Protein 6VAW (pdb70)

B-factor: mean 35.98, std 17.08, range [13.94, 152.54]

Secondary structure (DSSP, 8-state):
-EEEEEEESS--TT-TTEEEEET-EE-TTS-EE-S-TTSTT-EEEEEESS-EE-B-TTT--B-EEEEEEEEEEE--SSSB---EEEEEEEETT--PPTT---GGGTTTS-TTSEEEEEEEEEE-S--GGGT--SS-EEEEEEEESS-SEEEE----TTEEEEEEEEEETTTTEEEEEEE-TTS-EEEEEEE--HHHHS-SEEEEEEEEE--SSB--EEEEEEEEEEEEE---/-EEEEEEESS--TT-TTEEEEET-EE-TTS-EE-S-TTSTT-EEEEEESS-EE-B-TTT--B-EEEEEEEEEEE--SSSB---EEEEEEEETT--PPTT---GGGTTTS-TTSEEEEEEEEEE-S--GGGT--SS-EEEEEEEESS-SEEEE----TT-EEEEEEEEETTTTEEEEEEE-TTS-EEEEEEE--HHHHS-SEEEEEEEEE--SSB--EEEEEEEEEEEEE---/-EEEEEEESS--TT-TTEEEEET-EE-TTS-EE-S-TTSTT-EEEEEESS-EE-B-TTT--B-EEEEEEEEEEE--TTSB---EEEEEEEETT--PPTT---GGGTTTS-TTSEEEEEEEEEE-S--GGGT--SS-EEEEEEEESS-SEEEE----TT-EEEEEEEEETTTTEEEEEEE-TTS-EEEEEEE--HHHHS-SEEEEEEEEE--SSB--EEEEEEEEEEEEE---/-EEEEEEESS--TT-TTEEEEET-EE-TTS-EE-S-TTSTT-EEEEEESS-EE-B-TTT--B-EEEEEEEEEEE--TTSB---EEEEEEEETT--PPTT---GGGTTTS-TTSEEEEEEEEEE-S--GGGT--SS-EEEEEEEESS-SEEEE----TT-EEEEEEEEETTTTEEEEEEE-TTS-EEEEEEE--HHHHS-SEEEEEEEEE--SSB--EEEEEEEEEEEEE---

InterPro domains:
  IPR000985 Legume lectin, alpha chain, conserved site [PS00308] (221-230)
  IPR001220 Legume lectin domain [PF00139] (27-257)
  IPR001220 Legume lectin domain [cd06899] (27-252)
  IPR013320 Concanavalin A-like lectin/glucanase domain superfamily [SSF49899] (26-252)
  IPR016363 Legume lectin [PIRSF002690] (4-257)
  IPR019825 Legume lectin, beta chain, Mn/Ca-binding site [PS00307] (141-147)
  IPR050258 Leguminous Lectin [PTHR32401] (6-253)

Radius of gyration: 29.05 Å; Cα contacts (8 Å, |Δi|>4): 2870; chains: 4; bounding box: 84×71×71 Å

Solvent-accessible surface area: 33245 Å² total; per-residue (Å²): 50,16,32,12,54,26,69,15,87,44,11,24,119,44,11,10,7,9,53,74,19,58,24,19,71,26,62,132,104,8,12,0,26,0,6,64,42,138,104,74,52,3,8,0,3,1,2,10,18,9,25,1,34,1,39,3,83,94,52,28,41,24,2,10,1,29,0,38,6,11,0,20,5,94,70,35,171,133,81,78,52,2,4,0,0,0,2,1,3,1,23,62,115,20,126,41,33,111,76,30,74,0,8,9,0,1,0,10,1,59,86,182,1,49,27,99,2,0,2,1,0,0,5,17,101,46,13,98,115,9,113,20,36,126,80,36,1,0,0,0,0,25,45,28,3,62,24,84,55,51,32,103,18,99,28,66,54,36,8,48,6,126,2,19,0,0,0,2,26,90,38,73,8,2,0,0,1,0,31,24,107,110,26,26,8,21,13,5,0,43,92,6,45,2,76,74,88,8,49,61,95,0,30,2,0,0,0,0,0,2,33,122,38,5,19,4,34,0,14,0,83,35,2,40,3,17,4,9,2,110,56,133,55,16,37,17,53,24,69,17,82,37,13,18,111,48,9,13,5,10,52,73,18,59,23,18,67,24,61,133,103,9,13,0,26,0,5,62,43,137,104,72,52,2,8,0,4,1,1,9,20,10,24,2,40,2,40,4,82,96,54,28,52,26,3,11,1,28,0,37,5,13,0,20,5,97,74,36,168,123,79,69,47,2,5,0,0,0,2,0,3,1,19,63,120,21,126,42,34,112,77,30,74,0,8,10,0,0,0,9,1,69,85,188,1,51,28,96,2,0,2,1,0,0,6,17,97,48,14,96,115,8,114,21,34,125,82,35,1,0,0,0,0,26,46,28,2,60,24,83,56,51,34,102,18,99,27,68,54,35,9,61,9,134,2,20,0,0,1,1,26,81,41,73,6,3,0,0,0,1,35,32,102,112,29,28,8,18,13,5,0,43,90,6,46,2,77,74,90,7,49,61,91,0,31,2,0,0,0,0,0,2,35,124,37,5,18,4,37,0,14,0,83,34,2,39,3,16,3,9,3,114,44,164,82,64,47,24,71,26,93,28,111,52,12,60,97,80,64,118,33,12,53,58,20,58,27,10,64,29,19,58,0,8,1,0,7,0,4,42,25,129,96,89,55,3,10,0,3,2,2,24,25,97,35,2,88,1,41,6,86,100,65,30,45,23,2,12,0,28,0,38,6,13,0,0,5,9,66,18,124,150,81,76,57,1,5,0,0,0,2,0,2,0,21,66,116,20,125,43,34,113,76,31,73,0,7,8,0,0,0,10,1,68,84,186,1,50,26,97,3,0,1,1,1,0,4,16,100,49,12,98,112,9,114,21,35,126,82,34,0,0,0,0,0,25,46,28,2,62,23,81,52,50,34,104,18,96,28,62,54,23,9,45,7,132,2,19,0,1,1,2,26,84,40,69,7,2,0,0,0,1,27,20,100,67,26,22,6,18,10,5,0,42,92,5,46,1,75,75,88,7,47,60,111,0,29,2,0,0,0,0,0,2,35,125,39,5,21,4,2,0,0,0,17,35,3,37,3,17,3,14,2,104,67,148,79,66,45,29,70,26,93,23,109,31,8,48,126,77,41,124,36,12,48,69,19,59,30,17,67,22,24,62,0,5,1,0,9,0,6,64,24,138,95,71,49,2,8,0,3,2,3,25,25,117,48,2,55,1,48,3,82,95,68,36,42,23,3,10,1,28,1,38,5,13,1,0,5,10,74,32,177,136,77,80,55,3,5,0,0,0,3,1,2,0,20,79,116,20,124,43,33,111,78,30,74,0,6,8,0,0,0,9,1,65,87,181,1,48,28,99,2,0,1,1,0,0,4,15,99,50,10,96,117,10,114,21,35,124,81,35,0,0,0,0,0,26,47,28,3,61,23,81,58,49,34,103,17,98,27,64,54,23,9,41,8,133,2,20,0,0,0,1,25,90,39,77,8,2,1,0,1,0,27,26,103,74,28,20,7,20,12,6,0,41,90,6,43,1,60,74,88,7,47,49,115,0,30,1,0,0,0,0,0,3,35,125,38,5,20,3,4,0,0,0,16,33,6,38,3,17,4,9,2,98,73,140

Structure (mmCIF, N/CA/C/O backbone):
data_6VAW
#
_entry.id   6VAW
#
_cell.length_a   76.222
_cell.length_b   125.052
_cell.length_c   126.844
_cell.angle_alpha   90.000
_cell.angle_beta   90.000
_cell.angle_gamma   90.000
#
_symmetry.space_group_name_H-M   'P 2 21 21'
#
loop_
_entity.id
_entity.type
_entity.pdbx_description
1 polymer 'Galactose-binding lectin'
2 non-polymer "N-[(2R,3R,4S,5R,6S)-3,4,5-trihydroxy-6-(hydroxymethyl)tetrahydro-2H-pyran-2-yl]-N'-[(1-{[(2R,3S,4S,5R,6S)-3,4,5-trihydroxy-6-methoxytetrahydro-2H-pyran-2-yl]methyl}-1H-1,2,3-triazol-4-yl)methyl]butanediamide"
3 non-polymer 'MANGANESE (II) ION'
4 non-polymer 'CALCIUM ION'
5 water water
#
loop_
_atom_site.group_PDB
_atom_site.id
_atom_site.type_symbol
_atom_site.label_atom_id
_atom_site.label_alt_id
_atom_site.label_comp_id
_atom_site.label_asym_id
_atom_site.label_entity_id
_atom_site.label_seq_id
_atom_site.pdbx_PDB_ins_code
_atom_site.Cartn_x
_atom_site.Cartn_y
_atom_site.Cartn_z
_atom_site.occupancy
_atom_site.B_iso_or_equiv
_atom_site.auth_seq_id
_atom_site.auth_comp_id
_atom_site.auth_asym_id
_atom_site.auth_atom_id
_atom_site.pdbx_PDB_model_num
ATOM 1 N N . ALA A 1 1 ? 39.740 10.115 47.556 1.00 37.10 1 ALA A N 1
ATOM 2 C CA . ALA A 1 1 ? 40.653 10.489 46.470 1.00 36.11 1 ALA A CA 1
ATOM 3 C C . ALA A 1 1 ? 39.967 11.399 45.453 1.00 36.16 1 ALA A C 1
ATOM 4 O O . ALA A 1 1 ? 38.769 11.271 45.198 1.00 35.74 1 ALA A O 1
ATOM 6 N N . GLU A 1 2 ? 40.737 12.329 44.895 1.00 31.09 2 GLU A N 1
ATOM 7 C CA . GLU A 1 2 ? 40.276 13.313 43.914 1.00 30.18 2 GLU A CA 1
ATOM 8 C C . GLU A 1 2 ? 40.684 12.824 42.517 1.00 28.56 2 GLU A C 1
ATOM 9 O O . GLU A 1 2 ? 41.878 12.728 42.232 1.00 27.08 2 GLU A O 1
ATOM 15 N N . THR A 1 3 ? 39.697 12.573 41.665 1.00 24.51 3 THR A N 1
ATOM 16 C CA . THR A 1 3 ? 39.888 12.060 40.310 1.00 25.35 3 THR A CA 1
ATOM 17 C C . THR A 1 3 ? 39.273 12.980 39.249 1.00 29.83 3 THR A C 1
ATOM 18 O O . THR A 1 3 ? 38.164 13.480 39.421 1.00 29.62 3 THR A O 1
ATOM 22 N N . VAL A 1 4 ? 40.042 13.212 38.161 1.00 24.84 4 VAL A N 1
ATOM 23 C CA . VAL A 1 4 ? 39.630 13.947 36.970 1.00 23.63 4 VAL A CA 1
ATOM 24 C C . VAL A 1 4 ? 39.659 12.925 35.834 1.00 26.42 4 VAL A C 1
ATOM 25 O O . VAL A 1 4 ? 40.700 12.308 35.602 1.00 23.51 4 VAL A O 1
ATOM 29 N N . SER A 1 5 ? 38.527 12.730 35.166 1.00 23.64 5 SER A N 1
ATOM 30 C CA . SER A 1 5 ? 38.433 11.769 34.075 1.00 24.15 5 SER A CA 1
ATOM 31 C C . SER A 1 5 ? 37.623 12.322 32.920 1.00 27.31 5 SER A C 1
ATOM 32 O O . SER A 1 5 ? 36.539 12.883 33.133 1.00 24.94 5 SER A O 1
ATOM 35 N N . PHE A 1 6 ? 38.150 12.166 31.684 1.00 22.96 6 PHE A N 1
ATOM 36 C CA . PHE A 1 6 ? 37.450 12.622 30.475 1.00 23.26 6 PHE A CA 1
ATOM 37 C C . PHE A 1 6 ? 37.812 11.753 29.293 1.00 30.45 6 PHE A C 1
ATOM 38 O O . PHE A 1 6 ? 38.805 11.037 29.332 1.00 29.40 6 PHE A O 1
ATOM 46 N N . ASN A 1 7 ? 37.000 11.810 28.244 1.00 29.99 7 ASN A N 1
ATOM 47 C CA . ASN A 1 7 ? 37.242 11.040 27.037 1.00 31.26 7 ASN A CA 1
ATOM 48 C C . ASN A 1 7 ? 36.659 11.790 25.843 1.00 35.13 7 ASN A C 1
ATOM 49 O O . ASN A 1 7 ? 35.478 12.164 25.858 1.00 36.04 7 ASN A O 1
ATOM 54 N N . PHE A 1 8 ? 37.502 12.035 24.835 1.00 29.38 8 PHE A N 1
ATOM 55 C CA . PHE A 1 8 ? 37.152 12.672 23.564 1.00 29.93 8 PHE A CA 1
ATOM 56 C C . PHE A 1 8 ? 37.360 11.690 22.432 1.00 33.31 8 PHE A C 1
ATOM 57 O O . PHE A 1 8 ? 38.489 11.319 22.145 1.00 31.18 8 PHE A O 1
ATOM 65 N N . ASN A 1 9 ? 36.279 11.261 21.792 1.00 33.70 9 ASN A N 1
ATOM 66 C CA . ASN A 1 9 ? 36.329 10.384 20.613 1.00 34.82 9 ASN A CA 1
ATOM 67 C C . ASN A 1 9 ? 36.397 11.262 19.354 1.00 39.06 9 ASN A C 1
ATOM 68 O O . ASN A 1 9 ? 36.780 10.808 18.273 1.00 39.51 9 ASN A O 1
ATOM 73 N N . SER A 1 10 ? 35.973 12.520 19.524 1.00 33.83 10 SER A N 1
ATOM 74 C CA . SER A 1 10 ? 35.913 13.580 18.541 1.00 33.43 10 SER A CA 1
ATOM 75 C C . SER A 1 10 ? 35.932 14.921 19.260 1.00 35.17 10 SER A C 1
ATOM 76 O O . SER A 1 10 ? 35.748 14.988 20.482 1.00 34.13 10 SER A O 1
ATOM 79 N N . PHE A 1 11 ? 36.106 15.981 18.491 1.00 30.11 11 PHE A N 1
ATOM 80 C CA . PHE A 1 11 ? 36.146 17.339 18.998 1.00 29.67 11 PHE A CA 1
ATOM 81 C C . PHE A 1 11 ? 35.193 18.228 18.199 1.00 38.32 11 PHE A C 1
ATOM 82 O O . PHE A 1 11 ? 34.818 17.892 17.076 1.00 38.33 11 PHE A O 1
ATOM 90 N N . SER A 1 12 ? 34.806 19.356 18.791 1.00 37.54 12 SER A N 1
ATOM 91 C CA . SER A 1 12 ? 33.925 20.343 18.178 1.00 38.47 12 SER A CA 1
ATOM 92 C C . SER A 1 12 ? 34.240 21.746 18.670 1.00 43.37 12 SER A C 1
ATOM 93 O O . SER A 1 12 ? 34.634 21.926 19.825 1.00 42.84 12 SER A O 1
ATOM 96 N N . GLU A 1 13 ? 34.052 22.750 17.791 1.00 41.12 13 GLU A N 1
ATOM 97 C CA . GLU A 1 13 ? 34.163 24.163 18.148 1.00 40.22 13 GLU A CA 1
ATOM 98 C C . GLU A 1 13 ? 33.032 24.468 19.145 1.00 41.28 13 GLU A C 1
ATOM 99 O O . GLU A 1 13 ? 31.919 23.936 19.017 1.00 40.40 13 GLU A O 1
ATOM 105 N N . GLY A 1 14 ? 33.306 25.297 20.135 1.00 36.32 14 GLY A N 1
ATOM 106 C CA . GLY A 1 14 ? 32.257 25.636 21.095 1.00 34.54 14 GLY A CA 1
ATOM 107 C C . GLY A 1 14 ? 32.095 24.632 22.216 1.00 33.81 14 GLY A C 1
ATOM 108 O O . GLY A 1 14 ? 31.197 24.778 23.052 1.00 32.14 14 GLY A O 1
ATOM 109 N N . ASN A 1 15 ? 32.914 23.558 22.204 1.00 29.68 15 ASN A N 1
ATOM 110 C CA . ASN A 1 15 ? 32.912 22.584 23.292 1.00 29.25 15 ASN A CA 1
ATOM 111 C C . ASN A 1 15 ? 33.595 23.303 24.445 1.00 30.45 15 ASN A C 1
ATOM 112 O O . ASN A 1 15 ? 34.781 23.633 24.305 1.00 30.30 15 ASN A O 1
ATOM 117 N N . PRO A 1 16 ? 32.866 23.654 25.529 1.00 26.46 16 PRO A N 1
ATOM 118 C CA . PRO A 1 16 ? 33.505 24.422 26.616 1.00 26.99 16 PRO A CA 1
ATOM 119 C C . PRO A 1 16 ? 34.662 23.685 27.314 1.00 29.77 16 PRO A C 1
ATOM 120 O O . PRO A 1 16 ? 35.437 24.358 27.983 1.00 31.26 16 PRO A O 1
ATOM 124 N N . ALA A 1 17 ? 34.819 22.356 27.112 1.00 23.01 17 ALA A N 1
ATOM 125 C CA . ALA A 1 17 ? 35.897 21.551 27.755 1.00 23.05 17 ALA A CA 1
ATOM 126 C C . ALA A 1 17 ? 37.279 21.736 27.129 1.00 27.55 17 ALA A C 1
ATOM 127 O O . ALA A 1 17 ? 38.260 21.264 27.732 1.00 26.92 17 ALA A O 1
ATOM 129 N N . ILE A 1 18 ? 37.353 22.365 25.925 1.00 22.96 18 ILE A N 1
ATOM 130 C CA . ILE A 1 18 ? 38.583 22.590 25.179 1.00 24.40 18 ILE A CA 1
ATOM 131 C C . ILE A 1 18 ? 38.871 24.096 24.924 1.00 27.58 18 ILE A C 1
ATOM 132 O O . ILE A 1 18 ? 38.069 24.795 24.289 1.00 28.26 18 ILE A O 1
ATOM 137 N N . ASN A 1 19 ? 40.051 24.572 25.385 1.00 24.03 19 ASN A N 1
ATOM 138 C CA . ASN A 1 19 ? 40.564 25.918 25.134 1.00 24.68 19 ASN A CA 1
ATOM 139 C C . ASN A 1 19 ? 41.420 25.861 23.890 1.00 29.27 19 ASN A C 1
ATOM 140 O O . ASN A 1 19 ? 42.351 25.058 23.843 1.00 26.67 19 ASN A O 1
ATOM 145 N N . PHE A 1 20 ? 41.096 26.661 22.880 1.00 28.05 20 PHE A N 1
ATOM 146 C CA . PHE A 1 20 ? 41.838 26.724 21.624 1.00 29.73 20 PHE A CA 1
ATOM 147 C C . PHE A 1 20 ? 42.765 27.946 21.634 1.00 30.20 20 PHE A C 1
ATOM 148 O O . PHE A 1 20 ? 42.337 29.047 21.983 1.00 29.45 20 PHE A O 1
ATOM 156 N N . GLN A 1 21 ? 44.023 27.748 21.270 1.00 24.96 21 GLN A N 1
ATOM 157 C CA . GLN A 1 21 ? 45.025 28.801 21.249 1.00 25.10 21 GLN A CA 1
ATOM 158 C C . GLN A 1 21 ? 45.714 28.862 19.897 1.00 30.23 21 GLN A C 1
ATOM 159 O O . GLN A 1 21 ? 46.143 27.839 19.375 1.00 30.18 21 GLN A O 1
ATOM 165 N N . GLY A 1 22 ? 45.819 30.058 19.341 1.00 28.65 22 GLY A N 1
ATOM 166 C CA . GLY A 1 22 ? 46.483 30.237 18.063 1.00 26.70 22 GLY A CA 1
ATOM 167 C C . GLY A 1 22 ? 45.717 29.725 16.864 1.00 28.54 22 GLY A C 1
ATOM 168 O O . GLY A 1 22 ? 44.502 29.892 16.778 1.00 27.16 22 GLY A O 1
ATOM 169 N N . ASP A 1 23 ? 46.436 29.054 15.953 1.00 26.25 23 ASP A N 1
ATOM 170 C CA . ASP A 1 23 ? 45.959 28.665 14.621 1.00 26.81 23 ASP A CA 1
ATOM 171 C C . ASP A 1 23 ? 45.127 27.361 14.542 1.00 33.78 23 ASP A C 1
ATOM 172 O O . ASP A 1 23 ? 44.842 26.905 13.434 1.00 34.92 23 ASP A O 1
ATOM 177 N N . VAL A 1 24 ? 44.620 26.855 15.671 1.00 30.25 24 VAL A N 1
ATOM 178 C CA . VAL A 1 24 ? 43.819 25.615 15.716 1.00 29.25 24 VAL A CA 1
ATOM 179 C C . VAL A 1 24 ? 42.450 25.764 15.051 1.00 32.52 24 VAL A C 1
ATOM 180 O O . VAL A 1 24 ? 41.773 26.778 15.216 1.00 32.02 24 VAL A O 1
ATOM 184 N N . THR A 1 25 ? 42.043 24.711 14.331 1.00 29.40 25 THR A N 1
ATOM 185 C CA . THR A 1 25 ? 40.735 24.555 13.701 1.00 29.52 25 THR A CA 1
ATOM 186 C C . THR A 1 25 ? 40.205 23.133 13.981 1.00 34.13 25 THR A C 1
ATOM 187 O O . THR A 1 25 ? 40.987 22.208 14.257 1.00 33.92 25 THR A O 1
ATOM 191 N N . VAL A 1 26 ? 38.886 22.969 13.937 1.00 30.41 26 VAL A N 1
ATOM 192 C CA . VAL A 1 26 ? 38.24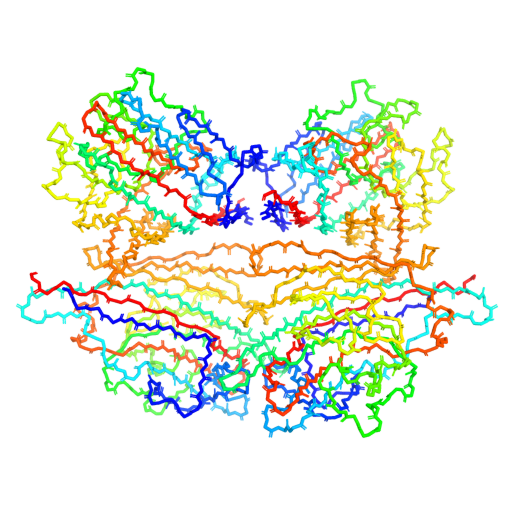6 21.677 14.078 1.00 31.50 26 VAL A CA 1
ATOM 193 C C . VAL A 1 26 ? 37.686 21.324 12.695 1.00 35.86 26 VAL A C 1
ATOM 194 O O . VAL A 1 26 ? 36.916 22.095 12.127 1.00 33.29 26 VAL A O 1
ATOM 198 N N . LEU A 1 27 ? 38.118 20.187 12.140 1.00 34.10 27 LEU A N 1
ATOM 199 C CA . LEU A 1 27 ? 37.645 19.692 10.848 1.00 34.73 27 LEU A CA 1
ATOM 200 C C . LEU A 1 27 ? 36.257 19.050 11.003 1.00 39.15 27 LEU A C 1
ATOM 201 O O . LEU A 1 27 ? 35.864 18.691 12.120 1.00 37.65 27 LEU A O 1
ATOM 206 N N . SER A 1 28 ? 35.514 18.917 9.885 1.00 38.45 28 SER A N 1
ATOM 207 C CA . SER A 1 28 ? 34.150 18.358 9.853 1.00 39.00 28 SER A CA 1
ATOM 208 C C . SER A 1 28 ? 34.094 16.907 10.352 1.00 41.76 28 SER A C 1
ATOM 209 O O . SER A 1 28 ? 33.056 16.486 10.857 1.00 39.55 28 SER A O 1
ATOM 212 N N . ASN A 1 29 ? 35.214 16.164 10.257 1.00 40.44 29 ASN A N 1
ATOM 213 C CA . ASN A 1 29 ? 35.299 14.779 10.728 1.00 39.73 29 ASN A CA 1
ATOM 214 C C . ASN A 1 29 ? 35.533 14.692 12.256 1.00 41.29 29 ASN A C 1
ATOM 215 O O . ASN A 1 29 ? 35.570 13.586 12.800 1.00 41.70 29 ASN A O 1
ATOM 220 N N . GLY A 1 30 ? 35.708 15.837 12.921 1.00 35.13 30 GLY A N 1
ATOM 221 C CA . GLY A 1 30 ? 35.896 15.895 14.370 1.00 33.87 30 GLY A CA 1
ATOM 222 C C . GLY A 1 30 ? 37.339 15.959 14.849 1.00 34.26 30 GLY A C 1
ATOM 223 O O . GLY A 1 30 ? 37.586 16.065 16.053 1.00 33.00 30 GLY A O 1
ATOM 224 N N . ASN A 1 31 ? 38.294 15.879 13.918 1.00 28.62 31 ASN A N 1
ATOM 225 C CA . ASN A 1 31 ? 39.718 15.985 14.229 1.00 28.26 31 ASN A CA 1
ATOM 226 C C . ASN A 1 31 ? 40.107 17.426 14.497 1.00 30.32 31 ASN A C 1
ATOM 227 O O . ASN A 1 31 ? 39.532 18.348 13.905 1.00 30.67 31 ASN A O 1
ATOM 232 N N . ILE A 1 32 ? 41.105 17.611 15.350 1.00 24.65 32 ILE A N 1
ATOM 233 C CA . ILE A 1 32 ? 41.686 18.912 15.633 1.00 24.72 32 ILE A CA 1
ATOM 234 C C . ILE A 1 32 ? 42.900 19.052 14.731 1.00 29.21 32 ILE A C 1
ATOM 235 O O . ILE A 1 32 ? 43.763 18.168 14.740 1.00 30.48 32 ILE A O 1
ATOM 240 N N . GLN A 1 33 ? 42.966 20.149 13.965 1.00 23.96 33 GLN A N 1
ATOM 241 C CA . GLN A 1 33 ? 44.128 20.491 13.131 1.00 22.96 33 GLN A CA 1
ATOM 242 C C . GLN A 1 33 ? 44.846 21.631 13.847 1.00 26.75 33 GLN A C 1
ATOM 243 O O . GLN A 1 33 ? 44.249 22.687 14.049 1.00 26.69 33 GLN A O 1
ATOM 249 N N . LEU A 1 34 ? 46.099 21.412 14.279 1.00 23.82 34 LEU A N 1
ATOM 250 C CA . LEU A 1 34 ? 46.767 22.408 15.104 1.00 21.41 34 LEU A CA 1
ATOM 251 C C . LEU A 1 34 ? 47.400 23.554 14.358 1.00 27.51 34 LEU A C 1
ATOM 252 O O . LEU A 1 34 ? 47.363 24.660 14.881 1.00 28.82 34 LEU A O 1
ATOM 257 N N . THR A 1 35 ? 48.014 23.315 13.201 1.00 22.87 35 THR A N 1
ATOM 258 C CA . THR A 1 35 ? 48.655 24.426 12.482 1.00 23.58 35 THR A CA 1
ATOM 259 C C . THR A 1 35 ? 47.911 24.827 11.196 1.00 26.72 35 THR A C 1
ATOM 260 O O . THR A 1 35 ? 47.135 24.051 10.632 1.00 26.44 35 THR A O 1
ATOM 264 N N . ASN A 1 36 ? 48.155 26.079 10.753 1.00 25.08 36 ASN A N 1
ATOM 265 C CA . ASN A 1 36 ? 47.570 26.635 9.528 1.00 25.34 36 ASN A CA 1
ATOM 266 C C . ASN A 1 36 ? 48.642 26.521 8.447 1.00 28.76 36 ASN A C 1
ATOM 267 O O . ASN A 1 36 ? 49.718 27.110 8.576 1.00 27.92 36 ASN A O 1
ATOM 272 N N . LEU A 1 37 ? 48.362 25.730 7.403 1.00 27.51 37 LEU A N 1
ATOM 273 C CA . LEU A 1 37 ? 49.295 25.424 6.306 1.00 26.68 37 LEU A CA 1
ATOM 274 C C . LEU A 1 37 ? 49.703 26.646 5.450 1.00 30.55 37 LEU A C 1
ATOM 275 O O . LEU A 1 37 ? 50.703 26.548 4.734 1.00 27.29 37 LEU A O 1
ATOM 280 N N . ASN A 1 38 ? 48.951 27.766 5.515 1.00 28.11 38 ASN A N 1
ATOM 281 C CA . ASN A 1 38 ? 49.255 28.961 4.699 1.00 29.02 38 ASN A CA 1
ATOM 282 C C . ASN A 1 38 ? 49.931 30.112 5.482 1.00 32.86 38 ASN A C 1
ATOM 283 O O . ASN A 1 38 ? 50.266 31.152 4.881 1.00 32.61 38 ASN A O 1
ATOM 288 N N . LYS A 1 39 ? 50.201 29.903 6.795 1.00 28.05 39 LYS A N 1
ATOM 289 C CA . LYS A 1 39 ? 50.803 30.908 7.677 1.00 28.32 39 LYS A CA 1
ATOM 290 C C . LYS A 1 39 ? 52.260 30.595 7.998 1.00 32.38 39 LYS A C 1
ATOM 291 O O . LYS A 1 39 ? 52.587 29.429 8.270 1.00 31.85 39 LYS A O 1
ATOM 297 N N . VAL A 1 40 ? 53.125 31.646 8.021 1.00 26.93 40 VAL A N 1
ATOM 298 C CA . VAL A 1 40 ? 54.534 31.503 8.394 1.00 27.73 40 VAL A CA 1
ATOM 299 C C . VAL A 1 40 ? 54.623 31.378 9.942 1.00 30.29 40 VAL A C 1
ATOM 300 O O . VAL A 1 40 ? 53.888 32.077 10.646 1.00 30.85 40 VAL A O 1
ATOM 304 N N . ASN A 1 41 ? 55.488 30.468 10.460 1.00 28.35 41 ASN A N 1
ATOM 305 C CA . ASN A 1 41 ? 55.708 30.244 11.908 1.00 26.14 41 ASN A CA 1
ATOM 306 C C . ASN A 1 41 ? 54.387 29.981 12.647 1.00 28.45 41 ASN A C 1
ATOM 307 O O . ASN A 1 41 ? 54.172 30.501 13.743 1.00 31.16 41 ASN A O 1
ATOM 312 N N . SER A 1 42 ? 53.492 29.198 12.026 1.00 22.37 42 SER A N 1
ATOM 313 C CA . SER A 1 42 ? 52.194 28.856 12.586 1.00 23.26 42 SER A CA 1
ATOM 314 C C . SER A 1 42 ? 52.343 28.050 13.896 1.00 27.38 42 SER A C 1
ATOM 315 O O . SER A 1 42 ? 53.245 27.224 14.009 1.00 25.83 42 SER A O 1
ATOM 318 N N . VAL A 1 43 ? 51.523 28.382 14.892 1.00 25.22 43 VAL A N 1
ATOM 319 C CA . VAL A 1 43 ? 51.475 27.714 16.197 1.00 24.90 43 VAL A CA 1
ATOM 320 C C . VAL A 1 43 ? 50.005 27.565 16.577 1.00 28.23 43 VAL A C 1
ATOM 321 O O . VAL A 1 43 ? 49.240 28.533 16.525 1.00 25.71 43 VAL A O 1
ATOM 325 N N . GLY A 1 44 ? 49.641 26.358 16.977 1.00 22.71 44 GLY A N 1
ATOM 326 C CA . GLY A 1 44 ? 48.304 26.025 17.455 1.00 22.08 44 GLY A CA 1
ATOM 327 C C . GLY A 1 44 ? 48.392 25.097 18.650 1.00 24.28 44 GLY A C 1
ATOM 328 O O . GLY A 1 44 ? 49.236 24.202 18.670 1.00 21.61 44 GLY A O 1
ATOM 329 N N . ARG A 1 45 ? 47.583 25.354 19.682 1.00 20.58 45 ARG A N 1
ATOM 330 C CA . ARG A 1 45 ? 47.559 24.546 20.892 1.00 20.96 45 ARG A CA 1
ATOM 331 C C . ARG A 1 45 ? 46.121 24.339 21.358 1.00 26.01 45 ARG A C 1
ATOM 332 O O . ARG A 1 45 ? 45.278 25.221 21.174 1.00 25.85 45 ARG A O 1
ATOM 340 N N . VAL A 1 46 ? 45.835 23.161 21.937 1.00 21.03 46 VAL A N 1
ATOM 341 C CA . VAL A 1 46 ? 44.553 22.829 22.544 1.00 21.48 46 VAL A CA 1
ATOM 342 C C . VAL A 1 46 ? 44.829 22.433 23.982 1.00 25.13 46 VAL A C 1
ATOM 343 O O . VAL A 1 46 ? 45.783 21.697 24.233 1.00 23.79 46 VAL A O 1
ATOM 347 N N . LEU A 1 47 ? 44.017 22.921 24.923 1.00 23.60 47 LEU A N 1
ATOM 348 C CA . LEU A 1 47 ? 44.149 22.591 26.341 1.00 24.89 47 LEU A CA 1
ATOM 349 C C . LEU A 1 47 ? 42.832 22.097 26.898 1.00 27.73 47 LEU A C 1
ATOM 350 O O . LEU A 1 47 ? 41.770 22.584 26.476 1.00 25.51 47 LEU A O 1
ATOM 355 N N . TYR A 1 48 ? 42.898 21.157 27.867 1.00 24.86 48 TYR A N 1
ATOM 356 C CA . TYR A 1 48 ? 41.699 20.769 28.585 1.00 24.54 48 TYR A CA 1
ATOM 357 C C . TYR A 1 48 ? 41.384 22.008 29.427 1.00 28.61 48 TYR A C 1
ATOM 358 O O . TYR A 1 48 ? 42.292 22.547 30.054 1.00 27.68 48 TYR A O 1
ATOM 367 N N . ALA A 1 49 ? 40.171 22.499 29.279 1.00 27.17 49 ALA A N 1
ATOM 368 C CA . ALA A 1 49 ? 39.791 23.818 29.822 1.00 28.61 49 ALA A CA 1
ATOM 369 C C . ALA A 1 49 ? 39.890 23.897 31.337 1.00 32.60 49 ALA A C 1
ATOM 370 O O . ALA A 1 49 ? 40.015 24.995 31.836 1.00 33.97 49 ALA A O 1
ATOM 372 N N . MET A 1 50 ? 39.769 22.780 32.015 1.00 28.03 50 MET A N 1
ATOM 373 C CA . MET A 1 50 ? 39.761 22.838 33.480 1.00 29.39 50 MET A CA 1
ATOM 374 C C . MET A 1 50 ? 41.165 22.646 34.038 1.00 29.40 50 MET A C 1
ATOM 375 O O . MET A 1 50 ? 41.873 21.746 33.615 1.00 28.84 50 MET A O 1
ATOM 380 N N . PRO A 1 51 ? 41.568 23.461 35.023 1.00 24.15 51 PRO A N 1
ATOM 381 C CA . PRO A 1 51 ? 42.827 23.256 35.684 1.00 23.79 51 PRO A CA 1
ATOM 382 C C . PRO A 1 51 ? 42.773 21.905 36.415 1.00 23.86 51 PRO A C 1
ATOM 383 O O . PRO A 1 51 ? 41.772 21.554 36.962 1.00 24.30 51 PRO A O 1
ATOM 387 N N . VAL A 1 52 ? 43.903 21.218 36.449 1.00 19.46 52 VAL A N 1
ATOM 388 C CA . VAL A 1 52 ? 43.962 19.931 37.120 1.00 20.32 52 VAL A CA 1
ATOM 389 C C . VAL A 1 52 ? 44.920 20.072 38.306 1.00 26.47 52 VAL A C 1
ATOM 390 O O . VAL A 1 52 ? 46.044 20.527 38.107 1.00 27.17 52 VAL A O 1
ATOM 394 N N . ARG A 1 53 ? 44.494 19.651 39.504 1.00 22.87 53 ARG A N 1
ATOM 395 C CA . ARG A 1 53 ? 45.358 19.714 40.698 1.00 25.06 53 ARG A CA 1
ATOM 396 C C . ARG A 1 53 ? 46.279 18.491 40.681 1.00 27.81 53 ARG A C 1
ATOM 397 O O . ARG A 1 53 ? 45.819 17.379 40.969 1.00 29.56 53 ARG A O 1
ATOM 405 N N . ILE A 1 54 ? 47.558 18.671 40.273 1.00 22.98 54 ILE A N 1
ATOM 406 C CA . ILE A 1 54 ? 48.502 17.554 40.175 1.00 23.29 54 ILE A CA 1
ATOM 407 C C . ILE A 1 54 ? 49.230 17.286 41.477 1.00 25.86 54 ILE A C 1
ATOM 408 O O . ILE A 1 54 ? 49.783 16.206 41.655 1.00 23.23 54 ILE A O 1
ATOM 413 N N . TRP A 1 55 ? 49.226 18.242 42.385 1.00 23.08 55 TRP A N 1
ATOM 414 C CA . TRP A 1 55 ? 49.885 18.051 43.678 1.00 22.31 55 TRP A CA 1
ATOM 415 C C . TRP A 1 55 ? 49.304 19.040 44.714 1.00 26.70 55 TRP A C 1
ATOM 416 O O . TRP A 1 55 ? 48.671 20.036 44.354 1.00 23.69 55 TRP A O 1
ATOM 427 N N . SER A 1 56 ? 49.411 18.675 45.992 1.00 26.23 56 SER A N 1
ATOM 428 C CA . SER A 1 56 ? 48.840 19.450 47.090 1.00 27.60 56 SER A CA 1
ATOM 429 C C . SER A 1 56 ? 49.903 19.860 48.086 1.00 33.91 56 SER A C 1
ATOM 430 O O . SER A 1 56 ? 50.618 19.008 48.616 1.00 31.72 56 SER A O 1
ATOM 433 N N . SER A 1 57 ? 49.987 21.172 48.355 1.00 35.62 57 SER A N 1
ATOM 434 C CA . SER A 1 57 ? 50.919 21.770 49.332 1.00 37.48 57 SER A CA 1
ATOM 435 C C . SER A 1 57 ? 50.529 21.413 50.775 1.00 42.01 57 SER A C 1
ATOM 436 O O . SER A 1 57 ? 51.364 21.529 51.668 1.00 43.59 57 SER A O 1
ATOM 439 N N . ALA A 1 58 ? 49.277 20.976 50.992 1.00 39.23 58 ALA A N 1
ATOM 440 C CA . ALA A 1 58 ? 48.747 20.583 52.298 1.00 40.33 58 ALA A CA 1
ATOM 441 C C . ALA A 1 58 ? 49.220 19.181 52.712 1.00 45.53 58 ALA A C 1
ATOM 442 O O . ALA A 1 58 ? 49.655 19.016 53.848 1.00 45.71 58 ALA A O 1
ATOM 444 N N . THR A 1 59 ? 49.137 18.176 51.803 1.00 39.41 59 THR A N 1
ATOM 445 C CA . THR A 1 59 ? 49.544 16.792 52.117 1.00 38.83 59 THR A CA 1
ATOM 446 C C . THR A 1 59 ? 50.935 16.414 51.576 1.00 38.64 59 THR A C 1
ATOM 447 O O . THR A 1 59 ? 51.543 15.458 52.059 1.00 38.69 59 THR A O 1
ATOM 451 N N . GLY A 1 60 ? 51.405 17.127 50.554 1.00 31.43 60 GLY A N 1
ATOM 452 C CA . GLY A 1 60 ? 52.652 16.806 49.872 1.00 30.11 60 GLY A CA 1
ATOM 453 C C . GLY A 1 60 ? 52.438 15.713 48.826 1.00 32.32 60 GLY A C 1
ATOM 454 O O . GLY A 1 60 ? 53.384 15.316 48.145 1.00 32.08 60 GLY A O 1
ATOM 455 N N . ASN A 1 61 ? 51.182 15.226 48.684 1.00 27.57 61 ASN A N 1
ATOM 456 C CA . ASN A 1 61 ? 50.832 14.168 47.726 1.00 26.96 61 ASN A CA 1
ATOM 457 C C . ASN A 1 61 ? 50.861 14.673 46.289 1.00 27.70 61 ASN A C 1
ATOM 458 O O . ASN A 1 61 ? 50.558 15.826 46.014 1.00 25.49 61 ASN A O 1
ATOM 463 N N . VAL A 1 62 ? 51.218 13.773 45.366 1.00 25.67 62 VAL A N 1
ATOM 464 C CA . VAL A 1 62 ? 51.298 14.042 43.923 1.00 23.97 62 VAL A CA 1
ATOM 465 C C . VAL A 1 62 ? 50.391 13.040 43.198 1.00 23.93 62 VAL A C 1
ATOM 466 O O . VAL A 1 62 ? 50.355 11.869 43.570 1.00 21.15 62 VAL A O 1
ATOM 470 N N . ALA A 1 63 ? 49.628 13.511 42.207 1.00 20.69 63 ALA A N 1
ATOM 471 C CA . ALA A 1 63 ? 48.696 12.667 41.478 1.00 21.11 63 ALA A CA 1
ATOM 472 C C . ALA A 1 63 ? 49.422 11.711 40.530 1.00 21.80 63 ALA A C 1
ATOM 473 O O . ALA A 1 63 ? 50.547 11.989 40.093 1.00 22.33 63 ALA A O 1
ATOM 475 N N . SER A 1 64 ? 48.786 10.569 40.254 1.00 19.86 64 SER A N 1
ATOM 476 C CA . SER A 1 64 ? 49.221 9.661 39.204 1.00 20.38 64 SER A CA 1
ATOM 477 C C . SER A 1 64 ? 48.255 9.896 38.078 1.00 20.79 64 SER A C 1
ATOM 478 O O . SER A 1 64 ? 47.139 10.377 38.334 1.00 21.33 64 SER A O 1
ATOM 481 N N . PHE A 1 65 ? 48.632 9.577 36.854 1.00 18.25 65 PHE A N 1
ATOM 482 C CA . PHE A 1 65 ? 47.685 9.687 35.754 1.00 17.66 65 PHE A CA 1
ATOM 483 C C . PHE A 1 65 ? 47.984 8.656 34.662 1.00 20.72 65 PHE A C 1
ATOM 484 O O . PHE A 1 65 ? 49.102 8.123 34.547 1.00 18.36 65 PHE A O 1
ATOM 492 N N . LEU A 1 66 ? 46.927 8.360 33.896 1.00 18.48 66 LEU A N 1
ATOM 493 C CA . LEU A 1 66 ? 46.927 7.471 32.751 1.00 18.39 66 LEU A CA 1
ATOM 494 C C . LEU A 1 66 ? 46.260 8.248 31.626 1.00 23.55 66 LEU A C 1
ATOM 495 O O . LEU A 1 66 ? 45.130 8.691 31.799 1.00 20.25 66 LEU A O 1
ATOM 500 N N . THR A 1 67 ? 46.939 8.392 30.498 1.00 20.53 67 THR A N 1
ATOM 501 C CA . THR A 1 67 ? 46.322 9.113 29.382 1.00 21.03 67 THR A CA 1
ATOM 502 C C . THR A 1 67 ? 46.667 8.415 28.093 1.00 25.18 67 THR A C 1
ATOM 503 O O . THR A 1 67 ? 47.743 7.852 27.960 1.00 25.10 67 THR A O 1
ATOM 507 N N . SER A 1 68 ? 45.709 8.389 27.167 1.00 21.13 68 SER A N 1
ATOM 508 C CA . SER A 1 68 ? 45.909 7.832 25.847 1.00 20.69 68 SER A CA 1
ATOM 509 C C . SER A 1 68 ? 45.386 8.820 24.801 1.00 22.41 68 SER A C 1
ATOM 510 O O . SER A 1 68 ? 44.406 9.532 25.040 1.00 22.15 68 SER A O 1
ATOM 513 N N . PHE A 1 69 ? 46.077 8.909 23.683 1.00 19.62 69 PHE A N 1
ATOM 514 C CA . PHE A 1 69 ? 45.648 9.792 22.598 1.00 18.25 69 PHE A CA 1
ATOM 515 C C . PHE A 1 69 ? 46.126 9.228 21.284 1.00 23.70 69 PHE A C 1
ATOM 516 O O . PHE A 1 69 ? 46.984 8.338 21.258 1.00 22.95 69 PHE A O 1
ATOM 524 N N . SER A 1 70 ? 45.513 9.707 20.190 1.00 22.09 70 SER A N 1
ATOM 525 C CA . SER A 1 70 ? 45.897 9.339 18.849 1.00 22.13 70 SER A CA 1
ATOM 526 C C . SER A 1 70 ? 46.053 10.583 17.998 1.00 23.99 70 SER A C 1
ATOM 527 O O . SER A 1 70 ? 45.293 11.551 18.130 1.00 22.51 70 SER A O 1
ATOM 530 N N . PHE A 1 71 ? 47.072 10.570 17.161 1.00 23.10 71 PHE A N 1
ATOM 531 C CA . PHE A 1 71 ? 47.346 11.688 16.281 1.00 23.61 71 PHE A CA 1
ATOM 532 C C . PHE A 1 71 ? 47.746 11.194 14.909 1.00 27.21 71 PHE A C 1
ATOM 533 O O . PHE A 1 71 ? 47.986 9.991 14.714 1.00 24.43 71 PHE A O 1
ATOM 541 N N . GLU A 1 72 ? 47.875 12.151 13.978 1.00 24.65 72 GLU A N 1
ATOM 542 C CA . GLU A 1 72 ? 48.316 11.892 12.626 1.00 23.53 72 GLU A CA 1
ATOM 543 C C . GLU A 1 72 ? 49.082 13.094 12.107 1.00 25.96 72 GLU A C 1
ATOM 544 O O . GLU A 1 72 ? 48.652 14.235 12.284 1.00 24.14 72 GLU A O 1
ATOM 550 N N . MET A 1 73 ? 50.243 12.830 11.500 1.00 22.17 73 MET A N 1
ATOM 551 C CA . MET A 1 73 ? 50.988 13.868 10.801 1.00 23.47 73 MET A CA 1
ATOM 552 C C . MET A 1 73 ? 51.034 13.471 9.333 1.00 27.71 73 MET A C 1
ATOM 553 O O . MET A 1 73 ? 51.287 12.302 9.018 1.00 25.91 73 MET A O 1
ATOM 558 N N . LYS A 1 74 ? 50.711 14.413 8.450 1.00 27.15 74 LYS A N 1
ATOM 559 C CA . LYS A 1 74 ? 50.676 14.154 7.015 1.00 27.16 74 LYS A CA 1
ATOM 560 C C . LYS A 1 74 ? 51.428 15.235 6.240 1.00 31.37 74 LYS A C 1
ATOM 561 O O . LYS A 1 74 ? 51.246 16.432 6.494 1.00 30.97 74 LYS A O 1
ATOM 567 N N . ASP A 1 75 ? 52.286 14.795 5.307 1.00 29.02 75 ASP A N 1
ATOM 568 C CA . ASP A 1 75 ? 53.069 15.673 4.442 1.00 29.61 75 ASP A CA 1
ATOM 569 C C . ASP A 1 75 ? 52.171 16.467 3.522 1.00 34.64 75 ASP A C 1
ATOM 570 O O . ASP A 1 75 ? 51.093 16.003 3.138 1.00 34.44 75 ASP A O 1
ATOM 575 N N . ILE A 1 76 ? 52.635 17.648 3.155 1.00 31.36 76 ILE A N 1
ATOM 576 C CA . ILE A 1 76 ? 51.964 18.486 2.172 1.00 31.25 76 ILE A CA 1
ATOM 577 C C . ILE A 1 76 ? 52.992 18.758 1.087 1.00 35.19 76 ILE A C 1
ATOM 578 O O . ILE A 1 76 ? 54.193 18.700 1.347 1.00 35.59 76 ILE A O 1
ATOM 583 N N . LYS A 1 77 ? 52.528 19.005 -0.129 1.00 33.29 77 LYS A N 1
ATOM 584 C CA . LYS A 1 77 ? 53.389 19.277 -1.285 1.00 33.80 77 LYS A CA 1
ATOM 585 C C . LYS A 1 77 ? 54.337 20.469 -1.037 1.00 38.05 77 LYS A C 1
ATOM 586 O O . LYS A 1 77 ? 53.914 21.461 -0.450 1.00 38.79 77 LYS A O 1
ATOM 592 N N . ASP A 1 78 ? 55.611 20.339 -1.473 1.00 35.12 78 ASP A N 1
ATOM 593 C CA . ASP A 1 78 ? 56.703 21.332 -1.478 1.00 35.35 78 ASP A CA 1
ATOM 594 C C . ASP A 1 78 ? 57.321 21.684 -0.110 1.00 38.63 78 ASP A C 1
ATOM 595 O O . ASP A 1 78 ? 58.527 21.882 -0.075 1.00 39.75 78 ASP A O 1
ATOM 600 N N . TYR A 1 79 ? 56.557 21.720 0.992 1.00 32.64 79 TYR A N 1
ATOM 601 C CA . TYR A 1 79 ? 57.159 22.081 2.278 1.00 30.11 79 TYR A CA 1
ATOM 602 C C . TYR A 1 79 ? 57.783 20.881 2.976 1.00 32.97 79 TYR A C 1
ATOM 603 O O . TYR A 1 79 ? 57.361 19.743 2.766 1.00 32.81 79 TYR A O 1
ATOM 612 N N . ASP A 1 80 ? 58.768 21.156 3.815 1.00 29.82 80 ASP A N 1
ATOM 613 C CA . ASP A 1 80 ? 59.442 20.142 4.626 1.00 30.78 80 ASP A CA 1
ATOM 614 C C . ASP A 1 80 ? 58.503 19.655 5.695 1.00 33.28 80 ASP A C 1
ATOM 615 O O . ASP A 1 80 ? 57.931 20.505 6.373 1.00 34.04 80 ASP A O 1
ATOM 620 N N . PRO A 1 81 ? 58.287 18.328 5.872 1.00 29.51 81 PRO A N 1
ATOM 621 C CA . PRO A 1 81 ? 57.355 17.869 6.921 1.00 28.08 81 PRO A CA 1
ATOM 622 C C . PRO A 1 81 ? 57.908 18.191 8.306 1.00 30.83 81 PRO A C 1
ATOM 623 O O . PRO A 1 81 ? 58.772 17.485 8.821 1.00 32.61 81 PRO A O 1
ATOM 627 N N . ALA A 1 82 ? 57.427 19.293 8.881 1.00 25.35 82 ALA A N 1
ATOM 628 C CA . ALA A 1 82 ? 57.880 19.826 10.164 1.00 24.41 82 ALA A CA 1
ATOM 629 C C . ALA A 1 82 ? 56.754 20.666 10.836 1.00 26.66 82 ALA A C 1
ATOM 630 O O . ALA A 1 82 ? 55.817 21.076 10.141 1.00 26.36 82 ALA A O 1
ATOM 632 N N . ASP A 1 83 ? 56.803 20.891 12.169 1.00 21.79 83 ASP A N 1
ATOM 633 C CA . ASP A 1 83 ? 57.908 20.461 13.030 1.00 21.19 83 ASP A CA 1
ATOM 634 C C . ASP A 1 83 ? 57.611 19.311 14.006 1.00 24.38 83 ASP A C 1
ATOM 635 O O . ASP A 1 83 ? 58.561 18.780 14.587 1.00 23.60 83 ASP A O 1
ATOM 640 N N . GLY A 1 84 ? 56.334 18.987 14.190 1.00 21.48 84 GLY A N 1
ATOM 641 C CA . GLY A 1 84 ? 55.879 17.941 15.098 1.00 20.85 84 GLY A CA 1
ATOM 642 C C . GLY A 1 84 ? 54.861 18.411 16.105 1.00 21.99 84 GLY A C 1
ATOM 643 O O . GLY A 1 84 ? 54.382 19.557 16.039 1.00 21.04 84 GLY A O 1
ATOM 644 N N . ILE A 1 85 ? 54.511 17.496 17.035 1.00 18.02 85 ILE A N 1
ATOM 645 C CA . ILE A 1 85 ? 53.507 17.704 18.068 1.00 18.58 85 ILE A CA 1
ATOM 646 C C . ILE A 1 85 ? 54.130 17.459 19.444 1.00 23.19 85 ILE A C 1
ATOM 647 O O . ILE A 1 85 ? 54.941 16.539 19.577 1.00 22.97 85 ILE A O 1
ATOM 652 N N . ILE A 1 86 ? 53.697 18.218 20.469 1.00 19.90 86 ILE A N 1
ATOM 653 C CA . ILE A 1 86 ? 54.114 17.959 21.850 1.00 19.65 86 ILE A CA 1
ATOM 654 C C . ILE A 1 86 ? 52.848 17.833 22.739 1.00 24.59 86 ILE A C 1
ATOM 655 O O . ILE A 1 86 ? 51.925 18.652 22.644 1.00 23.10 86 ILE A O 1
ATOM 660 N N . PHE A 1 87 ? 52.801 16.767 23.537 1.00 20.66 87 PHE A N 1
ATOM 661 C CA . PHE A 1 87 ? 51.788 16.574 24.569 1.00 19.84 87 PHE A CA 1
ATOM 662 C C . PHE A 1 87 ? 52.389 17.240 25.793 1.00 23.37 87 PHE A C 1
ATOM 663 O O . PHE A 1 87 ? 53.475 16.837 26.214 1.00 20.86 87 PHE A O 1
ATOM 671 N N . PHE A 1 88 ? 51.757 18.297 26.324 1.00 20.78 88 PHE A N 1
ATOM 672 C CA . PHE A 1 88 ? 52.433 19.012 27.397 1.00 19.82 88 PHE A CA 1
ATOM 673 C C . PHE A 1 88 ? 51.524 19.327 28.584 1.00 24.33 88 PHE A C 1
ATOM 674 O O . PHE A 1 88 ? 50.301 19.236 28.516 1.00 23.83 88 PHE A O 1
ATOM 682 N N . ILE A 1 89 ? 52.188 19.667 29.685 1.00 21.66 89 ILE A N 1
ATOM 683 C CA . ILE A 1 89 ? 51.645 20.010 31.007 1.00 20.77 89 ILE A CA 1
ATOM 684 C C . ILE A 1 89 ? 52.250 21.327 31.365 1.00 22.83 89 ILE A C 1
ATOM 685 O O . ILE A 1 89 ? 53.462 21.460 31.264 1.00 23.59 89 ILE A O 1
ATOM 690 N N . ALA A 1 90 ? 51.438 22.317 31.719 1.00 20.77 90 ALA A N 1
ATOM 691 C CA . ALA A 1 90 ? 52.016 23.641 31.978 1.00 20.49 90 ALA A CA 1
ATOM 692 C C . ALA A 1 90 ? 51.193 24.421 33.012 1.00 21.42 90 ALA A C 1
ATOM 693 O O . ALA A 1 90 ? 50.080 23.998 33.311 1.00 20.89 90 ALA A O 1
ATOM 695 N N . PRO A 1 91 ? 51.701 25.562 33.553 1.00 21.24 91 PRO A N 1
ATOM 696 C CA . PRO A 1 91 ? 50.886 26.359 34.514 1.00 20.90 91 PRO A CA 1
ATOM 697 C C . PRO A 1 91 ? 49.516 26.706 33.902 1.00 26.24 91 PRO A C 1
ATOM 698 O O . PRO A 1 91 ? 49.406 26.808 32.663 1.00 23.71 91 PRO A O 1
ATOM 702 N N . GLU A 1 92 ? 48.468 26.828 34.742 1.00 26.19 92 GLU A N 1
ATOM 703 C CA . GLU A 1 92 ? 47.097 27.067 34.269 1.00 28.00 92 GLU A CA 1
ATOM 704 C C . GLU A 1 92 ? 46.955 28.329 33.390 1.00 36.08 92 GLU A C 1
ATOM 705 O O . GLU A 1 92 ? 46.049 28.350 32.555 1.00 38.04 92 GLU A O 1
ATOM 711 N N . ASP A 1 93 ? 47.850 29.324 33.531 1.00 32.58 93 ASP A N 1
ATOM 712 C CA . ASP A 1 93 ? 47.794 30.561 32.741 1.00 34.53 93 ASP A CA 1
ATOM 713 C C . ASP A 1 93 ? 48.639 30.484 31.449 1.00 38.58 93 ASP A C 1
ATOM 714 O O . ASP A 1 93 ? 48.910 31.521 30.828 1.00 40.14 93 ASP A O 1
ATOM 719 N N . THR A 1 94 ? 49.049 29.270 31.043 1.00 33.51 94 THR A N 1
ATOM 720 C CA . THR A 1 94 ? 49.907 29.057 29.876 1.00 32.25 94 THR A CA 1
ATOM 721 C C . THR A 1 94 ? 49.307 29.625 28.578 1.00 34.42 94 THR A C 1
ATOM 722 O O . THR A 1 94 ? 48.124 29.455 28.269 1.00 33.81 94 THR A O 1
ATOM 726 N N . GLN A 1 95 ? 50.164 30.320 27.836 1.00 31.16 95 GLN A N 1
ATOM 727 C CA . GLN A 1 95 ? 49.845 30.927 26.547 1.00 30.54 95 GLN A CA 1
ATOM 728 C C . GLN A 1 95 ? 50.967 30.647 25.563 1.00 32.49 95 GLN A C 1
ATOM 729 O O . GLN A 1 95 ? 52.099 30.401 25.978 1.00 30.84 95 GLN A O 1
ATOM 735 N N . ILE A 1 96 ? 50.677 30.718 24.251 1.00 29.82 96 ILE A N 1
ATOM 736 C CA . ILE A 1 96 ? 51.739 30.626 23.232 1.00 29.25 96 ILE A CA 1
ATOM 737 C C . ILE A 1 96 ? 52.794 31.702 23.573 1.00 35.48 96 ILE A C 1
ATOM 738 O O . ILE A 1 96 ? 52.404 32.835 23.846 1.00 35.56 96 ILE A O 1
ATOM 743 N N . PRO A 1 97 ? 54.104 31.366 23.653 1.00 34.82 97 PRO A N 1
ATOM 744 C CA . PRO A 1 97 ? 55.109 32.391 23.989 1.00 35.14 97 PRO A CA 1
ATOM 745 C C . PRO A 1 97 ? 55.018 33.613 23.068 1.00 39.31 97 PRO A C 1
ATOM 746 O O . PRO A 1 97 ? 54.815 33.462 21.859 1.00 36.26 97 PRO A O 1
ATOM 750 N N . ALA A 1 98 ? 55.059 34.820 23.651 1.00 39.30 98 ALA A N 1
ATOM 751 C CA . ALA A 1 98 ? 54.942 36.059 22.862 1.00 40.14 98 ALA A CA 1
ATOM 752 C C . ALA A 1 98 ? 56.099 36.171 21.869 1.00 44.27 98 ALA A C 1
ATOM 753 O O . ALA A 1 98 ? 57.249 35.910 22.226 1.00 43.37 98 ALA A O 1
ATOM 755 N N . GLY A 1 99 ? 55.751 36.470 20.619 1.00 41.03 99 GLY A N 1
ATOM 756 C CA . GLY A 1 99 ? 56.695 36.570 19.507 1.00 40.60 99 GLY A CA 1
ATOM 757 C C . GLY A 1 99 ? 57.263 35.225 19.101 1.00 42.70 99 GLY A C 1
ATOM 758 O O . GLY A 1 99 ? 58.388 35.157 18.612 1.00 42.98 99 GLY A O 1
ATOM 759 N N . SER A 1 100 ? 56.477 34.141 19.292 1.00 37.37 100 SER A N 1
ATOM 760 C CA . SER A 1 100 ? 56.861 32.769 18.971 1.00 35.88 100 SER A CA 1
ATOM 761 C C . SER A 1 100 ? 57.309 32.604 17.520 1.00 37.01 100 SER A C 1
ATOM 762 O O . SER A 1 100 ? 56.610 33.008 16.591 1.00 37.19 100 SER A O 1
ATOM 765 N N . ILE A 1 101 ? 58.463 31.963 17.345 1.00 31.20 101 ILE A N 1
ATOM 766 C CA . ILE A 1 101 ? 59.029 31.695 16.029 1.00 30.84 101 ILE A CA 1
ATOM 767 C C . ILE A 1 101 ? 58.523 30.339 15.500 1.00 30.98 101 ILE A C 1
ATOM 768 O O . ILE A 1 101 ? 58.895 29.937 14.392 1.00 28.93 101 ILE A O 1
ATOM 773 N N . GLY A 1 102 ? 57.668 29.664 16.282 1.00 25.23 102 GLY A N 1
ATOM 774 C CA . GLY A 1 102 ? 57.151 28.355 15.920 1.00 24.36 102 GLY A CA 1
ATOM 775 C C . GLY A 1 102 ? 58.319 27.419 15.716 1.00 26.15 102 GLY A C 1
ATOM 776 O O . GLY A 1 102 ? 59.249 27.387 16.538 1.00 26.57 102 GLY A O 1
ATOM 777 N N . GLY A 1 103 ? 58.342 26.763 14.567 1.00 22.06 103 GLY A N 1
ATOM 778 C CA . GLY A 1 103 ? 59.432 25.868 14.191 1.00 23.72 103 GLY A CA 1
ATOM 779 C C . GLY A 1 103 ? 59.760 24.807 15.233 1.00 29.36 103 GLY A C 1
ATOM 780 O O . GLY A 1 103 ? 58.859 24.125 15.730 1.00 27.85 103 GLY A O 1
ATOM 781 N N . GLY A 1 104 ? 61.041 24.702 15.572 1.00 27.02 104 GLY A N 1
ATOM 782 C CA . GLY A 1 104 ? 61.590 23.741 16.525 1.00 27.79 104 GLY A CA 1
ATOM 783 C C . GLY A 1 104 ? 61.185 23.977 17.968 1.00 28.89 104 GLY A C 1
ATOM 784 O O . GLY A 1 104 ? 61.432 23.125 18.824 1.00 28.01 104 GLY A O 1
ATOM 785 N N . THR A 1 105 ? 60.610 25.169 18.260 1.00 24.18 105 THR A N 1
ATOM 786 C CA . THR A 1 105 ? 60.151 25.528 19.604 1.00 23.97 105 THR A CA 1
ATOM 787 C C . THR A 1 105 ? 58.883 24.742 19.983 1.00 24.53 105 THR A C 1
ATOM 788 O O . THR A 1 105 ? 58.485 24.794 21.140 1.00 22.96 105 THR A O 1
ATOM 792 N N . LEU A 1 106 ? 58.176 24.150 18.969 1.00 23.00 106 LEU A N 1
ATOM 793 C CA . LEU A 1 106 ? 56.931 23.348 19.062 1.00 22.21 106 LEU A CA 1
ATOM 794 C C . LEU A 1 106 ? 55.760 24.130 19.734 1.00 25.76 106 LEU A C 1
ATOM 795 O O . LEU A 1 106 ? 54.780 23.513 20.181 1.00 25.74 106 LEU A O 1
ATOM 800 N N . GLY A 1 107 ? 55.867 25.465 19.760 1.00 23.22 107 GLY A N 1
ATOM 801 C CA . GLY A 1 107 ? 54.861 26.348 20.352 1.00 21.93 107 GLY A CA 1
ATOM 802 C C . GLY A 1 107 ? 54.845 26.403 21.869 1.00 24.04 107 GLY A C 1
ATOM 803 O O . GLY A 1 107 ? 53.908 26.942 22.450 1.00 25.10 107 GLY A O 1
ATOM 804 N N . VAL A 1 108 ? 55.876 25.881 22.531 1.00 22.42 108 VAL A N 1
ATOM 805 C CA . VAL A 1 108 ? 55.896 25.835 24.005 1.00 23.75 108 VAL A CA 1
ATOM 806 C C . VAL A 1 108 ? 57.105 26.556 24.586 1.00 29.07 108 VAL A C 1
ATOM 807 O O . VAL A 1 108 ? 57.148 26.771 25.800 1.00 32.39 108 VAL A O 1
ATOM 811 N N . SER A 1 109 ? 58.099 26.899 23.753 1.00 25.05 109 SER A N 1
ATOM 812 C CA . SER A 1 109 ? 59.281 27.543 24.286 1.00 23.94 109 SER A CA 1
ATOM 813 C C . SER A 1 109 ? 59.659 28.844 23.556 1.00 28.07 109 SER A C 1
ATOM 814 O O . SER A 1 109 ? 59.087 29.175 22.507 1.00 27.58 109 SER A O 1
ATOM 817 N N . ASP A 1 110 ? 60.650 29.562 24.109 1.00 26.20 110 ASP A N 1
ATOM 818 C CA . ASP A 1 110 ? 61.177 30.768 23.473 1.00 28.61 110 ASP A CA 1
ATOM 819 C C . ASP A 1 110 ? 62.212 30.360 22.404 1.00 32.06 110 ASP A C 1
ATOM 820 O O . ASP A 1 110 ? 62.433 29.159 22.194 1.00 30.30 110 ASP A O 1
ATOM 825 N N . THR A 1 111 ? 62.856 31.350 21.751 1.00 29.40 111 THR A N 1
ATOM 826 C CA . THR A 1 111 ? 63.867 31.138 20.710 1.00 28.87 111 THR A CA 1
ATOM 827 C C . THR A 1 111 ? 65.046 30.307 21.229 1.00 31.27 111 THR A C 1
ATOM 828 O O . THR A 1 111 ? 65.585 29.497 20.475 1.00 30.74 111 THR A O 1
ATOM 832 N N . LYS A 1 112 ? 65.439 30.493 22.501 1.00 29.11 112 LYS A N 1
ATOM 833 C CA . LYS A 1 112 ? 66.551 29.759 23.127 1.00 29.67 112 LYS A CA 1
ATOM 834 C C . LYS A 1 112 ? 66.149 28.318 23.568 1.00 31.71 112 LYS A C 1
ATOM 835 O O . LYS A 1 112 ? 67.007 27.569 24.058 1.00 29.95 112 LYS A O 1
ATOM 841 N N . GLY A 1 113 ? 64.878 27.965 23.363 1.00 28.11 113 GLY A N 1
ATOM 842 C CA . GLY A 1 113 ? 64.301 26.650 23.640 1.00 27.79 113 GLY A CA 1
ATOM 843 C C . GLY A 1 113 ? 63.837 26.409 25.059 1.00 30.61 113 GLY A C 1
ATOM 844 O O . GLY A 1 113 ? 63.516 25.270 25.409 1.00 27.19 113 GLY A O 1
ATOM 845 N N . ALA A 1 114 ? 63.749 27.483 25.867 1.00 28.82 114 ALA A N 1
ATOM 846 C CA . ALA A 1 114 ? 63.325 27.423 27.266 1.00 29.10 114 ALA A CA 1
ATOM 847 C C . ALA A 1 114 ? 61.868 27.818 27.430 1.00 31.01 114 ALA A C 1
ATOM 848 O O . ALA A 1 114 ? 61.363 28.696 26.728 1.00 31.54 114 ALA A O 1
ATOM 850 N N . GLY A 1 115 ? 61.200 27.163 28.371 1.00 27.72 115 GLY A N 1
ATOM 851 C CA . GLY A 1 115 ? 59.806 27.430 28.691 1.00 27.00 115 GLY A CA 1
ATOM 852 C C . GLY A 1 115 ? 59.458 26.837 30.038 1.00 31.83 115 GLY A C 1
ATOM 853 O O . GLY A 1 115 ? 60.333 26.298 30.717 1.00 30.99 115 GLY A O 1
ATOM 854 N N . HIS A 1 116 ? 58.195 26.949 30.441 1.00 28.66 116 HIS A N 1
ATOM 855 C CA . HIS A 1 116 ? 57.735 26.387 31.698 1.00 28.86 116 HIS A CA 1
ATOM 856 C C . HIS A 1 116 ? 56.700 25.306 31.360 1.00 31.10 116 HIS A C 1
ATOM 857 O O . HIS A 1 116 ? 55.528 25.616 31.138 1.00 27.51 116 HIS A O 1
ATOM 864 N N . PHE A 1 117 ? 57.161 24.044 31.245 1.00 25.39 117 PHE A N 1
ATOM 865 C CA . PHE A 1 117 ? 56.310 22.931 30.839 1.00 23.46 117 PHE A CA 1
ATOM 866 C C . PHE A 1 117 ? 57.032 21.607 31.037 1.00 25.14 117 PHE A C 1
ATOM 867 O O . PHE A 1 117 ? 58.252 21.572 31.154 1.00 23.78 117 PHE A O 1
ATOM 875 N N . VAL A 1 118 ? 56.268 20.527 30.978 1.00 22.01 118 VAL A N 1
ATOM 876 C CA . VAL A 1 118 ? 56.748 19.144 30.981 1.00 22.08 118 VAL A CA 1
ATOM 877 C C . VAL A 1 118 ? 56.029 18.530 29.812 1.00 27.93 118 VAL A C 1
ATOM 878 O O . VAL A 1 118 ? 54.826 18.739 29.676 1.00 26.52 118 VAL A O 1
ATOM 882 N N . GLY A 1 119 ? 56.749 17.844 28.938 1.00 25.30 119 GLY A N 1
ATOM 883 C CA . GLY A 1 119 ? 56.058 17.269 27.792 1.00 25.06 119 GLY A CA 1
ATOM 884 C C . GLY A 1 119 ? 56.687 16.070 27.136 1.00 26.14 119 GLY A C 1
ATOM 885 O O . GLY A 1 119 ? 57.803 15.685 27.462 1.00 25.31 119 GLY A O 1
ATOM 886 N N . VAL A 1 120 ? 55.949 15.490 26.196 1.00 19.29 120 VAL A N 1
ATOM 887 C CA . VAL A 1 120 ? 56.376 14.357 25.383 1.00 18.73 120 VAL A CA 1
ATOM 888 C C . VAL A 1 120 ? 56.255 14.829 23.938 1.00 21.33 120 VAL A C 1
ATOM 889 O O . VAL A 1 120 ? 55.144 15.060 23.488 1.00 17.50 120 VAL A O 1
ATOM 893 N N . GLU A 1 121 ? 57.386 15.001 23.242 1.00 21.07 121 GLU A N 1
ATOM 894 C CA . GLU A 1 121 ? 57.419 15.501 21.861 1.00 19.74 121 GLU A CA 1
ATOM 895 C C . GLU A 1 121 ? 57.561 14.380 20.847 1.00 23.98 121 GLU A C 1
ATOM 896 O O . GLU A 1 121 ? 58.250 13.384 21.084 1.00 23.34 121 GLU A O 1
ATOM 902 N N . PHE A 1 122 ? 56.902 14.580 19.701 1.00 21.77 122 PHE A N 1
ATOM 903 C CA . PHE A 1 122 ? 56.941 13.709 18.524 1.00 21.76 122 PHE A CA 1
ATOM 904 C C . PHE A 1 122 ? 57.523 14.608 17.451 1.00 25.09 122 PHE A C 1
ATOM 905 O O . PHE A 1 122 ? 56.800 15.305 16.756 1.00 21.29 122 PHE A O 1
ATOM 913 N N . ASP A 1 123 ? 58.844 14.692 17.450 1.00 22.64 123 ASP A N 1
ATOM 914 C CA . ASP A 1 123 ? 59.655 15.630 16.702 1.00 20.90 123 ASP A CA 1
ATOM 915 C C . ASP A 1 123 ? 60.079 15.101 15.336 1.00 26.76 123 ASP A C 1
ATOM 916 O O . ASP A 1 123 ? 60.725 14.059 15.241 1.00 26.60 123 ASP A O 1
ATOM 921 N N . THR A 1 124 ? 59.695 15.842 14.268 1.00 24.59 124 THR A N 1
ATOM 922 C CA . THR A 1 124 ? 59.933 15.412 12.887 1.00 25.08 124 THR A CA 1
ATOM 923 C C . THR A 1 124 ? 61.004 16.240 12.142 1.00 29.97 124 THR A C 1
ATOM 924 O O . THR A 1 124 ? 61.178 16.049 10.931 1.00 29.60 124 THR A O 1
ATOM 928 N N . TYR A 1 125 ? 61.763 17.099 12.862 1.00 26.37 125 TYR A N 1
ATOM 929 C CA . TYR A 1 125 ? 62.817 17.929 12.253 1.00 24.62 125 TYR A CA 1
ATOM 930 C C . TYR A 1 125 ? 63.964 18.132 13.253 1.00 27.48 125 TYR A C 1
ATOM 931 O O . TYR A 1 125 ? 63.730 18.518 14.397 1.00 26.55 125 TYR A O 1
ATOM 940 N N . SER A 1 126 ? 65.198 17.902 12.797 1.00 24.82 126 SER A N 1
ATOM 941 C CA . SER A 1 126 ? 66.394 18.007 13.636 1.00 26.03 126 SER A CA 1
ATOM 942 C C . SER A 1 126 ? 66.918 19.440 13.698 1.00 31.14 126 SER A C 1
ATOM 943 O O . SER A 1 126 ? 67.513 19.917 12.737 1.00 30.87 126 SER A O 1
ATOM 946 N N . ASN A 1 127 ? 66.680 20.117 14.836 1.00 26.94 127 ASN A N 1
ATOM 947 C CA . ASN A 1 127 ? 67.131 21.476 15.104 1.00 25.66 127 ASN A CA 1
ATOM 948 C C . ASN A 1 127 ? 68.436 21.405 15.865 1.00 29.09 127 ASN A C 1
ATOM 949 O O . ASN A 1 127 ? 68.447 21.037 17.044 1.00 26.48 127 ASN A O 1
ATOM 954 N N . SER A 1 128 ? 69.551 21.735 15.181 1.00 26.73 128 SER A N 1
ATOM 955 C CA . SER A 1 128 ? 70.888 21.699 15.789 1.00 26.77 128 SER A CA 1
ATOM 956 C C . SER A 1 128 ? 70.981 22.655 16.981 1.00 29.99 128 SER A C 1
ATOM 957 O O . SER A 1 128 ? 71.693 22.344 17.939 1.00 29.35 128 SER A O 1
ATOM 960 N N . GLU A 1 129 ? 70.236 23.788 16.929 1.00 28.44 129 GLU A N 1
ATOM 961 C CA . GLU A 1 129 ? 70.191 24.827 17.973 1.00 28.28 129 GLU A CA 1
ATOM 962 C C . GLU A 1 129 ? 69.586 24.255 19.292 1.00 31.35 129 GLU A C 1
ATOM 963 O O . GLU A 1 129 ? 69.833 24.800 20.369 1.00 31.02 129 GLU A O 1
ATOM 969 N N . TYR A 1 130 ? 68.852 23.135 19.198 1.00 27.35 130 TYR A N 1
ATOM 970 C CA . TYR A 1 130 ? 68.200 22.490 20.355 1.00 26.78 130 TYR A CA 1
ATOM 971 C C . TYR A 1 130 ? 68.755 21.107 20.630 1.00 30.14 130 TYR A C 1
ATOM 972 O O . TYR A 1 130 ? 68.139 20.330 21.356 1.00 28.38 130 TYR A O 1
ATOM 981 N N . ASN A 1 131 ? 69.928 20.818 20.053 1.00 28.25 131 ASN A N 1
ATOM 982 C CA . ASN A 1 131 ? 70.689 19.577 20.149 1.00 28.13 131 ASN A CA 1
ATOM 983 C C . ASN A 1 131 ? 69.825 18.343 19.830 1.00 32.61 131 ASN A C 1
ATOM 984 O O . ASN A 1 131 ? 69.935 17.310 20.497 1.00 31.70 131 ASN A O 1
ATOM 989 N N . ASP A 1 132 ? 68.970 18.455 18.794 1.00 28.14 132 ASP A N 1
ATOM 990 C CA . ASP A 1 132 ? 68.104 17.352 18.369 1.00 27.06 132 ASP A CA 1
ATOM 991 C C . ASP A 1 132 ? 68.916 16.175 17.849 1.00 31.35 132 ASP A C 1
ATOM 992 O O . ASP A 1 132 ? 69.914 16.415 17.168 1.00 33.05 132 ASP A O 1
ATOM 997 N N . PRO A 1 133 ? 68.473 14.916 18.048 1.00 27.60 133 PRO A N 1
ATOM 998 C CA . PRO A 1 133 ? 69.192 13.790 17.422 1.00 28.93 133 PRO A CA 1
ATOM 999 C C . PRO A 1 133 ? 69.031 13.854 15.881 1.00 34.45 133 PRO A C 1
ATOM 1000 O O . PRO A 1 133 ? 68.175 14.599 15.405 1.00 30.67 133 PRO A O 1
ATOM 1004 N N . PRO A 1 134 ? 69.827 13.108 15.069 1.00 36.28 134 PRO A N 1
ATOM 1005 C CA . PRO A 1 134 ? 69.738 13.281 13.603 1.00 36.46 134 PRO A CA 1
ATOM 1006 C C . PRO A 1 134 ? 68.451 12.790 12.916 1.00 38.90 134 PRO A C 1
ATOM 1007 O O . PRO A 1 134 ? 68.185 13.233 11.799 1.00 37.68 134 PRO A O 1
ATOM 1011 N N . THR A 1 135 ? 67.649 11.906 13.550 1.00 33.47 135 THR A N 1
ATOM 1012 C CA . THR A 1 135 ? 66.412 11.378 12.926 1.00 31.71 135 THR A CA 1
ATOM 1013 C C . THR A 1 135 ? 65.160 11.795 13.713 1.00 28.57 135 THR A C 1
ATOM 1014 O O . THR A 1 135 ? 65.314 12.381 14.788 1.00 26.78 135 THR A O 1
ATOM 1018 N N . ASP A 1 136 ? 63.926 11.451 13.206 1.00 23.14 136 ASP A N 1
ATOM 1019 C CA . ASP A 1 136 ? 62.655 11.654 13.920 1.00 21.73 136 ASP A CA 1
ATOM 1020 C C . ASP A 1 136 ? 62.780 10.984 15.295 1.00 25.40 136 ASP A C 1
ATOM 1021 O O . ASP A 1 136 ? 63.485 9.968 15.425 1.00 23.59 136 ASP A O 1
ATOM 1026 N N . HIS A 1 137 ? 62.169 11.575 16.324 1.00 22.04 137 HIS A N 1
ATOM 1027 C CA . HIS A 1 137 ? 62.327 11.036 17.664 1.00 21.18 137 HIS A CA 1
ATOM 1028 C C . HIS A 1 137 ? 61.175 11.410 18.571 1.00 25.13 137 HIS A C 1
ATOM 1029 O O . HIS A 1 137 ? 60.459 12.386 18.325 1.00 22.85 137 HIS A O 1
ATOM 1036 N N . VAL A 1 138 ? 61.054 10.645 19.648 1.00 21.77 138 VAL A N 1
ATOM 1037 C CA . VAL A 1 138 ? 60.140 10.921 20.748 1.00 21.67 138 VAL A CA 1
ATOM 1038 C C . VAL A 1 138 ? 61.045 11.405 21.863 1.00 25.56 138 VAL A C 1
ATOM 1039 O O . VAL A 1 138 ? 62.086 10.801 22.108 1.00 24.15 138 VAL A O 1
ATOM 1043 N N . GLY A 1 139 ? 60.678 12.499 22.495 1.00 22.74 139 GLY A N 1
ATOM 1044 C CA . GLY A 1 139 ? 61.500 13.056 23.556 1.00 22.92 139 GLY A CA 1
ATOM 1045 C C . GLY A 1 139 ? 60.715 13.405 24.793 1.00 25.88 139 GLY A C 1
ATOM 1046 O O . GLY A 1 139 ? 59.515 13.630 24.725 1.00 25.66 139 GLY A O 1
ATOM 1047 N N . ILE A 1 140 ? 61.395 13.410 25.931 1.00 24.15 140 ILE A N 1
ATOM 1048 C CA . ILE A 1 140 ? 60.800 13.818 27.196 1.00 23.65 140 ILE A CA 1
ATOM 1049 C C . ILE A 1 140 ? 61.472 15.143 27.507 1.00 23.90 140 ILE A C 1
ATOM 1050 O O . ILE A 1 140 ? 62.697 15.219 27.554 1.00 22.44 140 ILE A O 1
ATOM 1055 N N . ASP A 1 141 ? 60.657 16.180 27.679 1.00 20.71 141 ASP A N 1
ATOM 1056 C CA . ASP A 1 141 ? 61.086 17.578 27.847 1.00 20.58 141 ASP A CA 1
ATOM 1057 C C . ASP A 1 141 ? 60.734 18.135 29.185 1.00 24.10 141 ASP A C 1
ATOM 1058 O O . ASP A 1 141 ? 59.597 18.049 29.604 1.00 25.57 141 ASP A O 1
ATOM 1063 N N . VAL A 1 142 ? 61.678 18.816 29.776 1.00 20.26 142 VAL A N 1
ATOM 1064 C CA . VAL A 1 142 ? 61.504 19.438 31.077 1.00 22.27 142 VAL A CA 1
ATOM 1065 C C . VAL A 1 142 ? 62.013 20.878 30.974 1.00 25.76 142 VAL A C 1
ATOM 1066 O O . VAL A 1 142 ? 63.221 21.128 31.050 1.00 24.90 142 VAL A O 1
ATOM 1070 N N . ASN A 1 143 ? 61.061 21.816 30.757 1.00 23.81 143 ASN A N 1
ATOM 1071 C CA . ASN A 1 143 ? 61.301 23.258 30.644 1.00 24.57 143 ASN A CA 1
ATOM 1072 C C . ASN A 1 143 ? 62.208 23.620 29.453 1.00 29.24 143 ASN A C 1
ATOM 1073 O O . ASN A 1 143 ? 62.735 24.734 29.394 1.00 29.37 143 ASN A O 1
ATOM 1078 N N . SER A 1 144 ? 62.370 22.694 28.499 1.00 26.34 144 SER A N 1
ATOM 1079 C CA . SER A 1 144 ? 63.219 22.912 27.339 1.00 25.83 144 SER A CA 1
ATOM 1080 C C . SER A 1 144 ? 62.905 21.928 26.222 1.00 26.74 144 SER A C 1
ATOM 1081 O O . SER A 1 144 ? 62.591 20.764 26.489 1.00 25.86 144 SER A O 1
ATOM 1084 N N . VAL A 1 145 ? 63.043 22.392 24.970 1.00 21.71 145 VAL A N 1
ATOM 1085 C CA . VAL A 1 145 ? 62.913 21.541 23.788 1.00 21.73 145 VAL A CA 1
ATOM 1086 C C . VAL A 1 145 ? 64.285 20.886 23.489 1.00 28.01 145 VAL A C 1
ATOM 1087 O O . VAL A 1 145 ? 64.435 20.183 22.489 1.00 26.66 145 VAL A O 1
ATOM 1091 N N . ASP A 1 146 ? 65.285 21.105 24.382 1.00 27.55 146 ASP A N 1
ATOM 1092 C CA . ASP A 1 146 ? 66.541 20.350 24.404 1.00 27.48 146 ASP A CA 1
ATOM 1093 C C . ASP A 1 146 ? 66.218 19.200 25.377 1.00 27.30 146 ASP A C 1
ATOM 1094 O O . ASP A 1 146 ? 66.338 19.352 26.594 1.00 25.15 146 ASP A O 1
ATOM 1099 N N . SER A 1 147 ? 65.679 18.113 24.837 1.00 22.19 147 SER A N 1
ATOM 1100 C CA . SER A 1 147 ? 65.145 17.014 25.644 1.00 22.16 147 SER A CA 1
ATOM 1101 C C . SER A 1 147 ? 66.108 16.410 26.669 1.00 24.56 147 SER A C 1
ATOM 1102 O O . SER A 1 147 ? 67.312 16.261 26.444 1.00 23.19 147 SER A O 1
ATOM 1105 N N . VAL A 1 148 ? 65.523 16.031 27.806 1.00 24.28 148 VAL A N 1
ATOM 1106 C CA . VAL A 1 148 ? 66.249 15.320 28.872 1.00 23.67 148 VAL A CA 1
ATOM 1107 C C . VAL A 1 148 ? 66.648 13.950 28.290 1.00 28.17 148 VAL A C 1
ATOM 1108 O O . VAL A 1 148 ? 67.745 13.470 28.551 1.00 27.78 148 VAL A O 1
ATOM 1112 N N . LYS A 1 149 ? 65.765 13.355 27.459 1.00 23.52 149 LYS A N 1
ATOM 1113 C CA . LYS A 1 149 ? 65.986 12.056 26.844 1.00 22.45 149 LYS A CA 1
ATOM 1114 C C . LYS A 1 149 ? 65.200 11.935 25.550 1.00 24.24 149 LYS A C 1
ATOM 1115 O O . LYS A 1 149 ? 64.115 12.481 25.438 1.00 22.56 149 LYS A O 1
ATOM 1121 N N . THR A 1 150 ? 65.742 11.194 24.588 1.00 22.92 150 THR A N 1
ATOM 1122 C CA . THR A 1 150 ? 65.070 10.917 23.316 1.00 22.48 150 THR A CA 1
ATOM 1123 C C . THR A 1 150 ? 65.241 9.446 22.950 1.00 24.17 150 THR A C 1
ATOM 1124 O O . THR A 1 150 ? 66.160 8.771 23.429 1.00 23.87 150 THR A O 1
ATOM 1128 N N . VAL A 1 151 ? 64.398 8.991 22.034 1.00 21.28 151 VAL A N 1
ATOM 1129 C CA . VAL A 1 151 ? 64.445 7.639 21.474 1.00 21.72 151 VAL A CA 1
ATOM 1130 C C . VAL A 1 151 ? 64.184 7.777 19.961 1.00 26.33 151 VAL A C 1
ATOM 1131 O O . VAL A 1 151 ? 63.258 8.522 19.575 1.00 22.64 151 VAL A O 1
ATOM 1135 N N . PRO A 1 152 ? 64.934 7.060 19.088 1.00 25.81 152 PRO A N 1
ATOM 1136 C CA . PRO A 1 152 ? 64.643 7.161 17.641 1.00 26.26 152 PRO A CA 1
ATOM 1137 C C . PRO A 1 152 ? 63.239 6.615 17.336 1.00 30.53 152 PRO A C 1
ATOM 1138 O O . PRO A 1 152 ? 62.748 5.687 17.981 1.00 28.48 152 PRO A O 1
ATOM 1142 N N . TRP A 1 153 ? 62.573 7.267 16.399 1.00 28.15 153 TRP A N 1
ATOM 1143 C CA . TRP A 1 153 ? 61.219 6.949 15.991 1.00 29.06 153 TRP A CA 1
ATOM 1144 C C . TRP A 1 153 ? 61.093 7.298 14.502 1.00 34.60 153 TRP A C 1
ATOM 1145 O O . TRP A 1 153 ? 62.035 7.837 13.916 1.00 35.73 153 TRP A O 1
ATOM 1156 N N . ASN A 1 154 ? 60.002 6.903 13.869 1.00 32.14 154 ASN A N 1
ATOM 1157 C CA . ASN A 1 154 ? 59.791 7.226 12.458 1.00 32.51 154 ASN A CA 1
ATOM 1158 C C . ASN A 1 154 ? 58.387 7.785 12.279 1.00 33.20 154 ASN A C 1
ATOM 1159 O O . ASN A 1 154 ? 57.420 7.095 12.606 1.00 31.94 154 ASN A O 1
ATOM 1164 N N . SER A 1 155 ? 58.273 9.041 11.783 1.00 29.33 155 SER A N 1
ATOM 1165 C CA . SER A 1 155 ? 56.955 9.631 11.550 1.00 29.20 155 SER A CA 1
ATOM 1166 C C . SER A 1 155 ? 56.512 9.289 10.123 1.00 34.84 155 SER A C 1
ATOM 1167 O O . SER A 1 155 ? 57.105 9.760 9.152 1.00 32.87 155 SER A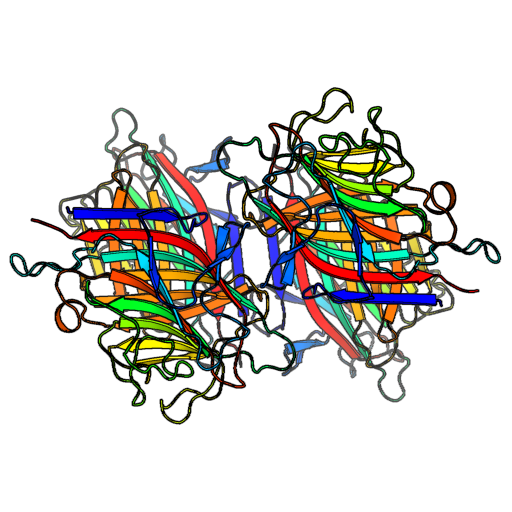 O 1
ATOM 1170 N N . VAL A 1 156 ? 55.504 8.418 10.014 1.00 33.27 156 VAL A N 1
ATOM 1171 C CA . VAL A 1 156 ? 54.954 7.947 8.739 1.00 32.73 156 VAL A CA 1
ATOM 1172 C C . VAL A 1 156 ? 53.784 8.866 8.330 1.00 33.90 156 VAL A C 1
ATOM 1173 O O . VAL A 1 156 ? 52.813 9.020 9.070 1.00 32.50 156 VAL A O 1
ATOM 1177 N N . SER A 1 157 ? 53.897 9.480 7.149 1.00 30.86 157 SER A N 1
ATOM 1178 C CA . SER A 1 157 ? 52.877 10.404 6.626 1.00 29.20 157 SER A CA 1
ATOM 1179 C C . SER A 1 157 ? 51.539 9.702 6.404 1.00 31.78 157 SER A C 1
ATOM 1180 O O . SER A 1 157 ? 51.486 8.662 5.747 1.00 32.68 157 SER A O 1
ATOM 1183 N N . GLY A 1 158 ? 50.479 10.262 6.995 1.00 27.75 158 GLY A N 1
ATOM 1184 C CA . GLY A 1 158 ? 49.128 9.717 6.924 1.00 27.82 158 GLY A CA 1
ATOM 1185 C C . GLY A 1 158 ? 48.815 8.586 7.895 1.00 33.04 158 GLY A C 1
ATOM 1186 O O . GLY A 1 158 ? 47.701 8.057 7.877 1.00 33.96 158 GLY A O 1
ATOM 1187 N N . ALA A 1 159 ? 49.791 8.176 8.727 1.00 29.09 159 ALA A N 1
ATOM 1188 C CA . ALA A 1 159 ? 49.597 7.078 9.656 1.00 28.70 159 ALA A CA 1
ATOM 1189 C C . ALA A 1 159 ? 48.998 7.544 10.982 1.00 31.61 159 ALA A C 1
ATOM 1190 O O . ALA A 1 159 ? 49.426 8.562 11.531 1.00 29.19 159 ALA A O 1
ATOM 1192 N N . VAL A 1 160 ? 48.005 6.798 11.496 1.00 28.90 160 VAL A N 1
ATOM 1193 C CA . VAL A 1 160 ? 47.406 7.086 12.787 1.00 28.48 160 VAL A CA 1
ATOM 1194 C C . VAL A 1 160 ? 48.330 6.472 13.847 1.00 29.67 160 VAL A C 1
ATOM 1195 O O . VAL A 1 160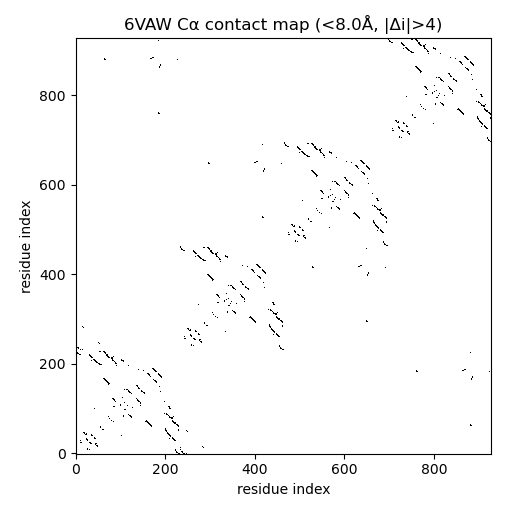 ? 48.643 5.281 13.778 1.00 29.86 160 VAL A O 1
ATOM 1199 N N . VAL A 1 161 ? 48.807 7.304 14.779 1.00 22.95 161 VAL A N 1
ATOM 1200 C CA . VAL A 1 161 ? 49.714 6.895 15.856 1.00 22.89 161 VAL A CA 1
ATOM 1201 C C . VAL A 1 161 ? 48.929 6.891 17.189 1.00 28.54 161 VAL A C 1
ATOM 1202 O O . VAL A 1 161 ? 48.190 7.837 17.468 1.00 27.76 161 VAL A O 1
ATOM 1206 N N . LYS A 1 162 ? 49.073 5.814 17.979 1.00 24.91 162 LYS A N 1
ATOM 1207 C CA . LYS A 1 162 ? 48.455 5.653 19.297 1.00 24.41 162 LYS A CA 1
ATOM 1208 C C . LYS A 1 162 ? 49.528 5.814 20.372 1.00 26.65 162 LYS A C 1
ATOM 1209 O O . LYS A 1 162 ? 50.639 5.290 20.234 1.00 24.87 162 LYS A O 1
ATOM 1215 N N . VAL A 1 163 ? 49.214 6.573 21.416 1.00 22.34 163 VAL A N 1
ATOM 1216 C CA . VAL A 1 163 ? 50.149 6.827 22.517 1.00 21.03 163 VAL A CA 1
ATOM 1217 C C . VAL A 1 163 ? 49.442 6.552 23.845 1.00 22.76 163 VAL A C 1
ATOM 1218 O O . VAL A 1 163 ? 48.286 6.926 24.029 1.00 20.55 163 VAL A O 1
ATOM 1222 N N . THR A 1 164 ? 50.158 5.937 24.771 1.00 18.30 164 THR A N 1
ATOM 1223 C CA . THR A 1 164 ? 49.704 5.692 26.119 1.00 17.75 164 THR A CA 1
ATOM 1224 C C . THR A 1 164 ? 50.798 6.230 27.021 1.00 21.98 164 THR A C 1
ATOM 1225 O O . THR A 1 164 ? 51.974 5.980 26.787 1.00 21.08 164 THR A O 1
ATOM 1229 N N . VAL A 1 165 ? 50.405 6.984 28.031 1.00 19.14 165 VAL A N 1
ATOM 1230 C CA . VAL A 1 165 ? 51.326 7.591 28.966 1.00 19.01 165 VAL A CA 1
ATOM 1231 C C . VAL A 1 165 ? 50.874 7.265 30.400 1.00 21.50 165 VAL A C 1
ATOM 1232 O O . VAL A 1 165 ? 49.716 7.434 30.769 1.00 21.68 165 VAL A O 1
ATOM 1236 N N . ILE A 1 166 ? 51.840 6.841 31.222 1.00 19.06 166 ILE A N 1
ATOM 1237 C CA . ILE A 1 166 ? 51.588 6.529 32.635 1.00 18.78 166 ILE A CA 1
ATOM 1238 C C . ILE A 1 166 ? 52.521 7.380 33.468 1.00 20.35 166 ILE A C 1
ATOM 1239 O O . ILE A 1 166 ? 53.743 7.291 33.284 1.00 20.11 166 ILE A O 1
ATOM 1244 N N . TYR A 1 167 ? 51.958 8.163 34.408 1.00 17.15 167 TYR A N 1
ATOM 1245 C CA . TYR A 1 167 ? 52.802 8.869 35.373 1.00 15.52 167 TYR A CA 1
ATOM 1246 C C . TYR A 1 167 ? 52.566 8.239 36.738 1.00 20.10 167 TYR A C 1
ATOM 1247 O O . TYR A 1 167 ? 51.436 8.240 37.237 1.00 17.84 167 TYR A O 1
ATOM 1256 N N . ASP A 1 168 ? 53.598 7.601 37.287 1.00 20.55 168 ASP A N 1
ATOM 1257 C CA . ASP A 1 168 ? 53.530 6.972 38.607 1.00 19.80 168 ASP A CA 1
ATOM 1258 C C . ASP A 1 168 ? 54.088 7.960 39.649 1.00 22.86 168 ASP A C 1
ATOM 1259 O O . ASP A 1 168 ? 55.298 8.168 39.698 1.00 22.97 168 ASP A O 1
ATOM 1264 N N . SER A 1 169 ? 53.232 8.555 40.472 1.00 22.63 169 SER A N 1
ATOM 1265 C CA . SER A 1 169 ? 53.676 9.591 41.423 1.00 22.79 169 SER A CA 1
ATOM 1266 C C . SER A 1 169 ? 54.743 9.121 42.435 1.00 28.25 169 SER A C 1
ATOM 1267 O O . SER A 1 169 ? 55.692 9.876 42.642 1.00 29.55 169 SER A O 1
ATOM 1270 N N . SER A 1 170 ? 54.639 7.884 42.999 1.00 25.70 170 SER A N 1
ATOM 1271 C CA . SER A 1 170 ? 55.599 7.355 43.996 1.00 26.04 170 SER A CA 1
ATOM 1272 C C . SER A 1 170 ? 57.063 7.313 43.471 1.00 27.71 170 SER A C 1
ATOM 1273 O O . SER A 1 170 ? 57.984 7.758 44.176 1.00 27.29 170 SER A O 1
ATOM 1276 N N . THR A 1 171 ? 57.272 6.825 42.251 1.00 21.72 171 THR A N 1
ATOM 1277 C CA . THR A 1 171 ? 58.616 6.738 41.635 1.00 20.65 171 THR A CA 1
ATOM 1278 C C . THR A 1 171 ? 58.937 7.970 40.779 1.00 22.94 171 THR A C 1
ATOM 1279 O O . THR A 1 171 ? 60.074 8.110 40.313 1.00 21.70 171 THR A O 1
ATOM 1283 N N . LYS A 1 172 ? 57.925 8.835 40.547 1.00 21.37 172 LYS A N 1
ATOM 1284 C CA . LYS A 1 172 ? 58.016 10.059 39.725 1.00 20.74 172 LYS A CA 1
ATOM 1285 C C . LYS A 1 172 ? 58.373 9.672 38.253 1.00 21.38 172 LYS A C 1
ATOM 1286 O O . LYS A 1 172 ? 58.974 10.459 37.526 1.00 21.40 172 LYS A O 1
ATOM 1292 N N . THR A 1 173 ? 57.992 8.465 37.830 1.00 17.95 173 THR A N 1
ATOM 1293 C CA . THR A 1 173 ? 58.319 7.986 36.483 1.00 18.21 173 THR A CA 1
ATOM 1294 C C . THR A 1 173 ? 57.222 8.309 35.497 1.00 20.57 173 THR A C 1
ATOM 1295 O O . THR A 1 173 ? 56.063 7.991 35.741 1.00 20.28 173 THR A O 1
ATOM 1299 N N . LEU A 1 174 ? 57.609 8.939 34.380 1.00 17.97 174 LEU A N 1
ATOM 1300 C CA . LEU A 1 174 ? 56.738 9.198 33.237 1.00 18.80 174 LEU A CA 1
ATOM 1301 C C . LEU A 1 174 ? 57.110 8.154 32.160 1.00 24.32 174 LEU A C 1
ATOM 1302 O O . LEU A 1 174 ? 58.238 8.167 31.659 1.00 24.40 174 LEU A O 1
ATOM 1307 N N . SER A 1 175 ? 56.222 7.206 31.903 1.00 21.23 175 SER A N 1
ATOM 1308 C CA . SER A 1 175 ? 56.444 6.140 30.922 1.00 20.70 175 SER A CA 1
ATOM 1309 C C . SER A 1 175 ? 55.544 6.372 29.717 1.00 23.41 175 SER A C 1
ATOM 1310 O O . SER A 1 175 ? 54.373 6.684 29.890 1.00 23.01 175 SER A O 1
ATOM 1313 N N . VAL A 1 176 ? 56.096 6.207 28.518 1.00 19.63 176 VAL A N 1
ATOM 1314 C CA . VAL A 1 176 ? 55.425 6.469 27.231 1.00 19.82 176 VAL A CA 1
ATOM 1315 C C . VAL A 1 176 ? 55.554 5.251 26.311 1.00 24.42 176 VAL A C 1
ATOM 1316 O O . VAL A 1 176 ? 56.666 4.749 26.113 1.00 23.39 176 VAL A O 1
ATOM 1320 N N . ALA A 1 177 ? 54.432 4.818 25.729 1.00 21.14 177 ALA A N 1
ATOM 1321 C CA . ALA A 1 177 ? 54.407 3.735 24.739 1.00 21.13 177 ALA A CA 1
ATOM 1322 C C . ALA A 1 177 ? 53.714 4.281 23.497 1.00 24.76 177 ALA A C 1
ATOM 1323 O O . ALA A 1 177 ? 52.578 4.748 23.589 1.00 24.24 177 ALA A O 1
ATOM 1325 N N . VAL A 1 178 ? 54.413 4.225 22.366 1.00 20.81 178 VAL A N 1
ATOM 1326 C CA . VAL A 1 178 ? 53.960 4.722 21.065 1.00 21.46 178 VAL A CA 1
ATOM 1327 C C . VAL A 1 178 ? 53.776 3.557 20.104 1.00 29.06 178 VAL A C 1
ATOM 1328 O O . VAL A 1 178 ? 54.741 2.841 19.825 1.00 29.62 178 VAL A O 1
ATOM 1332 N N . THR A 1 179 ? 52.544 3.354 19.617 1.00 28.55 179 THR A N 1
ATOM 1333 C CA . THR A 1 179 ? 52.195 2.260 18.709 1.00 29.82 179 THR A CA 1
ATOM 1334 C C . THR A 1 179 ? 52.089 2.792 17.294 1.00 34.63 179 THR A C 1
ATOM 1335 O O . THR A 1 179 ? 51.201 3.591 17.008 1.00 30.36 179 THR A O 1
ATOM 1339 N N . ASN A 1 180 ? 52.959 2.303 16.401 1.00 37.76 180 ASN A N 1
ATOM 1340 C CA . ASN A 1 180 ? 52.972 2.710 14.991 1.00 40.29 180 ASN A CA 1
ATOM 1341 C C . ASN A 1 180 ? 52.033 1.840 14.130 1.00 48.29 180 ASN A C 1
ATOM 1342 O O . ASN A 1 180 ? 51.458 0.852 14.607 1.00 46.44 180 ASN A O 1
ATOM 1347 N N . ASP A 1 181 ? 51.899 2.248 12.850 1.00 49.45 181 ASP A N 1
ATOM 1348 C CA . ASP A 1 181 ? 51.094 1.668 11.775 1.00 51.10 181 ASP A CA 1
ATOM 1349 C C . ASP A 1 181 ? 51.561 0.253 11.440 1.00 55.96 181 ASP A C 1
ATOM 1350 O O . ASP A 1 181 ? 50.721 -0.622 11.240 1.00 55.69 181 ASP A O 1
ATOM 1355 N N . ASN A 1 182 ? 52.898 0.030 11.388 1.00 53.12 182 ASN A N 1
ATOM 1356 C CA . ASN A 1 182 ? 53.511 -1.257 11.055 1.00 53.07 182 ASN A CA 1
ATOM 1357 C C . ASN A 1 182 ? 53.425 -2.258 12.238 1.00 56.17 182 ASN A C 1
ATOM 1358 O O . ASN A 1 182 ? 53.970 -3.367 12.144 1.00 56.55 182 ASN A O 1
ATOM 1363 N N . GLY A 1 183 ? 52.740 -1.853 13.316 1.00 50.32 183 GLY A N 1
ATOM 1364 C CA . GLY A 1 183 ? 52.517 -2.664 14.507 1.00 49.01 183 GLY A CA 1
ATOM 1365 C C . GLY A 1 183 ? 53.555 -2.586 15.613 1.00 48.92 183 GLY A C 1
ATOM 1366 O O . GLY A 1 183 ? 53.258 -2.971 16.747 1.00 47.85 183 GLY A O 1
ATOM 1367 N N . ASP A 1 184 ? 54.773 -2.105 15.305 1.00 43.14 184 ASP A N 1
ATOM 1368 C CA . ASP A 1 184 ? 55.876 -2.001 16.270 1.00 41.57 184 ASP A CA 1
ATOM 1369 C C . ASP A 1 184 ? 55.620 -0.958 17.350 1.00 38.78 184 ASP A C 1
ATOM 1370 O O . ASP A 1 184 ? 54.949 0.040 17.093 1.00 36.12 184 ASP A O 1
ATOM 1375 N N . ILE A 1 185 ? 56.142 -1.202 18.563 1.00 33.25 185 ILE A N 1
ATOM 1376 C CA . ILE A 1 185 ? 56.036 -0.268 19.675 1.00 31.51 185 ILE A CA 1
ATOM 1377 C C . ILE A 1 185 ? 57.388 0.387 19.915 1.00 30.29 185 ILE A C 1
ATOM 1378 O O . ILE A 1 185 ? 58.433 -0.236 19.727 1.00 28.79 185 ILE A O 1
ATOM 1383 N N . THR A 1 186 ? 57.349 1.659 20.318 1.00 26.41 186 THR A N 1
ATOM 1384 C CA . THR A 1 186 ? 58.478 2.497 20.741 1.00 25.63 186 THR A CA 1
ATOM 1385 C C . THR A 1 186 ? 58.180 2.936 22.188 1.00 28.07 186 THR A C 1
ATOM 1386 O O . THR A 1 186 ? 57.064 3.364 22.461 1.00 29.48 186 THR A O 1
ATOM 1390 N N . THR A 1 187 ? 59.152 2.846 23.096 1.00 21.81 187 THR A N 1
ATOM 1391 C CA . THR A 1 187 ? 58.922 3.300 24.467 1.00 21.16 187 THR A CA 1
ATOM 1392 C C . THR A 1 187 ? 60.020 4.231 24.935 1.00 22.86 187 THR A C 1
ATOM 1393 O O . THR A 1 187 ? 61.159 4.143 24.476 1.00 22.88 187 THR A O 1
ATOM 1397 N N . ILE A 1 188 ? 59.691 5.060 25.921 1.00 19.53 188 ILE A N 1
ATOM 1398 C CA . ILE A 1 188 ? 60.654 5.966 26.554 1.00 19.78 188 ILE A CA 1
ATOM 1399 C C . ILE A 1 188 ? 60.114 6.264 27.936 1.00 23.40 188 ILE A C 1
ATOM 1400 O O . ILE A 1 188 ? 58.910 6.390 28.096 1.00 22.41 188 ILE A O 1
ATOM 1405 N N . ALA A 1 189 ? 60.998 6.319 28.932 1.00 22.07 189 ALA A N 1
ATOM 1406 C CA . ALA A 1 189 ? 60.607 6.600 30.313 1.00 22.80 189 ALA A CA 1
ATOM 1407 C C . ALA A 1 189 ? 61.665 7.458 30.980 1.00 26.66 189 ALA A C 1
ATOM 1408 O O . ALA A 1 189 ? 62.852 7.349 30.675 1.00 27.78 189 ALA A O 1
ATOM 1410 N N . GLN A 1 190 ? 61.228 8.332 31.859 1.00 20.86 190 GLN A N 1
ATOM 1411 C CA . GLN A 1 190 ? 62.150 9.250 32.544 1.00 19.83 190 GLN A CA 1
ATOM 1412 C C . GLN A 1 190 ? 61.573 9.633 33.885 1.00 20.07 190 GLN A C 1
ATOM 1413 O O . GLN A 1 190 ? 60.386 9.940 33.965 1.00 19.50 190 GLN A O 1
ATOM 1419 N N . VAL A 1 191 ? 62.425 9.704 34.913 1.00 17.81 191 VAL A N 1
ATOM 1420 C CA . VAL A 1 191 ? 61.981 10.200 36.223 1.00 19.41 191 VAL A CA 1
ATOM 1421 C C . VAL A 1 191 ? 61.896 11.733 36.115 1.00 23.20 191 VAL A C 1
ATOM 1422 O O . VAL A 1 191 ? 62.899 12.367 35.782 1.00 22.19 191 VAL A O 1
ATOM 1426 N N . VAL A 1 192 ? 60.692 12.294 36.324 1.00 20.46 192 VAL A N 1
ATOM 1427 C CA . VAL A 1 192 ? 60.381 13.724 36.299 1.00 21.68 192 VAL A CA 1
ATOM 1428 C C . VAL A 1 192 ? 59.581 14.038 37.568 1.00 23.51 192 VAL A C 1
ATOM 1429 O O . VAL A 1 192 ? 58.499 13.474 37.755 1.00 21.84 192 VAL A O 1
ATOM 1433 N N . ASP A 1 193 ? 60.102 14.921 38.415 1.00 19.53 193 ASP A N 1
ATOM 1434 C CA . ASP A 1 193 ? 59.410 15.320 39.644 1.00 19.89 193 ASP A CA 1
ATOM 1435 C C . ASP A 1 193 ? 58.477 16.491 39.337 1.00 24.83 193 ASP A C 1
ATOM 1436 O O . ASP A 1 193 ? 58.888 17.662 39.426 1.00 25.53 193 ASP A O 1
ATOM 1441 N N . LEU A 1 194 ? 57.212 16.170 39.021 1.00 20.33 194 LEU A N 1
ATOM 1442 C CA . LEU A 1 194 ? 56.200 17.157 38.648 1.00 21.73 194 LEU A CA 1
ATOM 1443 C C . LEU A 1 194 ? 55.964 18.201 39.780 1.00 27.55 194 LEU A C 1
ATOM 1444 O O . LEU A 1 194 ? 55.805 19.377 39.482 1.00 25.65 194 LEU A O 1
ATOM 1449 N N . LYS A 1 195 ? 56.051 17.783 41.047 1.00 26.87 195 LYS A N 1
ATOM 1450 C CA . LYS A 1 195 ? 55.922 18.661 42.226 1.00 28.94 195 LYS A CA 1
ATOM 1451 C C . LYS A 1 195 ? 57.043 19.726 42.281 1.00 32.96 195 LYS A C 1
ATOM 1452 O O . LYS A 1 195 ? 56.817 20.828 42.771 1.00 31.15 195 LYS A O 1
ATOM 1458 N N . ALA A 1 196 ? 58.250 19.389 41.785 1.00 30.32 196 ALA A N 1
ATOM 1459 C CA . ALA A 1 196 ? 59.402 20.294 41.768 1.00 30.40 196 ALA A CA 1
ATOM 1460 C C . ALA A 1 196 ? 59.430 21.197 40.530 1.00 32.75 196 ALA A C 1
ATOM 1461 O O . ALA A 1 196 ? 59.986 22.288 40.591 1.00 32.53 196 ALA A O 1
ATOM 1463 N N . LYS A 1 197 ? 58.854 20.749 39.418 1.00 25.91 197 LYS A N 1
ATOM 1464 C CA . LYS A 1 197 ? 58.929 21.487 38.161 1.00 24.86 197 LYS A CA 1
ATOM 1465 C C . LYS A 1 197 ? 57.662 22.258 37.807 1.00 27.30 197 LYS A C 1
ATOM 1466 O O . LYS A 1 197 ? 57.706 23.144 36.959 1.00 27.80 197 LYS A O 1
ATOM 1472 N N . LEU A 1 198 ? 56.538 21.896 38.371 1.00 22.67 198 LEU A N 1
ATOM 1473 C CA . LEU A 1 198 ? 55.293 22.574 38.009 1.00 20.90 198 LEU A CA 1
ATOM 1474 C C . LEU A 1 198 ? 54.510 23.085 39.219 1.00 23.89 198 LEU A C 1
ATOM 1475 O O . LEU A 1 198 ? 54.653 22.508 40.290 1.00 24.38 198 LEU A O 1
ATOM 1480 N N . PRO A 1 199 ? 53.559 24.039 39.012 1.00 22.88 199 PRO A N 1
ATOM 1481 C CA . PRO A 1 199 ? 52.709 24.507 40.133 1.00 23.53 199 PRO A CA 1
ATOM 1482 C C . PRO A 1 199 ? 51.646 23.474 40.508 1.00 26.75 199 PRO A C 1
ATOM 1483 O O . PRO A 1 199 ? 51.400 22.511 39.730 1.00 25.16 199 PRO A O 1
ATOM 1487 N N . GLU A 1 200 ? 50.951 23.698 41.646 1.00 22.49 200 GLU A N 1
ATOM 1488 C CA . GLU A 1 200 ? 49.894 22.767 42.088 1.00 20.92 200 GLU A CA 1
ATOM 1489 C C . GLU A 1 200 ? 48.785 22.565 41.035 1.00 23.53 200 GLU A C 1
ATOM 1490 O O . GLU A 1 200 ? 48.261 21.461 40.921 1.00 23.57 200 GLU A O 1
ATOM 1496 N N . ARG A 1 201 ? 48.398 23.650 40.326 1.00 21.66 201 ARG A N 1
ATOM 1497 C CA . ARG A 1 201 ? 47.350 23.657 39.304 1.00 20.31 201 ARG A CA 1
ATOM 1498 C C . ARG A 1 201 ? 47.969 23.844 37.923 1.00 22.37 201 ARG A C 1
ATOM 1499 O O . ARG A 1 201 ? 48.784 24.758 37.677 1.00 20.21 201 ARG A O 1
ATOM 1507 N N . VAL A 1 202 ? 47.593 22.932 37.028 1.00 20.83 202 VAL A N 1
ATOM 1508 C CA . VAL A 1 202 ? 48.128 22.878 35.669 1.00 18.98 202 VAL A CA 1
ATOM 1509 C C . VAL A 1 202 ? 47.062 22.641 34.640 1.00 22.08 202 VAL A C 1
ATOM 1510 O O . VAL A 1 202 ? 45.914 22.325 34.975 1.00 24.56 202 VAL A O 1
ATOM 1514 N N . LYS A 1 203 ? 47.455 22.817 33.377 1.00 18.21 203 LYS A N 1
ATOM 1515 C CA . LYS A 1 203 ? 46.648 22.502 32.201 1.00 19.52 203 LYS A CA 1
ATOM 1516 C C . LYS A 1 203 ? 47.431 21.490 31.328 1.00 24.41 203 LYS A C 1
ATOM 1517 O O . LYS A 1 203 ? 48.653 21.531 31.237 1.00 25.24 203 LYS A O 1
ATOM 1523 N N . PHE A 1 204 ? 46.700 20.540 30.774 1.00 22.70 204 PHE A N 1
ATOM 1524 C CA . PHE A 1 204 ? 47.187 19.476 29.908 1.00 20.59 204 PHE A CA 1
ATOM 1525 C C . PHE A 1 204 ? 46.732 19.818 28.509 1.00 23.34 204 PHE A C 1
ATOM 1526 O O . PHE A 1 204 ? 45.633 20.334 28.343 1.00 21.92 204 PHE A O 1
ATOM 1534 N N . GLY A 1 205 ? 47.563 19.569 27.525 1.00 20.48 205 GLY A N 1
ATOM 1535 C CA . GLY A 1 205 ? 47.142 19.849 26.161 1.00 19.28 205 GLY A CA 1
ATOM 1536 C C . GLY A 1 205 ? 48.128 19.353 25.145 1.00 21.92 205 GLY A C 1
ATOM 1537 O O . GLY A 1 205 ? 48.973 18.516 25.468 1.00 20.36 205 GLY A O 1
ATOM 1538 N N . PHE A 1 206 ? 47.946 19.819 23.898 1.00 18.49 206 PHE A N 1
ATOM 1539 C CA . PHE A 1 206 ? 48.790 19.525 22.751 1.00 19.24 206 PHE A CA 1
ATOM 1540 C C . PHE A 1 206 ? 49.169 20.827 22.049 1.00 21.98 206 PHE A C 1
ATOM 1541 O O . PHE A 1 206 ? 48.383 21.775 22.035 1.00 22.13 206 PHE A O 1
ATOM 1549 N N . SER A 1 207 ? 50.349 20.849 21.447 1.00 18.50 207 SER A N 1
ATOM 1550 C CA . SER A 1 207 ? 50.853 21.987 20.689 1.00 18.22 207 SER A CA 1
ATOM 1551 C C . SER A 1 207 ? 51.617 21.478 19.491 1.00 21.92 207 SER A C 1
ATOM 1552 O O . SER A 1 207 ? 52.208 20.405 19.558 1.00 21.07 207 SER A O 1
ATOM 1555 N N . ALA A 1 208 ? 51.576 22.229 18.385 1.00 18.51 208 ALA A N 1
ATOM 1556 C CA . ALA A 1 208 ? 52.305 21.938 17.157 1.00 19.14 208 ALA A CA 1
ATOM 1557 C C . ALA A 1 208 ? 52.693 23.246 16.485 1.00 23.23 208 ALA A C 1
ATOM 1558 O O . ALA A 1 208 ? 52.059 24.274 16.717 1.00 21.73 208 ALA A O 1
ATOM 1560 N N . SER A 1 209 ? 53.733 23.216 15.663 1.00 21.23 209 SER A N 1
ATOM 1561 C CA . SER A 1 209 ? 54.194 24.420 15.001 1.00 22.77 209 SER A CA 1
ATOM 1562 C C . SER A 1 209 ? 54.851 24.107 13.676 1.00 25.33 209 SER A C 1
ATOM 1563 O O . SER A 1 209 ? 55.169 22.955 13.370 1.00 23.15 209 SER A O 1
ATOM 1566 N N . GLY A 1 210 ? 55.043 25.155 12.908 1.00 25.07 210 GLY A N 1
ATOM 1567 C CA . GLY A 1 210 ? 55.735 25.112 11.634 1.00 23.14 210 GLY A CA 1
ATOM 1568 C C . GLY A 1 210 ? 56.587 26.352 11.477 1.00 26.57 210 GLY A C 1
ATOM 1569 O O . GLY A 1 210 ? 56.636 27.204 12.368 1.00 25.08 210 GLY A O 1
ATOM 1570 N N . SER A 1 211 ? 57.244 26.474 10.327 1.00 23.98 211 SER A N 1
ATOM 1571 C CA . SER A 1 211 ? 58.084 27.604 9.969 1.00 22.66 211 SER A CA 1
ATOM 1572 C C . SER A 1 211 ? 57.723 28.079 8.532 1.00 26.44 211 SER A C 1
ATOM 1573 O O . SER A 1 211 ? 56.709 27.646 7.989 1.00 27.33 211 SER A O 1
ATOM 1576 N N . LEU A 1 212 ? 58.567 28.907 7.910 1.00 23.80 212 LEU A N 1
ATOM 1577 C CA . LEU A 1 212 ? 58.300 29.362 6.550 1.00 24.52 212 LEU A CA 1
ATOM 1578 C C . LEU A 1 212 ? 58.334 28.171 5.601 1.00 26.11 212 LEU A C 1
ATOM 1579 O O . LEU A 1 212 ? 57.371 27.979 4.862 1.00 25.90 212 LEU A O 1
ATOM 1584 N N . GLY A 1 213 ? 59.429 27.400 5.638 1.00 24.33 213 GLY A N 1
ATOM 1585 C CA . GLY A 1 213 ? 59.641 26.227 4.793 1.00 24.62 213 GLY A CA 1
ATOM 1586 C C . GLY A 1 213 ? 59.230 24.883 5.372 1.00 31.50 213 GLY A C 1
ATOM 1587 O O . GLY A 1 213 ? 59.125 23.897 4.631 1.00 32.68 213 GLY A O 1
ATOM 1588 N N . GLY A 1 214 ? 58.981 24.838 6.681 1.00 25.34 214 GLY A N 1
ATOM 1589 C CA . GLY A 1 214 ? 58.591 23.609 7.349 1.00 23.36 214 GLY A CA 1
ATOM 1590 C C . GLY A 1 214 ? 57.167 23.642 7.832 1.00 25.33 214 GLY A C 1
ATOM 1591 O O . GLY A 1 214 ? 56.837 24.386 8.757 1.00 22.82 214 GLY A O 1
ATOM 1592 N N . ARG A 1 215 ? 56.304 22.874 7.170 1.00 23.56 215 ARG A N 1
ATOM 1593 C CA . ARG A 1 215 ? 54.872 22.783 7.459 1.00 23.50 215 ARG A CA 1
ATOM 1594 C C . ARG A 1 215 ? 54.368 21.391 7.144 1.00 27.17 215 ARG A C 1
ATOM 1595 O O . ARG A 1 215 ? 54.858 20.735 6.220 1.00 28.85 215 ARG A O 1
ATOM 1603 N N . GLN A 1 216 ? 53.358 20.957 7.870 1.00 23.82 216 GLN A N 1
ATOM 1604 C CA . GLN A 1 216 ? 52.703 19.677 7.642 1.00 23.62 216 GLN A CA 1
ATOM 1605 C C . GLN A 1 216 ? 51.366 19.677 8.365 1.00 26.50 216 GLN A C 1
ATOM 1606 O O . GLN A 1 216 ? 51.128 20.524 9.233 1.00 24.24 216 GLN A O 1
ATOM 1612 N N . ILE A 1 217 ? 50.492 18.724 8.024 1.00 24.69 217 ILE A N 1
ATOM 1613 C CA . ILE A 1 217 ? 49.209 18.572 8.692 1.00 25.36 217 ILE A CA 1
ATOM 1614 C C . ILE A 1 217 ? 49.484 17.914 10.076 1.00 27.80 217 ILE A C 1
ATOM 1615 O O . ILE A 1 217 ? 50.156 16.882 10.107 1.00 27.00 217 ILE A O 1
ATOM 1620 N N . HIS A 1 218 ? 49.034 18.545 11.186 1.00 23.41 218 HIS A N 1
ATOM 1621 C CA . HIS A 1 218 ? 49.175 18.010 12.569 1.00 23.28 218 HIS A CA 1
ATOM 1622 C C . HIS A 1 218 ? 47.775 17.815 13.118 1.00 27.72 218 HIS A C 1
ATOM 1623 O O . HIS A 1 218 ? 47.076 18.812 13.361 1.00 27.33 218 HIS A O 1
ATOM 1630 N N . LEU A 1 219 ? 47.326 16.560 13.238 1.00 22.08 219 LEU A N 1
ATOM 1631 C CA . LEU A 1 219 ? 45.971 16.246 13.700 1.00 23.01 219 LEU A CA 1
ATOM 1632 C C . LEU A 1 219 ? 45.910 15.517 15.041 1.00 24.42 219 LEU A C 1
ATOM 1633 O O . LEU A 1 219 ? 46.664 14.581 15.237 1.00 23.07 219 LEU A O 1
ATOM 1638 N N . ILE A 1 220 ? 44.992 15.913 15.923 1.00 21.35 220 ILE A N 1
ATOM 1639 C CA . ILE A 1 220 ? 44.699 15.221 17.176 1.00 22.81 220 ILE A CA 1
ATOM 1640 C C . ILE A 1 220 ? 43.344 14.567 16.932 1.00 28.48 220 ILE A C 1
ATOM 1641 O O . ILE A 1 220 ? 42.381 15.273 16.613 1.00 29.06 220 ILE A O 1
ATOM 1646 N N . ARG A 1 221 ? 43.300 13.233 16.990 1.00 22.77 221 ARG A N 1
ATOM 1647 C CA . ARG A 1 221 ? 42.108 12.448 16.678 1.00 23.61 221 ARG A CA 1
ATOM 1648 C C . ARG A 1 221 ? 41.255 12.073 17.894 1.00 28.30 221 ARG A C 1
ATOM 1649 O O . ARG A 1 221 ? 40.025 12.036 17.788 1.00 29.27 221 ARG A O 1
ATOM 1657 N N . SER A 1 222 ? 41.890 11.729 19.015 1.00 24.41 222 SER A N 1
ATOM 1658 C CA . SER A 1 222 ? 41.186 11.325 20.232 1.00 23.19 222 SER A CA 1
ATOM 1659 C C . SER A 1 222 ? 42.072 11.525 21.446 1.00 24.25 222 SER A C 1
ATOM 1660 O O . SER A 1 222 ? 43.289 11.616 21.309 1.00 21.75 222 SER A O 1
ATOM 1663 N N . TRP A 1 223 ? 41.457 11.616 22.628 1.00 22.68 223 TRP A N 1
ATOM 1664 C CA . TRP A 1 223 ? 42.181 11.812 23.877 1.00 22.55 223 TRP A CA 1
ATOM 1665 C C . TRP A 1 223 ? 41.339 11.352 25.071 1.00 25.23 223 TRP A C 1
ATOM 1666 O O . TRP A 1 223 ? 40.224 11.830 25.248 1.00 26.79 223 TRP A O 1
ATOM 1677 N N . SER A 1 224 ? 41.885 10.441 25.892 1.00 19.73 224 SER A N 1
ATOM 1678 C CA . SER A 1 224 ? 41.266 9.988 27.129 1.00 19.32 224 SER A CA 1
ATOM 1679 C C . SER A 1 224 ? 42.255 10.260 28.251 1.00 23.22 224 SER A C 1
ATOM 1680 O O . SER A 1 224 ? 43.460 10.255 28.018 1.00 21.40 224 SER A O 1
ATOM 1683 N N . PHE A 1 225 ? 41.762 10.544 29.446 1.00 20.89 225 PHE A N 1
ATOM 1684 C CA . PHE A 1 225 ? 42.614 10.921 30.560 1.00 19.17 225 PHE A CA 1
ATOM 1685 C C . PHE A 1 225 ? 41.970 10.590 31.878 1.00 21.09 225 PHE A C 1
ATOM 1686 O O . PHE A 1 225 ? 40.775 10.789 32.041 1.00 22.96 225 PHE A O 1
ATOM 1694 N N . THR A 1 226 ? 42.773 10.122 32.843 1.00 18.59 226 THR A N 1
ATOM 1695 C CA . THR A 1 226 ? 42.347 9.878 34.213 1.00 18.59 226 THR A CA 1
ATOM 1696 C C . THR A 1 226 ? 43.505 10.223 35.125 1.00 22.37 226 THR A C 1
ATOM 1697 O O . THR A 1 226 ? 44.595 9.714 34.922 1.00 20.73 226 THR A O 1
ATOM 1701 N N . SER A 1 227 ? 43.262 11.071 36.115 1.00 19.15 227 SER A N 1
ATOM 1702 C CA . SER A 1 227 ? 44.249 11.412 37.132 1.00 18.20 227 SER A CA 1
ATOM 1703 C C . SER A 1 227 ? 43.615 11.186 38.486 1.00 24.84 227 SER A C 1
ATOM 1704 O O . SER A 1 227 ? 42.421 11.448 38.636 1.00 25.92 227 SER A O 1
ATOM 1707 N N . THR A 1 228 ? 44.380 10.693 39.453 1.00 22.79 228 THR A N 1
ATOM 1708 C CA . THR A 1 228 ? 43.903 10.449 40.809 1.00 22.44 228 THR A CA 1
ATOM 1709 C C . THR A 1 228 ? 44.937 10.982 41.795 1.00 25.83 228 THR A C 1
ATOM 1710 O O . THR A 1 228 ? 46.103 10.608 41.744 1.00 24.48 228 THR A O 1
ATOM 1714 N N . LEU A 1 229 ? 44.470 11.840 42.703 1.00 24.30 229 LEU A N 1
ATOM 1715 C CA . LEU A 1 229 ? 45.277 12.468 43.769 1.00 25.35 229 LEU A CA 1
ATOM 1716 C C . LEU A 1 229 ? 44.737 11.986 45.110 1.00 32.00 229 LEU A C 1
ATOM 1717 O O . LEU A 1 229 ? 43.548 12.145 45.376 1.00 30.44 229 LEU A O 1
ATOM 1722 N N . ILE A 1 230 ? 45.578 11.301 45.894 1.00 33.91 230 ILE A N 1
ATOM 1723 C CA . ILE A 1 230 ? 45.176 10.822 47.212 1.00 37.20 230 ILE A CA 1
ATOM 1724 C C . ILE A 1 230 ? 45.036 12.059 48.113 1.00 44.30 230 ILE A C 1
ATOM 1725 O O . ILE A 1 230 ? 45.932 12.901 48.140 1.00 42.25 230 ILE A O 1
ATOM 1730 N N . THR A 1 231 ? 43.872 12.188 48.765 1.00 46.35 231 THR A N 1
ATOM 1731 C CA . THR A 1 231 ? 43.536 13.295 49.669 1.00 48.26 231 THR A CA 1
ATOM 1732 C C . THR A 1 231 ? 43.570 12.744 51.100 1.00 56.80 231 THR A C 1
ATOM 1733 O O . THR A 1 231 ? 42.829 11.809 51.401 1.00 57.23 231 THR A O 1
ATOM 1737 N N . THR A 1 232 ? 44.531 13.205 51.915 1.00 55.75 232 THR A N 1
ATOM 1738 C CA . THR A 1 232 ? 44.702 12.729 53.294 1.00 102.86 232 THR A CA 1
ATOM 1739 C C . THR A 1 232 ? 44.955 13.919 54.227 1.00 122.45 232 THR A C 1
ATOM 1740 O O . THR A 1 232 ? 44.021 14.641 54.564 1.00 77.74 232 THR A O 1
ATOM 1744 N N . ALA B 1 1 ? 29.199 12.947 19.178 1.00 43.04 1 ALA B N 1
ATOM 1745 C CA . ALA B 1 1 ? 28.466 13.522 20.302 1.00 42.40 1 ALA B CA 1
ATOM 1746 C C . ALA B 1 1 ? 29.393 14.121 21.362 1.00 42.40 1 ALA B C 1
ATOM 1747 O O . ALA B 1 1 ? 30.479 13.600 21.609 1.00 44.88 1 ALA B O 1
ATOM 1749 N N . GLU B 1 2 ? 28.929 15.197 22.005 1.00 32.38 2 GLU B N 1
ATOM 1750 C CA . GLU B 1 2 ? 29.634 15.935 23.055 1.00 30.07 2 GLU B CA 1
ATOM 1751 C C . GLU B 1 2 ? 29.107 15.505 24.420 1.00 32.40 2 GLU B C 1
ATOM 1752 O O . GLU B 1 2 ? 27.928 15.728 24.726 1.00 32.09 2 GLU B O 1
ATOM 1758 N N . THR B 1 3 ? 29.980 14.916 25.229 1.00 28.96 3 THR B N 1
ATOM 1759 C CA . THR B 1 3 ? 29.634 14.364 26.550 1.00 29.28 3 THR B CA 1
ATOM 1760 C C . THR B 1 3 ? 30.486 14.968 27.665 1.00 33.40 3 THR B C 1
ATOM 1761 O O . THR B 1 3 ? 31.708 15.095 27.521 1.00 34.83 3 THR B O 1
ATOM 1765 N N . VAL B 1 4 ? 29.818 15.324 28.780 1.00 26.58 4 VAL B N 1
ATOM 1766 C CA . VAL B 1 4 ? 30.420 15.769 30.034 1.00 25.45 4 VAL B CA 1
ATOM 1767 C C . VAL B 1 4 ? 30.075 14.691 31.073 1.00 27.11 4 VAL B C 1
ATOM 1768 O O . VAL B 1 4 ? 28.884 14.374 31.264 1.00 25.47 4 VAL B O 1
ATOM 1772 N N . SER B 1 5 ? 31.100 14.114 31.721 1.00 23.65 5 SER B N 1
ATOM 1773 C CA . SER B 1 5 ? 30.904 13.080 32.706 1.00 23.49 5 SER B CA 1
ATOM 1774 C C . SER B 1 5 ? 31.845 13.259 33.891 1.00 27.06 5 SER B C 1
ATOM 1775 O O . SER B 1 5 ? 33.012 13.641 33.725 1.00 25.23 5 SER B O 1
ATOM 1778 N N . PHE B 1 6 ? 31.331 13.014 35.113 1.00 20.55 6 PHE B N 1
ATOM 1779 C CA . PHE B 1 6 ? 32.150 13.087 36.324 1.00 20.17 6 PHE B CA 1
ATOM 1780 C C . PHE B 1 6 ? 31.516 12.255 37.429 1.00 26.45 6 PHE B C 1
ATOM 1781 O O . PHE B 1 6 ? 30.324 11.923 37.364 1.00 24.75 6 PHE B O 1
ATOM 1789 N N . ASN B 1 7 ? 32.311 11.955 38.463 1.00 25.73 7 ASN B N 1
ATOM 1790 C CA . ASN B 1 7 ? 31.854 11.210 39.624 1.00 25.84 7 ASN B CA 1
ATOM 1791 C C . ASN B 1 7 ? 32.657 11.631 40.839 1.00 31.53 7 ASN B C 1
ATOM 1792 O O . ASN B 1 7 ? 33.893 11.606 40.797 1.00 33.89 7 ASN B O 1
ATOM 1797 N N . PHE B 1 8 ? 31.949 12.091 41.893 1.00 26.16 8 PHE B N 1
ATOM 1798 C CA . PHE B 1 8 ? 32.495 12.486 43.191 1.00 25.65 8 PHE B CA 1
ATOM 1799 C C . PHE B 1 8 ? 31.973 11.543 44.265 1.00 29.94 8 PHE B C 1
ATOM 1800 O O . PHE B 1 8 ? 30.769 11.514 44.541 1.00 27.83 8 PHE B O 1
ATOM 1808 N N . ASN B 1 9 ? 32.861 10.769 44.862 1.00 28.88 9 ASN B N 1
ATOM 1809 C CA . ASN B 1 9 ? 32.540 9.873 45.980 1.00 29.22 9 ASN B CA 1
ATOM 1810 C C . ASN B 1 9 ? 32.759 10.634 47.283 1.00 32.57 9 ASN B C 1
ATOM 1811 O O . ASN B 1 9 ? 32.280 10.231 48.342 1.00 32.90 9 ASN B O 1
ATOM 1816 N N . SER B 1 10 ? 33.522 11.730 47.185 1.00 28.95 10 SER B N 1
ATOM 1817 C CA . SER B 1 10 ? 33.923 12.651 48.248 1.00 30.31 10 SER B CA 1
ATOM 1818 C C . SER B 1 10 ? 34.339 13.970 47.615 1.00 31.43 10 SER B C 1
ATOM 1819 O O . SER B 1 10 ? 34.537 14.049 46.394 1.00 30.16 10 SER B O 1
ATOM 1822 N N . PHE B 1 11 ? 34.504 14.990 48.446 1.00 25.69 11 PHE B N 1
ATOM 1823 C CA . PHE B 1 11 ? 34.899 16.304 47.969 1.00 25.05 11 PHE B CA 1
ATOM 1824 C C . PHE B 1 11 ? 36.108 16.815 48.746 1.00 32.48 11 PHE B C 1
ATOM 1825 O O . PHE B 1 11 ? 36.409 16.315 49.839 1.00 31.44 11 PHE B O 1
ATOM 1833 N N . SER B 1 12 ? 36.802 17.813 48.175 1.00 33.05 12 SER B N 1
ATOM 1834 C CA . SER B 1 12 ? 37.953 18.434 48.819 1.00 33.36 12 SER B CA 1
ATOM 1835 C C . SER B 1 12 ? 38.073 19.894 48.441 1.00 38.34 12 SER B C 1
ATOM 1836 O O . SER B 1 12 ? 37.726 20.304 47.322 1.00 37.87 12 SER B O 1
ATOM 1839 N N . GLU B 1 13 ? 38.583 20.677 49.388 1.00 36.74 13 GLU B N 1
ATOM 1840 C CA . GLU B 1 13 ? 38.864 22.087 49.188 1.00 36.46 13 GLU B CA 1
ATOM 1841 C C . GLU B 1 13 ? 39.991 22.207 48.189 1.00 38.95 13 GLU B C 1
ATOM 1842 O O . GLU B 1 13 ? 40.933 21.394 48.192 1.00 38.88 13 GLU B O 1
ATOM 1848 N N . GLY B 1 14 ? 39.899 23.200 47.328 1.00 34.28 14 GLY B N 1
ATOM 1849 C CA . GLY B 1 14 ? 40.963 23.401 46.356 1.00 33.75 14 GLY B CA 1
ATOM 1850 C C . GLY B 1 14 ? 40.882 22.490 45.153 1.00 34.30 14 GLY B C 1
ATOM 1851 O O . GLY B 1 14 ? 41.792 22.497 44.328 1.00 34.56 14 GLY B O 1
ATOM 1852 N N . ASN B 1 15 ? 39.821 21.666 45.067 1.00 28.88 15 ASN B N 1
ATOM 1853 C CA . ASN B 1 15 ? 39.566 20.832 43.884 1.00 27.66 15 ASN B CA 1
ATOM 1854 C C . ASN B 1 15 ? 39.093 21.810 42.810 1.00 25.93 15 ASN B C 1
ATOM 1855 O O . ASN B 1 15 ? 38.033 22.409 42.992 1.00 23.85 15 ASN B O 1
ATOM 1860 N N . PRO B 1 16 ? 39.909 22.108 41.775 1.00 24.13 16 PRO B N 1
ATOM 1861 C CA . PRO B 1 16 ? 39.500 23.132 40.787 1.00 24.30 16 PRO B CA 1
ATOM 18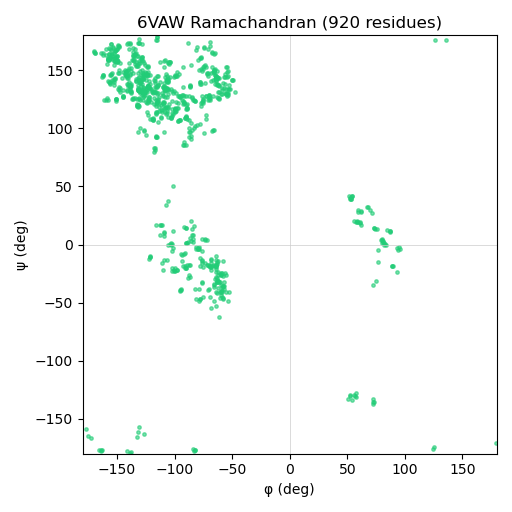62 C C . PRO B 1 16 ? 38.245 22.738 39.985 1.00 27.79 16 PRO B C 1
ATOM 1863 O O . PRO B 1 16 ? 37.656 23.613 39.353 1.00 28.24 16 PRO B O 1
ATOM 1867 N N . ALA B 1 17 ? 37.783 21.481 40.103 1.00 22.65 17 ALA B N 1
ATOM 1868 C CA . ALA B 1 17 ? 36.578 20.985 39.424 1.00 22.93 17 ALA B CA 1
ATOM 1869 C C . ALA B 1 17 ? 35.263 21.512 40.030 1.00 27.13 17 ALA B C 1
ATOM 1870 O O . ALA B 1 17 ? 34.214 21.343 39.403 1.00 26.42 17 ALA B O 1
ATOM 1872 N N . ILE B 1 18 ? 35.307 22.078 41.260 1.00 25.28 18 ILE B N 1
ATOM 1873 C CA . ILE B 1 18 ? 34.127 22.589 41.953 1.00 25.47 18 ILE B CA 1
ATOM 1874 C C . ILE B 1 18 ? 34.314 24.080 42.345 1.00 28.61 18 ILE B C 1
ATOM 1875 O O . ILE B 1 18 ? 35.372 24.481 42.856 1.00 28.92 18 ILE B O 1
ATOM 1880 N N . ASN B 1 19 ? 33.281 24.900 42.058 1.00 23.39 19 ASN B N 1
ATOM 1881 C CA . ASN B 1 19 ? 33.210 26.324 42.416 1.00 22.70 19 ASN B CA 1
ATOM 1882 C C . ASN B 1 19 ? 32.402 26.440 43.695 1.00 24.91 19 ASN B C 1
ATOM 1883 O O . ASN B 1 19 ? 31.274 25.964 43.729 1.00 20.55 19 ASN B O 1
ATOM 1888 N N . PHE B 1 20 ? 32.987 27.016 44.738 1.00 24.98 20 PHE B N 1
ATOM 1889 C CA . PHE B 1 20 ? 32.322 27.211 46.029 1.00 26.11 20 PHE B CA 1
ATOM 1890 C C . PHE B 1 20 ? 31.812 28.649 46.108 1.00 26.29 20 PHE B C 1
ATOM 1891 O O . PHE B 1 20 ? 32.547 29.586 45.804 1.00 24.52 20 PHE B O 1
ATOM 1899 N N . GLN B 1 21 ? 30.541 28.819 46.474 1.00 22.08 21 GLN B N 1
ATOM 1900 C CA . GLN B 1 21 ? 29.915 30.135 46.569 1.00 21.44 21 GLN B CA 1
ATOM 1901 C C . GLN B 1 21 ? 29.300 30.330 47.944 1.00 22.71 21 GLN B C 1
ATOM 1902 O O . GLN B 1 21 ? 28.596 29.450 48.434 1.00 19.97 21 GLN B O 1
ATOM 1908 N N . GLY B 1 22 ? 29.583 31.468 48.562 1.00 20.68 22 GLY B N 1
ATOM 1909 C CA . GLY B 1 22 ? 29.025 31.792 49.867 1.00 18.81 22 GLY B CA 1
ATOM 1910 C C . GLY B 1 22 ? 29.599 31.004 51.023 1.00 25.19 22 GLY B C 1
ATOM 1911 O O . GLY B 1 22 ? 30.812 30.786 51.093 1.00 26.03 22 GLY B O 1
ATOM 1912 N N . ASP B 1 23 ? 28.704 30.485 51.880 1.00 23.86 23 ASP B N 1
ATOM 1913 C CA . ASP B 1 23 ? 29.053 29.867 53.157 1.00 24.16 23 ASP B CA 1
ATOM 1914 C C . ASP B 1 23 ? 29.463 28.365 53.121 1.00 29.39 23 ASP B C 1
ATOM 1915 O O . ASP B 1 23 ? 29.639 27.783 54.191 1.00 30.34 23 ASP B O 1
ATOM 1920 N N . VAL B 1 24 ? 29.745 27.798 51.950 1.00 25.20 24 VAL B N 1
ATOM 1921 C CA . VAL B 1 24 ? 30.174 26.377 51.795 1.00 24.65 24 VAL B CA 1
ATOM 1922 C C . VAL B 1 24 ? 31.481 26.082 52.494 1.00 28.42 24 VAL B C 1
ATOM 1923 O O . VAL B 1 24 ? 32.420 26.878 52.396 1.00 28.26 24 VAL B O 1
ATOM 1927 N N . THR B 1 25 ? 31.584 24.872 53.080 1.00 25.48 25 THR B N 1
ATOM 1928 C CA . THR B 1 25 ? 32.810 24.322 53.660 1.00 25.64 25 THR B CA 1
ATOM 1929 C C . THR B 1 25 ? 32.889 22.829 53.301 1.00 28.87 25 THR B C 1
ATOM 1930 O O . THR B 1 25 ? 31.855 22.199 53.026 1.00 28.75 25 THR B O 1
ATOM 1934 N N . VAL B 1 26 ? 34.097 22.274 53.305 1.00 25.03 26 VAL B N 1
ATOM 1935 C CA . VAL B 1 26 ? 34.300 20.848 53.086 1.00 25.47 26 VAL B CA 1
ATOM 1936 C C . VAL B 1 26 ? 34.747 20.271 54.426 1.00 29.05 26 VAL B C 1
ATOM 1937 O O . VAL B 1 26 ? 35.732 20.739 55.001 1.00 26.62 26 VAL B O 1
ATOM 1941 N N . LEU B 1 27 ? 33.990 19.293 54.942 1.00 27.40 27 LEU B N 1
ATOM 1942 C CA . LEU B 1 27 ? 34.309 18.629 56.207 1.00 29.77 27 LEU B CA 1
ATOM 1943 C C . LEU B 1 27 ? 35.441 17.612 56.007 1.00 37.85 27 LEU B C 1
ATOM 1944 O O . LEU B 1 27 ? 35.711 17.197 54.871 1.00 37.02 27 LEU B O 1
ATOM 1949 N N . SER B 1 28 ? 36.097 17.215 57.114 1.00 37.27 28 SER B N 1
ATOM 1950 C CA . SER B 1 28 ? 37.210 16.255 57.122 1.00 38.02 28 SER B CA 1
ATOM 1951 C C . SER B 1 28 ? 36.815 14.882 56.556 1.00 41.67 28 SER B C 1
ATOM 1952 O O . SER B 1 28 ? 37.675 14.174 56.031 1.00 41.62 28 SER B O 1
ATOM 1955 N N . ASN B 1 29 ? 35.523 14.522 56.630 1.00 36.92 29 ASN B N 1
ATOM 1956 C CA . ASN B 1 29 ? 35.030 13.248 56.093 1.00 36.54 29 ASN B CA 1
ATOM 1957 C C . ASN B 1 29 ? 34.777 13.304 54.557 1.00 37.02 29 ASN B C 1
ATOM 1958 O O . ASN B 1 29 ? 34.399 12.294 53.978 1.00 38.32 29 ASN B O 1
ATOM 1963 N N . GLY B 1 30 ? 34.978 14.468 53.935 1.00 30.66 30 GLY B N 1
ATOM 1964 C CA . GLY B 1 30 ? 34.781 14.660 52.503 1.00 29.95 30 GLY B CA 1
ATOM 1965 C C . GLY B 1 30 ? 33.416 15.172 52.069 1.00 31.80 30 GLY B C 1
ATOM 1966 O O . GLY B 1 30 ? 33.179 15.390 50.876 1.00 31.41 30 GLY B O 1
ATOM 1967 N N . ASN B 1 31 ? 32.490 15.344 53.020 1.00 25.19 31 ASN B N 1
ATOM 1968 C CA . ASN B 1 31 ? 31.163 15.881 52.723 1.00 23.79 31 ASN B CA 1
ATOM 1969 C C . ASN B 1 31 ? 31.222 17.394 52.536 1.00 27.78 31 ASN B C 1
ATOM 1970 O O . ASN B 1 31 ? 32.059 18.060 53.153 1.00 26.97 31 ASN B O 1
ATOM 1975 N N . ILE B 1 32 ? 30.316 17.926 51.713 1.00 24.82 32 ILE B N 1
ATOM 1976 C CA . ILE B 1 32 ? 30.157 19.364 51.523 1.00 24.94 32 ILE B CA 1
ATOM 1977 C C . ILE B 1 32 ? 29.054 19.815 52.466 1.00 26.71 32 ILE B C 1
ATOM 1978 O O . ILE B 1 32 ? 27.967 19.243 52.433 1.00 27.53 32 ILE B O 1
ATOM 1983 N N . GLN B 1 33 ? 29.338 20.834 53.298 1.00 22.39 33 GLN B N 1
ATOM 1984 C CA . GLN B 1 33 ? 28.349 21.444 54.199 1.00 20.82 33 GLN B CA 1
ATOM 1985 C C . GLN B 1 33 ? 28.006 22.789 53.580 1.00 23.07 33 GLN B C 1
ATOM 1986 O O . GLN B 1 33 ? 28.892 23.645 53.461 1.00 22.02 33 GLN B O 1
ATOM 1992 N N . LEU B 1 34 ? 26.795 22.907 53.052 1.00 19.80 34 LEU B N 1
ATOM 1993 C CA . LEU B 1 34 ? 26.342 24.082 52.318 1.00 18.80 34 LEU B CA 1
ATOM 1994 C C . LEU B 1 34 ? 26.144 25.356 53.178 1.00 25.25 34 LEU B C 1
ATOM 1995 O O . LEU B 1 34 ? 26.596 26.408 52.750 1.00 26.69 34 LEU B O 1
ATOM 2000 N N . THR B 1 35 ? 25.514 25.275 54.346 1.00 21.02 35 THR B N 1
ATOM 2001 C CA . THR B 1 35 ? 25.274 26.492 55.152 1.00 21.48 35 THR B CA 1
ATOM 2002 C C . THR B 1 35 ? 26.144 26.576 56.436 1.00 25.87 35 THR B C 1
ATOM 2003 O O . THR B 1 35 ? 26.653 25.564 56.938 1.00 23.16 35 THR B O 1
ATOM 2007 N N . ASN B 1 36 ? 26.308 27.813 56.954 1.00 24.46 36 ASN B N 1
ATOM 2008 C CA . ASN B 1 36 ? 27.056 28.095 58.165 1.00 23.17 36 ASN B CA 1
ATOM 2009 C C . ASN B 1 36 ? 26.038 28.244 59.279 1.00 26.06 36 ASN B C 1
ATOM 2010 O O . ASN B 1 36 ? 25.197 29.145 59.224 1.00 24.31 36 ASN B O 1
ATOM 2015 N N . LEU B 1 37 ? 26.097 27.341 60.269 1.00 25.17 37 LEU B N 1
ATOM 2016 C CA . LEU B 1 37 ? 25.157 27.263 61.392 1.00 25.67 37 LEU B CA 1
ATOM 2017 C C . LEU B 1 37 ? 25.151 28.505 62.326 1.00 28.29 37 LEU B C 1
ATOM 2018 O O . LEU B 1 37 ? 24.201 28.660 63.092 1.00 25.38 37 LEU B O 1
ATOM 2023 N N . ASN B 1 38 ? 26.177 29.360 62.266 1.00 26.77 38 ASN B N 1
ATOM 2024 C CA . ASN B 1 38 ? 26.254 30.536 63.166 1.00 28.80 38 ASN B CA 1
ATOM 2025 C C . ASN B 1 38 ? 25.904 31.879 62.469 1.00 33.93 38 ASN B C 1
ATOM 2026 O O . ASN B 1 38 ? 25.893 32.919 63.132 1.00 34.85 38 ASN B O 1
ATOM 2031 N N . LYS B 1 39 ? 25.568 31.844 61.163 1.00 29.08 39 LYS B N 1
ATOM 2032 C CA . LYS B 1 39 ? 25.267 33.023 60.350 1.00 28.12 39 LYS B CA 1
ATOM 2033 C C . LYS B 1 39 ? 23.781 33.163 60.060 1.00 33.46 39 LYS B C 1
ATOM 2034 O O . LYS B 1 39 ? 23.117 32.164 59.764 1.00 36.48 39 LYS B O 1
ATOM 2040 N N . VAL B 1 40 ? 23.275 34.413 60.095 1.00 27.27 40 VAL B N 1
ATOM 2041 C CA . VAL B 1 40 ? 21.885 34.746 59.769 1.00 25.28 40 VAL B CA 1
ATOM 2042 C C . VAL B 1 40 ? 21.741 34.737 58.227 1.00 25.31 40 VAL B C 1
ATOM 2043 O O . VAL B 1 40 ? 22.641 35.202 57.538 1.00 25.49 40 VAL B O 1
ATOM 2047 N N . ASN B 1 41 ? 20.627 34.215 57.699 1.00 22.03 41 ASN B N 1
ATOM 2048 C CA . ASN B 1 41 ? 20.329 34.159 56.253 1.00 22.46 41 ASN B CA 1
ATOM 2049 C C . ASN B 1 41 ? 21.483 33.515 55.463 1.00 24.85 41 ASN B C 1
ATOM 2050 O O . ASN B 1 41 ? 21.819 33.988 54.370 1.00 26.42 41 ASN B O 1
ATOM 2055 N N . SER B 1 42 ? 22.102 32.458 56.033 1.00 19.70 42 SER B N 1
ATOM 2056 C CA . SER B 1 42 ? 23.229 31.763 55.411 1.00 20.04 42 SER B CA 1
ATOM 2057 C C . SER B 1 42 ? 22.833 31.150 54.067 1.00 21.66 42 SER B C 1
ATOM 2058 O O . SER B 1 42 ? 21.727 30.646 53.927 1.00 19.32 42 SER B O 1
ATOM 2061 N N . VAL B 1 43 ? 23.693 31.300 53.063 1.00 20.16 43 VAL B N 1
ATOM 2062 C CA . VAL B 1 43 ? 23.512 30.723 51.717 1.00 19.50 43 VAL B CA 1
ATOM 2063 C C . VAL B 1 43 ? 24.854 30.173 51.286 1.00 19.67 43 VAL B C 1
ATOM 2064 O O . VAL B 1 43 ? 25.862 30.878 51.379 1.00 17.25 43 VAL B O 1
ATOM 2068 N N . GLY B 1 44 ? 24.847 28.925 50.831 1.00 16.71 44 GLY B N 1
ATOM 2069 C CA . GLY B 1 44 ? 26.029 28.264 50.281 1.00 16.71 44 GLY B CA 1
ATOM 2070 C C . GLY B 1 44 ? 25.631 27.472 49.045 1.00 17.02 44 GLY B C 1
ATOM 2071 O O . GLY B 1 44 ? 24.564 26.870 49.003 1.00 17.52 44 GLY B O 1
ATOM 2072 N N . ARG B 1 45 ? 26.463 27.533 48.004 1.00 15.93 45 ARG B N 1
ATOM 2073 C CA . ARG B 1 45 ? 26.220 26.827 46.758 1.00 16.67 45 ARG B CA 1
ATOM 2074 C C . ARG B 1 45 ? 27.513 26.219 46.237 1.00 20.76 45 ARG B C 1
ATOM 2075 O O . ARG B 1 45 ? 28.604 26.771 46.468 1.00 18.30 45 ARG B O 1
ATOM 2083 N N . VAL B 1 46 ? 27.392 25.075 45.586 1.00 19.79 46 VAL B N 1
ATOM 2084 C CA . VAL B 1 46 ? 28.520 24.391 44.930 1.00 19.70 46 VAL B CA 1
ATOM 2085 C C . VAL B 1 46 ? 28.122 24.172 43.478 1.00 22.39 46 VAL B C 1
ATOM 2086 O O . VAL B 1 46 ? 26.999 23.782 43.208 1.00 19.33 46 VAL B O 1
ATOM 2090 N N . LEU B 1 47 ? 29.023 24.477 42.543 1.00 20.03 47 LEU B N 1
ATOM 2091 C CA . LEU B 1 47 ? 28.765 24.299 41.118 1.00 19.98 47 LEU B CA 1
ATOM 2092 C C . LEU B 1 47 ? 29.873 23.490 40.499 1.00 20.83 47 LEU B C 1
ATOM 2093 O O . LEU B 1 47 ? 31.039 23.644 40.906 1.00 21.32 47 LEU B O 1
ATOM 2098 N N . TYR B 1 48 ? 29.520 22.660 39.508 1.00 19.61 48 TYR B N 1
ATOM 2099 C CA . TYR B 1 48 ? 30.567 21.982 38.742 1.00 18.72 48 TYR B CA 1
ATOM 2100 C C . TYR B 1 48 ? 31.215 23.121 37.949 1.00 24.07 48 TYR B C 1
ATOM 2101 O O . TYR B 1 48 ? 30.490 23.915 37.352 1.00 24.65 48 TYR B O 1
ATOM 2110 N N . ALA B 1 49 ? 32.547 23.283 38.055 1.00 25.42 49 ALA B N 1
ATOM 2111 C CA . ALA B 1 49 ? 33.283 24.442 37.514 1.00 27.51 49 ALA B CA 1
ATOM 2112 C C . ALA B 1 49 ? 33.233 24.589 36.006 1.00 37.44 49 ALA B C 1
ATOM 2113 O O . ALA B 1 49 ? 33.308 25.720 35.519 1.00 39.00 49 ALA B O 1
ATOM 2115 N N . MET B 1 50 ? 33.097 23.486 35.272 1.00 35.42 50 MET B N 1
ATOM 2116 C CA . MET B 1 50 ? 33.059 23.559 33.822 1.00 37.72 50 MET B CA 1
ATOM 2117 C C . MET B 1 50 ? 31.650 23.799 33.313 1.00 35.17 50 MET B C 1
ATOM 2118 O O . MET B 1 50 ? 30.741 23.052 33.664 1.00 32.63 50 MET B O 1
ATOM 2123 N N . PRO B 1 51 ? 31.447 24.820 32.453 1.00 30.42 51 PRO B N 1
ATOM 2124 C CA . PRO B 1 51 ? 30.101 25.019 31.888 1.00 29.05 51 PRO B CA 1
ATOM 2125 C C . PRO B 1 51 ? 29.713 23.811 31.049 1.00 27.61 51 PRO B C 1
ATOM 2126 O O . PRO B 1 51 ? 30.572 23.156 30.460 1.00 26.94 51 PRO B O 1
ATOM 2130 N N . VAL B 1 52 ? 28.418 23.520 30.996 1.00 23.79 52 VAL B N 1
ATOM 2131 C CA . VAL B 1 52 ? 27.864 22.416 30.237 1.00 22.40 52 VAL B CA 1
ATOM 2132 C C . VAL B 1 52 ? 27.030 22.997 29.118 1.00 27.24 52 VAL B C 1
ATOM 2133 O O . VAL B 1 52 ? 26.127 23.785 29.370 1.00 26.49 52 VAL B O 1
ATOM 2137 N N . ARG B 1 53 ? 27.308 22.575 27.902 1.00 24.01 53 ARG B N 1
ATOM 2138 C CA . ARG B 1 53 ? 26.551 22.985 26.741 1.00 24.83 53 ARG B CA 1
ATOM 2139 C C . ARG B 1 53 ? 25.320 22.090 26.664 1.00 30.39 53 ARG B C 1
ATOM 2140 O O . ARG B 1 53 ? 25.436 20.930 26.270 1.00 33.43 53 ARG B O 1
ATOM 2148 N N . ILE B 1 54 ? 24.153 22.595 27.125 1.00 23.87 54 ILE B N 1
ATOM 2149 C CA . ILE B 1 54 ? 22.902 21.838 27.153 1.00 24.99 54 ILE B CA 1
ATOM 2150 C C . ILE B 1 54 ? 22.128 21.937 25.845 1.00 29.86 54 ILE B C 1
ATOM 2151 O O . ILE B 1 54 ? 21.254 21.107 25.613 1.00 29.19 54 ILE B O 1
ATOM 2156 N N . TRP B 1 55 ? 22.437 22.930 24.990 1.00 25.87 55 TRP B N 1
ATOM 2157 C CA . TRP B 1 55 ? 21.775 23.035 23.696 1.00 25.16 55 TRP B CA 1
ATOM 2158 C C . TRP B 1 55 ? 22.629 23.841 22.740 1.00 29.18 55 TRP B C 1
ATOM 2159 O O . TRP B 1 55 ? 23.527 24.562 23.173 1.00 27.14 55 TRP B O 1
ATOM 2170 N N . SER B 1 56 ? 22.390 23.651 21.438 1.00 28.04 56 SER B N 1
ATOM 2171 C CA . SER B 1 56 ? 23.167 24.332 20.398 1.00 29.46 56 SER B CA 1
ATOM 2172 C C . SER B 1 56 ? 22.253 25.117 19.480 1.00 33.98 56 SER B C 1
ATOM 2173 O O . SER B 1 56 ? 21.326 24.557 18.896 1.00 33.50 56 SER B O 1
ATOM 2176 N N . SER B 1 57 ? 22.500 26.429 19.380 1.00 33.64 57 SER B N 1
ATOM 2177 C CA . SER B 1 57 ? 21.723 27.357 18.538 1.00 35.09 57 SER B CA 1
ATOM 2178 C C . SER B 1 57 ? 21.923 27.068 17.046 1.00 41.47 57 SER B C 1
ATOM 2179 O O . SER B 1 57 ? 21.103 27.507 16.234 1.00 43.70 57 SER B O 1
ATOM 2182 N N . ALA B 1 58 ? 23.005 26.336 16.694 1.00 37.13 58 ALA B N 1
ATOM 2183 C CA . ALA B 1 58 ? 23.341 25.967 15.319 1.00 37.50 58 ALA B CA 1
ATOM 2184 C C . ALA B 1 58 ? 22.491 24.796 14.811 1.00 42.35 58 ALA B C 1
ATOM 2185 O O . ALA B 1 58 ? 21.969 24.880 13.705 1.00 43.35 58 ALA B O 1
ATOM 2187 N N . THR B 1 59 ? 22.338 23.715 15.611 1.00 37.97 59 THR B N 1
ATOM 2188 C CA . THR B 1 59 ? 21.577 22.521 15.206 1.00 36.61 59 THR B CA 1
ATOM 2189 C C . THR B 1 59 ? 20.157 22.468 15.778 1.00 37.71 59 THR B C 1
ATOM 2190 O O . THR B 1 59 ? 19.314 21.748 15.243 1.00 36.47 59 THR B O 1
ATOM 2194 N N . GLY B 1 60 ? 19.920 23.181 16.877 1.00 32.83 60 GLY B N 1
ATOM 2195 C CA . GLY B 1 60 ? 18.652 23.132 17.593 1.00 32.11 60 GLY B CA 1
ATOM 2196 C C . GLY B 1 60 ? 18.572 21.918 18.518 1.00 34.44 60 GLY B C 1
ATOM 2197 O O . GLY B 1 60 ? 17.542 21.690 19.158 1.00 34.36 60 GLY B O 1
ATOM 2198 N N . ASN B 1 61 ? 19.665 21.128 18.597 1.00 29.64 61 ASN B N 1
ATOM 2199 C CA . ASN B 1 61 ? 19.730 19.925 19.442 1.00 28.95 61 ASN B CA 1
ATOM 2200 C C . ASN B 1 61 ? 19.815 20.274 20.925 1.00 30.96 61 ASN B C 1
ATOM 2201 O O . ASN B 1 61 ? 20.407 21.292 21.286 1.00 28.16 61 ASN B O 1
ATOM 2206 N N . VAL B 1 62 ? 19.219 19.418 21.779 1.00 29.81 62 VAL B N 1
ATOM 2207 C CA . VAL B 1 62 ? 19.203 19.586 23.244 1.00 29.53 62 VAL B CA 1
ATOM 2208 C C . VAL B 1 62 ? 19.816 18.326 23.909 1.00 27.90 62 VAL B C 1
ATOM 2209 O O . VAL B 1 62 ? 19.554 17.224 23.470 1.00 25.48 62 VAL B O 1
ATOM 2213 N N . ALA B 1 63 ? 20.663 18.499 24.917 1.00 23.58 63 ALA B N 1
ATOM 2214 C CA . ALA B 1 63 ? 21.311 17.381 25.579 1.00 24.70 63 ALA B CA 1
ATOM 2215 C C . ALA B 1 63 ? 20.367 16.631 26.493 1.00 27.19 63 ALA B C 1
ATOM 2216 O O . ALA B 1 63 ? 19.371 17.195 26.975 1.00 27.00 63 ALA B O 1
ATOM 2218 N N . SER B 1 64 ? 20.664 15.352 26.700 1.00 24.99 64 SER B N 1
ATOM 2219 C CA . SER B 1 64 ? 19.990 14.531 27.699 1.00 23.14 64 SER B CA 1
ATOM 2220 C C . SER B 1 64 ? 20.992 14.383 28.805 1.00 25.94 64 SER B C 1
ATOM 2221 O O . SER B 1 64 ? 22.187 14.536 28.548 1.00 26.88 64 SER B O 1
ATOM 2224 N N . PHE B 1 65 ? 20.549 14.110 30.027 1.00 19.92 65 PHE B N 1
ATOM 2225 C CA . PHE B 1 65 ? 21.499 13.859 31.100 1.00 19.00 65 PHE B CA 1
ATOM 2226 C C . PHE B 1 65 ? 20.907 12.883 32.139 1.00 22.28 65 PHE B C 1
ATOM 2227 O O . PHE B 1 65 ? 19.675 12.677 32.238 1.00 21.48 65 PHE B O 1
ATOM 2235 N N . LEU B 1 66 ? 21.820 12.269 32.871 1.00 20.43 66 LEU B N 1
ATOM 2236 C CA . LEU B 1 66 ? 21.554 11.331 33.958 1.00 19.21 66 LEU B CA 1
ATOM 2237 C C . LEU B 1 66 ? 22.402 11.784 35.114 1.00 20.01 66 LEU B C 1
ATOM 2238 O O . LEU B 1 66 ? 23.605 11.882 34.956 1.00 20.00 66 LEU B O 1
ATOM 2243 N N . THR B 1 67 ? 21.798 12.003 36.269 1.00 16.03 67 THR B N 1
ATOM 2244 C CA . THR B 1 67 ? 22.625 12.413 37.427 1.00 17.21 67 THR B CA 1
ATOM 2245 C C . THR B 1 67 ? 22.093 11.747 38.679 1.00 21.11 67 THR B C 1
ATOM 2246 O O . THR B 1 67 ? 20.895 11.513 38.790 1.00 22.63 67 THR B O 1
ATOM 2250 N N . SER B 1 68 ? 23.005 11.385 39.589 1.00 19.05 68 SER B N 1
ATOM 2251 C CA . SER B 1 68 ? 22.666 10.799 40.876 1.00 19.04 68 SER B CA 1
ATOM 2252 C C . SER B 1 68 ? 23.474 11.502 41.971 1.00 20.55 68 SER B C 1
ATOM 2253 O O . SER B 1 68 ? 24.631 11.880 41.761 1.00 21.22 68 SER B O 1
ATOM 2256 N N . PHE B 1 69 ? 22.838 11.732 43.103 1.00 17.02 69 PHE B N 1
ATOM 2257 C CA . PHE B 1 69 ? 23.512 12.363 44.235 1.00 17.85 69 PHE B CA 1
ATOM 2258 C C . PHE B 1 69 ? 22.884 11.889 45.522 1.00 23.58 69 PHE B C 1
ATOM 2259 O O . PHE B 1 69 ? 21.802 11.284 45.511 1.00 23.43 69 PHE B O 1
ATOM 2267 N N . SER B 1 70 ? 23.624 12.073 46.623 1.00 21.41 70 SER B N 1
ATOM 2268 C CA . SER B 1 70 ? 23.153 11.740 47.946 1.00 19.74 70 SER B CA 1
ATOM 2269 C C . SER B 1 70 ? 23.404 12.920 48.880 1.00 20.89 70 SER B C 1
ATOM 2270 O O . SER B 1 70 ? 24.429 13.620 48.791 1.00 18.51 70 SER B O 1
ATOM 2273 N N . PHE B 1 71 ? 22.445 13.140 49.751 1.00 18.15 71 PHE B N 1
ATOM 2274 C CA . PHE B 1 71 ? 22.544 14.242 50.704 1.00 17.83 71 PHE B CA 1
ATOM 2275 C C . PHE B 1 71 ? 22.018 13.805 52.054 1.00 23.66 71 PHE B C 1
ATOM 2276 O O . PHE B 1 71 ? 21.394 12.731 52.194 1.00 23.09 71 PHE B O 1
ATOM 2284 N N . GLU B 1 72 ? 22.195 14.697 53.022 1.00 22.23 72 GLU B N 1
ATOM 2285 C CA . GLU B 1 72 ? 21.717 14.511 54.378 1.00 21.72 72 GLU B CA 1
ATOM 2286 C C . GLU B 1 72 ? 21.384 15.860 54.976 1.00 26.05 72 GLU B C 1
ATOM 2287 O O . GLU B 1 72 ? 22.161 16.818 54.844 1.00 23.50 72 GLU B O 1
ATOM 2293 N N . MET B 1 73 ? 20.227 15.934 55.622 1.00 22.76 73 MET B N 1
ATOM 2294 C CA . MET B 1 73 ? 19.843 17.112 56.386 1.00 22.58 73 MET B CA 1
ATOM 2295 C C . MET B 1 73 ? 19.709 16.673 57.832 1.00 27.69 73 MET B C 1
ATOM 2296 O O . MET B 1 73 ? 19.095 15.637 58.096 1.00 27.72 73 MET B O 1
ATOM 2301 N N . LYS B 1 74 ? 20.328 17.414 58.760 1.00 25.65 74 LYS B N 1
ATOM 2302 C CA . LYS B 1 74 ? 20.283 17.063 60.179 1.00 24.82 74 LYS B CA 1
ATOM 2303 C C . LYS B 1 74 ? 19.924 18.272 61.048 1.00 28.00 74 LYS B C 1
ATOM 2304 O O . LYS B 1 74 ? 20.472 19.361 60.856 1.00 25.98 74 LYS B O 1
ATOM 2310 N N . ASP B 1 75 ? 18.995 18.063 61.992 1.00 25.53 75 ASP B N 1
ATOM 2311 C CA . ASP B 1 75 ? 18.531 19.084 62.941 1.00 25.96 75 ASP B CA 1
ATOM 2312 C C . ASP B 1 75 ? 19.638 19.488 63.870 1.00 31.47 75 ASP B C 1
ATOM 2313 O O . ASP B 1 75 ? 20.501 18.673 64.201 1.00 30.75 75 ASP B O 1
ATOM 2318 N N . ILE B 1 76 ? 19.618 20.747 64.295 1.00 30.29 76 ILE B N 1
ATOM 2319 C CA . ILE B 1 76 ? 20.560 21.258 65.296 1.00 30.03 76 ILE B CA 1
ATOM 2320 C C . ILE B 1 76 ? 19.705 21.803 66.434 1.00 34.93 76 ILE B C 1
ATOM 2321 O O . ILE B 1 76 ? 18.556 22.178 66.218 1.00 32.96 76 ILE B O 1
ATOM 2326 N N . LYS B 1 77 ? 20.259 21.826 67.636 1.00 35.58 77 LYS B N 1
ATOM 2327 C CA . LYS B 1 77 ? 19.592 22.330 68.833 1.00 35.53 77 LYS B CA 1
ATOM 2328 C C . LYS B 1 77 ? 19.155 23.788 68.669 1.00 38.11 77 LYS B C 1
ATOM 2329 O O . LYS B 1 77 ? 19.900 24.585 68.096 1.00 37.57 77 LYS B O 1
ATOM 2335 N N . ASP B 1 78 ? 17.933 24.110 69.175 1.00 34.52 78 ASP B N 1
ATOM 2336 C CA . ASP B 1 78 ? 17.287 25.430 69.288 1.00 33.82 78 ASP B CA 1
ATOM 2337 C C . ASP B 1 78 ? 16.735 26.019 67.970 1.00 36.14 78 ASP B C 1
ATOM 2338 O O . ASP B 1 78 ? 15.721 26.702 68.026 1.00 36.81 78 ASP B O 1
ATOM 2343 N N . TYR B 1 79 ? 17.334 25.747 66.813 1.00 31.58 79 TYR B N 1
ATOM 2344 C CA . TYR B 1 79 ? 16.820 26.330 65.571 1.00 29.09 79 TYR B CA 1
ATOM 2345 C C . TYR B 1 79 ? 15.820 25.422 64.879 1.00 31.17 79 TYR B C 1
ATOM 2346 O O . TYR B 1 79 ? 15.889 24.204 65.021 1.00 30.86 79 TYR B O 1
ATOM 2355 N N . ASP B 1 80 ? 14.909 26.029 64.120 1.00 27.53 80 ASP B N 1
ATOM 2356 C CA . ASP B 1 80 ? 13.936 25.321 63.305 1.00 28.20 80 ASP B CA 1
ATOM 2357 C C . ASP B 1 80 ? 14.653 24.640 62.125 1.00 31.01 80 ASP B C 1
ATOM 2358 O O . ASP B 1 80 ? 15.433 25.314 61.456 1.00 32.07 80 ASP B O 1
ATOM 2363 N N . PRO B 1 81 ? 14.455 23.324 61.882 1.00 27.00 81 PRO B N 1
ATOM 2364 C CA . PRO B 1 81 ? 15.142 22.655 60.743 1.00 26.80 81 PRO B CA 1
ATOM 2365 C C . PRO B 1 81 ? 14.661 23.195 59.400 1.00 30.44 81 PRO B C 1
ATOM 2366 O O . PRO B 1 81 ? 13.619 22.799 58.879 1.00 32.25 81 PRO B O 1
ATOM 2370 N N . ALA B 1 82 ? 15.453 24.105 58.845 1.00 26.34 82 ALA B N 1
ATOM 2371 C CA . ALA B 1 82 ? 15.135 24.801 57.602 1.00 25.53 82 ALA B CA 1
ATOM 2372 C C . ALA B 1 82 ? 16.433 25.316 56.922 1.00 25.97 82 ALA B C 1
ATOM 2373 O O . ALA B 1 82 ? 17.467 25.379 57.591 1.00 24.48 82 ALA B O 1
ATOM 2375 N N . ASP B 1 83 ? 16.419 25.647 55.592 1.00 20.85 83 ASP B N 1
ATOM 2376 C CA . ASP B 1 83 ? 15.263 25.628 54.694 1.00 20.59 83 ASP B CA 1
ATOM 2377 C C . ASP B 1 83 ? 15.212 24.482 53.650 1.00 21.14 83 ASP B C 1
ATOM 2378 O O . ASP B 1 83 ? 14.171 24.331 53.038 1.00 22.13 83 ASP B O 1
ATOM 2383 N N . GLY B 1 84 ? 16.305 23.753 53.431 1.00 19.01 84 GLY B N 1
ATOM 2384 C CA . GLY B 1 84 ? 16.346 22.682 52.434 1.00 19.32 84 GLY B CA 1
ATOM 2385 C C . GLY B 1 84 ? 17.464 22.868 51.431 1.00 20.65 84 GLY B C 1
ATOM 2386 O O . GLY B 1 84 ? 18.246 23.837 51.504 1.00 18.30 84 GLY B O 1
ATOM 2387 N N . ILE B 1 85 ? 17.491 21.974 50.453 1.00 19.17 85 ILE B N 1
ATOM 2388 C CA . ILE B 1 85 ? 18.506 21.923 49.399 1.00 19.00 85 ILE B CA 1
ATOM 2389 C C . ILE B 1 85 ? 17.816 21.968 48.040 1.00 21.17 85 ILE B C 1
ATOM 2390 O O . ILE B 1 85 ? 16.728 21.411 47.896 1.00 19.24 85 ILE B O 1
ATOM 2395 N N . ILE B 1 86 ? 18.449 22.611 47.049 1.00 19.33 86 ILE B N 1
ATOM 2396 C CA . ILE B 1 86 ? 17.966 22.609 45.676 1.00 18.97 86 ILE B CA 1
ATOM 2397 C C . ILE B 1 86 ? 19.108 22.168 44.731 1.00 19.85 86 ILE B C 1
ATOM 2398 O O . ILE B 1 86 ? 20.237 22.651 44.838 1.00 18.16 86 ILE B O 1
ATOM 2403 N N . PHE B 1 87 ? 18.809 21.199 43.875 1.00 18.15 87 PHE B N 1
ATOM 2404 C CA . PHE B 1 87 ? 19.698 20.774 42.802 1.00 18.33 87 PHE B CA 1
ATOM 2405 C C . PHE B 1 87 ? 19.306 21.671 41.637 1.00 21.41 87 PHE B C 1
ATOM 2406 O O . PHE B 1 87 ? 18.139 21.638 41.234 1.00 20.79 87 PHE B O 1
ATOM 2414 N N . PHE B 1 88 ? 20.209 22.516 41.142 1.00 19.31 88 PHE B N 1
ATOM 2415 C CA . PHE B 1 88 ? 19.772 23.470 40.123 1.00 18.63 88 PHE B CA 1
ATOM 2416 C C . PHE B 1 88 ? 20.712 23.588 38.926 1.00 21.46 88 PHE B C 1
ATOM 2417 O O . PHE B 1 88 ? 21.858 23.134 38.938 1.00 19.92 88 PHE B O 1
ATOM 2425 N N . ILE B 1 89 ? 20.157 24.182 37.872 1.00 18.17 89 ILE B N 1
ATOM 2426 C CA . ILE B 1 89 ? 20.774 24.463 36.574 1.00 19.16 89 ILE B CA 1
ATOM 2427 C C . ILE B 1 89 ? 20.598 25.927 36.332 1.00 19.55 89 ILE B C 1
ATOM 2428 O O . ILE B 1 89 ? 19.478 26.413 36.463 1.00 19.49 89 ILE B O 1
ATOM 2433 N N . ALA B 1 90 ? 21.660 26.640 36.000 1.00 18.04 90 ALA B N 1
ATOM 2434 C CA . ALA B 1 90 ? 21.515 28.089 35.829 1.00 18.93 90 ALA B CA 1
ATOM 2435 C C . ALA B 1 90 ? 22.537 28.633 34.816 1.00 21.51 90 ALA B C 1
ATOM 2436 O O . ALA B 1 90 ? 23.470 27.900 34.456 1.00 18.67 90 ALA B O 1
ATOM 2438 N N . PRO B 1 91 ? 22.388 29.894 34.334 1.00 21.57 91 PRO B N 1
ATOM 2439 C CA . PRO B 1 91 ? 23.376 30.436 33.385 1.00 21.24 91 PRO B CA 1
ATOM 2440 C C . PRO B 1 91 ? 24.795 30.336 33.944 1.00 22.44 91 PRO B C 1
ATOM 2441 O O . PRO B 1 91 ? 24.969 30.346 35.178 1.00 21.77 91 PRO B O 1
ATOM 2445 N N . GLU B 1 92 ? 25.809 30.163 33.056 1.00 20.51 92 GLU B N 1
ATOM 2446 C CA . GLU B 1 92 ? 27.192 29.990 33.525 1.00 21.25 92 GLU B CA 1
ATOM 2447 C C . GLU B 1 92 ? 27.702 31.140 34.445 1.00 24.67 92 GLU B C 1
ATOM 2448 O O . GLU B 1 92 ? 28.544 30.861 35.292 1.00 22.64 92 GLU B O 1
ATOM 2454 N N . ASP B 1 93 ? 27.158 32.378 34.342 1.00 24.52 93 ASP B N 1
ATOM 2455 C CA . ASP B 1 93 ? 27.575 33.508 35.189 1.00 26.24 93 ASP B CA 1
ATOM 2456 C C . ASP B 1 93 ? 26.846 33.543 36.551 1.00 27.19 93 ASP B C 1
ATOM 2457 O O . ASP B 1 93 ? 27.001 34.524 37.276 1.00 28.65 93 ASP B O 1
ATOM 2462 N N . THR B 1 94 ? 26.070 32.493 36.895 1.00 23.10 94 THR B N 1
ATOM 2463 C CA . THR B 1 94 ? 25.231 32.446 38.104 1.00 21.15 94 THR B CA 1
ATOM 2464 C C . THR B 1 94 ? 26.030 32.711 39.398 1.00 22.96 94 THR B C 1
ATOM 2465 O O . THR B 1 94 ? 27.098 32.145 39.639 1.00 21.97 94 THR B O 1
ATOM 2469 N N . GLN B 1 95 ? 25.444 33.567 40.229 1.00 21.95 95 GLN B N 1
ATOM 2470 C CA . GLN B 1 95 ? 25.957 33.934 41.532 1.00 23.14 95 GLN B CA 1
ATOM 2471 C C . GLN B 1 95 ? 24.805 33.959 42.535 1.00 22.58 95 GLN B C 1
ATOM 2472 O O . GLN B 1 95 ? 23.650 34.093 42.144 1.00 22.75 95 GLN B O 1
ATOM 2478 N N . ILE B 1 96 ? 25.113 33.843 43.827 1.00 22.83 96 ILE B N 1
ATOM 2479 C CA . ILE B 1 96 ? 24.090 34.006 44.873 1.00 22.77 96 ILE B CA 1
ATOM 2480 C C . ILE B 1 96 ? 23.397 35.371 44.625 1.00 24.69 96 ILE B C 1
ATOM 2481 O O . ILE B 1 96 ? 24.111 36.337 44.389 1.00 24.15 96 ILE B O 1
ATOM 2486 N N . PRO B 1 97 ? 22.046 35.453 44.555 1.00 25.36 97 PRO B N 1
ATOM 2487 C CA . PRO B 1 97 ? 21.403 36.754 44.297 1.00 26.32 97 PRO B CA 1
ATOM 2488 C C . PRO B 1 97 ? 21.892 37.841 45.272 1.00 31.01 97 PRO B C 1
ATOM 2489 O O . PRO B 1 97 ? 22.072 37.577 46.463 1.00 30.52 97 PRO B O 1
ATOM 2493 N N . ALA B 1 98 ? 22.228 39.020 44.743 1.00 27.79 98 ALA B N 1
ATOM 2494 C CA . ALA B 1 98 ? 22.714 40.130 45.567 1.00 27.71 98 ALA B CA 1
ATOM 2495 C C . ALA B 1 98 ? 21.625 40.537 46.578 1.00 32.06 98 ALA B C 1
ATOM 2496 O O . ALA B 1 98 ? 20.448 40.630 46.215 1.00 30.77 98 ALA B O 1
ATOM 2498 N N . GLY B 1 99 ? 22.034 40.668 47.842 1.00 32.02 99 GLY B N 1
ATOM 2499 C CA . GLY B 1 99 ? 21.157 40.998 48.966 1.00 31.17 99 GLY B CA 1
ATOM 2500 C C . GLY B 1 99 ? 20.240 39.848 49.342 1.00 33.58 99 GLY B C 1
ATOM 2501 O O . GLY B 1 99 ? 19.150 40.082 49.871 1.00 33.17 99 GLY B O 1
ATOM 2502 N N . SER B 1 100 ? 20.672 38.588 49.070 1.00 26.34 100 SER B N 1
ATOM 2503 C CA . SER B 1 100 ? 19.900 37.367 49.347 1.00 23.88 100 SER B CA 1
ATOM 2504 C C . SER B 1 100 ? 19.443 37.272 50.805 1.00 25.27 100 SER B C 1
ATOM 2505 O O . SER B 1 100 ? 20.247 37.384 51.718 1.00 25.81 100 SER B O 1
ATOM 2508 N N . ILE B 1 101 ? 18.171 36.993 50.996 1.00 22.32 101 ILE B N 1
ATOM 2509 C CA . ILE B 1 101 ? 17.589 36.825 52.326 1.00 22.97 101 ILE B CA 1
ATOM 2510 C C . ILE B 1 101 ? 17.683 35.334 52.755 1.00 26.44 101 ILE B C 1
ATOM 2511 O O . ILE B 1 101 ? 17.209 34.975 53.832 1.00 26.07 101 ILE B O 1
ATOM 2516 N N . GLY B 1 102 ? 18.280 34.479 51.905 1.00 22.80 102 GLY B N 1
ATOM 2517 C CA . GLY B 1 102 ? 18.349 33.052 52.196 1.00 21.33 102 GLY B CA 1
ATOM 2518 C C . GLY B 1 102 ? 16.956 32.486 52.410 1.00 21.36 102 GLY B C 1
ATOM 2519 O O . GLY B 1 102 ? 16.040 32.807 51.658 1.00 20.72 102 GLY B O 1
ATOM 2520 N N . GLY B 1 103 ? 16.759 31.754 53.500 1.00 18.90 103 GLY B N 1
ATOM 2521 C CA . GLY B 1 103 ? 15.433 31.234 53.844 1.00 19.28 103 GLY B CA 1
ATOM 2522 C C . GLY B 1 103 ? 14.770 30.424 52.733 1.00 25.26 103 GLY B C 1
ATOM 2523 O O . GLY B 1 103 ? 15.429 29.604 52.094 1.00 23.24 103 GLY B O 1
ATOM 2524 N N . GLY B 1 104 ? 13.487 30.699 52.476 1.00 22.69 104 GLY B N 1
ATOM 2525 C CA . GLY B 1 104 ? 12.660 30.050 51.465 1.00 22.32 104 GLY B CA 1
ATOM 2526 C C . GLY B 1 104 ? 13.117 30.254 50.031 1.00 24.47 104 GLY B C 1
ATOM 2527 O O . GLY B 1 104 ? 12.643 29.562 49.139 1.00 24.36 104 GLY B O 1
ATOM 2528 N N . THR B 1 105 ? 14.014 31.231 49.795 1.00 20.16 105 THR B N 1
ATOM 2529 C CA . THR B 1 105 ? 14.584 31.523 48.482 1.00 19.96 105 THR B CA 1
ATOM 2530 C C . THR B 1 105 ? 15.528 30.364 48.032 1.00 21.67 105 THR B C 1
ATOM 2531 O O . THR B 1 105 ? 15.861 30.300 46.854 1.00 18.76 105 THR B O 1
ATOM 2535 N N . LEU B 1 106 ? 16.041 29.545 49.006 1.00 18.57 106 LEU B N 1
ATOM 2536 C CA . LEU B 1 106 ? 16.960 28.407 48.821 1.00 18.81 106 LEU B CA 1
ATOM 2537 C C . LEU B 1 106 ? 18.285 28.842 48.154 1.00 23.12 106 LEU B C 1
ATOM 2538 O O . LEU B 1 106 ? 19.018 27.985 47.628 1.00 22.84 106 LEU B O 1
ATOM 2543 N N . GLY B 1 107 ? 18.585 30.167 48.220 1.00 18.89 107 GLY B N 1
ATOM 2544 C CA . GLY B 1 107 ? 19.811 30.737 47.636 1.00 18.44 107 GLY B CA 1
ATOM 2545 C C . GLY B 1 107 ? 19.821 30.851 46.115 1.00 21.40 107 GLY B C 1
ATOM 2546 O O . GLY B 1 107 ? 20.868 31.119 45.535 1.00 22.87 107 GLY B O 1
ATOM 2547 N N . VAL B 1 108 ? 18.667 30.695 45.456 1.00 17.48 108 VAL B N 1
ATOM 2548 C CA . VAL B 1 108 ? 18.624 30.755 43.983 1.00 18.15 108 VAL B CA 1
ATOM 2549 C C . VAL B 1 108 ? 17.684 31.845 43.488 1.00 24.65 108 VAL B C 1
ATOM 2550 O O . VAL B 1 108 ? 17.667 32.131 42.290 1.00 26.05 108 VAL B O 1
ATOM 2554 N N . SER B 1 109 ? 16.878 32.435 44.382 1.00 22.66 109 SER B N 1
ATOM 2555 C CA . SER B 1 109 ? 15.924 33.433 43.939 1.00 21.73 109 SER B CA 1
ATOM 2556 C C . SER B 1 109 ? 15.964 34.737 44.779 1.00 26.19 109 SER B C 1
ATOM 2557 O O . SER B 1 109 ? 16.639 34.832 45.825 1.00 22.48 109 SER B O 1
ATOM 2560 N N . ASP B 1 110 ? 15.196 35.732 44.316 1.00 22.95 110 ASP B N 1
ATOM 2561 C CA . ASP B 1 110 ? 15.063 37.001 45.023 1.00 22.38 110 ASP B CA 1
ATOM 2562 C C . ASP B 1 110 ? 13.981 36.850 46.121 1.00 24.82 110 ASP B C 1
ATOM 2563 O O . ASP B 1 110 ? 13.429 35.749 46.292 1.00 23.70 110 ASP B O 1
ATOM 2568 N N . THR B 1 111 ? 13.667 37.958 46.829 1.00 23.32 111 THR B N 1
ATOM 2569 C CA . THR B 1 111 ? 12.674 37.977 47.914 1.00 24.14 111 THR B CA 1
ATOM 2570 C C . THR B 1 111 ? 11.293 37.521 47.412 1.00 26.69 111 THR B C 1
ATOM 2571 O O . THR B 1 111 ? 10.571 36.850 48.150 1.00 28.68 111 THR B O 1
ATOM 2575 N N . LYS B 1 112 ? 10.922 37.885 46.175 1.00 24.19 112 LYS B N 1
ATOM 2576 C CA . LYS B 1 112 ? 9.628 37.526 45.580 1.00 24.90 112 LYS B CA 1
ATOM 2577 C C . LYS B 1 112 ? 9.593 36.064 45.061 1.00 29.46 112 LYS B C 1
ATOM 2578 O O . LYS B 1 112 ? 8.545 35.610 44.604 1.00 28.85 112 LYS B O 1
ATOM 2584 N N . GLY B 1 113 ? 10.733 35.364 45.152 1.00 23.77 113 GLY B N 1
ATOM 2585 C CA . GLY B 1 113 ? 10.872 33.960 44.764 1.00 22.40 113 GLY B CA 1
ATOM 2586 C C . GLY B 1 113 ? 11.207 33.699 43.316 1.00 22.39 113 GLY B C 1
ATOM 2587 O O . GLY B 1 113 ? 11.174 32.538 42.883 1.00 18.50 113 GLY B O 1
ATOM 2588 N N . ALA B 1 114 ? 11.583 34.745 42.577 1.00 22.20 114 ALA B N 1
ATOM 2589 C CA . ALA B 1 114 ? 11.931 34.679 41.157 1.00 24.08 114 ALA B CA 1
ATOM 2590 C C . ALA B 1 114 ? 13.435 34.656 40.947 1.00 26.43 114 ALA B C 1
ATOM 2591 O O . ALA B 1 114 ? 14.198 35.307 41.674 1.00 27.22 114 ALA B O 1
ATOM 2593 N N . GLY B 1 115 ? 13.844 33.925 39.919 1.00 23.00 115 GLY B N 1
ATOM 2594 C CA . GLY B 1 115 ? 15.240 33.797 39.545 1.00 21.92 115 GLY B CA 1
ATOM 2595 C C . GLY B 1 115 ? 15.363 33.192 38.155 1.00 26.76 115 GLY B C 1
ATOM 2596 O O . GLY B 1 115 ? 14.355 32.965 37.472 1.00 25.13 115 GLY B O 1
ATOM 2597 N N . HIS B 1 116 ? 16.599 32.961 37.720 1.00 24.46 116 HIS B N 1
ATOM 2598 C CA . HIS B 1 116 ? 16.856 32.368 36.402 1.00 25.16 116 HIS B CA 1
ATOM 2599 C C . HIS B 1 116 ? 17.533 31.019 36.627 1.00 23.41 116 HIS B C 1
ATOM 2600 O O . HIS B 1 116 ? 18.749 30.967 36.861 1.00 21.66 116 HIS B O 1
ATOM 2607 N N . PHE B 1 117 ? 16.720 29.958 36.697 1.00 19.18 117 PHE B N 1
ATOM 2608 C CA . PHE B 1 117 ? 17.204 28.605 37.007 1.00 17.96 117 PHE B CA 1
ATOM 2609 C C . PHE B 1 117 ? 16.121 27.575 36.776 1.00 21.70 117 PHE B C 1
ATOM 2610 O O . PHE B 1 117 ? 14.938 27.903 36.674 1.00 21.58 117 PHE B O 1
ATOM 2618 N N . VAL B 1 118 ? 16.530 26.311 36.762 1.00 19.74 118 VAL B N 1
ATOM 2619 C CA . VAL B 1 118 ? 15.637 25.153 36.715 1.00 19.15 118 VAL B CA 1
ATOM 2620 C C . VAL B 1 118 ? 16.163 24.281 37.834 1.00 23.11 118 VAL B C 1
ATOM 2621 O O . VAL B 1 118 ? 17.376 24.118 37.941 1.00 22.81 118 VAL B O 1
ATOM 2625 N N . GLY B 1 119 ? 15.299 23.778 38.689 1.00 19.08 119 GLY B N 1
ATOM 2626 C CA . GLY B 1 119 ? 15.783 22.952 39.779 1.00 19.11 119 GLY B CA 1
ATOM 2627 C C . GLY B 1 119 ? 14.834 21.958 40.388 1.00 20.92 119 GLY B C 1
ATOM 2628 O O . GLY B 1 119 ? 13.657 21.936 40.071 1.00 22.16 119 GLY B O 1
ATOM 2629 N N . VAL B 1 120 ? 15.366 21.131 41.271 1.00 18.74 120 VAL B N 1
ATOM 2630 C CA . VAL B 1 120 ? 14.637 20.106 42.026 1.00 18.16 120 VAL B CA 1
ATOM 2631 C C . VAL B 1 120 ? 14.926 20.418 43.484 1.00 21.53 120 VAL B C 1
ATOM 2632 O O . VAL B 1 120 ? 16.077 20.305 43.909 1.00 19.99 120 VAL B O 1
ATOM 2636 N N . GLU B 1 121 ? 13.899 20.806 44.237 1.00 19.55 121 GLU B N 1
ATOM 2637 C CA . GLU B 1 121 ? 14.044 21.226 45.634 1.00 19.07 121 GLU B CA 1
ATOM 2638 C C . GLU B 1 121 ? 13.587 20.162 46.598 1.00 20.92 121 GLU B C 1
ATOM 2639 O O . GLU B 1 121 ? 12.632 19.439 46.339 1.00 19.66 121 GLU B O 1
ATOM 2645 N N . PHE B 1 122 ? 14.296 20.083 47.713 1.00 19.93 122 PHE B N 1
ATOM 2646 C CA . PHE B 1 122 ? 14.014 19.193 48.845 1.00 19.86 122 PHE B CA 1
ATOM 2647 C C . PHE B 1 122 ? 13.737 20.133 49.977 1.00 22.18 122 PHE B C 1
ATOM 2648 O O . PHE B 1 122 ? 14.654 20.549 50.711 1.00 18.87 122 PHE B O 1
ATOM 2656 N N . ASP B 1 123 ? 12.489 20.588 50.008 1.00 19.26 123 ASP B N 1
ATOM 2657 C CA . ASP B 1 123 ? 12.019 21.675 50.840 1.00 18.27 123 ASP B CA 1
ATOM 2658 C C . ASP B 1 123 ? 11.515 21.232 52.237 1.00 24.54 123 ASP B C 1
ATOM 2659 O O . ASP B 1 123 ? 10.556 20.475 52.326 1.00 24.73 123 ASP B O 1
ATOM 2664 N N . THR B 1 124 ? 12.132 21.762 53.310 1.00 21.88 124 THR B N 1
ATOM 2665 C CA . THR B 1 124 ? 11.795 21.366 54.686 1.00 21.87 124 THR B CA 1
ATOM 2666 C C . THR B 1 124 ? 11.044 22.442 55.501 1.00 26.84 124 THR B C 1
ATOM 2667 O O . THR B 1 124 ? 10.828 22.234 56.709 1.00 25.76 124 THR B O 1
ATOM 2671 N N . TYR B 1 125 ? 10.621 23.567 54.857 1.00 22.91 125 TYR B N 1
ATOM 2672 C CA . TYR B 1 125 ? 9.840 24.616 55.533 1.00 21.32 125 TYR B CA 1
ATOM 2673 C C . TYR B 1 125 ? 8.740 25.183 54.612 1.00 25.19 125 TYR B C 1
ATOM 2674 O O . TYR B 1 125 ? 9.006 25.570 53.466 1.00 21.73 125 TYR B O 1
ATOM 2683 N N . SER B 1 126 ? 7.490 25.285 55.153 1.00 24.27 126 SER B N 1
ATOM 2684 C CA . SER B 1 126 ? 6.346 25.759 54.374 1.00 24.04 126 SER B CA 1
ATOM 2685 C C . SER B 1 126 ? 6.231 27.289 54.409 1.00 29.61 126 SER B C 1
ATOM 2686 O O . SER B 1 126 ? 5.695 27.863 55.368 1.00 29.85 126 SER B O 1
ATOM 2689 N N . ASN B 1 127 ? 6.764 27.944 53.352 1.00 25.37 127 ASN B N 1
ATOM 2690 C CA . ASN B 1 127 ? 6.740 29.399 53.137 1.00 24.76 127 ASN B CA 1
ATOM 2691 C C . ASN B 1 127 ? 5.461 29.750 52.407 1.00 27.35 127 ASN B C 1
ATOM 2692 O O . ASN B 1 127 ? 5.341 29.438 51.224 1.00 26.38 127 ASN B O 1
ATOM 2697 N N . SER B 1 128 ? 4.482 30.384 53.101 1.00 23.51 128 SER B N 1
ATOM 2698 C CA . SER B 1 128 ? 3.196 30.736 52.486 1.00 22.99 128 SER B CA 1
ATOM 2699 C C . SER B 1 128 ? 3.373 31.740 51.344 1.00 25.54 128 SER B C 1
ATOM 2700 O O . SER B 1 128 ? 2.610 31.689 50.386 1.00 27.29 128 SER B O 1
ATOM 2703 N N . GLU B 1 129 ? 4.406 32.605 51.434 1.00 22.96 129 GLU B N 1
ATOM 2704 C CA . GLU B 1 129 ? 4.729 33.644 50.437 1.00 23.48 129 GLU B CA 1
ATOM 2705 C C . GLU B 1 129 ? 5.128 33.019 49.082 1.00 29.22 129 GLU B C 1
ATOM 2706 O O . GLU B 1 129 ? 4.996 33.685 48.050 1.00 30.49 129 GLU B O 1
ATOM 2712 N N . TYR B 1 130 ? 5.555 31.740 49.078 1.00 24.27 130 TYR B N 1
ATOM 2713 C CA . TYR B 1 130 ? 5.917 31.032 47.826 1.00 22.05 130 TYR B CA 1
ATOM 2714 C C . TYR B 1 130 ? 4.935 29.886 47.498 1.00 27.27 130 TYR B C 1
ATOM 2715 O O . TYR B 1 130 ? 5.230 29.032 46.647 1.00 27.17 130 TYR B O 1
ATOM 2724 N N . ASN B 1 131 ? 3.743 29.903 48.153 1.00 25.60 131 ASN B N 1
ATOM 2725 C CA . ASN B 1 131 ? 2.647 28.944 47.998 1.00 24.81 131 ASN B CA 1
ATOM 2726 C C . ASN B 1 131 ? 3.121 27.483 48.207 1.00 26.37 131 ASN B C 1
ATOM 2727 O O . ASN B 1 131 ? 2.685 26.581 47.511 1.00 24.92 131 ASN B O 1
ATOM 2732 N N . ASP B 1 132 ? 3.984 27.275 49.224 1.00 25.11 132 ASP B N 1
ATOM 2733 C CA . ASP B 1 132 ? 4.489 25.961 49.586 1.00 24.25 132 ASP B CA 1
ATOM 2734 C C . ASP B 1 132 ? 3.364 25.056 50.067 1.00 28.71 132 ASP B C 1
ATOM 2735 O O . ASP B 1 132 ? 2.474 25.544 50.770 1.00 27.18 132 ASP B O 1
ATOM 2740 N N . PRO B 1 133 ? 3.397 23.734 49.758 1.00 26.27 133 PRO B N 1
ATOM 2741 C CA . PRO B 1 133 ? 2.393 22.827 50.352 1.00 26.26 133 PRO B CA 1
ATOM 2742 C C . PRO B 1 133 ? 2.590 22.765 51.888 1.00 29.38 133 PRO B C 1
ATOM 2743 O O . PRO B 1 133 ? 3.637 23.203 52.373 1.00 26.65 133 PRO B O 1
ATOM 2747 N N . PRO B 1 134 ? 1.630 22.251 52.693 1.00 30.25 134 PRO B N 1
ATOM 2748 C CA . PRO B 1 134 ? 1.794 22.338 54.163 1.00 31.01 134 PRO B CA 1
ATOM 2749 C C . PRO B 1 134 ? 2.873 21.439 54.786 1.00 33.90 134 PRO B C 1
ATOM 2750 O O . PRO B 1 134 ? 3.283 21.742 55.907 1.00 33.11 134 PRO B O 1
ATOM 2754 N N . THR B 1 135 ? 3.352 20.375 54.079 1.00 27.61 135 THR B N 1
ATOM 2755 C CA . THR B 1 135 ? 4.374 19.459 54.617 1.00 27.28 135 THR B CA 1
ATOM 2756 C C . THR B 1 135 ? 5.694 19.530 53.804 1.00 27.39 135 THR B C 1
ATOM 2757 O O . THR B 1 135 ? 5.740 20.242 52.805 1.00 25.57 135 THR B O 1
ATOM 2761 N N . ASP B 1 136 ? 6.755 18.792 54.236 1.00 23.30 136 ASP B N 1
ATOM 2762 C CA . ASP B 1 136 ? 8.019 18.667 53.485 1.00 21.97 136 ASP B CA 1
ATOM 2763 C C . ASP B 1 136 ? 7.667 18.139 52.081 1.00 22.77 136 ASP B C 1
ATOM 2764 O O . ASP B 1 136 ? 6.682 17.414 51.917 1.00 19.69 136 ASP B O 1
ATOM 2769 N N . HIS B 1 137 ? 8.425 18.565 51.069 1.00 20.31 137 HIS B N 1
ATOM 2770 C CA . HIS B 1 137 ? 8.087 18.202 49.705 1.00 17.65 137 HIS B CA 1
ATOM 2771 C C . HIS B 1 137 ? 9.268 18.284 48.790 1.00 22.28 137 HIS B C 1
ATOM 2772 O O . HIS B 1 137 ? 10.246 18.982 49.076 1.00 23.00 137 HIS B O 1
ATOM 2779 N N . VAL B 1 138 ? 9.141 17.584 47.664 1.00 21.91 138 VAL B N 1
ATOM 2780 C CA . VAL B 1 138 ? 10.089 17.643 46.555 1.00 21.32 138 VAL B CA 1
ATOM 2781 C C . VAL B 1 138 ? 9.362 18.448 45.513 1.00 22.80 138 VAL B C 1
ATOM 2782 O O . VAL B 1 138 ? 8.201 18.197 45.267 1.00 22.65 138 VAL B O 1
ATOM 2786 N N . GLY B 1 139 ? 10.025 19.407 44.925 1.00 21.83 139 GLY B N 1
ATOM 2787 C CA . GLY B 1 139 ? 9.385 20.226 43.916 1.00 22.68 139 GLY B CA 1
ATOM 2788 C C . GLY B 1 139 ? 10.224 20.416 42.680 1.00 25.14 139 GLY B C 1
ATOM 2789 O O . GLY B 1 139 ? 11.443 20.319 42.728 1.00 26.73 139 GLY B O 1
ATOM 2790 N N . ILE B 1 140 ? 9.557 20.660 41.570 1.00 21.83 140 ILE B N 1
ATOM 2791 C CA . ILE B 1 140 ? 10.208 20.980 40.305 1.00 21.40 140 ILE B CA 1
ATOM 2792 C C . ILE B 1 140 ? 9.993 22.503 40.121 1.00 25.06 140 ILE B C 1
ATOM 2793 O O . ILE B 1 140 ? 8.867 22.977 40.152 1.00 27.12 140 ILE B O 1
ATOM 2798 N N . ASP B 1 141 ? 11.084 23.256 40.010 1.00 21.54 141 ASP B N 1
ATOM 2799 C CA . ASP B 1 141 ? 11.099 24.722 39.946 1.00 21.13 141 ASP B CA 1
ATOM 2800 C C . ASP B 1 141 ? 11.589 25.237 38.612 1.00 25.76 141 ASP B C 1
ATOM 2801 O O . ASP B 1 141 ? 12.626 24.797 38.147 1.00 22.99 141 ASP B O 1
ATOM 2806 N N . VAL B 1 142 ? 10.840 26.167 38.007 1.00 21.95 142 VAL B N 1
ATOM 2807 C CA . VAL B 1 142 ? 11.192 26.797 36.739 1.00 21.42 142 VAL B CA 1
ATOM 2808 C C . VAL B 1 142 ? 11.140 28.312 36.961 1.00 23.16 142 VAL B C 1
ATOM 2809 O O . VAL B 1 142 ? 10.044 28.898 36.971 1.00 21.46 142 VAL B O 1
ATOM 2813 N N . ASN B 1 143 ? 12.319 28.919 37.192 1.00 20.60 143 ASN B N 1
ATOM 2814 C CA . ASN B 1 143 ? 12.540 30.357 37.411 1.00 21.81 143 ASN B CA 1
ATOM 2815 C C . ASN B 1 143 ? 11.803 30.898 38.655 1.00 24.80 143 ASN B C 1
ATOM 2816 O O . ASN B 1 143 ? 11.643 32.115 38.802 1.00 26.22 143 ASN B O 1
ATOM 2821 N N . SER B 1 144 ? 11.399 30.005 39.564 1.00 22.12 144 SER B N 1
ATOM 2822 C CA . SER B 1 144 ? 10.677 30.370 40.777 1.00 22.41 144 SER B CA 1
ATOM 2823 C C . SER B 1 144 ? 10.712 29.269 41.822 1.00 24.52 144 SER B C 1
ATOM 2824 O O . SER B 1 144 ? 10.676 28.069 41.464 1.00 22.40 144 SER B O 1
ATOM 2827 N N . VAL B 1 145 ? 10.762 29.666 43.105 1.00 19.76 145 VAL B N 1
ATOM 2828 C CA . VAL B 1 145 ? 10.665 28.749 44.237 1.00 20.14 145 VAL B CA 1
ATOM 2829 C C . VAL B 1 145 ? 9.166 28.483 44.542 1.00 25.24 145 VAL B C 1
ATOM 2830 O O . VAL B 1 145 ? 8.842 27.757 45.480 1.00 25.98 145 VAL B O 1
ATOM 2834 N N . ASP B 1 146 ? 8.266 29.063 43.740 1.00 23.93 146 ASP B N 1
ATOM 2835 C CA . ASP B 1 146 ? 6.841 28.720 43.725 1.00 25.67 146 ASP B CA 1
ATOM 2836 C C . ASP B 1 146 ? 6.772 27.607 42.662 1.00 26.81 146 ASP B C 1
ATOM 2837 O O . ASP B 1 146 ? 6.627 27.877 41.466 1.00 26.20 146 ASP B O 1
ATOM 2842 N N . SER B 1 147 ? 7.023 26.369 43.096 1.00 23.51 147 SER B N 1
ATOM 2843 C CA . SER B 1 147 ? 7.179 25.186 42.223 1.00 21.74 147 SER B CA 1
ATOM 2844 C C . SER B 1 147 ? 6.064 25.002 41.213 1.00 24.72 147 SER B C 1
ATOM 2845 O O . SER B 1 147 ? 4.883 25.213 41.517 1.00 24.13 147 SER B O 1
ATOM 2848 N N . VAL B 1 148 ? 6.440 24.567 40.007 1.00 23.87 148 VAL B N 1
ATOM 2849 C CA . VAL B 1 148 ? 5.494 24.205 38.938 1.00 24.52 148 VAL B CA 1
ATOM 2850 C C . VAL B 1 148 ? 4.714 22.971 39.414 1.00 27.02 148 VAL B C 1
ATOM 2851 O O . VAL B 1 148 ? 3.530 22.830 39.105 1.00 27.54 148 VAL B O 1
ATOM 2855 N N . LYS B 1 149 ? 5.384 22.090 40.183 1.00 21.70 149 LYS B N 1
ATOM 2856 C CA . LYS B 1 149 ? 4.809 20.861 40.700 1.00 21.26 149 LYS B CA 1
ATOM 2857 C C . LYS B 1 149 ? 5.519 20.404 41.961 1.00 23.42 149 LYS B C 1
ATOM 2858 O O . LYS B 1 149 ? 6.711 20.622 42.108 1.00 22.09 149 LYS B O 1
ATOM 2864 N N . THR B 1 150 ? 4.775 19.796 42.891 1.00 20.62 150 THR B N 1
ATOM 2865 C CA . THR B 1 150 ? 5.368 19.254 44.120 1.00 21.07 150 THR B CA 1
ATOM 2866 C C . THR B 1 150 ? 4.778 17.879 44.386 1.00 21.41 150 THR B C 1
ATOM 2867 O O . THR B 1 150 ? 3.704 17.544 43.889 1.00 21.95 150 THR B O 1
ATOM 2871 N N . VAL B 1 151 ? 5.448 17.133 45.247 1.00 19.93 151 VAL B N 1
ATOM 2872 C CA . VAL B 1 151 ? 4.985 15.839 45.727 1.00 20.54 151 VAL B CA 1
ATOM 2873 C C . VAL B 1 151 ? 5.291 15.787 47.238 1.00 23.49 151 VAL B C 1
ATOM 2874 O O . VAL B 1 151 ? 6.386 16.177 47.624 1.00 22.22 151 VAL B O 1
ATOM 2878 N N . PRO B 1 152 ? 4.377 15.302 48.104 1.00 24.98 152 PRO B N 1
ATOM 2879 C CA . PRO B 1 152 ? 4.710 15.226 49.538 1.00 26.53 152 PRO B CA 1
ATOM 2880 C C . PRO B 1 152 ? 5.873 14.262 49.781 1.00 30.96 152 PRO B C 1
ATOM 2881 O O . PRO B 1 152 ? 6.055 13.259 49.061 1.00 30.89 152 PRO B O 1
ATOM 2885 N N . TRP B 1 153 ? 6.713 14.623 50.740 1.00 26.53 153 TRP B N 1
ATOM 2886 C CA . TRP B 1 153 ? 7.902 13.874 51.090 1.00 27.79 153 TRP B CA 1
ATOM 2887 C C . TRP B 1 153 ? 8.158 14.082 52.585 1.00 34.53 153 TRP B C 1
ATOM 2888 O O . TRP B 1 153 ? 7.437 14.848 53.224 1.00 37.87 153 TRP B O 1
ATOM 2899 N N . ASN B 1 154 ? 9.092 13.344 53.164 1.00 29.90 154 ASN B N 1
ATOM 2900 C CA . ASN B 1 154 ? 9.416 13.491 54.576 1.00 29.22 154 ASN B CA 1
ATOM 2901 C C . ASN B 1 154 ? 10.921 13.600 54.744 1.00 32.44 154 ASN B C 1
ATOM 2902 O O . ASN B 1 154 ? 11.638 12.674 54.374 1.00 30.41 154 ASN B O 1
ATOM 2907 N N . SER B 1 155 ? 11.413 14.741 55.292 1.00 29.11 155 SER B N 1
ATOM 2908 C CA . SER B 1 155 ? 12.846 14.891 55.516 1.00 29.47 155 SER B CA 1
ATOM 2909 C C . SER B 1 155 ? 13.166 14.380 56.919 1.00 35.09 155 SER B C 1
ATOM 2910 O O . SER B 1 155 ? 12.727 14.956 57.923 1.00 34.87 155 SER B O 1
ATOM 2913 N N . VAL B 1 156 ? 13.866 13.251 56.977 1.00 30.84 156 VAL B N 1
ATOM 2914 C CA . VAL B 1 156 ? 14.232 12.606 58.240 1.00 30.12 156 VAL B CA 1
ATOM 2915 C C . VAL B 1 156 ? 15.634 13.096 58.637 1.00 33.09 156 VAL B C 1
ATOM 2916 O O . VAL B 1 156 ? 16.584 12.979 57.859 1.00 31.99 156 VAL B O 1
ATOM 2920 N N . SER B 1 157 ? 15.750 13.656 59.849 1.00 31.15 157 SER B N 1
ATOM 2921 C CA . SER B 1 157 ? 17.005 14.186 60.371 1.00 30.08 157 SER B CA 1
ATOM 2922 C C . SER B 1 157 ? 18.049 13.090 60.518 1.00 33.28 157 SER B C 1
ATOM 2923 O O . SER B 1 157 ? 17.780 12.059 61.128 1.00 34.15 157 SER B O 1
ATOM 2926 N N . GLY B 1 158 ? 19.219 13.317 59.931 1.00 30.24 158 GLY B N 1
ATOM 2927 C CA . GLY B 1 158 ? 20.334 12.377 59.937 1.00 30.31 158 GLY B CA 1
ATOM 2928 C C . GLY B 1 158 ? 20.246 11.242 58.920 1.00 33.08 158 GLY B C 1
ATOM 2929 O O . GLY B 1 158 ? 21.129 10.383 58.880 1.00 31.16 158 GLY B O 1
ATOM 2930 N N . ALA B 1 159 ? 19.185 11.212 58.093 1.00 29.83 159 ALA B N 1
ATOM 2931 C CA . ALA B 1 159 ? 19.001 10.152 57.095 1.00 28.76 159 ALA B CA 1
ATOM 2932 C C . ALA B 1 159 ? 19.715 10.486 55.789 1.00 32.44 159 ALA B C 1
ATOM 2933 O O . ALA B 1 159 ? 19.653 11.623 55.314 1.00 32.35 159 ALA B O 1
ATOM 2935 N N . VAL B 1 160 ? 20.392 9.498 55.213 1.00 25.57 160 VAL B N 1
ATOM 2936 C CA . VAL B 1 160 ? 21.061 9.667 53.915 1.00 25.32 160 VAL B CA 1
ATOM 2937 C C . VAL B 1 160 ? 19.987 9.436 52.838 1.00 29.16 160 VAL B C 1
ATOM 2938 O O . VAL B 1 160 ? 19.314 8.401 52.842 1.00 30.91 160 VAL B O 1
ATOM 2942 N N . VAL B 1 161 ? 19.809 10.417 51.953 1.00 23.07 161 VAL B N 1
ATOM 2943 C CA . VAL B 1 161 ? 18.820 10.365 50.873 1.00 23.12 161 VAL B CA 1
ATOM 2944 C C . VAL B 1 161 ? 19.548 10.210 49.525 1.00 26.65 161 VAL B C 1
ATOM 2945 O O . VAL B 1 161 ? 20.532 10.908 49.269 1.00 24.27 161 VAL B O 1
ATOM 2949 N N . LYS B 1 162 ? 19.059 9.300 48.674 1.00 21.62 162 LYS B N 1
ATOM 2950 C CA . LYS B 1 162 ? 19.587 9.048 47.347 1.00 21.24 162 LYS B CA 1
ATOM 2951 C C . LYS B 1 162 ? 18.601 9.572 46.295 1.00 24.46 162 LYS B C 1
ATOM 2952 O O . LYS B 1 162 ? 17.391 9.349 46.403 1.00 22.79 162 LYS B O 1
ATOM 2958 N N . VAL B 1 163 ? 19.120 10.308 45.315 1.00 20.35 163 VAL B N 1
ATOM 2959 C CA . VAL B 1 163 ? 18.310 10.879 44.246 1.00 18.05 163 VAL B CA 1
ATOM 2960 C C . VAL B 1 163 ? 18.901 10.498 42.880 1.00 19.57 163 VAL B C 1
ATOM 2961 O O . VAL B 1 163 ? 20.115 10.527 42.697 1.00 20.75 163 VAL B O 1
ATOM 2965 N N . THR B 1 164 ? 18.032 10.237 41.930 1.00 16.58 164 THR B N 1
ATOM 2966 C CA . THR B 1 164 ? 18.384 9.954 40.555 1.00 18.74 164 THR B CA 1
ATOM 2967 C C . THR B 1 164 ? 17.499 10.842 39.713 1.00 22.06 164 THR B C 1
ATOM 2968 O O . THR B 1 164 ? 16.309 10.924 39.967 1.00 23.69 164 THR B O 1
ATOM 2972 N N . VAL B 1 165 ? 18.091 11.527 38.743 1.00 19.58 165 VAL B N 1
ATOM 2973 C CA . VAL B 1 165 ? 17.384 12.449 37.863 1.00 18.62 165 VAL B CA 1
ATOM 2974 C C . VAL B 1 165 ? 17.729 12.132 36.393 1.00 21.65 165 VAL B C 1
ATOM 2975 O O . VAL B 1 165 ? 18.910 12.040 36.031 1.00 19.12 165 VAL B O 1
ATOM 2979 N N . ILE B 1 166 ? 16.693 12.056 35.555 1.00 19.68 166 ILE B N 1
ATOM 2980 C CA . ILE B 1 166 ? 16.839 11.817 34.114 1.00 20.59 166 ILE B CA 1
ATOM 2981 C C . ILE B 1 166 ? 16.192 12.956 33.363 1.00 23.23 166 ILE B C 1
ATOM 2982 O O . ILE B 1 166 ? 15.015 13.239 33.579 1.00 22.71 166 ILE B O 1
ATOM 2987 N N . TYR B 1 167 ? 16.942 13.582 32.447 1.00 18.25 167 TYR B N 1
ATOM 2988 C CA . TYR B 1 167 ? 16.327 14.559 31.568 1.00 17.18 167 TYR B CA 1
ATOM 2989 C C . TYR B 1 167 ? 16.372 13.987 30.165 1.00 22.20 167 TYR B C 1
ATOM 2990 O O . TYR B 1 167 ? 17.459 13.767 29.616 1.00 19.78 167 TYR B O 1
ATOM 2999 N N . ASP B 1 168 ? 15.192 13.710 29.597 1.00 22.14 168 ASP B N 1
ATOM 3000 C CA . ASP B 1 168 ? 15.066 13.180 28.243 1.00 23.01 168 ASP B CA 1
ATOM 3001 C C . ASP B 1 168 ? 14.820 14.348 27.275 1.00 26.67 168 ASP B C 1
ATOM 3002 O O . ASP B 1 168 ? 13.723 14.897 27.276 1.00 26.06 168 ASP B O 1
ATOM 3007 N N . SER B 1 169 ? 15.801 14.717 26.466 1.00 27.23 169 SER B N 1
ATOM 3008 C CA . SER B 1 169 ? 15.674 15.884 25.578 1.00 28.11 169 SER B CA 1
ATOM 3009 C C . SER B 1 169 ? 14.508 15.802 24.575 1.00 34.39 169 SER B C 1
ATOM 3010 O O . SER B 1 169 ? 13.829 16.814 24.415 1.00 34.67 169 SER B O 1
ATOM 3013 N N . SER B 1 170 ? 14.240 14.630 23.947 1.00 31.83 170 SER B N 1
ATOM 3014 C CA . SER B 1 170 ? 13.165 14.471 22.941 1.00 32.05 170 SER B CA 1
ATOM 3015 C C . SER B 1 170 ? 11.750 14.827 23.502 1.00 33.15 170 SER B C 1
ATOM 3016 O O . SER B 1 170 ? 10.992 15.546 22.848 1.00 33.38 170 SER B O 1
ATOM 3019 N N . THR B 1 171 ? 11.415 14.352 24.710 1.00 25.94 171 THR B N 1
ATOM 3020 C CA . THR B 1 171 ? 10.116 14.641 25.338 1.00 24.07 171 THR B CA 1
ATOM 3021 C C . THR B 1 171 ? 10.190 15.847 26.269 1.00 27.12 171 THR B C 1
ATOM 3022 O O . THR B 1 171 ? 9.157 16.265 26.800 1.00 28.07 171 THR B O 1
ATOM 3026 N N . LYS B 1 172 ? 11.419 16.355 26.528 1.00 24.26 172 LYS B N 1
ATOM 3027 C CA . LYS B 1 172 ? 11.702 17.488 27.428 1.00 24.19 172 LYS B CA 1
ATOM 3028 C C . LYS B 1 172 ? 11.254 17.140 28.878 1.00 26.56 172 LYS B C 1
ATOM 3029 O O . LYS B 1 172 ? 10.894 18.026 29.650 1.00 27.57 172 LYS B O 1
ATOM 3035 N N . THR B 1 173 ? 11.269 15.843 29.233 1.00 21.38 173 THR B N 1
ATOM 3036 C CA . THR B 1 173 ? 10.802 15.389 30.543 1.00 20.89 173 THR B CA 1
ATOM 3037 C C . THR B 1 173 ? 11.942 15.305 31.522 1.00 25.20 173 THR B C 1
ATOM 3038 O O . THR B 1 173 ? 12.958 14.685 31.229 1.00 26.71 173 THR B O 1
ATOM 3042 N N . LEU B 1 174 ? 11.757 15.933 32.685 1.00 22.42 174 LEU B N 1
ATOM 3043 C CA . LEU B 1 174 ? 12.661 15.869 33.824 1.00 20.93 174 LEU B CA 1
ATOM 3044 C C . LEU B 1 174 ? 12.024 14.919 34.838 1.00 26.53 174 LEU B C 1
ATOM 3045 O O . LEU B 1 174 ? 10.955 15.234 35.367 1.00 25.83 174 LEU B O 1
ATOM 3050 N N . SER B 1 175 ? 12.602 13.724 35.012 1.00 24.08 175 SER B N 1
ATOM 3051 C CA . SER B 1 175 ? 12.077 12.700 35.930 1.00 22.65 175 SER B CA 1
ATOM 3052 C C . SER B 1 175 ? 13.010 12.582 37.134 1.00 23.85 175 SER B C 1
ATOM 3053 O O . SER B 1 175 ? 14.223 12.572 36.964 1.00 24.80 175 SER B O 1
ATOM 3056 N N . VAL B 1 176 ? 12.434 12.452 38.330 1.00 19.43 176 VAL B N 1
ATOM 3057 C CA . VAL B 1 176 ? 13.161 12.413 39.609 1.00 19.90 176 VAL B CA 1
ATOM 3058 C C . VAL B 1 176 ? 12.684 11.244 40.463 1.00 22.80 176 VAL B C 1
ATOM 3059 O O . VAL B 1 176 ? 11.480 11.073 40.651 1.00 25.59 176 VAL B O 1
ATOM 3063 N N . ALA B 1 177 ? 13.617 10.485 41.014 1.00 18.26 177 ALA B N 1
ATOM 3064 C CA . ALA B 1 177 ? 13.318 9.371 41.926 1.00 18.47 177 ALA B CA 1
ATOM 3065 C C . ALA B 1 177 ? 14.145 9.593 43.185 1.00 21.70 177 ALA B C 1
ATOM 3066 O O . ALA B 1 177 ? 15.364 9.758 43.103 1.00 21.87 177 ALA B O 1
ATOM 3068 N N . VAL B 1 178 ? 13.465 9.640 44.325 1.00 18.07 178 VAL B N 1
ATOM 3069 C CA . VAL B 1 178 ? 14.052 9.896 45.650 1.00 19.24 178 VAL B CA 1
ATOM 3070 C C . VAL B 1 178 ? 13.855 8.651 46.526 1.00 28.29 178 VAL B C 1
ATOM 3071 O O . VAL B 1 178 ? 12.715 8.226 46.760 1.00 28.61 178 VAL B O 1
ATOM 3075 N N . THR B 1 179 ? 14.950 8.083 47.001 1.00 29.10 179 THR B N 1
ATOM 3076 C CA . THR B 1 179 ? 14.951 6.892 47.836 1.00 31.30 179 THR B CA 1
ATOM 3077 C C . THR B 1 179 ? 15.198 7.311 49.264 1.00 37.82 179 THR B C 1
ATOM 3078 O O . THR B 1 179 ? 16.316 7.734 49.617 1.00 37.01 179 THR B O 1
ATOM 3082 N N . ASN B 1 180 ? 14.120 7.186 50.057 1.00 37.45 180 ASN B N 1
ATOM 3083 C CA . ASN B 1 180 ? 13.972 7.466 51.479 1.00 40.57 180 ASN B CA 1
ATOM 3084 C C . ASN B 1 180 ? 14.642 6.403 52.357 1.00 52.52 180 ASN B C 1
ATOM 3085 O O . ASN B 1 180 ? 15.061 5.348 51.866 1.00 52.14 180 ASN B O 1
ATOM 3090 N N . ASP B 1 181 ? 14.749 6.703 53.666 1.00 54.91 181 ASP B N 1
ATOM 3091 C CA . ASP B 1 181 ? 15.371 5.849 54.680 1.00 56.56 181 ASP B CA 1
ATOM 3092 C C . ASP B 1 181 ? 14.498 4.615 54.979 1.00 58.89 181 ASP B C 1
ATOM 3093 O O . ASP B 1 181 ? 15.043 3.519 55.135 1.00 59.23 181 ASP B O 1
ATOM 3098 N N . ASN B 1 182 ? 13.157 4.793 55.022 1.00 52.65 182 ASN B N 1
ATOM 3099 C CA . ASN B 1 182 ? 12.185 3.729 55.282 1.00 50.82 182 ASN B CA 1
ATOM 3100 C C . ASN B 1 182 ? 12.045 2.739 54.070 1.00 51.17 182 ASN B C 1
ATOM 3101 O O . ASN B 1 182 ? 11.214 1.827 54.123 1.00 51.59 182 ASN B O 1
ATOM 3106 N N . GLY B 1 183 ? 12.863 2.940 53.033 1.00 42.73 183 GLY B N 1
ATOM 3107 C CA . GLY B 1 183 ? 12.915 2.110 51.832 1.00 41.56 183 GLY B CA 1
ATOM 3108 C C . GLY B 1 183 ? 11.993 2.473 50.675 1.00 40.57 183 GLY B C 1
ATOM 3109 O O . GLY B 1 183 ? 12.224 2.037 49.539 1.00 38.59 183 GLY B O 1
ATOM 3110 N N . ASP B 1 184 ? 10.942 3.266 50.943 1.00 34.72 184 ASP B N 1
ATOM 3111 C CA . ASP B 1 184 ? 9.986 3.703 49.928 1.00 32.88 184 ASP B CA 1
ATOM 3112 C C . ASP B 1 184 ? 10.632 4.666 48.916 1.00 32.78 184 ASP B C 1
ATOM 3113 O O . ASP B 1 184 ? 11.592 5.374 49.236 1.00 29.94 184 ASP B O 1
ATOM 3118 N N . ILE B 1 185 ? 10.089 4.686 47.691 1.00 26.21 185 ILE B N 1
ATOM 3119 C CA . ILE B 1 185 ? 10.533 5.620 46.656 1.00 25.53 185 ILE B CA 1
ATOM 3120 C C . ILE B 1 185 ? 9.437 6.671 46.461 1.00 28.57 185 ILE B C 1
ATOM 3121 O O . ILE B 1 185 ? 8.242 6.364 46.562 1.00 27.74 185 ILE B O 1
ATOM 3126 N N . THR B 1 186 ? 9.864 7.904 46.192 1.00 25.06 186 THR B N 1
ATOM 3127 C CA . THR B 1 186 ? 9.050 9.068 45.871 1.00 24.55 186 THR B CA 1
ATOM 3128 C C . THR B 1 186 ? 9.475 9.514 44.473 1.00 25.93 186 THR B C 1
ATOM 3129 O O . THR B 1 186 ? 10.672 9.635 44.228 1.00 25.64 186 THR B O 1
ATOM 3133 N N . THR B 1 187 ? 8.530 9.763 43.567 1.00 20.47 187 THR B N 1
ATOM 3134 C CA . THR B 1 187 ? 8.887 10.241 42.230 1.00 20.06 187 THR B CA 1
ATOM 3135 C C . THR B 1 187 ? 8.112 11.509 41.884 1.00 22.97 187 THR B C 1
ATOM 3136 O O . THR B 1 187 ? 7.018 11.737 42.386 1.00 23.26 187 THR B O 1
ATOM 3140 N N . ILE B 1 188 ? 8.655 12.271 40.937 1.00 19.11 188 ILE B N 1
ATOM 3141 C CA . ILE B 1 188 ? 8.041 13.470 40.409 1.00 19.52 188 ILE B CA 1
ATOM 3142 C C . ILE B 1 188 ? 8.629 13.684 39.031 1.00 23.28 188 ILE B C 1
ATOM 3143 O O . ILE B 1 188 ? 9.817 13.461 38.832 1.00 22.29 188 ILE B O 1
ATOM 3148 N N . ALA B 1 189 ? 7.794 14.076 38.076 1.00 22.90 189 ALA B N 1
ATOM 3149 C CA . ALA B 1 189 ? 8.239 14.333 36.717 1.00 23.35 189 ALA B CA 1
ATOM 3150 C C . ALA B 1 189 ? 7.482 15.515 36.149 1.00 25.60 189 ALA B C 1
ATOM 3151 O O . ALA B 1 189 ? 6.330 15.749 36.506 1.00 24.43 189 ALA B O 1
ATOM 3153 N N . GLN B 1 190 ? 8.118 16.247 35.252 1.00 21.44 190 GLN B N 1
ATOM 3154 C CA . GLN B 1 190 ? 7.514 17.432 34.658 1.00 22.41 190 GLN B CA 1
ATOM 3155 C C . GLN B 1 190 ? 8.178 17.720 33.337 1.00 26.28 190 GLN B C 1
ATOM 3156 O O . GLN B 1 190 ? 9.400 17.654 33.243 1.00 24.86 190 GLN B O 1
ATOM 3162 N N . VAL B 1 191 ? 7.387 18.108 32.337 1.00 22.33 191 VAL B N 1
ATOM 3163 C CA . VAL B 1 191 ? 7.971 18.532 31.077 1.00 22.78 191 VAL B CA 1
ATOM 3164 C C . VAL B 1 191 ? 8.522 19.952 31.293 1.00 24.75 191 VAL B C 1
ATOM 3165 O O . VAL B 1 191 ? 7.773 20.835 31.713 1.00 24.27 191 VAL B O 1
ATOM 3169 N N . VAL B 1 192 ? 9.826 20.152 31.052 1.00 21.86 192 VAL B N 1
ATOM 3170 C CA . VAL B 1 192 ? 10.526 21.446 31.157 1.00 21.99 192 VAL B CA 1
ATOM 3171 C C . VAL B 1 192 ? 11.354 21.606 29.892 1.00 27.13 192 VAL B C 1
ATOM 3172 O O . VAL B 1 192 ? 12.224 20.763 29.618 1.00 26.62 192 VAL B O 1
ATOM 3176 N N . ASP B 1 193 ? 11.097 22.675 29.124 1.00 23.62 193 ASP B N 1
ATOM 3177 C CA . ASP B 1 193 ? 11.872 22.931 27.914 1.00 23.15 193 ASP B CA 1
ATOM 3178 C C . ASP B 1 193 ? 13.147 23.718 28.285 1.00 26.44 193 ASP B C 1
ATOM 3179 O O . ASP B 1 193 ? 13.103 24.954 28.360 1.00 26.89 193 ASP B O 1
ATOM 3184 N N . LEU B 1 194 ? 14.280 23.007 28.534 1.00 22.61 194 LEU B N 1
ATOM 3185 C CA . LEU B 1 194 ? 15.520 23.674 28.938 1.00 22.28 194 LEU B CA 1
ATOM 3186 C C . LEU B 1 194 ? 16.024 24.650 27.857 1.00 27.78 194 LEU B C 1
ATOM 3187 O O . LEU B 1 194 ? 16.557 25.687 28.226 1.00 25.65 194 LEU B O 1
ATOM 3192 N N . LYS B 1 195 ? 15.786 24.361 26.550 1.00 27.24 195 LYS B N 1
ATOM 3193 C CA . LYS B 1 195 ? 16.158 25.228 25.403 1.00 28.07 195 LYS B CA 1
ATOM 3194 C C . LYS B 1 195 ? 15.409 26.579 25.454 1.00 32.60 195 LYS B C 1
ATOM 3195 O O . LYS B 1 195 ? 15.943 27.591 25.020 1.00 34.59 195 LYS B O 1
ATOM 3201 N N . ALA B 1 196 ? 14.175 26.583 25.985 1.00 28.13 196 ALA B N 1
ATOM 3202 C CA . ALA B 1 196 ? 13.354 27.786 26.086 1.00 28.68 196 ALA B CA 1
ATOM 3203 C C . ALA B 1 196 ? 13.603 28.560 27.370 1.00 32.83 196 ALA B C 1
ATOM 3204 O O . ALA B 1 196 ? 13.433 29.774 27.390 1.00 32.78 196 ALA B O 1
ATOM 3206 N N . LYS B 1 197 ? 14.008 27.865 28.442 1.00 28.02 197 LYS B N 1
ATOM 3207 C CA . LYS B 1 197 ? 14.172 28.487 29.746 1.00 27.01 197 LYS B CA 1
ATOM 3208 C C . LYS B 1 197 ? 15.608 28.835 30.083 1.00 29.16 197 LYS B C 1
ATOM 3209 O O . LYS B 1 197 ? 15.827 29.662 30.959 1.00 29.02 197 LYS B O 1
ATOM 3215 N N . LEU B 1 198 ? 16.582 28.222 29.420 1.00 23.78 198 LEU B N 1
ATOM 3216 C CA . LEU B 1 198 ? 17.957 28.459 29.803 1.00 22.35 198 LEU B CA 1
ATOM 3217 C C . LEU B 1 198 ? 18.890 28.798 28.610 1.00 24.25 198 LEU B C 1
ATOM 3218 O O . LEU B 1 198 ? 18.621 28.362 27.493 1.00 21.79 198 LEU B O 1
ATOM 3223 N N . PRO B 1 199 ? 20.040 29.475 28.868 1.00 21.34 199 PRO B N 1
ATOM 3224 C CA . PRO B 1 199 ? 21.016 29.710 27.794 1.00 22.15 199 PRO B CA 1
ATOM 3225 C C . PRO B 1 199 ? 21.699 28.411 27.344 1.00 25.49 199 PRO B C 1
ATOM 3226 O O . PRO B 1 199 ? 21.575 27.349 28.014 1.00 23.29 199 PRO B O 1
ATOM 3230 N N . GLU B 1 200 ? 22.463 28.498 26.231 1.00 20.88 200 GLU B N 1
ATOM 3231 C CA . GLU B 1 200 ? 23.163 27.327 25.686 1.00 19.98 200 GLU B CA 1
ATOM 3232 C C . GLU B 1 200 ? 24.155 26.705 26.672 1.00 24.35 200 GLU B C 1
ATOM 3233 O O . GLU B 1 200 ? 24.261 25.487 26.722 1.00 23.94 200 GLU B O 1
ATOM 3239 N N . ARG B 1 201 ? 24.933 27.533 27.375 1.00 23.25 201 ARG B N 1
ATOM 3240 C CA . ARG B 1 201 ? 25.935 27.073 28.337 1.00 22.09 201 ARG B CA 1
ATOM 3241 C C . ARG B 1 201 ? 25.397 27.326 29.724 1.00 21.99 201 ARG B C 1
ATOM 3242 O O . ARG B 1 201 ? 24.962 28.452 30.035 1.00 19.95 201 ARG B O 1
ATOM 3250 N N . VAL B 1 202 ? 25.438 26.301 30.559 1.00 19.61 202 VAL B N 1
ATOM 3251 C CA . VAL B 1 202 ? 24.905 26.378 31.941 1.00 18.02 202 VAL B CA 1
ATOM 3252 C C . VAL B 1 202 ? 25.852 25.739 32.973 1.00 24.30 202 VAL B C 1
ATOM 3253 O O . VAL B 1 202 ? 26.776 24.978 32.613 1.00 23.96 202 VAL B O 1
ATOM 3257 N N . LYS B 1 203 ? 25.593 26.023 34.249 1.00 21.60 203 LYS B N 1
ATOM 3258 C CA . LYS B 1 203 ? 26.276 25.373 35.334 1.00 21.36 203 LYS B CA 1
ATOM 3259 C C . LYS B 1 203 ? 25.247 24.590 36.148 1.00 23.97 203 LYS B C 1
ATOM 3260 O O . LYS B 1 203 ? 24.083 24.993 36.243 1.00 24.15 203 LYS B O 1
ATOM 3266 N N . PHE B 1 204 ? 25.671 23.421 36.640 1.00 19.22 204 PHE B N 1
ATOM 3267 C CA . PHE B 1 204 ? 24.899 22.513 37.491 1.00 18.24 204 PHE B CA 1
ATOM 3268 C C . PHE B 1 204 ? 25.463 22.587 38.882 1.00 18.73 204 PHE B C 1
ATOM 3269 O O . PHE B 1 204 ? 26.671 22.748 39.038 1.00 16.15 204 PHE B O 1
ATOM 3277 N N . GLY B 1 205 ? 24.616 22.447 39.877 1.00 16.94 205 GLY B N 1
ATOM 3278 C CA . GLY B 1 205 ? 25.096 22.532 41.250 1.00 17.22 205 GLY B CA 1
ATOM 3279 C C . GLY B 1 205 ? 23.999 22.375 42.268 1.00 19.91 205 GLY B C 1
ATOM 3280 O O . GLY B 1 205 ? 22.865 22.074 41.911 1.00 19.68 205 GLY B O 1
ATOM 3281 N N . PHE B 1 206 ? 24.355 22.636 43.532 1.00 17.71 206 PHE B N 1
ATOM 3282 C CA . PHE B 1 206 ? 23.467 22.552 44.692 1.00 16.70 206 PHE B CA 1
ATOM 3283 C C . PHE B 1 206 ? 23.531 23.848 45.475 1.00 17.73 206 PHE B C 1
ATOM 3284 O O . PHE B 1 206 ? 24.577 24.492 45.540 1.00 16.31 206 PHE B O 1
ATOM 3292 N N . SER B 1 207 ? 22.396 24.220 46.096 1.00 16.34 207 SER B N 1
ATOM 3293 C CA . SER B 1 207 ? 22.311 25.386 46.940 1.00 16.53 207 SER B CA 1
ATOM 3294 C C . SER B 1 207 ? 21.437 25.052 48.142 1.00 19.55 207 SER B C 1
ATOM 3295 O O . SER B 1 207 ? 20.570 24.189 48.054 1.00 17.95 207 SER B O 1
ATOM 3298 N N . ALA B 1 208 ? 21.715 25.702 49.270 1.00 18.52 208 ALA B N 1
ATOM 3299 C CA . ALA B 1 208 ? 20.928 25.562 50.503 1.00 17.86 208 ALA B CA 1
ATOM 3300 C C . ALA B 1 208 ? 20.987 26.885 51.247 1.00 21.67 208 ALA B C 1
ATOM 3301 O O . ALA B 1 208 ? 21.904 27.689 51.046 1.00 18.81 208 ALA B O 1
ATOM 3303 N N . SER B 1 209 ? 20.019 27.103 52.109 1.00 19.85 209 SER B N 1
ATOM 3304 C 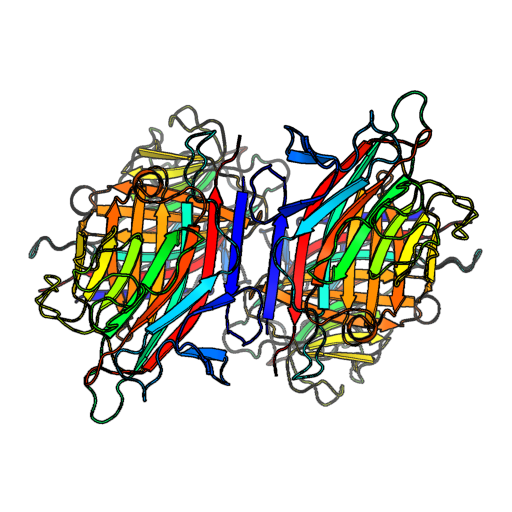CA . SER B 1 209 ? 19.953 28.341 52.854 1.00 20.12 209 SER B CA 1
ATOM 3305 C C . SER B 1 209 ? 19.253 28.150 54.186 1.00 23.03 209 SER B C 1
ATOM 3306 O O . SER B 1 209 ? 18.592 27.124 54.423 1.00 20.43 209 SER B O 1
ATOM 3309 N N . GLY B 1 210 ? 19.436 29.149 55.031 1.00 20.93 210 GLY B N 1
ATOM 3310 C CA . GLY B 1 210 ? 18.799 29.249 56.338 1.00 21.30 210 GLY B CA 1
ATOM 3311 C C . GLY B 1 210 ? 18.330 30.668 56.568 1.00 25.67 210 GLY B C 1
ATOM 3312 O O . GLY B 1 210 ? 18.493 31.541 55.708 1.00 24.72 210 GLY B O 1
ATOM 3313 N N . SER B 1 211 ? 17.759 30.916 57.739 1.00 22.66 211 SER B N 1
ATOM 3314 C CA . SER B 1 211 ? 17.307 32.248 58.101 1.00 20.91 211 SER B CA 1
ATOM 3315 C C . SER B 1 211 ? 17.852 32.590 59.507 1.00 23.72 211 SER B C 1
ATOM 3316 O O . SER B 1 211 ? 18.866 32.023 59.928 1.00 23.01 211 SER B O 1
ATOM 3319 N N . LEU B 1 212 ? 17.205 33.518 60.218 1.00 21.07 212 LEU B N 1
ATOM 3320 C CA . LEU B 1 212 ? 17.639 33.837 61.580 1.00 21.89 212 LEU B CA 1
ATOM 3321 C C . LEU B 1 212 ? 17.361 32.635 62.512 1.00 23.13 212 LEU B C 1
ATOM 3322 O O . LEU B 1 212 ? 18.268 32.175 63.182 1.00 21.40 212 LEU B O 1
ATOM 3327 N N . GLY B 1 213 ? 16.128 32.169 62.556 1.00 22.07 213 GLY B N 1
ATOM 3328 C CA . GLY B 1 213 ? 15.750 31.074 63.439 1.00 23.24 213 GLY B CA 1
ATOM 3329 C C . GLY B 1 213 ? 15.638 29.724 62.765 1.00 27.56 213 GLY B C 1
ATOM 3330 O O . GLY B 1 213 ? 15.384 28.732 63.447 1.00 27.94 213 GLY B O 1
ATOM 3331 N N . GLY B 1 214 ? 15.837 29.700 61.448 1.00 23.72 214 GLY B N 1
ATOM 3332 C CA . GLY B 1 214 ? 15.732 28.499 60.609 1.00 21.97 214 GLY B CA 1
ATOM 3333 C C . GLY B 1 214 ? 17.082 28.050 60.123 1.00 25.63 214 GLY B C 1
ATOM 3334 O O . GLY B 1 214 ? 17.649 28.649 59.211 1.00 24.02 214 GLY B O 1
ATOM 3335 N N . ARG B 1 215 ? 17.668 27.085 60.816 1.00 23.92 215 ARG B N 1
ATOM 3336 C CA . ARG B 1 215 ? 18.986 26.577 60.468 1.00 23.17 215 ARG B CA 1
ATOM 3337 C C . ARG B 1 215 ? 19.071 25.069 60.668 1.00 27.97 215 ARG B C 1
ATOM 3338 O O . ARG B 1 215 ? 18.447 24.524 61.585 1.00 27.54 215 ARG B O 1
ATOM 3346 N N . GLN B 1 216 ? 19.846 24.392 59.798 1.00 22.17 216 GLN B N 1
ATOM 3347 C CA . GLN B 1 216 ? 20.075 22.958 59.911 1.00 21.17 216 GLN B CA 1
ATOM 3348 C C . GLN B 1 216 ? 21.341 22.590 59.136 1.00 25.66 216 GLN B C 1
ATOM 3349 O O . GLN B 1 216 ? 21.841 23.387 58.329 1.00 25.29 216 GLN B O 1
ATOM 3355 N N . ILE B 1 217 ? 21.880 21.406 59.407 1.00 21.85 217 ILE B N 1
ATOM 3356 C CA . ILE B 1 217 ? 23.053 20.949 58.674 1.00 20.93 217 ILE B CA 1
ATOM 3357 C C . ILE B 1 217 ? 22.544 20.487 57.275 1.00 26.24 217 ILE B C 1
ATOM 3358 O O . ILE B 1 217 ? 21.614 19.677 57.230 1.00 26.39 217 ILE B O 1
ATOM 3363 N N . HIS B 1 218 ? 23.145 20.995 56.172 1.00 22.69 218 HIS B N 1
ATOM 3364 C CA . HIS B 1 218 ? 22.814 20.587 54.775 1.00 22.78 218 HIS B CA 1
ATOM 3365 C C . HIS B 1 218 ? 24.065 19.999 54.165 1.00 26.83 218 HIS B C 1
ATOM 3366 O O . HIS B 1 218 ? 25.028 20.742 53.936 1.00 26.91 218 HIS B O 1
ATOM 3373 N N . LEU B 1 219 ? 24.100 18.670 53.966 1.00 22.60 219 LEU B N 1
ATOM 3374 C CA . LEU B 1 219 ? 25.290 17.996 53.452 1.00 22.77 219 LEU B CA 1
ATOM 3375 C C . LEU B 1 219 ? 25.104 17.364 52.074 1.00 26.27 219 LEU B C 1
ATOM 3376 O O . LEU B 1 219 ? 24.094 16.717 51.850 1.00 22.99 219 LEU B O 1
ATOM 3381 N N . ILE B 1 220 ? 26.094 17.517 51.192 1.00 24.18 220 ILE B N 1
ATOM 3382 C CA . ILE B 1 220 ? 26.140 16.834 49.897 1.00 24.63 220 ILE B CA 1
ATOM 3383 C C . ILE B 1 220 ? 27.230 15.793 50.070 1.00 28.09 220 ILE B C 1
ATOM 3384 O O . ILE B 1 220 ? 28.382 16.141 50.379 1.00 27.17 220 ILE B O 1
ATOM 3389 N N . ARG B 1 221 ? 26.852 14.516 49.943 1.00 23.14 221 ARG B N 1
ATOM 3390 C CA . ARG B 1 221 ? 27.748 13.384 50.182 1.00 21.61 221 ARG B CA 1
ATOM 3391 C C . ARG B 1 221 ? 28.426 12.842 48.926 1.00 25.30 221 ARG B C 1
ATOM 3392 O O . ARG B 1 221 ? 29.596 12.440 49.004 1.00 25.24 221 ARG B O 1
ATOM 3400 N N . SER B 1 222 ? 27.714 12.793 47.801 1.00 21.20 222 SER B N 1
ATOM 3401 C CA . SER B 1 222 ? 28.247 12.262 46.544 1.00 21.49 222 SER B CA 1
ATOM 3402 C C . SER B 1 222 ? 27.463 12.815 45.376 1.00 21.70 222 SER B C 1
ATOM 3403 O O . SER B 1 222 ? 26.342 13.267 45.553 1.00 19.54 222 SER B O 1
ATOM 3406 N N . TRP B 1 223 ? 28.062 12.783 44.177 1.00 20.24 223 TRP B N 1
ATOM 3407 C CA . TRP B 1 223 ? 27.439 13.293 42.963 1.00 19.61 223 TRP B CA 1
ATOM 3408 C C . TRP B 1 223 ? 28.094 12.700 41.729 1.00 22.52 223 TRP B C 1
ATOM 3409 O O . TRP B 1 223 ? 29.310 12.827 41.576 1.00 22.76 223 TRP B O 1
ATOM 3420 N N . SER B 1 224 ? 27.290 12.070 40.861 1.00 19.52 224 SER B N 1
ATOM 3421 C CA . SER B 1 224 ? 27.731 11.548 39.564 1.00 20.52 224 SER B CA 1
ATOM 3422 C C . SER B 1 224 ? 26.857 12.191 38.505 1.00 24.02 224 SER B C 1
ATOM 3423 O O . SER B 1 224 ? 25.712 12.495 38.779 1.00 22.76 224 SER B O 1
ATOM 3426 N N . PHE B 1 225 ? 27.413 12.455 37.328 1.00 20.65 225 PHE B N 1
ATOM 3427 C CA . PHE B 1 225 ? 26.685 13.136 36.267 1.00 19.65 225 PHE B CA 1
ATOM 3428 C C . PHE B 1 225 ? 27.199 12.746 34.892 1.00 21.30 225 PHE B C 1
ATOM 3429 O O . PHE B 1 225 ? 28.404 12.584 34.705 1.00 22.13 225 PHE B O 1
ATOM 3437 N N . THR B 1 226 ? 26.294 12.615 33.927 1.00 19.72 226 THR B N 1
ATOM 3438 C CA . THR B 1 226 ? 26.626 12.389 32.521 1.00 19.29 226 THR B CA 1
ATOM 3439 C C . THR B 1 226 ? 25.621 13.116 31.674 1.00 22.38 226 THR B C 1
ATOM 3440 O O . THR B 1 226 ? 24.436 12.903 31.872 1.00 23.67 226 THR B O 1
ATOM 3444 N N . SER B 1 227 ? 26.099 13.932 30.732 1.00 20.77 227 SER B N 1
ATOM 3445 C CA . SER B 1 227 ? 25.260 14.638 29.767 1.00 20.99 227 SER B CA 1
ATOM 3446 C C . SER B 1 227 ? 25.814 14.381 28.385 1.00 26.88 227 SER B C 1
ATOM 3447 O O . SER B 1 227 ? 27.032 14.346 28.221 1.00 24.75 227 SER B O 1
ATOM 3450 N N . THR B 1 228 ? 24.940 14.199 27.387 1.00 25.61 228 THR B N 1
ATOM 3451 C CA . THR B 1 228 ? 25.353 13.977 26.004 1.00 25.86 228 THR B CA 1
ATOM 3452 C C . THR B 1 228 ? 24.491 14.822 25.090 1.00 27.92 228 THR B C 1
ATOM 3453 O O . THR B 1 228 ? 23.259 14.731 25.137 1.00 27.49 228 THR B O 1
ATOM 3457 N N . LEU B 1 229 ? 25.158 15.648 24.264 1.00 25.96 229 LEU B N 1
ATOM 3458 C CA . LEU B 1 229 ? 24.575 16.525 23.260 1.00 24.85 229 LEU B CA 1
ATOM 3459 C C . LEU B 1 229 ? 25.005 16.040 21.874 1.00 30.77 229 LEU B C 1
ATOM 3460 O O . LEU B 1 229 ? 26.209 15.934 21.605 1.00 30.35 229 LEU B O 1
ATOM 3465 N N . ILE B 1 230 ? 24.025 15.725 21.017 1.00 29.51 230 ILE B N 1
ATOM 3466 C CA . ILE B 1 230 ? 24.275 15.255 19.654 1.00 32.00 230 ILE B CA 1
ATOM 3467 C C . ILE B 1 230 ? 24.759 16.458 18.845 1.00 36.20 230 ILE B C 1
ATOM 3468 O O . ILE B 1 230 ? 24.137 17.523 18.892 1.00 33.62 230 ILE B O 1
ATOM 3473 N N . THR B 1 231 ? 25.906 16.293 18.175 1.00 36.16 231 THR B N 1
ATOM 3474 C CA . THR B 1 231 ? 26.558 17.327 17.375 1.00 37.92 231 THR B CA 1
ATOM 3475 C C . THR B 1 231 ? 26.477 17.031 15.883 1.00 45.52 231 THR B C 1
ATOM 3476 O O . THR B 1 231 ? 26.541 15.859 15.487 1.00 45.31 231 THR B O 1
ATOM 3480 N N . THR B 1 232 ? 26.502 18.112 15.066 1.00 43.05 232 THR B N 1
ATOM 3481 C CA . THR B 1 232 ? 26.509 18.108 13.598 1.00 82.78 232 THR B CA 1
ATOM 3482 C C . THR B 1 232 ? 27.690 17.281 13.054 1.00 115.46 232 THR B C 1
ATOM 3483 O O . THR B 1 232 ? 27.527 16.495 12.124 1.00 77.44 232 THR B O 1
ATOM 3487 N N . ALA C 1 1 ? 1.902 2.955 52.787 1.00 46.26 1 ALA C N 1
ATOM 3488 C CA . ALA C 1 1 ? 2.295 2.628 51.414 1.00 44.98 1 ALA C CA 1
ATOM 3489 C C . ALA C 1 1 ? 2.859 1.216 51.299 1.00 43.19 1 ALA C C 1
ATOM 3490 O O . ALA C 1 1 ? 3.523 0.728 52.218 1.00 42.10 1 ALA C O 1
ATOM 3492 N N . GLU C 1 2 ? 2.600 0.580 50.148 1.00 35.21 2 GLU C N 1
ATOM 3493 C CA . GLU C 1 2 ? 3.041 -0.771 49.812 1.00 32.89 2 GLU C CA 1
ATOM 3494 C C . GLU C 1 2 ? 4.273 -0.704 48.911 1.00 33.06 2 GLU C C 1
ATOM 3495 O O . GLU C 1 2 ? 4.191 -0.206 47.790 1.00 31.30 2 GLU C O 1
ATOM 3501 N N . THR C 1 3 ? 5.412 -1.192 49.423 1.00 28.44 3 THR C N 1
ATOM 3502 C CA . THR C 1 3 ? 6.699 -1.152 48.743 1.00 27.78 3 THR C CA 1
ATOM 3503 C C . THR C 1 3 ? 7.296 -2.551 48.542 1.00 30.51 3 THR C C 1
ATOM 3504 O O . THR C 1 3 ? 7.309 -3.364 49.467 1.00 30.99 3 THR C O 1
ATOM 3508 N N . VAL C 1 4 ? 7.803 -2.801 47.320 1.00 25.98 4 VAL C N 1
ATOM 3509 C CA . VAL C 1 4 ? 8.544 -3.994 46.927 1.00 25.58 4 VAL C CA 1
ATOM 3510 C C . VAL C 1 4 ? 9.957 -3.509 46.607 1.00 29.62 4 VAL C C 1
ATOM 3511 O O . VAL C 1 4 ? 10.122 -2.608 45.782 1.00 30.39 4 VAL C O 1
ATOM 3515 N N . SER C 1 5 ? 10.954 -4.095 47.251 1.00 25.92 5 SER C N 1
ATOM 3516 C CA . SER C 1 5 ? 12.343 -3.723 47.032 1.00 26.19 5 SER C CA 1
ATOM 3517 C C . SER C 1 5 ? 13.238 -4.959 47.012 1.00 30.42 5 SER C C 1
ATOM 3518 O O . SER C 1 5 ? 13.065 -5.860 47.829 1.00 33.29 5 SER C O 1
ATOM 3521 N N . PHE C 1 6 ? 14.177 -5.015 46.070 1.00 25.47 6 PHE C N 1
ATOM 3522 C CA . PHE C 1 6 ? 15.144 -6.099 46.014 1.00 27.20 6 PHE C CA 1
ATOM 3523 C C . PHE C 1 6 ? 16.424 -5.625 45.312 1.00 36.54 6 PHE C C 1
ATOM 3524 O O . PHE C 1 6 ? 16.422 -4.596 44.620 1.00 36.39 6 PHE C O 1
ATOM 3532 N N . ASN C 1 7 ? 17.502 -6.3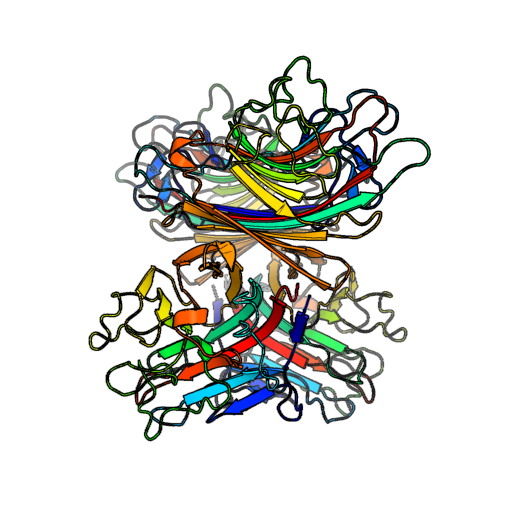97 45.476 1.00 36.32 7 ASN C N 1
ATOM 3533 C CA . ASN C 1 7 ? 18.784 -6.106 44.857 1.00 36.76 7 ASN C CA 1
ATOM 3534 C C . ASN C 1 7 ? 19.529 -7.410 44.627 1.00 42.99 7 ASN C C 1
ATOM 3535 O O . ASN C 1 7 ? 19.697 -8.200 45.560 1.00 44.82 7 ASN C O 1
ATOM 3540 N N . PHE C 1 8 ? 19.938 -7.636 43.374 1.00 38.14 8 PHE C N 1
ATOM 3541 C CA . PHE C 1 8 ? 20.722 -8.788 42.932 1.00 38.64 8 PHE C CA 1
ATOM 3542 C C . PHE C 1 8 ? 22.068 -8.324 42.419 1.00 41.41 8 PHE C C 1
ATOM 3543 O O . PHE C 1 8 ? 22.129 -7.636 41.405 1.00 39.23 8 PHE C O 1
ATOM 3551 N N . ASN C 1 9 ? 23.137 -8.682 43.126 1.00 40.55 9 ASN C N 1
ATOM 3552 C CA . ASN C 1 9 ? 24.513 -8.403 42.709 1.00 41.82 9 ASN C CA 1
ATOM 3553 C C . ASN C 1 9 ? 25.012 -9.568 41.875 1.00 49.02 9 ASN C C 1
ATOM 3554 O O . ASN C 1 9 ? 25.972 -9.443 41.110 1.00 48.59 9 ASN C O 1
ATOM 3559 N N . SER C 1 10 ? 24.336 -10.713 42.053 1.00 48.45 10 SER C N 1
ATOM 3560 C CA . SER C 1 10 ? 24.545 -12.007 41.398 1.00 50.00 10 SER C CA 1
ATOM 3561 C C . SER C 1 10 ? 23.255 -12.813 41.466 1.00 55.35 10 SER C C 1
ATOM 3562 O O . SER C 1 10 ? 22.372 -12.489 42.269 1.00 55.41 10 SER C O 1
ATOM 3565 N N . PHE C 1 11 ? 23.149 -13.866 40.659 1.00 53.25 11 PHE C N 1
ATOM 3566 C CA . PHE C 1 11 ? 21.967 -14.732 40.605 1.00 53.41 11 PHE C CA 1
ATOM 3567 C C . PHE C 1 11 ? 22.356 -16.187 40.751 1.00 60.19 11 PHE C C 1
ATOM 3568 O O . PHE C 1 11 ? 23.436 -16.566 40.297 1.00 60.02 11 PHE C O 1
ATOM 3576 N N . SER C 1 12 ? 21.476 -17.018 41.317 1.00 57.24 12 SER C N 1
ATOM 3577 C CA . SER C 1 12 ? 21.745 -18.452 41.396 1.00 57.11 12 SER C CA 1
ATOM 3578 C C . SER C 1 12 ? 20.528 -19.181 40.924 1.00 62.00 12 SER C C 1
ATOM 3579 O O . SER C 1 12 ? 19.406 -18.785 41.242 1.00 61.70 12 SER C O 1
ATOM 3582 N N . GLU C 1 13 ? 20.738 -20.216 40.125 1.00 59.52 13 GLU C N 1
ATOM 3583 C CA . GLU C 1 13 ? 19.690 -21.038 39.521 1.00 59.68 13 GLU C CA 1
ATOM 3584 C C . GLU C 1 13 ? 18.875 -21.835 40.555 1.00 62.65 13 GLU C C 1
ATOM 3585 O O . GLU C 1 13 ? 17.781 -22.297 40.238 1.00 62.39 13 GLU C O 1
ATOM 3591 N N . GLY C 1 14 ? 19.413 -21.984 41.760 1.00 59.13 14 GLY C N 1
ATOM 3592 C CA . GLY C 1 14 ? 18.760 -22.709 42.840 1.00 59.49 14 GLY C CA 1
ATOM 3593 C C . GLY C 1 14 ? 18.220 -21.821 43.938 1.00 65.35 14 GLY C C 1
ATOM 3594 O O . GLY C 1 14 ? 18.252 -22.202 45.117 1.00 65.91 14 GLY C O 1
ATOM 3595 N N . ASN C 1 15 ? 17.743 -20.619 43.554 1.00 61.59 15 ASN C N 1
ATOM 3596 C CA . ASN C 1 15 ? 17.140 -19.634 44.456 1.00 60.33 15 ASN C CA 1
ATOM 3597 C C . ASN C 1 15 ? 15.686 -19.420 44.055 1.00 61.35 15 ASN C C 1
ATOM 3598 O O . ASN C 1 15 ? 15.410 -19.286 42.859 1.00 61.84 15 ASN C O 1
ATOM 3603 N N . PRO C 1 16 ? 14.745 -19.379 45.026 1.00 55.21 16 PRO C N 1
ATOM 3604 C CA . PRO C 1 16 ? 13.322 -19.268 44.662 1.00 53.94 16 PRO C CA 1
ATOM 3605 C C . PRO C 1 16 ? 12.844 -17.865 44.253 1.00 54.71 16 PRO C C 1
ATOM 3606 O O . PRO C 1 16 ? 11.735 -17.760 43.748 1.00 53.60 16 PRO C O 1
ATOM 3610 N N . ALA C 1 17 ? 13.658 -16.801 44.474 1.00 49.21 17 ALA C N 1
ATOM 3611 C CA . ALA C 1 17 ? 13.275 -15.416 44.163 1.00 47.93 17 ALA C CA 1
ATOM 3612 C C . ALA C 1 17 ? 13.159 -15.150 42.665 1.00 47.60 17 ALA C C 1
ATOM 3613 O O . ALA C 1 17 ? 12.572 -14.136 42.288 1.00 47.66 17 ALA C O 1
ATOM 3615 N N . ILE C 1 18 ? 13.701 -16.036 41.822 1.00 40.34 18 ILE C N 1
ATOM 3616 C CA . ILE C 1 18 ? 13.650 -15.859 40.376 1.00 39.22 18 ILE C CA 1
ATOM 3617 C C . ILE C 1 18 ? 13.021 -17.093 39.674 1.00 43.57 18 ILE C C 1
ATOM 3618 O O . ILE C 1 18 ? 13.281 -18.230 40.065 1.00 44.35 18 ILE C O 1
ATOM 3623 N N . ASN C 1 19 ? 12.216 -16.846 38.626 1.00 38.75 19 ASN C N 1
ATOM 3624 C CA . ASN C 1 19 ? 11.602 -17.843 37.755 1.00 37.51 19 ASN C CA 1
ATOM 3625 C C . ASN C 1 19 ? 12.390 -17.886 36.464 1.00 40.89 19 ASN C C 1
ATOM 3626 O O . ASN C 1 19 ? 12.550 -16.852 35.820 1.00 40.63 19 ASN C O 1
ATOM 3631 N N . PHE C 1 20 ? 12.893 -19.072 36.091 1.00 36.52 20 PHE C N 1
ATOM 3632 C CA . PHE C 1 20 ? 13.656 -19.258 34.859 1.00 35.60 20 PHE C CA 1
ATOM 3633 C C . PHE C 1 20 ? 12.775 -19.898 33.802 1.00 40.62 20 PHE C C 1
ATOM 3634 O O . PHE C 1 20 ? 12.081 -20.873 34.094 1.00 40.47 20 PHE C O 1
ATOM 3642 N N . GLN C 1 21 ? 12.775 -19.336 32.584 1.00 37.17 21 GLN C N 1
ATOM 3643 C CA . GLN C 1 21 ? 11.957 -19.819 31.492 1.00 38.15 21 GLN C CA 1
ATOM 3644 C C . GLN C 1 21 ? 12.801 -20.065 30.259 1.00 46.13 21 GLN C C 1
ATOM 3645 O O . GLN C 1 21 ? 13.599 -19.212 29.861 1.00 46.46 21 GLN C O 1
ATOM 3651 N N . GLY C 1 22 ? 12.599 -21.216 29.634 1.00 44.53 22 GLY C N 1
ATOM 3652 C CA . GLY C 1 22 ? 13.303 -21.559 28.404 1.00 44.63 22 GLY C CA 1
ATOM 3653 C C . GLY C 1 22 ? 14.765 -21.918 28.574 1.00 50.25 22 GLY C C 1
ATOM 3654 O O . GLY C 1 22 ? 15.120 -22.653 29.498 1.00 50.22 22 GLY C O 1
ATOM 3655 N N . ASP C 1 23 ? 15.623 -21.369 27.685 1.00 47.64 23 ASP C N 1
ATOM 3656 C CA . ASP C 1 23 ? 17.045 -21.672 27.555 1.00 46.90 23 ASP C CA 1
ATOM 3657 C C . ASP C 1 23 ? 17.991 -20.863 28.481 1.00 50.86 23 ASP C C 1
ATOM 3658 O O . ASP C 1 23 ? 19.205 -20.855 28.231 1.00 50.78 23 ASP C O 1
ATOM 3663 N N . VAL C 1 24 ? 17.475 -20.273 29.584 1.00 46.75 24 VAL C N 1
ATOM 3664 C CA . VAL C 1 24 ? 18.309 -19.518 30.537 1.00 46.25 24 VAL C CA 1
ATOM 3665 C C . VAL C 1 24 ? 19.162 -20.450 31.371 1.00 50.13 24 VAL C C 1
ATOM 3666 O O . VAL C 1 24 ? 18.683 -21.472 31.868 1.00 50.37 24 VAL C O 1
ATOM 3670 N N . THR C 1 25 ? 20.413 -20.039 31.581 1.00 44.32 25 THR C N 1
ATOM 3671 C CA . THR C 1 25 ? 21.365 -20.698 32.440 1.00 43.46 25 THR C CA 1
ATOM 3672 C C . THR C 1 25 ? 21.989 -19.646 33.352 1.00 46.30 25 THR C C 1
ATOM 3673 O O . THR C 1 25 ? 21.969 -18.456 33.034 1.00 45.56 25 THR C O 1
ATOM 3677 N N . VAL C 1 26 ? 22.497 -20.080 34.505 1.00 43.14 26 VAL C N 1
ATOM 3678 C CA . VAL C 1 26 ? 23.232 -19.214 35.427 1.00 43.80 26 VAL C CA 1
ATOM 3679 C C . VAL C 1 26 ? 24.698 -19.671 35.335 1.00 49.97 26 VAL C C 1
ATOM 3680 O O . VAL C 1 26 ? 24.985 -20.853 35.541 1.00 49.73 26 VAL C O 1
ATOM 3684 N N . LEU C 1 27 ? 25.606 -18.753 34.991 1.00 46.29 27 LEU C N 1
ATOM 3685 C CA . LEU C 1 27 ? 27.036 -19.073 34.921 1.00 46.32 27 LEU C CA 1
ATOM 3686 C C . LEU C 1 27 ? 27.633 -19.070 36.340 1.00 50.87 27 LEU C C 1
ATOM 3687 O O . LEU C 1 27 ? 27.047 -18.489 37.257 1.00 50.50 27 LEU C O 1
ATOM 3692 N N . SER C 1 28 ? 28.777 -19.753 36.526 1.00 49.21 28 SER C N 1
ATOM 3693 C CA . SER C 1 28 ? 29.497 -19.855 37.805 1.00 49.45 28 SER C CA 1
ATOM 3694 C C . SER C 1 28 ? 29.882 -18.480 38.361 1.00 53.87 28 SER C C 1
ATOM 3695 O O . SER C 1 28 ? 29.945 -18.328 39.582 1.00 51.05 28 SER C O 1
ATOM 3698 N N . ASN C 1 29 ? 30.056 -17.466 37.475 1.00 53.09 29 ASN C N 1
ATOM 3699 C CA . ASN C 1 29 ? 30.381 -16.092 37.862 1.00 53.73 29 ASN C CA 1
ATOM 3700 C C . ASN C 1 29 ? 29.158 -15.340 38.410 1.00 55.95 29 ASN C C 1
ATOM 3701 O O . ASN C 1 29 ? 29.299 -14.210 38.876 1.00 58.22 29 ASN C O 1
ATOM 3706 N N . GLY C 1 30 ? 27.984 -15.983 38.354 1.00 47.93 30 GLY C N 1
ATOM 3707 C CA . GLY C 1 30 ? 26.723 -15.449 38.859 1.00 44.39 30 GLY C CA 1
ATOM 3708 C C . GLY C 1 30 ? 25.850 -14.723 37.855 1.00 40.15 30 GLY C C 1
ATOM 3709 O O . GLY C 1 30 ? 24.757 -14.301 38.215 1.00 38.71 30 GLY C O 1
ATOM 3710 N N . ASN C 1 31 ? 26.327 -14.539 36.615 1.00 34.04 31 ASN C N 1
ATOM 3711 C CA . ASN C 1 31 ? 25.591 -13.879 35.535 1.00 33.09 31 ASN C CA 1
ATOM 3712 C C . ASN C 1 31 ? 24.518 -14.786 34.978 1.00 37.43 31 ASN C C 1
ATOM 3713 O O . ASN C 1 31 ? 24.690 -16.006 34.959 1.00 37.57 31 ASN C O 1
ATOM 3718 N N . ILE C 1 32 ? 23.441 -14.192 34.465 1.00 31.53 32 ILE C N 1
ATOM 3719 C CA . ILE C 1 32 ? 22.375 -14.916 33.802 1.00 30.84 32 ILE C CA 1
ATOM 3720 C C . ILE C 1 32 ? 22.637 -14.829 32.316 1.00 38.08 32 ILE C C 1
ATOM 3721 O O . ILE C 1 32 ? 22.835 -13.719 31.796 1.00 35.60 32 ILE C O 1
ATOM 3726 N N . GLN C 1 33 ? 22.658 -15.991 31.629 1.00 36.55 33 GLN C N 1
ATOM 3727 C CA . GLN C 1 33 ? 22.814 -16.089 30.178 1.00 37.36 33 GLN C CA 1
ATOM 3728 C C . GLN C 1 33 ? 21.458 -16.489 29.656 1.00 44.66 33 GLN C C 1
ATOM 3729 O O . GLN C 1 33 ? 20.971 -17.569 30.000 1.00 45.44 33 GLN C O 1
ATOM 3735 N N . LEU C 1 34 ? 20.799 -15.602 28.923 1.00 42.42 34 LEU C N 1
ATOM 3736 C CA . LEU C 1 34 ? 19.431 -15.852 28.498 1.00 43.03 34 LEU C CA 1
ATOM 3737 C C . LEU C 1 34 ? 19.310 -16.867 27.343 1.00 50.71 34 LEU C C 1
ATOM 3738 O O . LEU C 1 34 ? 18.480 -17.773 27.457 1.00 50.49 34 LEU C O 1
ATOM 3743 N N . THR C 1 35 ? 20.135 -16.775 26.283 1.00 49.02 35 THR C N 1
ATOM 3744 C CA . THR C 1 35 ? 19.989 -17.706 25.150 1.00 49.95 35 THR C CA 1
ATOM 3745 C C . THR C 1 35 ? 21.079 -18.797 25.075 1.00 57.78 35 THR C C 1
ATOM 3746 O O . THR C 1 35 ? 22.166 -18.634 25.629 1.00 58.43 35 THR C O 1
ATOM 3750 N N . ASN C 1 36 ? 20.754 -19.916 24.390 1.00 56.01 36 ASN C N 1
ATOM 3751 C CA . ASN C 1 36 ? 21.647 -21.046 24.156 1.00 56.12 36 ASN C CA 1
ATOM 3752 C C . ASN C 1 36 ? 22.232 -20.879 22.759 1.00 60.81 36 ASN C C 1
ATOM 3753 O O . ASN C 1 36 ? 21.499 -20.880 21.770 1.00 59.68 36 ASN C O 1
ATOM 3758 N N . LEU C 1 37 ? 23.560 -20.717 22.689 1.00 58.59 37 LEU C N 1
ATOM 3759 C CA . LEU C 1 37 ? 24.317 -20.471 21.460 1.00 59.19 37 LEU C CA 1
ATOM 3760 C C . LEU C 1 37 ? 24.268 -21.625 20.421 1.00 64.56 37 LEU C C 1
ATOM 3761 O O . LEU C 1 37 ? 24.585 -21.387 19.251 1.00 63.45 37 LEU C O 1
ATOM 3766 N N . ASN C 1 38 ? 23.878 -22.843 20.827 1.00 63.11 38 ASN C N 1
ATOM 3767 C CA . ASN C 1 38 ? 23.854 -24.000 19.923 1.00 63.71 38 ASN C CA 1
ATOM 3768 C C . ASN C 1 38 ? 22.429 -24.379 19.432 1.00 69.74 38 ASN C C 1
ATOM 3769 O O . ASN C 1 38 ? 22.295 -25.323 18.650 1.00 70.09 38 ASN C O 1
ATOM 3774 N N . LYS C 1 39 ? 21.389 -23.641 19.873 1.00 66.50 39 LYS C N 1
ATOM 3775 C CA . LYS C 1 39 ? 19.982 -23.904 19.551 1.00 66.20 39 LYS C CA 1
ATOM 3776 C C . LYS C 1 39 ? 19.412 -22.919 18.537 1.00 68.71 39 LYS C C 1
ATOM 3777 O O . LYS C 1 39 ? 19.676 -21.721 18.647 1.00 68.68 39 LYS C O 1
ATOM 3783 N N . VAL C 1 40 ? 18.591 -23.410 17.579 1.00 63.73 40 VAL C N 1
ATOM 3784 C CA . VAL C 1 40 ? 17.897 -22.570 16.578 1.00 62.51 40 VAL C CA 1
ATOM 3785 C C . VAL C 1 40 ? 16.687 -21.925 17.282 1.00 64.96 40 VAL C C 1
ATOM 3786 O O . VAL C 1 40 ? 16.033 -22.596 18.090 1.00 65.12 40 VAL C O 1
ATOM 3790 N N . ASN C 1 41 ? 16.408 -20.628 16.998 1.00 59.26 41 ASN C N 1
ATOM 3791 C CA . ASN C 1 41 ? 15.284 -19.858 17.563 1.00 57.90 41 ASN C CA 1
ATOM 3792 C C . ASN C 1 41 ? 15.257 -19.926 19.108 1.00 58.93 41 ASN C C 1
ATOM 3793 O O . ASN C 1 41 ? 14.185 -20.059 19.708 1.00 58.60 41 ASN C O 1
ATOM 3798 N N . SER C 1 42 ? 16.445 -19.852 19.742 1.00 52.58 42 SER C N 1
ATOM 3799 C CA . SER C 1 42 ? 16.583 -19.924 21.198 1.00 50.94 42 SER C CA 1
ATOM 3800 C C . SER C 1 42 ? 15.875 -18.760 21.888 1.00 53.45 42 SER C C 1
ATOM 3801 O O . SER C 1 42 ? 15.925 -17.638 21.386 1.00 53.48 42 SER C O 1
ATOM 3804 N N . VAL C 1 43 ? 15.170 -19.045 22.998 1.00 48.03 43 VAL C N 1
ATOM 3805 C CA . VAL C 1 43 ? 14.469 -18.041 23.812 1.00 46.41 43 VAL C CA 1
ATOM 3806 C C . VAL C 1 43 ? 14.699 -18.385 25.267 1.00 46.49 43 VAL C C 1
ATOM 3807 O O . VAL C 1 43 ? 14.513 -19.535 25.681 1.00 46.34 43 VAL C O 1
ATOM 3811 N N . GLY C 1 44 ? 15.070 -17.374 26.032 1.00 39.91 44 GLY C N 1
ATOM 3812 C CA . GLY C 1 44 ? 15.271 -17.491 27.465 1.00 38.17 44 GLY C CA 1
ATOM 3813 C C . GLY C 1 44 ? 14.763 -16.255 28.169 1.00 39.19 44 GLY C C 1
ATOM 3814 O O . GLY C 1 44 ? 14.940 -15.140 27.672 1.00 37.95 44 GLY C O 1
ATOM 3815 N N . ARG C 1 45 ? 14.083 -16.447 29.304 1.00 34.57 45 ARG C N 1
ATOM 3816 C CA . ARG C 1 45 ? 13.539 -15.339 30.086 1.00 32.54 45 ARG C CA 1
ATOM 3817 C C . ARG C 1 45 ? 13.719 -15.556 31.557 1.00 31.96 45 ARG C C 1
ATOM 3818 O O . ARG C 1 45 ? 13.747 -16.696 32.035 1.00 32.72 45 ARG C O 1
ATOM 3826 N N . VAL C 1 46 ? 13.819 -14.443 32.294 1.00 22.97 46 VAL C N 1
ATOM 3827 C CA . VAL C 1 46 ? 13.994 -14.458 33.779 1.00 22.72 46 VAL C CA 1
ATOM 3828 C C . VAL C 1 46 ? 12.976 -13.490 34.396 1.00 30.14 46 VAL C C 1
ATOM 3829 O O . VAL C 1 46 ? 12.873 -12.350 33.901 1.00 29.92 46 VAL C O 1
ATOM 3833 N N . LEU C 1 47 ? 12.280 -13.922 35.454 1.00 27.23 47 LEU C N 1
ATOM 3834 C CA . LEU C 1 47 ? 11.259 -13.093 36.112 1.00 28.97 47 LEU C CA 1
ATOM 3835 C C . LEU C 1 47 ? 11.472 -13.069 37.592 1.00 33.33 47 LEU C C 1
ATOM 3836 O O . LEU C 1 47 ? 11.838 -14.099 38.166 1.00 32.47 47 LEU C O 1
ATOM 3841 N N . TYR C 1 48 ? 11.196 -11.920 38.240 1.00 29.06 48 TYR C N 1
ATOM 3842 C CA . TYR C 1 48 ? 11.198 -11.868 39.693 1.00 29.79 48 TYR C CA 1
ATOM 3843 C C . TYR C 1 48 ? 9.965 -12.708 40.079 1.00 36.69 48 TYR C C 1
ATOM 3844 O O . TYR C 1 48 ? 8.891 -12.499 39.497 1.00 34.28 48 TYR C O 1
ATOM 3853 N N . ALA C 1 49 ? 10.146 -13.743 40.921 1.00 36.43 49 ALA C N 1
ATOM 3854 C CA . ALA C 1 49 ? 9.097 -14.745 41.204 1.00 37.47 49 ALA C CA 1
ATOM 3855 C C . ALA C 1 49 ? 7.867 -14.200 41.902 1.00 43.97 49 ALA C C 1
ATOM 3856 O O . ALA C 1 49 ? 6.784 -14.761 41.707 1.00 44.65 49 ALA C O 1
ATOM 3858 N N . MET C 1 50 ? 8.002 -13.140 42.715 1.00 40.75 50 MET C N 1
ATOM 3859 C CA . MET C 1 50 ? 6.853 -12.592 43.415 1.00 41.07 50 MET C CA 1
ATOM 3860 C C . MET C 1 50 ? 6.100 -11.599 42.533 1.00 40.24 50 MET C C 1
ATOM 3861 O O . MET C 1 50 ? 6.702 -10.648 42.026 1.00 38.18 50 MET C O 1
ATOM 3866 N N . PRO C 1 51 ? 4.773 -11.771 42.351 1.00 34.49 51 PRO C N 1
ATOM 3867 C CA . PRO C 1 51 ? 4.026 -10.765 41.578 1.00 32.80 51 PRO C CA 1
ATOM 3868 C C . PRO C 1 51 ? 4.062 -9.426 42.326 1.00 30.85 51 PRO C C 1
ATOM 3869 O O . PRO C 1 51 ? 4.021 -9.416 43.543 1.00 28.62 51 PRO C O 1
ATOM 3873 N N . VAL C 1 52 ? 4.207 -8.321 41.598 1.00 26.22 52 VAL C N 1
ATOM 3874 C CA . VAL C 1 52 ? 4.229 -6.985 42.173 1.00 26.52 52 VAL C CA 1
ATOM 3875 C C . VAL C 1 52 ? 2.914 -6.272 41.794 1.00 29.29 52 VAL C C 1
ATOM 3876 O O . VAL C 1 52 ? 2.560 -6.228 40.602 1.00 26.10 52 VAL C O 1
ATOM 3880 N N . ARG C 1 53 ? 2.205 -5.735 42.810 1.00 25.35 53 ARG C N 1
ATOM 3881 C CA . ARG C 1 53 ? 0.951 -4.992 42.658 1.00 25.14 53 ARG C CA 1
ATOM 3882 C C . ARG C 1 53 ? 1.269 -3.562 42.166 1.00 27.91 53 ARG C C 1
ATOM 3883 O O . ARG C 1 53 ? 1.727 -2.718 42.947 1.00 29.13 53 ARG C O 1
ATOM 3891 N N . ILE C 1 54 ? 1.043 -3.303 40.869 1.00 22.16 54 ILE C N 1
ATOM 3892 C CA . ILE C 1 54 ? 1.365 -2.010 40.244 1.00 20.94 54 ILE C CA 1
ATOM 3893 C C . ILE C 1 54 ? 0.180 -1.074 40.266 1.00 24.35 54 ILE C C 1
ATOM 3894 O O . ILE C 1 54 ? 0.386 0.125 40.102 1.00 22.82 54 ILE C O 1
ATOM 3899 N N . TRP C 1 55 ? -1.058 -1.587 40.461 1.00 21.73 55 TRP C N 1
ATOM 3900 C CA . TRP C 1 55 ? -2.207 -0.706 40.600 1.00 21.08 55 TRP C CA 1
ATOM 3901 C C . TRP C 1 55 ? -3.312 -1.355 41.393 1.00 25.18 55 TRP C C 1
ATOM 3902 O O . TRP C 1 55 ? -3.310 -2.579 41.573 1.00 27.85 55 TRP C O 1
ATOM 3913 N N . SER C 1 56 ? -4.237 -0.521 41.892 1.00 20.30 56 SER C N 1
ATOM 3914 C CA . SER C 1 56 ? -5.331 -0.948 42.746 1.00 21.47 56 SER C CA 1
ATOM 3915 C C . SER C 1 56 ? -6.697 -0.680 42.100 1.00 24.05 56 SER C C 1
ATOM 3916 O O . SER C 1 56 ? -6.997 0.464 41.746 1.00 23.72 56 SER C O 1
ATOM 3919 N N . SER C 1 57 ? -7.545 -1.731 42.003 1.00 21.69 57 SER C N 1
ATOM 3920 C CA . SER C 1 57 ? -8.918 -1.561 41.496 1.00 22.02 57 SER C CA 1
ATOM 3921 C C . SER C 1 57 ? -9.814 -0.918 42.583 1.00 27.82 57 SER C C 1
ATOM 3922 O O . SER C 1 57 ? -10.920 -0.470 42.276 1.00 26.15 57 SER C O 1
ATOM 3925 N N . ALA C 1 58 ? -9.354 -0.922 43.851 1.00 25.74 58 ALA C N 1
ATOM 3926 C CA . ALA C 1 58 ? -10.094 -0.318 44.960 1.00 26.85 58 ALA C CA 1
ATOM 3927 C C . ALA C 1 58 ? -9.883 1.197 45.035 1.00 29.39 58 ALA C C 1
ATOM 3928 O O . ALA C 1 58 ? -10.859 1.940 45.185 1.00 28.39 58 ALA C O 1
ATOM 3930 N N . THR C 1 59 ? -8.623 1.664 44.941 1.00 26.43 59 THR C N 1
ATOM 3931 C CA . THR C 1 59 ? -8.299 3.099 45.066 1.00 26.09 59 THR C CA 1
ATOM 3932 C C . THR C 1 59 ? -8.066 3.790 43.721 1.00 28.29 59 THR C C 1
ATOM 3933 O O . THR C 1 59 ? -8.154 5.019 43.653 1.00 25.75 59 THR C O 1
ATOM 3937 N N . GLY C 1 60 ? -7.718 3.011 42.694 1.00 22.84 60 GLY C N 1
ATOM 3938 C CA . GLY C 1 60 ? -7.342 3.538 41.386 1.00 22.82 60 GLY C CA 1
ATOM 3939 C C . GLY C 1 60 ? -5.902 4.054 41.360 1.00 25.89 60 GLY C C 1
ATOM 3940 O O . GLY C 1 60 ? -5.453 4.594 40.343 1.00 25.41 60 GLY C O 1
ATOM 3941 N N . ASN C 1 61 ? -5.159 3.889 42.481 1.00 19.82 61 ASN C N 1
ATOM 3942 C CA . ASN C 1 61 ? -3.766 4.317 42.596 1.00 19.09 61 ASN C CA 1
ATOM 3943 C C . ASN C 1 61 ? -2.829 3.444 41.770 1.00 22.60 61 ASN C C 1
ATOM 3944 O O . ASN C 1 61 ? -3.089 2.243 41.598 1.00 19.92 61 ASN C O 1
ATOM 3949 N N . VAL C 1 62 ? -1.771 4.061 41.210 1.00 18.64 62 VAL C N 1
ATOM 3950 C CA . VAL C 1 62 ? -0.767 3.364 40.383 1.00 18.17 62 VAL C CA 1
ATOM 3951 C C . VAL C 1 62 ? 0.609 3.561 41.047 1.00 21.36 62 VAL C C 1
ATOM 3952 O O . VAL C 1 62 ? 0.924 4.664 41.510 1.00 21.17 62 VAL C O 1
ATOM 3956 N N . ALA C 1 63 ? 1.423 2.485 41.089 1.00 19.35 63 ALA C N 1
ATOM 3957 C CA . ALA C 1 63 ? 2.729 2.558 41.724 1.00 19.99 63 ALA C CA 1
ATOM 3958 C C . ALA C 1 63 ? 3.722 3.335 40.878 1.00 23.87 63 ALA C C 1
ATOM 3959 O O . ALA C 1 63 ? 3.561 3.450 39.664 1.00 23.43 63 ALA C O 1
ATOM 3961 N N . SER C 1 64 ? 4.727 3.901 41.535 1.00 21.08 64 SER C N 1
ATOM 3962 C CA . SER C 1 64 ? 5.894 4.464 40.865 1.00 19.71 64 SER C CA 1
ATOM 3963 C C . SER C 1 64 ? 6.996 3.464 41.101 1.00 23.39 64 SER C C 1
ATOM 3964 O O . SER C 1 64 ? 6.915 2.709 42.079 1.00 22.72 64 SER C O 1
ATOM 3967 N N . PHE C 1 65 ? 8.034 3.444 40.258 1.00 19.28 65 PHE C N 1
ATOM 3968 C CA . PHE C 1 65 ? 9.144 2.556 40.514 1.00 18.31 65 PHE C CA 1
ATOM 3969 C C . PHE C 1 65 ? 10.438 3.115 39.946 1.00 22.29 65 PHE C C 1
ATOM 3970 O O . PHE C 1 65 ? 10.439 3.982 39.064 1.00 20.15 65 PHE C O 1
ATOM 3978 N N . LEU C 1 66 ? 11.542 2.627 40.509 1.00 21.11 66 LEU C N 1
ATOM 3979 C CA . LEU C 1 66 ? 12.925 2.940 40.141 1.00 19.43 66 LEU C CA 1
ATOM 3980 C C . LEU C 1 66 ? 13.622 1.630 39.997 1.00 20.66 66 LEU C C 1
ATOM 3981 O O . LEU C 1 66 ? 13.630 0.856 40.950 1.00 21.45 66 LEU C O 1
ATOM 3986 N N . THR C 1 67 ? 14.235 1.383 38.849 1.00 16.96 67 THR C N 1
ATOM 3987 C CA . THR C 1 67 ? 14.950 0.115 38.671 1.00 16.40 67 THR C CA 1
ATOM 3988 C C . THR C 1 67 ? 16.224 0.371 37.900 1.00 23.52 67 THR C C 1
ATOM 3989 O O . THR C 1 67 ? 16.248 1.210 37.013 1.00 23.38 67 THR C O 1
ATOM 3993 N N . SER C 1 68 ? 17.288 -0.350 38.252 1.00 22.04 68 SER C N 1
ATOM 3994 C CA . SER C 1 68 ? 18.568 -0.284 37.582 1.00 20.32 68 SER C CA 1
ATOM 3995 C C . SER C 1 68 ? 19.065 -1.690 37.324 1.00 22.33 68 SER C C 1
ATOM 3996 O O . SER C 1 68 ? 18.848 -2.594 38.139 1.00 23.57 68 SER C O 1
ATOM 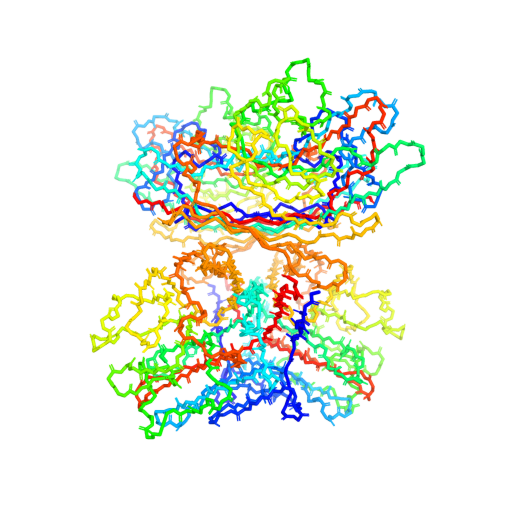3999 N N . PHE C 1 69 ? 19.694 -1.886 36.179 1.00 17.66 69 PHE C N 1
ATOM 4000 C CA . PHE C 1 69 ? 20.256 -3.184 35.834 1.00 18.91 69 PHE C CA 1
ATOM 4001 C C . PHE C 1 69 ? 21.438 -2.989 34.910 1.00 25.28 69 PHE C C 1
ATOM 4002 O O . PHE C 1 69 ? 21.628 -1.897 34.349 1.00 25.79 69 PHE C O 1
ATOM 4010 N N . SER C 1 70 ? 22.284 -4.014 34.835 1.00 23.20 70 SER C N 1
ATOM 4011 C CA . SER C 1 70 ? 23.433 -4.023 33.956 1.00 22.68 70 SER C CA 1
ATOM 4012 C C . SER C 1 70 ? 23.436 -5.315 33.148 1.00 26.44 70 SER C C 1
ATOM 4013 O O . SER C 1 70 ? 23.082 -6.376 33.655 1.00 24.25 70 SER C O 1
ATOM 4016 N N . PHE C 1 71 ? 23.788 -5.190 31.879 1.00 25.17 71 PHE C N 1
ATOM 4017 C CA . PHE C 1 71 ? 23.830 -6.312 30.967 1.00 25.87 71 PHE C CA 1
ATOM 4018 C C . PHE C 1 71 ? 25.055 -6.243 30.082 1.00 30.46 71 PHE C C 1
ATOM 4019 O O . PHE C 1 71 ? 25.753 -5.219 30.043 1.00 29.17 71 PHE C O 1
ATOM 4027 N N . GLU C 1 72 ? 25.261 -7.310 29.306 1.00 26.93 72 GLU C N 1
ATOM 4028 C CA . GLU C 1 72 ? 26.321 -7.395 28.322 1.00 28.36 72 GLU C CA 1
ATOM 4029 C C . GLU C 1 72 ? 25.865 -8.251 27.147 1.00 33.36 72 GLU C C 1
ATOM 4030 O O . GLU C 1 72 ? 25.280 -9.317 27.343 1.00 36.44 72 GLU C O 1
ATOM 4036 N N . MET C 1 73 ? 26.141 -7.796 25.945 1.00 31.49 73 MET C N 1
ATOM 4037 C CA . MET C 1 73 ? 25.918 -8.558 24.726 1.00 32.16 73 MET C CA 1
ATOM 4038 C C . MET C 1 73 ? 27.270 -8.734 24.058 1.00 42.61 73 MET C C 1
ATOM 4039 O O . MET C 1 73 ? 28.036 -7.779 23.962 1.00 43.93 73 MET C O 1
ATOM 4044 N N . LYS C 1 74 ? 27.604 -9.970 23.685 1.00 43.29 74 LYS C N 1
ATOM 4045 C CA . LYS C 1 74 ? 28.890 -10.277 23.070 1.00 44.02 74 LYS C CA 1
ATOM 4046 C C . LYS C 1 74 ? 28.715 -11.125 21.817 1.00 51.68 74 LYS C C 1
ATOM 4047 O O . LYS C 1 74 ? 27.967 -12.109 21.829 1.00 51.76 74 LYS C O 1
ATOM 4053 N N . ASP C 1 75 ? 29.403 -10.726 20.739 1.00 50.67 75 ASP C N 1
ATOM 4054 C CA . ASP C 1 75 ? 29.402 -11.427 19.457 1.00 52.27 75 ASP C CA 1
ATOM 4055 C C . ASP C 1 75 ? 30.049 -12.781 19.599 1.00 59.43 75 ASP C C 1
ATOM 4056 O O . ASP C 1 75 ? 30.952 -12.966 20.417 1.00 59.12 75 ASP C O 1
ATOM 4061 N N . ILE C 1 76 ? 29.603 -13.713 18.780 1.00 58.81 76 ILE C N 1
ATOM 4062 C CA . ILE C 1 76 ? 30.197 -15.036 18.684 1.00 60.15 76 ILE C CA 1
ATOM 4063 C C . ILE C 1 76 ? 30.525 -15.214 17.202 1.00 69.93 76 ILE C C 1
ATOM 4064 O O . ILE C 1 76 ? 29.864 -14.627 16.337 1.00 69.70 76 ILE C O 1
ATOM 4069 N N . LYS C 1 77 ? 31.579 -15.957 16.916 1.00 70.67 77 LYS C N 1
ATOM 4070 C CA . LYS C 1 77 ? 32.044 -16.224 15.559 1.00 72.09 77 LYS C CA 1
ATOM 4071 C C . LYS C 1 77 ? 31.006 -17.010 14.786 1.00 78.93 77 LYS C C 1
ATOM 4072 O O . LYS C 1 77 ? 30.351 -17.901 15.341 1.00 78.54 77 LYS C O 1
ATOM 4078 N N . ASP C 1 78 ? 30.873 -16.652 13.501 1.00 77.48 78 ASP C N 1
ATOM 4079 C CA . ASP C 1 78 ? 30.086 -17.294 12.443 1.00 78.30 78 ASP C CA 1
ATOM 4080 C C . ASP C 1 78 ? 28.559 -17.026 12.530 1.00 82.62 78 ASP C C 1
ATOM 4081 O O . ASP C 1 78 ? 27.847 -17.384 11.584 1.00 82.28 78 ASP C O 1
ATOM 4086 N N . TYR C 1 79 ? 28.066 -16.337 13.583 1.00 78.88 79 TYR C N 1
ATOM 4087 C CA . TYR C 1 79 ? 26.636 -15.993 13.683 1.00 78.42 79 TYR C CA 1
ATOM 4088 C C . TYR C 1 79 ? 26.435 -14.488 13.786 1.00 80.14 79 TYR C C 1
ATOM 4089 O O . TYR C 1 79 ? 27.261 -13.812 14.401 1.00 80.09 79 TYR C O 1
ATOM 4098 N N . ASP C 1 80 ? 25.337 -13.974 13.201 1.00 74.19 80 ASP C N 1
ATOM 4099 C CA . ASP C 1 80 ? 24.971 -12.556 13.267 1.00 72.80 80 ASP C CA 1
ATOM 4100 C C . ASP C 1 80 ? 24.731 -12.146 14.709 1.00 74.18 80 ASP C C 1
ATOM 4101 O O . ASP C 1 80 ? 24.092 -12.914 15.436 1.00 74.37 80 ASP C O 1
ATOM 4106 N N . PRO C 1 81 ? 25.208 -10.966 15.174 1.00 67.90 81 PRO C N 1
ATOM 4107 C CA . PRO C 1 81 ? 24.921 -10.588 16.565 1.00 66.34 81 PRO C CA 1
ATOM 4108 C C . PRO C 1 81 ? 23.451 -10.154 16.685 1.00 65.57 81 PRO C C 1
ATOM 4109 O O . PRO C 1 81 ? 23.089 -9.023 16.353 1.00 65.02 81 PRO C O 1
ATOM 4113 N N . ALA C 1 82 ? 22.599 -11.098 17.104 1.00 58.15 82 ALA C N 1
ATOM 4114 C CA . ALA C 1 82 ? 21.162 -10.892 17.199 1.00 56.11 82 ALA C CA 1
ATOM 4115 C C . ALA C 1 82 ? 20.557 -11.799 18.292 1.00 54.80 82 ALA C C 1
ATOM 4116 O O . ALA C 1 82 ? 21.206 -12.775 18.681 1.00 54.62 82 ALA C O 1
ATOM 4118 N N . ASP C 1 83 ? 19.355 -11.457 18.847 1.00 47.28 83 ASP C N 1
ATOM 4119 C CA . ASP C 1 83 ? 18.482 -10.352 18.422 1.00 45.18 83 ASP C CA 1
ATOM 4120 C C . ASP C 1 83 ? 18.374 -9.164 19.379 1.00 44.11 83 ASP C C 1
ATOM 4121 O O . ASP C 1 83 ? 17.965 -8.081 18.950 1.00 42.34 83 ASP C O 1
ATOM 4126 N N . GLY C 1 84 ? 18.682 -9.384 20.647 1.00 38.87 84 GLY C N 1
ATOM 4127 C CA . GLY C 1 84 ? 18.625 -8.346 21.665 1.00 37.56 84 GLY C CA 1
ATOM 4128 C C . GLY C 1 84 ? 17.983 -8.800 22.952 1.00 38.25 84 GLY C C 1
ATOM 4129 O O . GLY C 1 84 ? 17.513 -9.936 23.042 1.00 38.51 84 GLY C O 1
ATOM 4130 N N . ILE C 1 85 ? 17.973 -7.910 23.959 1.00 31.60 85 ILE C N 1
ATOM 4131 C CA . ILE C 1 85 ? 17.376 -8.123 25.276 1.00 29.62 85 ILE C CA 1
ATOM 4132 C C . ILE C 1 85 ? 16.190 -7.173 25.458 1.00 33.07 85 ILE C C 1
ATOM 4133 O O . ILE C 1 85 ? 16.272 -6.027 25.025 1.00 31.70 85 ILE C O 1
ATOM 4138 N N . ILE C 1 86 ? 15.129 -7.618 26.159 1.00 31.14 86 ILE C N 1
ATOM 4139 C CA . ILE C 1 86 ? 14.009 -6.754 26.508 1.00 31.23 86 ILE C CA 1
ATOM 4140 C C . ILE C 1 86 ? 13.747 -6.854 28.013 1.00 31.98 86 ILE C C 1
ATOM 4141 O O . ILE C 1 86 ? 13.700 -7.961 28.583 1.00 31.71 86 ILE C O 1
ATOM 4146 N N . PHE C 1 87 ? 13.668 -5.690 28.670 1.00 25.37 87 PHE C N 1
ATOM 4147 C CA . PHE C 1 87 ? 13.279 -5.590 30.070 1.00 24.68 87 PHE C CA 1
ATOM 4148 C C . PHE C 1 87 ? 11.774 -5.457 30.009 1.00 26.72 87 PHE C C 1
ATOM 4149 O O . PHE C 1 87 ? 11.306 -4.505 29.387 1.00 27.71 87 PHE C O 1
ATOM 4157 N N . PHE C 1 88 ? 11.007 -6.415 30.548 1.00 23.31 88 PHE C N 1
ATOM 4158 C CA . PHE C 1 88 ? 9.566 -6.342 30.365 1.00 24.78 88 PHE C CA 1
ATOM 4159 C C . PHE C 1 88 ? 8.765 -6.541 31.648 1.00 24.68 88 PHE C C 1
ATOM 4160 O O . PHE C 1 88 ? 9.261 -6.999 32.678 1.00 24.27 88 PHE C O 1
ATOM 4168 N N . ILE C 1 89 ? 7.501 -6.109 31.556 1.00 21.19 89 ILE C N 1
ATOM 4169 C CA . ILE C 1 89 ? 6.450 -6.164 32.566 1.00 19.65 89 ILE C CA 1
ATOM 4170 C C . ILE C 1 89 ? 5.275 -6.915 31.933 1.00 20.96 89 ILE C C 1
ATOM 4171 O O . ILE C 1 89 ? 4.908 -6.604 30.807 1.00 23.76 89 ILE C O 1
ATOM 4176 N N . ALA C 1 90 ? 4.739 -7.874 32.599 1.00 16.86 90 ALA C N 1
ATOM 4177 C CA . ALA C 1 90 ? 3.672 -8.689 31.952 1.00 21.11 90 ALA C CA 1
ATOM 4178 C C . ALA C 1 90 ? 2.765 -9.333 32.967 1.00 22.95 90 ALA C C 1
ATOM 4179 O O . ALA C 1 90 ? 3.098 -9.337 34.148 1.00 21.68 90 ALA C O 1
ATOM 4181 N N . PRO C 1 91 ? 1.597 -9.893 32.561 1.00 20.94 91 PRO C N 1
ATOM 4182 C CA . PRO C 1 91 ? 0.716 -10.554 33.551 1.00 21.85 91 PRO C CA 1
ATOM 4183 C C . PRO C 1 91 ? 1.456 -11.635 34.348 1.00 24.35 91 PRO C C 1
ATOM 4184 O O . PRO C 1 91 ? 2.418 -12.215 33.840 1.00 22.25 91 PRO C O 1
ATOM 4188 N N . GLU C 1 92 ? 1.019 -11.912 35.585 1.00 25.09 92 GLU C N 1
ATOM 4189 C CA . GLU C 1 92 ? 1.717 -12.865 36.453 1.00 27.13 92 GLU C CA 1
ATOM 4190 C C . GLU C 1 92 ? 1.813 -14.300 35.868 1.00 34.38 92 GLU C C 1
ATOM 4191 O O . GLU C 1 92 ? 2.763 -15.009 36.216 1.00 35.10 92 GLU C O 1
ATOM 4197 N N . ASP C 1 93 ? 0.901 -14.698 34.950 1.00 31.82 93 ASP C N 1
ATOM 4198 C CA . ASP C 1 93 ? 0.929 -16.025 34.308 1.00 33.44 93 ASP C CA 1
ATOM 4199 C C . ASP C 1 93 ? 1.760 -16.037 33.000 1.00 35.54 93 ASP C C 1
ATOM 4200 O O . ASP C 1 93 ? 1.652 -16.988 32.226 1.00 34.86 93 ASP C O 1
ATOM 4205 N N . THR C 1 94 ? 2.576 -14.997 32.751 1.00 31.76 94 THR C N 1
ATOM 4206 C CA . THR C 1 94 ? 3.329 -14.881 31.499 1.00 32.14 94 THR C CA 1
ATOM 4207 C C . THR C 1 94 ? 4.274 -16.081 31.243 1.00 40.33 94 THR C C 1
ATOM 4208 O O . THR C 1 94 ? 4.982 -16.538 32.137 1.00 38.88 94 THR C O 1
ATOM 4212 N N . GLN C 1 95 ? 4.242 -16.581 30.000 1.00 40.98 95 GLN C N 1
ATOM 4213 C CA . GLN C 1 95 ? 5.069 -17.685 29.524 1.00 43.19 95 GLN C CA 1
ATOM 4214 C C . GLN C 1 95 ? 5.621 -17.355 28.149 1.00 48.81 95 GLN C C 1
ATOM 4215 O O . GLN C 1 95 ? 5.047 -16.523 27.450 1.00 47.79 95 GLN C O 1
ATOM 4221 N N . ILE C 1 96 ? 6.723 -18.018 27.741 1.00 47.55 96 ILE C N 1
ATOM 4222 C CA . ILE C 1 96 ? 7.259 -17.847 26.383 1.00 48.61 96 ILE C CA 1
ATOM 4223 C C . ILE C 1 96 ? 6.114 -18.179 25.404 1.00 57.32 96 ILE C C 1
ATOM 4224 O O . ILE C 1 96 ? 5.469 -19.210 25.601 1.00 57.34 96 ILE C O 1
ATOM 4229 N N . PRO C 1 97 ? 5.793 -17.317 24.403 1.00 57.49 97 PRO C N 1
ATOM 4230 C CA . PRO C 1 97 ? 4.695 -17.649 23.475 1.00 58.72 97 PRO C CA 1
ATOM 4231 C C . PRO C 1 97 ? 4.866 -19.037 22.850 1.00 66.76 97 PRO C C 1
ATOM 4232 O O . PRO C 1 97 ? 5.976 -19.416 22.477 1.00 66.56 97 PRO C O 1
ATOM 4236 N N . ALA C 1 98 ? 3.779 -19.825 22.825 1.00 65.89 98 ALA C N 1
ATOM 4237 C CA . ALA C 1 98 ? 3.770 -21.184 22.275 1.00 66.28 98 ALA C CA 1
ATOM 4238 C C . ALA C 1 98 ? 4.187 -21.167 20.800 1.00 70.08 98 ALA C C 1
ATOM 4239 O O . ALA C 1 98 ? 3.676 -20.346 20.024 1.00 69.13 98 ALA C O 1
ATOM 4241 N N . GLY C 1 99 ? 5.151 -22.030 20.458 1.00 66.52 99 GLY C N 1
ATOM 4242 C CA . GLY C 1 99 ? 5.709 -22.135 19.111 1.00 66.30 99 GLY C CA 1
ATOM 4243 C C . GLY C 1 99 ? 6.511 -20.910 18.702 1.00 69.13 99 GLY C C 1
ATOM 4244 O O . GLY C 1 99 ? 6.526 -20.535 17.520 1.00 68.46 99 GLY C O 1
ATOM 4245 N N . SER C 1 100 ? 7.172 -20.267 19.696 1.00 64.82 100 SER C N 1
ATOM 4246 C CA . SER C 1 100 ? 7.973 -19.053 19.502 1.00 64.15 100 SER C CA 1
ATOM 4247 C C . SER C 1 100 ? 9.067 -19.240 18.457 1.00 65.89 100 SER C C 1
ATOM 4248 O O . SER C 1 100 ? 9.840 -20.198 18.512 1.00 64.59 100 SER C O 1
ATOM 4251 N N . ILE C 1 101 ? 9.135 -18.296 17.522 1.00 62.26 101 ILE C N 1
ATOM 4252 C CA . ILE C 1 101 ? 10.137 -18.305 16.461 1.00 61.93 101 ILE C CA 1
ATOM 4253 C C . ILE C 1 101 ? 11.411 -17.560 16.929 1.00 64.90 101 ILE C C 1
ATOM 4254 O O . ILE C 1 101 ? 12.361 -17.444 16.156 1.00 65.54 101 ILE C O 1
ATOM 4259 N N . GLY C 1 102 ? 11.414 -17.076 18.175 1.00 59.73 102 GLY C N 1
ATOM 4260 C CA . GLY C 1 102 ? 12.518 -16.303 18.728 1.00 59.01 102 GLY C CA 1
ATOM 4261 C C . GLY C 1 102 ? 12.760 -15.083 17.867 1.00 61.14 102 GLY C C 1
ATOM 4262 O O . GLY C 1 102 ? 11.808 -14.409 17.464 1.00 60.29 102 GLY C O 1
ATOM 4263 N N . GLY C 1 103 ? 14.016 -14.858 17.499 1.00 55.63 103 GLY C N 1
ATOM 4264 C CA . GLY C 1 103 ? 14.374 -13.758 16.615 1.00 54.24 103 GLY C CA 1
ATOM 4265 C C . GLY C 1 103 ? 13.830 -12.402 17.013 1.00 55.29 103 GLY C C 1
ATOM 4266 O O . GLY C 1 103 ? 13.898 -12.024 18.181 1.00 55.59 103 GLY C O 1
ATOM 4267 N N . GLY C 1 104 ? 13.263 -11.694 16.046 1.00 49.61 104 GLY C N 1
ATOM 4268 C CA . GLY C 1 104 ? 12.711 -10.351 16.220 1.00 49.19 104 GLY C CA 1
ATOM 4269 C C . GLY C 1 104 ? 11.624 -10.199 17.268 1.00 51.18 104 GLY C C 1
ATOM 4270 O O . GLY C 1 104 ? 11.312 -9.074 17.668 1.00 49.66 104 GLY C O 1
ATOM 4271 N N . THR C 1 105 ? 11.055 -11.331 17.740 1.00 47.07 105 THR C N 1
ATOM 4272 C CA . THR C 1 105 ? 9.986 -11.354 18.748 1.00 45.92 105 THR C CA 1
ATOM 4273 C C . THR C 1 105 ? 10.554 -11.069 20.135 1.00 49.60 105 THR C C 1
ATOM 4274 O O . THR C 1 105 ? 9.800 -10.715 21.045 1.00 49.57 105 THR C O 1
ATOM 4278 N N . LEU C 1 106 ? 11.885 -11.254 20.304 1.00 44.61 106 LEU C N 1
ATOM 4279 C CA . LEU C 1 106 ? 12.613 -11.056 21.563 1.00 43.75 106 LEU C CA 1
ATOM 4280 C C . LEU C 1 106 ? 12.043 -11.955 22.701 1.00 49.12 106 LEU C C 1
ATOM 4281 O O . LEU C 1 106 ? 12.294 -11.696 23.883 1.00 48.91 106 LEU C O 1
ATOM 4286 N N . GLY C 1 107 ? 11.330 -13.023 22.321 1.00 47.23 107 GLY C N 1
ATOM 4287 C CA . GLY C 1 107 ? 10.719 -13.977 23.245 1.00 46.86 107 GLY C CA 1
ATOM 4288 C C . GLY C 1 107 ? 9.494 -13.493 24.006 1.00 49.21 107 GLY C C 1
ATOM 4289 O O . GLY C 1 107 ? 9.083 -14.137 24.971 1.00 47.03 107 GLY C O 1
ATOM 4290 N N . VAL C 1 108 ? 8.891 -12.374 23.584 1.00 46.67 108 VAL C N 1
ATOM 4291 C CA . VAL C 1 108 ? 7.738 -11.811 24.296 1.00 47.12 108 VAL C CA 1
ATOM 4292 C C . VAL C 1 108 ? 6.500 -11.697 23.398 1.00 52.77 108 VAL C C 1
ATOM 4293 O O . VAL C 1 108 ? 5.411 -11.419 23.903 1.00 52.23 108 VAL C O 1
ATOM 4297 N N . SER C 1 109 ? 6.657 -11.886 22.083 1.00 51.17 109 SER C N 1
ATOM 4298 C CA . SER C 1 109 ? 5.532 -11.721 21.174 1.00 51.44 109 SER C CA 1
ATOM 4299 C C . SER C 1 109 ? 5.355 -12.891 20.201 1.00 57.28 109 SER C C 1
ATOM 4300 O O . SER C 1 109 ? 6.187 -13.801 20.138 1.00 56.91 109 SER C O 1
ATOM 4303 N N . ASP C 1 110 ? 4.252 -12.859 19.441 1.00 55.76 110 ASP C N 1
ATOM 4304 C CA . ASP C 1 110 ? 3.969 -13.861 18.420 1.00 56.64 110 ASP C CA 1
ATOM 4305 C C . ASP C 1 110 ? 4.720 -13.478 17.131 1.00 60.98 110 ASP C C 1
ATOM 4306 O O . ASP C 1 110 ? 5.428 -12.468 17.116 1.00 60.69 110 ASP C O 1
ATOM 4311 N N . THR C 1 111 ? 4.543 -14.263 16.053 1.00 58.44 111 THR C N 1
ATOM 4312 C CA . THR C 1 111 ? 5.168 -14.054 14.742 1.00 58.79 111 THR C CA 1
ATOM 4313 C C . THR C 1 111 ? 4.822 -12.664 14.169 1.00 63.19 111 THR C C 1
ATOM 4314 O O . THR C 1 111 ? 5.683 -12.041 13.548 1.00 63.52 111 THR C O 1
ATOM 4318 N N . LYS C 1 112 ? 3.591 -12.170 14.403 1.00 59.23 112 LYS C N 1
ATOM 4319 C CA . LYS C 1 112 ? 3.132 -10.860 13.915 1.00 58.87 112 LYS C CA 1
ATOM 4320 C C . LYS C 1 112 ? 3.642 -9.686 14.799 1.00 62.48 112 LYS C C 1
ATOM 4321 O O . LYS C 1 112 ? 3.413 -8.519 14.467 1.00 61.95 112 LYS C O 1
ATOM 4327 N N . GLY C 1 113 ? 4.343 -10.014 15.886 1.00 59.31 113 GLY C N 1
ATOM 4328 C CA . GLY C 1 113 ? 4.950 -9.048 16.799 1.00 58.77 113 GLY C CA 1
ATOM 4329 C C . GLY C 1 113 ? 4.079 -8.535 17.927 1.00 60.62 113 GLY C C 1
ATOM 4330 O O . GLY C 1 113 ? 4.469 -7.607 18.637 1.00 59.74 113 GLY C O 1
ATOM 4331 N N . ALA C 1 114 ? 2.923 -9.167 18.130 1.00 56.01 114 ALA C N 1
ATOM 4332 C CA . ALA C 1 114 ? 1.967 -8.793 19.164 1.00 54.49 114 ALA C CA 1
ATOM 4333 C C . ALA C 1 114 ? 2.068 -9.698 20.398 1.00 52.62 114 ALA C C 1
ATOM 4334 O O . ALA C 1 114 ? 2.337 -10.891 20.279 1.00 52.11 114 ALA C O 1
ATOM 4336 N N . GLY C 1 115 ? 1.858 -9.106 21.567 1.00 45.83 115 GLY C N 1
ATOM 4337 C CA . GLY C 1 115 ? 1.895 -9.800 22.849 1.00 44.09 115 GLY C CA 1
ATOM 4338 C C . GLY C 1 115 ? 1.255 -8.973 23.938 1.00 45.60 115 GLY C C 1
ATOM 4339 O O . GLY C 1 115 ? 0.722 -7.902 23.657 1.00 46.42 115 GLY C O 1
ATOM 4340 N N . HIS C 1 116 ? 1.272 -9.469 25.178 1.00 39.13 116 HIS C N 1
ATOM 4341 C CA . HIS C 1 116 ? 0.715 -8.754 26.325 1.00 37.45 116 HIS C CA 1
ATOM 4342 C C . HIS C 1 116 ? 1.863 -8.425 27.275 1.00 35.25 116 HIS C C 1
ATOM 4343 O O . HIS C 1 116 ? 2.257 -9.257 28.092 1.00 32.27 116 HIS C O 1
ATOM 4350 N N . PHE C 1 117 ? 2.452 -7.223 27.102 1.00 31.05 117 PHE C N 1
ATOM 4351 C CA . PHE C 1 117 ? 3.601 -6.777 27.881 1.00 29.97 117 PHE C CA 1
ATOM 4352 C C . PHE C 1 117 ? 3.884 -5.295 27.651 1.00 30.83 117 PHE C C 1
ATOM 4353 O O . PHE C 1 117 ? 3.430 -4.714 26.681 1.00 29.33 117 PHE C O 1
ATOM 4361 N N . VAL C 1 118 ? 4.685 -4.709 28.523 1.00 26.64 118 VAL C N 1
ATOM 4362 C CA . VAL C 1 118 ? 5.232 -3.366 28.394 1.00 25.85 118 VAL C CA 1
ATOM 4363 C C . VAL C 1 118 ? 6.724 -3.578 28.570 1.00 29.57 118 VAL C C 1
ATOM 4364 O O . VAL C 1 118 ? 7.107 -4.292 29.494 1.00 29.48 118 VAL C O 1
ATOM 4368 N N . GLY C 1 119 ? 7.542 -3.033 27.684 1.00 26.95 119 GLY C N 1
ATOM 4369 C CA . GLY C 1 119 ? 8.972 -3.271 27.808 1.00 26.03 119 GLY C CA 1
ATOM 4370 C C . GLY C 1 119 ? 9.882 -2.216 27.233 1.00 28.37 119 GLY C C 1
ATOM 4371 O O . GLY C 1 119 ? 9.453 -1.290 26.540 1.00 27.53 119 GLY C O 1
ATOM 4372 N N . VAL C 1 120 ? 11.161 -2.354 27.564 1.00 25.63 120 VAL C N 1
ATOM 4373 C CA . VAL C 1 120 ? 12.258 -1.512 27.071 1.00 23.88 120 VAL C CA 1
ATOM 4374 C C . VAL C 1 120 ? 13.204 -2.480 26.381 1.00 29.56 120 VAL C C 1
ATOM 4375 O O . VAL C 1 120 ? 13.801 -3.323 27.055 1.00 30.04 120 VAL C O 1
ATOM 4379 N N . GLU C 1 121 ? 13.259 -2.431 25.048 1.00 28.20 121 GLU C N 1
ATOM 4380 C CA . GLU C 1 121 ? 14.119 -3.351 24.305 1.00 27.49 121 GLU C CA 1
ATOM 4381 C C . GLU C 1 121 ? 15.463 -2.684 23.924 1.00 29.31 121 GLU C C 1
ATOM 4382 O O . GLU C 1 121 ? 15.521 -1.480 23.687 1.00 29.15 121 GLU C O 1
ATOM 4388 N N . PHE C 1 122 ? 16.514 -3.504 23.867 1.00 25.87 122 PHE C N 1
ATOM 4389 C CA . PHE C 1 122 ? 17.894 -3.187 23.462 1.00 25.39 122 PHE C CA 1
ATOM 4390 C C . PHE C 1 122 ? 18.108 -4.063 22.253 1.00 32.52 122 PHE C C 1
ATOM 4391 O O . PHE C 1 122 ? 18.542 -5.211 22.377 1.00 33.00 122 PHE C O 1
ATOM 4399 N N . ASP C 1 123 ? 17.570 -3.598 21.125 1.00 31.83 123 ASP C N 1
ATOM 4400 C CA . ASP C 1 123 ? 17.483 -4.344 19.881 1.00 33.32 123 ASP C CA 1
ATOM 4401 C C . ASP C 1 123 ? 18.709 -4.136 18.999 1.00 39.76 123 ASP C C 1
ATOM 4402 O O . ASP C 1 123 ? 19.067 -2.995 18.669 1.00 40.32 123 ASP C O 1
ATOM 4407 N N . THR C 1 124 ? 19.311 -5.273 18.580 1.00 39.14 124 THR C N 1
ATOM 4408 C CA . THR C 1 124 ? 20.562 -5.333 17.805 1.00 40.04 124 THR C CA 1
ATOM 4409 C C . THR C 1 124 ? 20.385 -5.851 16.347 1.00 48.44 124 THR C C 1
ATOM 4410 O O . THR C 1 124 ? 21.391 -6.050 15.652 1.00 48.17 124 THR C O 1
ATOM 4414 N N . TYR C 1 125 ? 19.135 -6.022 15.874 1.00 46.94 125 TYR C N 1
ATOM 4415 C CA . TYR C 1 125 ? 18.853 -6.462 14.503 1.00 47.84 125 TYR C CA 1
ATOM 4416 C C . TYR C 1 125 ? 17.646 -5.714 13.960 1.00 53.72 125 TYR C C 1
ATOM 4417 O O . TYR C 1 125 ? 16.622 -5.644 14.638 1.00 53.41 125 TYR C O 1
ATOM 4426 N N . SER C 1 126 ? 17.751 -5.188 12.725 1.00 51.10 126 SER C N 1
ATOM 4427 C CA . SER C 1 126 ? 16.665 -4.461 12.084 1.00 51.26 126 SER C CA 1
ATOM 4428 C C . SER C 1 126 ? 15.717 -5.402 11.330 1.00 56.94 126 SER C C 1
ATOM 4429 O O . SER C 1 126 ? 16.011 -5.833 10.210 1.00 56.68 126 SER C O 1
ATOM 4432 N N . ASN C 1 127 ? 14.567 -5.710 11.963 1.00 53.80 127 ASN C N 1
ATOM 4433 C CA . ASN C 1 127 ? 13.506 -6.534 11.393 1.00 53.59 127 ASN C CA 1
ATOM 4434 C C . ASN C 1 127 ? 12.518 -5.624 10.682 1.00 59.13 127 ASN C C 1
ATOM 4435 O O . ASN C 1 127 ? 11.786 -4.880 11.350 1.00 59.46 127 ASN C O 1
ATOM 4440 N N . SER C 1 128 ? 12.497 -5.667 9.332 1.00 55.36 128 SER C N 1
ATOM 4441 C CA . SER C 1 128 ? 11.592 -4.852 8.512 1.00 54.88 128 SER C CA 1
ATOM 4442 C C . SER C 1 128 ? 10.119 -5.199 8.794 1.00 59.72 128 SER C C 1
ATOM 4443 O O . SER C 1 128 ? 9.269 -4.305 8.726 1.00 59.12 128 SER C O 1
ATOM 4446 N N . GLU C 1 129 ? 9.841 -6.481 9.154 1.00 56.05 129 GLU C N 1
ATOM 4447 C CA . GLU C 1 129 ? 8.505 -6.996 9.476 1.00 56.20 129 GLU C CA 1
ATOM 4448 C C . GLU C 1 129 ? 7.917 -6.319 10.737 1.00 60.20 129 GLU C C 1
ATOM 4449 O O . GLU C 1 129 ? 6.692 -6.273 10.870 1.00 61.24 129 GLU C O 1
ATOM 4455 N N . TYR C 1 130 ? 8.773 -5.769 11.629 1.00 54.29 130 TYR C N 1
ATOM 4456 C CA . TYR C 1 130 ? 8.319 -5.076 12.841 1.00 52.74 130 TYR C CA 1
ATOM 4457 C C . TYR C 1 130 ? 8.617 -3.554 12.779 1.00 56.01 130 TYR C C 1
ATOM 4458 O O . TYR C 1 130 ? 8.557 -2.868 13.805 1.00 55.77 130 TYR C O 1
ATOM 4467 N N . ASN C 1 131 ? 8.897 -3.035 11.558 1.00 51.21 131 ASN C N 1
ATOM 4468 C CA . ASN C 1 131 ? 9.205 -1.633 11.233 1.00 50.68 131 ASN C CA 1
ATOM 4469 C C . ASN C 1 131 ? 10.359 -1.076 12.100 1.00 51.80 131 ASN C C 1
ATOM 4470 O O . ASN C 1 131 ? 10.321 0.083 12.516 1.00 50.57 131 ASN C O 1
ATOM 4475 N N . ASP C 1 132 ? 11.386 -1.908 12.345 1.00 47.54 132 ASP C N 1
ATOM 4476 C CA . ASP C 1 132 ? 12.574 -1.528 13.107 1.00 46.86 132 ASP C CA 1
ATOM 4477 C C . ASP C 1 132 ? 13.349 -0.418 12.412 1.00 50.32 132 ASP C C 1
ATOM 4478 O O . ASP C 1 132 ? 13.442 -0.438 11.181 1.00 50.72 132 ASP C O 1
ATOM 4483 N N . PRO C 1 133 ? 13.963 0.528 13.163 1.00 45.85 133 PRO C N 1
ATOM 4484 C CA . PRO C 1 133 ? 14.826 1.529 12.511 1.00 45.25 133 PRO C CA 1
ATOM 4485 C C . PRO C 1 133 ? 16.068 0.852 11.889 1.00 49.21 133 PRO C C 1
ATOM 4486 O O . PRO C 1 133 ? 16.333 -0.305 12.231 1.00 47.74 133 PRO C O 1
ATOM 4490 N N . PRO C 1 134 ? 16.837 1.507 10.973 1.00 46.69 134 PRO C N 1
ATOM 4491 C CA . PRO C 1 134 ? 17.942 0.786 10.301 1.00 46.91 134 PRO C CA 1
ATOM 4492 C C . PRO C 1 134 ? 19.146 0.382 11.171 1.00 51.51 134 PRO C C 1
ATOM 4493 O O . PRO C 1 134 ? 19.870 -0.529 10.763 1.00 52.15 134 PRO C O 1
ATOM 4497 N N . THR C 1 135 ? 19.358 1.009 12.349 1.00 46.95 135 THR C N 1
ATOM 4498 C CA . THR C 1 135 ? 20.511 0.696 13.221 1.00 46.01 135 THR C CA 1
ATOM 4499 C C . THR C 1 135 ? 20.075 0.092 14.567 1.00 47.77 135 THR C C 1
ATOM 4500 O O . THR C 1 135 ? 18.874 0.007 14.819 1.00 48.36 135 THR C O 1
ATOM 4504 N N . ASP C 1 136 ? 21.049 -0.265 15.450 1.00 42.20 136 ASP C N 1
ATOM 4505 C CA . ASP C 1 136 ? 20.788 -0.716 16.826 1.00 40.90 136 ASP C CA 1
ATOM 4506 C C . ASP C 1 136 ? 19.994 0.372 17.529 1.00 40.17 136 ASP C C 1
ATOM 4507 O O . ASP C 1 136 ? 20.183 1.553 17.225 1.00 39.42 136 ASP C O 1
ATOM 4512 N N . HIS C 1 137 ? 19.066 -0.003 18.408 1.00 34.98 137 HIS C N 1
ATOM 4513 C CA . HIS C 1 137 ? 18.226 0.995 19.045 1.00 33.66 137 HIS C CA 1
ATOM 4514 C C . HIS C 1 137 ? 17.634 0.520 20.365 1.00 33.27 137 HIS C C 1
ATOM 4515 O O . HIS C 1 137 ? 17.504 -0.677 20.619 1.00 30.61 137 HIS C O 1
ATOM 4522 N N . VAL C 1 138 ? 17.249 1.491 21.189 1.00 29.15 138 VAL C N 1
ATOM 4523 C CA . VAL C 1 138 ? 16.511 1.254 22.423 1.00 27.91 138 VAL C CA 1
ATOM 4524 C C . VAL C 1 138 ? 15.088 1.631 22.079 1.00 27.57 138 VAL C C 1
ATOM 4525 O O . VAL C 1 138 ? 14.872 2.670 21.451 1.00 27.50 138 VAL C O 1
ATOM 4529 N N . GLY C 1 139 ? 14.136 0.792 22.450 1.00 24.97 139 GLY C N 1
ATOM 4530 C CA . GLY C 1 139 ? 12.740 1.071 22.146 1.00 24.47 139 GLY C CA 1
ATOM 4531 C C . GLY C 1 139 ? 11.823 0.875 23.337 1.00 27.79 139 GLY C C 1
ATOM 4532 O O . GLY C 1 139 ? 12.139 0.102 24.240 1.00 27.82 139 GLY C O 1
ATOM 4533 N N . ILE C 1 140 ? 10.685 1.584 23.346 1.00 25.65 140 ILE C N 1
ATOM 4534 C CA . ILE C 1 140 ? 9.637 1.462 24.362 1.00 26.16 140 ILE C CA 1
ATOM 4535 C C . ILE C 1 140 ? 8.489 0.760 23.639 1.00 32.67 140 ILE C C 1
ATOM 4536 O O . ILE C 1 140 ? 8.015 1.235 22.604 1.00 33.42 140 ILE C O 1
ATOM 4541 N N . ASP C 1 141 ? 8.156 -0.427 24.124 1.00 30.91 141 ASP C N 1
ATOM 4542 C CA . ASP C 1 141 ? 7.181 -1.361 23.553 1.00 31.01 141 ASP C CA 1
ATOM 4543 C C . ASP C 1 141 ? 5.929 -1.500 24.397 1.00 34.94 141 ASP C C 1
ATOM 4544 O O . ASP C 1 141 ? 6.019 -1.698 25.602 1.00 31.18 141 ASP C O 1
ATOM 4549 N N . VAL C 1 142 ? 4.757 -1.382 23.755 1.00 35.59 142 VAL C N 1
ATOM 4550 C CA . VAL C 1 142 ? 3.460 -1.534 24.409 1.00 35.23 142 VAL C CA 1
ATOM 4551 C C . VAL C 1 142 ? 2.678 -2.577 23.607 1.00 37.23 142 VAL C C 1
ATOM 4552 O O . VAL C 1 142 ? 2.124 -2.245 22.554 1.00 35.95 142 VAL C O 1
ATOM 4556 N N . ASN C 1 143 ? 2.689 -3.832 24.086 1.00 32.89 143 ASN C N 1
ATOM 4557 C CA . ASN C 1 143 ? 2.000 -4.990 23.506 1.00 34.00 143 ASN C CA 1
ATOM 4558 C C . ASN C 1 143 ? 2.465 -5.323 22.076 1.00 40.92 143 ASN C C 1
ATOM 4559 O O . ASN C 1 143 ? 1.778 -6.045 21.349 1.00 41.27 143 ASN C O 1
ATOM 4564 N N . SER C 1 144 ? 3.649 -4.830 21.683 1.00 39.56 144 SER C N 1
ATOM 4565 C CA . SER C 1 144 ? 4.188 -5.053 20.347 1.00 38.94 144 SER C CA 1
ATOM 4566 C C . SER C 1 144 ? 5.678 -4.779 20.291 1.00 43.09 144 SER C C 1
ATOM 4567 O O . SER C 1 144 ? 6.154 -3.854 20.949 1.00 41.66 144 SER C O 1
ATOM 4570 N N . VAL C 1 145 ? 6.396 -5.558 19.461 1.00 40.48 145 VAL C N 1
ATOM 4571 C CA . VAL C 1 145 ? 7.822 -5.344 19.196 1.00 40.39 145 VAL C CA 1
ATOM 4572 C C . VAL C 1 145 ? 7.959 -4.298 18.053 1.00 45.82 145 VAL C C 1
ATOM 4573 O O . VAL C 1 145 ? 9.074 -3.972 17.641 1.00 45.27 145 VAL C O 1
ATOM 4577 N N . ASP C 1 146 ? 6.821 -3.747 17.573 1.00 41.97 146 ASP C N 1
ATOM 4578 C CA . ASP C 1 146 ? 6.790 -2.597 16.678 1.00 42.26 146 ASP C CA 1
ATOM 4579 C C . ASP C 1 146 ? 6.685 -1.439 17.653 1.00 45.75 146 ASP C C 1
ATOM 4580 O O . ASP C 1 146 ? 5.579 -1.068 18.058 1.00 45.01 146 ASP C O 1
ATOM 4585 N N . SER C 1 147 ? 7.850 -0.982 18.151 1.00 41.63 147 SER C N 1
ATOM 4586 C CA . SER C 1 147 ? 7.979 0.001 19.227 1.00 40.26 147 SER C CA 1
ATOM 4587 C C . SER C 1 147 ? 7.146 1.244 19.040 1.00 42.26 147 SER C C 1
ATOM 4588 O O . SER C 1 147 ? 7.045 1.769 17.931 1.00 41.85 147 SER C O 1
ATOM 4591 N N . VAL C 1 148 ? 6.589 1.742 20.159 1.00 38.45 148 VAL C N 1
ATOM 4592 C CA . VAL C 1 148 ? 5.839 3.002 20.206 1.00 38.39 148 VAL C CA 1
ATOM 4593 C C . VAL C 1 148 ? 6.842 4.127 19.897 1.00 39.75 148 VAL C C 1
ATOM 4594 O O . VAL C 1 148 ? 6.502 5.095 19.230 1.00 39.78 148 VAL C O 1
ATOM 4598 N N . LYS C 1 149 ? 8.101 3.956 20.351 1.00 34.21 149 LYS C N 1
ATOM 4599 C CA . LYS C 1 149 ? 9.170 4.928 20.149 1.00 31.70 149 LYS C CA 1
ATOM 4600 C C . LYS C 1 149 ? 10.534 4.251 20.214 1.00 33.69 149 LYS C C 1
ATOM 4601 O O . LYS C 1 149 ? 10.714 3.296 20.975 1.00 31.54 149 LYS C O 1
ATOM 4607 N N . THR C 1 150 ? 11.502 4.758 19.427 1.00 30.06 150 THR C N 1
ATOM 4608 C CA . THR C 1 150 ? 12.878 4.252 19.458 1.00 29.85 150 THR C CA 1
ATOM 4609 C C . THR C 1 150 ? 13.846 5.416 19.466 1.00 34.16 150 THR C C 1
ATOM 4610 O O . THR C 1 150 ? 13.502 6.540 19.074 1.00 33.57 150 THR C O 1
ATOM 4614 N N . VAL C 1 151 ? 15.086 5.123 19.861 1.00 32.97 151 VAL C N 1
ATOM 4615 C CA . VAL C 1 151 ? 16.189 6.075 19.848 1.00 32.20 151 VAL C CA 1
ATOM 4616 C C . VAL C 1 151 ? 17.420 5.320 19.334 1.00 36.26 151 VAL C C 1
ATOM 4617 O O . VAL C 1 151 ? 17.648 4.187 19.793 1.00 35.52 151 VAL C O 1
ATOM 4621 N N . PRO C 1 152 ? 18.238 5.908 18.410 1.00 32.54 152 PRO C N 1
ATOM 4622 C CA . PRO C 1 152 ? 19.441 5.191 17.955 1.00 32.26 152 PRO C CA 1
ATOM 4623 C C . PRO C 1 152 ? 20.401 4.935 19.116 1.00 34.65 152 PRO C C 1
ATOM 4624 O O . PRO C 1 152 ? 20.511 5.738 20.047 1.00 34.76 152 PRO C O 1
ATOM 4628 N N . TRP C 1 153 ? 21.034 3.777 19.079 1.00 29.75 153 TRP C N 1
ATOM 4629 C CA . TRP C 1 153 ? 21.957 3.321 20.101 1.00 31.02 153 TRP C CA 1
ATOM 4630 C C . TRP C 1 153 ? 23.018 2.453 19.406 1.00 40.66 153 TRP C C 1
ATOM 4631 O O . TRP C 1 153 ? 22.930 2.223 18.191 1.00 41.97 153 TRP C O 1
ATOM 4642 N N . ASN C 1 154 ? 24.071 2.084 20.121 1.00 37.81 154 ASN C N 1
ATOM 4643 C CA . ASN C 1 154 ? 25.116 1.247 19.556 1.00 37.66 154 ASN C CA 1
ATOM 4644 C C . ASN C 1 154 ? 25.432 0.129 20.528 1.00 38.60 154 ASN C C 1
ATOM 4645 O O . ASN C 1 154 ? 25.827 0.405 21.657 1.00 39.07 154 ASN C O 1
ATOM 4650 N N . SER C 1 155 ? 25.233 -1.131 20.109 1.00 34.59 155 SER C N 1
ATOM 4651 C CA . SER C 1 155 ? 25.542 -2.273 20.972 1.00 33.49 155 SER C CA 1
ATOM 4652 C C . SER C 1 155 ? 26.994 -2.681 20.729 1.00 36.66 155 SER C C 1
ATOM 4653 O O . SER C 1 155 ? 27.347 -3.146 19.641 1.00 34.57 155 SER C O 1
ATOM 4656 N N . VAL C 1 156 ? 27.843 -2.420 21.727 1.00 35.06 156 VAL C N 1
ATOM 4657 C CA . VAL C 1 156 ? 29.279 -2.717 21.682 1.00 35.12 156 VAL C CA 1
ATOM 4658 C C . VAL C 1 156 ? 29.527 -4.108 22.284 1.00 37.62 156 VAL C C 1
ATOM 4659 O O . VAL C 1 156 ? 29.207 -4.360 23.442 1.00 34.81 156 VAL C O 1
ATOM 4663 N N . SER C 1 157 ? 30.106 -5.006 21.478 1.00 35.17 157 SER C N 1
ATOM 4664 C CA . SER C 1 157 ? 30.392 -6.381 21.888 1.00 35.41 157 SER C CA 1
ATOM 4665 C C . SER C 1 157 ? 31.355 -6.438 23.074 1.00 39.51 157 SER C C 1
ATOM 4666 O O . SER C 1 157 ? 32.432 -5.838 23.027 1.00 39.72 157 SER C O 1
ATOM 4669 N N . GLY C 1 158 ? 30.934 -7.132 24.127 1.00 35.79 158 GLY C N 1
ATOM 4670 C CA . GLY C 1 158 ? 31.691 -7.316 25.362 1.00 35.43 158 GLY C CA 1
ATOM 4671 C C . GLY C 1 158 ? 31.638 -6.166 26.351 1.00 38.05 158 GLY C C 1
ATOM 4672 O O . GLY C 1 158 ? 32.283 -6.230 27.406 1.00 37.86 158 GLY C O 1
ATOM 4673 N N . ALA C 1 159 ? 30.882 -5.108 26.031 1.00 33.83 159 ALA C N 1
ATOM 4674 C CA . ALA C 1 159 ? 30.774 -3.929 26.890 1.00 33.20 159 ALA C CA 1
ATOM 4675 C C . ALA C 1 159 ? 29.688 -4.099 27.937 1.00 33.95 159 ALA C C 1
ATOM 4676 O O . ALA C 1 159 ? 28.594 -4.582 27.620 1.00 34.55 159 ALA C O 1
ATOM 4678 N N . VAL C 1 160 ? 29.975 -3.698 29.187 1.00 28.30 160 VAL C N 1
ATOM 4679 C CA . VAL C 1 160 ? 28.964 -3.740 30.247 1.00 27.75 160 VAL C CA 1
ATOM 4680 C C . VAL C 1 160 ? 28.124 -2.449 30.101 1.00 30.62 160 VAL C C 1
ATOM 4681 O O . VAL C 1 160 ? 28.679 -1.346 30.076 1.00 30.25 160 VAL C O 1
ATOM 4685 N N . VAL C 1 161 ? 26.793 -2.610 29.966 1.00 25.91 161 VAL C N 1
ATOM 4686 C CA . VAL C 1 161 ? 25.843 -1.502 29.795 1.00 23.41 161 VAL C CA 1
ATOM 4687 C C . VAL C 1 161 ? 25.034 -1.329 31.108 1.00 25.21 161 VAL C C 1
ATOM 4688 O O . VAL C 1 161 ? 24.571 -2.313 31.691 1.00 23.68 161 VAL C O 1
ATOM 4692 N N . LYS C 1 162 ? 24.875 -0.081 31.558 1.00 22.24 162 LYS C N 1
ATOM 4693 C CA . LYS C 1 162 ? 24.119 0.294 32.736 1.00 21.85 162 LYS C CA 1
ATOM 4694 C C . LYS C 1 162 ? 22.833 0.999 32.322 1.00 23.85 162 LYS C C 1
ATOM 4695 O O . LYS C 1 162 ? 22.852 1.873 31.452 1.00 25.40 162 LYS C O 1
ATOM 4701 N N . VAL C 1 163 ? 21.720 0.579 32.903 1.00 19.46 163 VAL C N 1
ATOM 4702 C CA . VAL C 1 163 ? 20.392 1.136 32.602 1.00 18.19 163 VAL C CA 1
ATOM 4703 C C . VAL C 1 163 ? 19.689 1.538 33.894 1.00 21.30 163 VAL C C 1
ATOM 4704 O O . VAL C 1 163 ? 19.726 0.816 34.882 1.00 20.11 163 VAL C O 1
ATOM 4708 N N . THR C 1 164 ? 19.036 2.690 33.867 1.00 18.30 164 THR C N 1
ATOM 4709 C CA . THR C 1 164 ? 18.229 3.185 34.967 1.00 17.94 164 THR C CA 1
ATOM 4710 C C . THR C 1 164 ? 16.876 3.492 34.349 1.00 20.97 164 THR C C 1
ATOM 4711 O O . THR C 1 164 ? 16.808 4.117 33.301 1.00 21.81 164 THR C O 1
ATOM 4715 N N . VAL C 1 165 ? 15.799 3.085 35.017 1.00 18.77 165 VAL C N 1
ATOM 4716 C CA . VAL C 1 165 ? 14.439 3.294 34.551 1.00 17.71 165 VAL C CA 1
ATOM 4717 C C . VAL C 1 165 ? 13.607 3.896 35.689 1.00 20.99 165 VAL C C 1
ATOM 4718 O O . VAL C 1 165 ? 13.615 3.402 36.823 1.00 22.06 165 VAL C O 1
ATOM 4722 N N . ILE C 1 166 ? 12.876 4.940 35.369 1.00 17.51 166 ILE C N 1
ATOM 4723 C CA . ILE C 1 166 ? 11.973 5.620 36.339 1.00 15.86 166 ILE C CA 1
ATOM 4724 C C . ILE C 1 166 ? 10.571 5.591 35.765 1.00 21.76 166 ILE C C 1
ATOM 4725 O O . ILE C 1 166 ? 10.358 6.109 34.672 1.00 24.31 166 ILE C O 1
ATOM 4730 N N . TYR C 1 167 ? 9.605 5.059 36.513 1.00 17.86 167 TYR C N 1
ATOM 4731 C CA . TYR C 1 167 ? 8.210 5.180 36.118 1.00 18.33 167 TYR C CA 1
ATOM 4732 C C . TYR C 1 167 ? 7.530 6.112 37.116 1.00 19.89 167 TYR C C 1
ATOM 4733 O O . TYR C 1 167 ? 7.454 5.802 38.303 1.00 18.29 167 TYR C O 1
ATOM 4742 N N . ASP C 1 168 ? 7.071 7.263 36.634 1.00 16.94 168 ASP C N 1
ATOM 4743 C CA . ASP C 1 168 ? 6.361 8.243 37.462 1.00 15.26 168 ASP C CA 1
ATOM 4744 C C . ASP C 1 168 ? 4.862 8.065 37.279 1.00 22.92 168 ASP C C 1
ATOM 4745 O O . ASP C 1 168 ? 4.341 8.419 36.221 1.00 21.42 168 ASP C O 1
ATOM 4750 N N . SER C 1 169 ? 4.166 7.502 38.284 1.00 23.74 169 SER C N 1
ATOM 4751 C CA . SER C 1 169 ? 2.734 7.186 38.138 1.00 25.60 169 SER C CA 1
ATOM 4752 C C . SER C 1 169 ? 1.835 8.414 37.833 1.00 26.95 169 SER C C 1
ATOM 4753 O O . SER C 1 169 ? 0.959 8.276 36.998 1.00 25.22 169 SER C O 1
ATOM 4756 N N . SER C 1 170 ? 2.069 9.605 38.454 1.00 24.56 170 SER C N 1
ATOM 4757 C CA . SER C 1 170 ? 1.241 10.817 38.224 1.00 23.61 170 SER C CA 1
ATOM 4758 C C . SER C 1 170 ? 1.214 11.252 36.729 1.00 26.47 170 SER C C 1
ATOM 4759 O O . SER C 1 170 ? 0.138 11.522 36.194 1.00 28.29 170 SER C O 1
ATOM 4762 N N . THR C 1 171 ? 2.387 11.303 36.064 1.00 21.30 171 THR C N 1
ATOM 4763 C CA . THR C 1 171 ? 2.474 11.693 34.649 1.00 21.53 171 THR C CA 1
ATOM 4764 C C . THR C 1 171 ? 2.393 10.464 33.705 1.00 24.01 171 THR C C 1
ATOM 4765 O O . THR C 1 171 ? 2.387 10.624 32.488 1.00 24.04 171 THR C O 1
ATOM 4769 N N . LYS C 1 172 ? 2.423 9.240 34.273 1.00 20.09 172 LYS C N 1
ATOM 4770 C CA . LYS C 1 172 ? 2.424 7.946 33.546 1.00 19.79 172 LYS C CA 1
ATOM 4771 C C . LYS C 1 172 ? 3.666 7.860 32.612 1.00 25.46 172 LYS C C 1
ATOM 4772 O O . LYS C 1 172 ? 3.609 7.189 31.582 1.00 28.70 172 LYS C O 1
ATOM 4778 N N . THR C 1 173 ? 4.777 8.553 32.972 1.00 19.52 173 THR C N 1
ATOM 4779 C CA . THR C 1 173 ? 5.961 8.602 32.142 1.00 19.96 173 THR C CA 1
ATOM 4780 C C . THR C 1 173 ? 6.960 7.512 32.548 1.00 23.18 173 THR C C 1
ATOM 4781 O O . THR C 1 173 ? 7.310 7.400 33.723 1.00 22.13 173 THR C O 1
ATOM 4785 N N . LEU C 1 174 ? 7.412 6.746 31.559 1.00 20.46 174 LEU C N 1
ATOM 4786 C CA . LEU C 1 174 ? 8.456 5.727 31.675 1.00 20.32 174 LEU C CA 1
ATOM 4787 C C . LEU C 1 174 ? 9.708 6.357 31.079 1.00 25.71 174 LEU C C 1
ATOM 4788 O O . LEU C 1 174 ? 9.721 6.652 29.883 1.00 25.16 174 LEU C O 1
ATOM 4793 N N . SER C 1 175 ? 10.705 6.689 31.923 1.00 21.75 175 SER C N 1
ATOM 4794 C CA . SER C 1 175 ? 11.938 7.339 31.466 1.00 19.72 175 SER C CA 1
ATOM 4795 C C . SER C 1 175 ? 13.077 6.322 31.595 1.00 22.60 175 SER C C 1
ATOM 4796 O O . SER C 1 175 ? 13.160 5.615 32.609 1.00 21.26 175 SER C O 1
ATOM 4799 N N . VAL C 1 176 ? 13.930 6.233 30.560 1.00 18.99 176 VAL C N 1
ATOM 4800 C CA . VAL C 1 176 ? 15.058 5.308 30.486 1.00 18.23 176 VAL C CA 1
ATOM 4801 C C . VAL C 1 176 ? 16.364 6.057 30.211 1.00 23.17 176 VAL C C 1
ATOM 4802 O O . VAL C 1 176 ? 16.415 6.837 29.260 1.00 20.47 176 VAL C O 1
ATOM 4806 N N . ALA C 1 177 ? 17.420 5.778 30.995 1.00 19.76 177 ALA C N 1
ATOM 4807 C CA . ALA C 1 177 ? 18.771 6.302 30.749 1.00 20.72 177 ALA C CA 1
ATOM 4808 C C . ALA C 1 177 ? 19.723 5.119 30.618 1.00 23.09 177 ALA C C 1
ATOM 4809 O O . ALA C 1 177 ? 19.744 4.238 31.489 1.00 20.80 177 ALA C O 1
ATOM 4811 N N . VAL C 1 178 ? 20.462 5.071 29.498 1.00 20.92 178 VAL C N 1
ATOM 4812 C CA . VAL C 1 178 ? 21.380 3.982 29.138 1.00 21.13 178 VAL C CA 1
ATOM 4813 C C . VAL C 1 178 ? 22.805 4.548 29.044 1.00 23.77 178 VAL C C 1
ATOM 4814 O O . VAL C 1 178 ? 23.058 5.465 28.250 1.00 22.28 178 VAL C O 1
ATOM 4818 N N . THR C 1 179 ? 23.716 4.018 29.854 1.00 26.68 179 THR C N 1
ATOM 4819 C CA . THR C 1 179 ? 25.112 4.450 29.883 1.00 29.80 179 THR C CA 1
ATOM 4820 C C . THR C 1 179 ? 25.965 3.444 29.133 1.00 37.06 179 THR C C 1
ATOM 4821 O O . THR C 1 179 ? 26.171 2.308 29.621 1.00 34.36 179 THR C O 1
ATOM 4825 N N . ASN C 1 180 ? 26.510 3.928 27.976 1.00 38.51 180 ASN C N 1
ATOM 4826 C CA . ASN C 1 180 ? 27.381 3.264 27.010 1.00 40.34 180 ASN C CA 1
ATOM 4827 C C . ASN C 1 180 ? 28.844 3.256 27.455 1.00 51.78 180 ASN C C 1
ATOM 4828 O O . ASN C 1 180 ? 29.219 3.946 28.409 1.00 53.04 180 ASN C O 1
ATOM 4833 N N . ASP C 1 181 ? 29.660 2.440 26.763 1.00 51.09 181 ASP C N 1
ATOM 4834 C CA . ASP C 1 181 ? 31.084 2.249 27.048 1.00 51.89 181 ASP C CA 1
ATOM 4835 C C . ASP C 1 181 ? 31.935 3.439 26.564 1.00 55.67 181 ASP C C 1
ATOM 4836 O O . ASP C 1 181 ? 32.927 3.794 27.214 1.00 55.85 181 ASP C O 1
ATOM 4841 N N . ASN C 1 182 ? 31.521 4.089 25.465 1.00 51.15 182 ASN C N 1
ATOM 4842 C CA . ASN C 1 182 ? 32.204 5.278 24.935 1.00 49.79 182 ASN C CA 1
ATOM 4843 C C . ASN C 1 182 ? 31.936 6.554 25.812 1.00 50.34 182 ASN C C 1
ATOM 4844 O O . ASN C 1 182 ? 32.365 7.666 25.459 1.00 49.63 182 ASN C O 1
ATOM 4849 N N . GLY C 1 183 ? 31.228 6.355 26.928 1.00 44.11 183 GLY C N 1
ATOM 4850 C CA . GLY C 1 183 ? 30.896 7.368 27.925 1.00 42.28 183 GLY C CA 1
ATOM 4851 C C . GLY C 1 183 ? 29.570 8.073 27.751 1.00 40.70 183 GLY C C 1
ATOM 4852 O O . GLY C 1 183 ? 29.041 8.614 28.719 1.00 39.87 183 GLY C O 1
ATOM 4853 N N . ASP C 1 184 ? 29.045 8.105 26.521 1.00 33.96 184 ASP C N 1
ATOM 4854 C CA . ASP C 1 184 ? 27.805 8.799 26.203 1.00 31.64 184 ASP C CA 1
ATOM 4855 C C . ASP C 1 184 ? 26.579 8.173 26.894 1.00 30.30 184 ASP C C 1
ATOM 4856 O O . ASP C 1 184 ? 26.554 6.968 27.171 1.00 29.35 184 ASP C O 1
ATOM 4861 N N . ILE C 1 185 ? 25.584 9.016 27.175 1.00 25.05 185 ILE C N 1
ATOM 4862 C CA . ILE C 1 185 ? 24.288 8.589 27.715 1.00 25.14 185 ILE C CA 1
ATOM 4863 C C . ILE C 1 185 ? 23.266 8.705 26.597 1.00 28.26 185 ILE C C 1
ATOM 4864 O O . ILE C 1 185 ? 23.302 9.654 25.790 1.00 26.70 185 ILE C O 1
ATOM 4869 N N . THR C 1 186 ? 22.348 7.731 26.562 1.00 26.89 186 THR C N 1
ATOM 4870 C CA . THR C 1 186 ? 21.215 7.656 25.634 1.00 26.40 186 THR C CA 1
ATOM 4871 C C . THR C 1 186 ? 19.950 7.651 26.503 1.00 26.30 186 THR C C 1
ATOM 4872 O O . THR C 1 186 ? 19.910 6.906 27.482 1.00 25.17 186 THR C O 1
ATOM 4876 N N . THR C 1 187 ? 18.956 8.491 26.180 1.00 22.21 187 THR C N 1
ATOM 4877 C CA . THR C 1 187 ? 17.697 8.503 26.941 1.00 21.83 187 THR C CA 1
ATOM 4878 C C . THR C 1 187 ? 16.518 8.327 26.011 1.00 25.92 187 THR C C 1
ATOM 4879 O O . THR C 1 187 ? 16.577 8.686 24.827 1.00 25.33 187 THR C O 1
ATOM 4883 N N . ILE C 1 188 ? 15.427 7.801 26.566 1.00 23.12 188 ILE C N 1
ATOM 4884 C CA . ILE C 1 188 ? 14.162 7.654 25.854 1.00 22.13 188 ILE C CA 1
ATOM 4885 C C . ILE C 1 188 ? 13.066 7.686 26.906 1.00 23.68 188 ILE C C 1
ATOM 4886 O O . ILE C 1 188 ? 13.248 7.112 27.985 1.00 22.92 188 ILE C O 1
ATOM 4891 N N . ALA C 1 189 ? 11.973 8.402 26.626 1.00 21.38 189 ALA C N 1
ATOM 4892 C CA . ALA C 1 189 ? 10.855 8.476 27.551 1.00 21.98 189 ALA C CA 1
ATOM 4893 C C . ALA C 1 189 ? 9.547 8.447 26.787 1.00 25.08 189 ALA C C 1
ATOM 4894 O O . ALA C 1 189 ? 9.468 8.930 25.667 1.00 25.10 189 ALA C O 1
ATOM 4896 N N . GLN C 1 190 ? 8.523 7.844 27.387 1.00 22.62 190 GLN C N 1
ATOM 4897 C CA . GLN C 1 190 ? 7.213 7.718 26.747 1.00 22.05 190 GLN C CA 1
ATOM 4898 C C . GLN C 1 190 ? 6.142 7.614 27.796 1.00 26.49 190 GLN C C 1
ATOM 4899 O O . GLN C 1 190 ? 6.315 6.880 28.781 1.00 27.62 190 GLN C O 1
ATOM 4905 N N . VAL C 1 191 ? 5.004 8.268 27.551 1.00 21.53 191 VAL C N 1
ATOM 4906 C CA . VAL C 1 191 ? 3.853 8.135 28.447 1.00 22.30 191 VAL C CA 1
ATOM 4907 C C . VAL C 1 191 ? 3.208 6.775 28.147 1.00 26.78 191 VAL C C 1
ATOM 4908 O O . VAL C 1 191 ? 2.858 6.494 26.996 1.00 25.94 191 VAL C O 1
ATOM 4912 N N . VAL C 1 192 ? 3.108 5.927 29.168 1.00 23.67 192 VAL C N 1
ATOM 4913 C CA . VAL C 1 192 ? 2.511 4.583 29.125 1.00 24.45 192 VAL C CA 1
ATOM 4914 C C . VAL C 1 192 ? 1.572 4.466 30.322 1.00 28.85 192 VAL C C 1
ATOM 4915 O O . VAL C 1 192 ? 2.013 4.584 31.469 1.00 27.81 192 VAL C O 1
ATOM 4919 N N . ASP C 1 193 ? 0.291 4.227 30.059 1.00 26.61 193 ASP C N 1
ATOM 4920 C CA . ASP C 1 193 ? -0.683 4.036 31.139 1.00 27.44 193 ASP C CA 1
ATOM 4921 C C . ASP C 1 193 ? -0.719 2.560 31.553 1.00 26.99 193 ASP C C 1
ATOM 4922 O O . ASP C 1 193 ? -1.415 1.754 30.932 1.00 24.21 193 ASP C O 1
ATOM 4927 N N . LEU C 1 194 ? 0.020 2.206 32.611 1.00 26.30 194 LEU C N 1
ATOM 4928 C CA . LEU C 1 194 ? 0.119 0.821 33.094 1.00 26.48 194 LEU C CA 1
ATOM 4929 C C . LEU C 1 194 ? -1.200 0.229 33.573 1.00 30.36 194 LEU C C 1
ATOM 4930 O O . LEU C 1 194 ? -1.396 -0.978 33.426 1.00 31.94 194 LEU C O 1
ATOM 4935 N N . LYS C 1 195 ? -2.100 1.061 34.129 1.00 25.32 195 LYS C N 1
ATOM 4936 C CA . LYS C 1 195 ? -3.410 0.650 34.573 1.00 24.02 195 LYS C CA 1
ATOM 4937 C C . LYS C 1 195 ? -4.234 0.186 33.361 1.00 27.39 195 LYS C C 1
ATOM 4938 O O . LYS C 1 195 ? -4.961 -0.809 33.442 1.00 28.20 195 LYS C O 1
ATOM 4944 N N . ALA C 1 196 ? -4.121 0.915 32.247 1.00 25.14 196 ALA C N 1
ATOM 4945 C CA . ALA C 1 196 ? -4.900 0.589 31.061 1.00 26.27 196 ALA C CA 1
ATOM 4946 C C . ALA C 1 196 ? -4.336 -0.631 30.303 1.00 30.83 196 ALA C C 1
ATOM 4947 O O . ALA C 1 196 ? -5.087 -1.390 29.692 1.00 29.46 196 ALA C O 1
ATOM 4949 N N . LYS C 1 197 ? -3.019 -0.803 30.320 1.00 26.80 197 LYS C N 1
ATOM 4950 C CA . LYS C 1 197 ? -2.371 -1.841 29.523 1.00 25.98 197 LYS C CA 1
ATOM 4951 C C . LYS C 1 197 ? -2.048 -3.116 30.281 1.00 27.31 197 LYS C C 1
ATOM 4952 O O . LYS C 1 197 ? -1.847 -4.170 29.659 1.00 26.64 197 LYS C O 1
ATOM 4958 N N . LEU C 1 198 ? -1.944 -3.027 31.601 1.00 22.44 198 LEU C N 1
ATOM 4959 C CA . LEU C 1 198 ? -1.568 -4.211 32.341 1.00 21.07 198 LEU C CA 1
ATOM 4960 C C . LEU C 1 198 ? -2.509 -4.517 33.511 1.00 22.29 198 LEU C C 1
ATOM 4961 O O . LEU C 1 198 ? -3.232 -3.616 33.965 1.00 21.95 198 LEU C O 1
ATOM 4966 N N . PRO C 1 199 ? -2.505 -5.796 34.003 1.00 19.29 199 PRO C N 1
ATOM 4967 C CA . PRO C 1 199 ? -3.319 -6.130 35.189 1.00 19.11 199 PRO C CA 1
ATOM 4968 C C . PRO C 1 199 ? -2.756 -5.522 36.479 1.00 25.39 199 PRO C C 1
ATOM 4969 O O . PRO C 1 199 ? -1.612 -5.018 36.509 1.00 23.96 199 PRO C O 1
ATOM 4973 N N . GLU C 1 200 ? -3.554 -5.571 37.562 1.00 22.14 200 GLU C N 1
ATOM 4974 C CA . GLU C 1 200 ? -3.173 -5.056 38.891 1.00 23.12 200 GLU C CA 1
ATOM 4975 C C . GLU C 1 200 ? -1.866 -5.691 39.382 1.00 29.81 200 GLU C C 1
ATOM 4976 O O . GLU C 1 200 ? -1.016 -5.000 39.949 1.00 30.18 200 GLU C O 1
ATOM 4982 N N . ARG C 1 201 ? -1.709 -6.991 39.149 1.00 25.74 201 ARG C N 1
ATOM 4983 C CA . ARG C 1 201 ? -0.504 -7.729 39.531 1.00 25.30 201 ARG C CA 1
ATOM 4984 C C . ARG C 1 201 ? 0.267 -8.091 38.291 1.00 26.19 201 ARG C C 1
ATOM 4985 O O . ARG C 1 201 ? -0.313 -8.581 37.318 1.00 24.86 201 ARG C O 1
ATOM 4993 N N . VAL C 1 202 ? 1.580 -7.839 38.318 1.00 20.58 202 VAL C N 1
ATOM 4994 C CA . VAL C 1 202 ? 2.451 -8.129 37.188 1.00 20.18 202 VAL C CA 1
ATOM 4995 C C . VAL C 1 202 ? 3.722 -8.813 37.635 1.00 25.13 202 VAL C C 1
ATOM 4996 O O . VAL C 1 202 ? 4.051 -8.790 38.832 1.00 25.71 202 VAL C O 1
ATOM 5000 N N . LYS C 1 203 ? 4.467 -9.339 36.653 1.00 22.94 203 LYS C N 1
ATOM 5001 C CA . LYS C 1 203 ? 5.826 -9.851 36.848 1.00 23.61 203 LYS C CA 1
ATOM 5002 C C . LYS C 1 203 ? 6.771 -9.002 36.005 1.00 25.75 203 LYS C C 1
ATOM 5003 O O . LYS C 1 203 ? 6.412 -8.555 34.913 1.00 22.67 203 LYS C O 1
ATOM 5009 N N . PHE C 1 204 ? 7.952 -8.718 36.573 1.00 22.05 204 PHE C N 1
ATOM 5010 C CA . PHE C 1 204 ? 9.038 -7.957 35.960 1.00 19.49 204 PHE C CA 1
ATOM 5011 C C . PHE C 1 204 ? 10.143 -8.926 35.605 1.00 21.09 204 PHE C C 1
ATOM 5012 O O . PHE C 1 204 ? 10.377 -9.857 36.366 1.00 17.77 204 PHE C O 1
ATOM 5020 N N . GLY C 1 205 ? 10.796 -8.714 34.464 1.00 18.77 205 GLY C N 1
ATOM 5021 C CA . GLY C 1 205 ? 11.911 -9.559 34.040 1.00 17.52 205 GLY C CA 1
ATOM 5022 C C . GLY C 1 205 ? 12.634 -9.150 32.784 1.00 21.39 205 GLY C C 1
ATOM 5023 O O . GLY C 1 205 ? 12.523 -8.010 32.292 1.00 19.58 205 GLY C O 1
ATOM 5024 N N . PHE C 1 206 ? 13.423 -10.125 32.270 1.00 17.78 206 PHE C N 1
ATOM 5025 C CA . PHE C 1 206 ? 14.206 -9.977 31.073 1.00 20.63 206 PHE C CA 1
ATOM 5026 C C . PHE C 1 206 ? 14.007 -11.148 30.138 1.00 32.96 206 PHE C C 1
ATOM 5027 O O . PHE C 1 206 ? 13.776 -12.263 30.588 1.00 36.08 206 PHE C O 1
ATOM 5035 N N . SER C 1 207 ? 14.084 -10.888 28.843 1.00 34.50 207 SER C N 1
ATOM 5036 C CA . SER C 1 207 ? 13.954 -11.890 27.795 1.00 35.93 207 SER C CA 1
ATOM 5037 C C . SER C 1 207 ? 14.933 -11.573 26.677 1.00 41.71 207 SER C C 1
ATOM 5038 O O . SER C 1 207 ? 15.250 -10.406 26.444 1.00 39.75 207 SER C O 1
ATOM 5041 N N . ALA C 1 208 ? 15.420 -12.609 25.995 1.00 40.76 208 ALA C N 1
ATOM 5042 C CA . ALA C 1 208 ? 16.309 -12.493 24.840 1.00 41.44 208 ALA C CA 1
ATOM 5043 C C . ALA C 1 208 ? 16.073 -13.663 23.910 1.00 46.53 208 ALA C C 1
ATOM 5044 O O . ALA C 1 208 ? 15.576 -14.708 24.340 1.00 45.83 208 ALA C O 1
ATOM 5046 N N . SER C 1 209 ? 16.416 -13.488 22.635 1.00 45.33 209 SER C N 1
ATOM 5047 C CA . SER C 1 209 ? 16.217 -14.540 21.648 1.00 45.84 209 SER C CA 1
ATOM 5048 C C . SER C 1 209 ? 17.214 -14.464 20.498 1.00 52.00 209 SER C C 1
ATOM 5049 O O . SER C 1 209 ? 17.829 -13.420 20.260 1.00 49.61 209 SER C O 1
ATOM 5052 N N . GLY C 1 210 ? 17.344 -15.593 19.806 1.00 52.12 210 GLY C N 1
ATOM 5053 C CA . GLY C 1 210 ? 18.170 -15.757 18.617 1.00 53.98 210 GLY C CA 1
ATOM 5054 C C . GLY C 1 210 ? 17.396 -16.433 17.500 1.00 62.55 210 GLY C C 1
ATOM 5055 O O . GLY C 1 210 ? 16.228 -16.781 17.684 1.00 63.65 210 GLY C O 1
ATOM 5056 N N . SER C 1 211 ? 18.012 -16.592 16.333 1.00 61.19 211 SER C N 1
ATOM 5057 C CA . SER C 1 211 ? 17.409 -17.276 15.187 1.00 62.00 211 SER C CA 1
ATOM 5058 C C . SER C 1 211 ? 18.370 -18.375 14.703 1.00 68.41 211 SER C C 1
ATOM 5059 O O . SER C 1 211 ? 19.266 -18.769 15.462 1.00 68.65 211 SER C O 1
ATOM 5062 N N . LEU C 1 212 ? 18.182 -18.886 13.468 1.00 66.36 212 LEU C N 1
ATOM 5063 C CA . LEU C 1 212 ? 19.094 -19.886 12.897 1.00 66.87 212 LEU C CA 1
ATOM 5064 C C . LEU C 1 212 ? 20.516 -19.282 12.782 1.00 71.20 212 LEU C C 1
ATOM 5065 O O . LEU C 1 212 ? 21.443 -19.811 13.384 1.00 70.78 212 LEU C O 1
ATOM 5070 N N . GLY C 1 213 ? 20.648 -18.221 11.981 1.00 67.49 213 GLY C N 1
ATOM 5071 C CA . GLY C 1 213 ? 21.893 -17.517 11.700 1.00 67.14 213 GLY C CA 1
ATOM 5072 C C . GLY C 1 213 ? 22.126 -16.214 12.446 1.00 69.39 213 GLY C C 1
ATOM 5073 O O . GLY C 1 213 ? 23.061 -15.484 12.106 1.00 69.09 213 GLY C O 1
ATOM 5074 N N . GLY C 1 214 ? 21.302 -15.933 13.459 1.00 63.62 214 GLY C N 1
ATOM 5075 C CA . GLY C 1 214 ? 21.421 -14.745 14.304 1.00 62.20 214 GLY C CA 1
ATOM 5076 C C . GLY C 1 214 ? 21.509 -15.108 15.774 1.00 63.44 214 GLY C C 1
ATOM 5077 O O . GLY C 1 214 ? 20.484 -15.321 16.418 1.00 62.88 214 GLY C O 1
ATOM 5078 N N . ARG C 1 215 ? 22.734 -15.224 16.313 1.00 57.69 215 ARG C N 1
ATOM 5079 C CA . ARG C 1 215 ? 22.965 -15.616 17.708 1.00 56.26 215 ARG C CA 1
ATOM 5080 C C . ARG C 1 215 ? 24.061 -14.777 18.349 1.00 56.18 215 ARG C C 1
ATOM 5081 O O . ARG C 1 215 ? 24.990 -14.347 17.655 1.00 55.83 215 ARG C O 1
ATOM 5089 N N . GLN C 1 216 ? 23.957 -14.549 19.674 1.00 49.01 216 GLN C N 1
ATOM 5090 C CA . GLN C 1 216 ? 24.965 -13.810 20.431 1.00 47.12 216 GLN C CA 1
ATOM 5091 C C . GLN C 1 216 ? 24.809 -14.097 21.921 1.00 49.01 216 GLN C C 1
ATOM 5092 O O . GLN C 1 216 ? 23.763 -14.595 22.340 1.00 49.89 216 GLN C O 1
ATOM 5098 N N . ILE C 1 217 ? 25.835 -13.786 22.719 1.00 42.55 217 ILE C N 1
ATOM 5099 C CA . ILE C 1 217 ? 25.787 -13.945 24.173 1.00 41.80 217 ILE C CA 1
ATOM 5100 C C . ILE C 1 217 ? 24.924 -12.804 24.745 1.00 42.47 217 ILE C C 1
ATOM 5101 O O . ILE C 1 217 ? 25.193 -11.644 24.433 1.00 41.12 217 ILE C O 1
ATOM 5106 N N . HIS C 1 218 ? 23.861 -13.128 25.524 1.00 36.96 218 HIS C N 1
ATOM 5107 C CA . HIS C 1 218 ? 22.996 -12.131 26.179 1.00 35.29 218 HIS C CA 1
ATOM 5108 C C . HIS C 1 218 ? 23.096 -12.345 27.679 1.00 38.26 218 HIS C C 1
ATOM 5109 O O . HIS C 1 218 ? 22.582 -13.353 28.172 1.00 40.15 218 HIS C O 1
ATOM 5116 N N . LEU C 1 219 ? 23.753 -11.433 28.413 1.00 32.02 219 LEU C N 1
ATOM 5117 C CA . LEU C 1 219 ? 23.962 -11.594 29.865 1.00 30.28 219 LEU C CA 1
ATOM 5118 C C . LEU C 1 219 ? 23.303 -10.532 30.740 1.00 31.83 219 LEU C C 1
ATOM 5119 O O . LEU C 1 219 ? 23.391 -9.369 30.409 1.00 31.80 219 LEU C O 1
ATOM 5124 N N . ILE C 1 220 ? 22.713 -10.929 31.867 1.00 27.00 220 ILE C N 1
ATOM 5125 C CA . ILE C 1 220 ? 22.157 -10.026 32.866 1.00 28.83 220 ILE C CA 1
ATOM 5126 C C . ILE C 1 220 ? 23.097 -10.145 34.055 1.00 34.43 220 ILE C C 1
ATOM 5127 O O . ILE C 1 220 ? 23.255 -11.240 34.604 1.00 34.62 220 ILE C O 1
ATOM 5132 N N . ARG C 1 221 ? 23.754 -9.039 34.417 1.00 30.09 221 ARG C N 1
ATOM 5133 C CA . ARG C 1 221 ? 24.769 -9.012 35.472 1.00 29.89 221 ARG C CA 1
ATOM 5134 C C . ARG C 1 221 ? 24.253 -8.618 36.854 1.00 33.63 221 ARG C C 1
ATOM 5135 O O . ARG C 1 221 ? 24.699 -9.175 37.868 1.00 35.07 221 ARG C O 1
ATOM 5143 N N . SER C 1 222 ? 23.342 -7.645 36.925 1.00 29.19 222 SER C N 1
ATOM 5144 C CA . SER C 1 222 ? 22.813 -7.171 38.198 1.00 27.73 222 SER C CA 1
ATOM 5145 C C . SER C 1 222 ? 21.454 -6.518 37.992 1.00 26.59 222 SER C C 1
ATOM 5146 O O . SER C 1 222 ? 21.136 -6.121 36.876 1.00 23.38 222 SER C O 1
ATOM 5149 N N . TRP C 1 223 ? 20.676 -6.422 39.052 1.00 25.99 223 TRP C N 1
ATOM 5150 C CA . TRP C 1 223 ? 19.333 -5.830 39.002 1.00 26.10 223 TRP C CA 1
ATOM 5151 C C . TRP C 1 223 ? 18.877 -5.377 40.369 1.00 25.60 223 TRP C C 1
ATOM 5152 O O . TRP C 1 223 ? 18.856 -6.166 41.303 1.00 25.41 223 TRP C O 1
ATOM 5163 N N . SER C 1 224 ? 18.481 -4.097 40.486 1.00 21.47 224 SER C N 1
ATOM 5164 C CA . SER C 1 224 ? 17.924 -3.530 41.715 1.00 21.54 224 SER C CA 1
ATOM 5165 C C . SER C 1 224 ? 16.580 -2.938 41.358 1.00 23.32 224 SER C C 1
ATOM 5166 O O . SER C 1 224 ? 16.386 -2.503 40.221 1.00 22.85 224 SER C O 1
ATOM 5169 N N . PHE C 1 225 ? 15.642 -2.971 42.288 1.00 21.38 225 PHE C N 1
ATOM 5170 C CA . PHE C 1 225 ? 14.287 -2.497 42.022 1.00 20.81 225 PHE C CA 1
ATOM 5171 C C . PHE C 1 225 ? 13.607 -2.013 43.280 1.00 23.11 225 PHE C C 1
ATOM 5172 O O . PHE C 1 225 ? 13.764 -2.621 44.330 1.00 24.80 225 PHE C O 1
ATOM 5180 N N . THR C 1 226 ? 12.822 -0.935 43.175 1.00 20.95 226 THR C N 1
ATOM 5181 C CA . THR C 1 226 ? 11.977 -0.418 44.243 1.00 20.74 226 THR C CA 1
ATOM 5182 C C . THR C 1 226 ? 10.710 0.131 43.635 1.00 25.02 226 THR C C 1
ATOM 5183 O O . THR C 1 226 ? 10.782 0.943 42.708 1.00 22.79 226 THR C O 1
ATOM 5187 N N . SER C 1 227 ? 9.560 -0.328 44.134 1.00 21.68 227 SER C N 1
ATOM 5188 C CA . SER C 1 227 ? 8.260 0.177 43.712 1.00 20.66 227 SER C CA 1
ATOM 5189 C C . SER C 1 227 ? 7.494 0.566 44.942 1.00 23.89 227 SER C C 1
ATOM 5190 O O . SER C 1 227 ? 7.606 -0.118 45.955 1.00 23.98 227 SER C O 1
ATOM 5193 N N . THR C 1 228 ? 6.703 1.633 44.859 1.00 18.63 228 THR C N 1
ATOM 5194 C CA . THR C 1 228 ? 5.853 2.087 45.973 1.00 19.09 228 THR C CA 1
ATOM 5195 C C . THR C 1 228 ? 4.485 2.451 45.437 1.00 23.60 228 THR C C 1
ATOM 5196 O O . THR C 1 228 ? 4.356 3.252 44.517 1.00 22.55 228 THR C O 1
ATOM 5200 N N . LEU C 1 229 ? 3.468 1.851 46.029 1.00 23.11 229 LEU C N 1
ATOM 5201 C CA . LEU C 1 229 ? 2.057 2.090 45.728 1.00 23.41 229 LEU C CA 1
ATOM 5202 C C . LEU C 1 229 ? 1.376 2.698 46.965 1.00 25.96 229 LEU C C 1
ATOM 5203 O O . LEU C 1 229 ? 1.413 2.093 48.037 1.00 23.77 229 LEU C O 1
ATOM 5208 N N . ILE C 1 230 ? 0.778 3.892 46.812 1.00 24.19 230 ILE C N 1
ATOM 5209 C CA . ILE C 1 230 ? 0.058 4.572 47.891 1.00 25.60 230 ILE C CA 1
ATOM 5210 C C . ILE C 1 230 ? -1.228 3.783 48.151 1.00 31.82 230 ILE C C 1
ATOM 5211 O O . ILE C 1 230 ? -1.955 3.445 47.200 1.00 28.69 230 ILE C O 1
ATOM 5216 N N . THR C 1 231 ? -1.455 3.423 49.431 1.00 32.30 231 THR C N 1
ATOM 5217 C CA . THR C 1 231 ? -2.616 2.631 49.852 1.00 33.87 231 THR C CA 1
ATOM 5218 C C . THR C 1 231 ? -3.668 3.498 50.588 1.00 40.86 231 THR C C 1
ATOM 5219 O O . THR C 1 231 ? -4.746 2.984 50.918 1.00 41.94 231 THR C O 1
ATOM 5223 N N . THR C 1 232 ? -3.421 4.811 50.756 1.00 37.54 232 THR C N 1
ATOM 5224 C CA . THR C 1 232 ? -4.424 5.697 51.366 1.00 71.58 232 THR C CA 1
ATOM 5225 C C . THR C 1 232 ? -5.186 6.489 50.273 1.00 96.12 232 THR C C 1
ATOM 5226 O O . THR C 1 232 ? -5.413 5.999 49.162 1.00 50.94 232 THR C O 1
ATOM 5230 N N . ALA D 1 1 ? 62.981 -4.665 13.118 1.00 51.51 1 ALA D N 1
ATOM 5231 C CA . ALA D 1 1 ? 62.554 -4.978 14.480 1.00 51.10 1 ALA D CA 1
ATOM 5232 C C . ALA D 1 1 ? 61.626 -6.186 14.515 1.00 52.49 1 ALA D C 1
ATOM 5233 O O . ALA D 1 1 ? 60.822 -6.382 13.597 1.00 52.03 1 ALA D O 1
ATOM 5235 N N . GLU D 1 2 ? 61.737 -6.982 15.594 1.00 46.75 2 GLU D N 1
ATOM 5236 C CA . GLU D 1 2 ? 60.954 -8.188 15.843 1.00 45.02 2 GLU D CA 1
ATOM 5237 C C . GLU D 1 2 ? 59.800 -7.854 16.789 1.00 43.23 2 GLU D C 1
ATOM 5238 O O . GLU D 1 2 ? 60.031 -7.492 17.944 1.00 40.33 2 GLU D O 1
ATOM 5244 N N . THR D 1 3 ? 58.568 -7.964 16.280 1.00 38.53 3 THR D N 1
ATOM 5245 C CA . THR D 1 3 ? 57.356 -7.627 17.016 1.00 37.46 3 THR D CA 1
ATOM 5246 C C . THR D 1 3 ? 56.401 -8.819 17.115 1.00 39.55 3 THR D C 1
ATOM 5247 O O . THR D 1 3 ? 56.159 -9.520 16.129 1.00 38.74 3 THR D O 1
ATOM 5251 N N . VAL D 1 4 ? 55.856 -9.015 18.326 1.00 35.39 4 VAL D N 1
ATOM 5252 C CA . VAL D 1 4 ? 54.815 -9.998 18.652 1.00 34.61 4 VAL D CA 1
ATOM 5253 C C . VAL D 1 4 ? 53.607 -9.183 19.056 1.00 37.75 4 VAL D C 1
ATOM 5254 O O . VAL D 1 4 ? 53.709 -8.351 19.962 1.00 38.05 4 VAL D O 1
ATOM 5258 N N . SER D 1 5 ? 52.476 -9.405 18.381 1.00 34.18 5 SER D N 1
ATOM 5259 C CA . SER D 1 5 ? 51.258 -8.670 18.665 1.00 34.75 5 SER D CA 1
ATOM 5260 C C . SER D 1 5 ? 50.036 -9.582 18.597 1.00 37.81 5 SER D C 1
ATOM 5261 O O . SER D 1 5 ? 49.931 -10.416 17.697 1.00 38.03 5 SER D O 1
ATOM 5264 N N . PHE D 1 6 ? 49.114 -9.418 19.542 1.00 32.46 6 PHE D N 1
ATOM 5265 C CA . PHE D 1 6 ? 47.856 -10.170 19.555 1.00 32.45 6 PHE D CA 1
ATOM 5266 C C . PHE D 1 6 ? 46.786 -9.408 20.318 1.00 37.51 6 PHE D C 1
ATOM 5267 O O . PHE D 1 6 ? 47.091 -8.482 21.075 1.00 35.87 6 PHE D O 1
ATOM 5275 N N . ASN D 1 7 ? 45.530 -9.816 20.123 1.00 37.14 7 ASN D N 1
ATOM 5276 C CA . ASN D 1 7 ? 44.384 -9.222 20.790 1.00 38.10 7 ASN D CA 1
ATOM 5277 C C . ASN D 1 7 ? 43.294 -10.272 20.951 1.00 45.24 7 ASN D C 1
ATOM 5278 O O . ASN D 1 7 ? 42.905 -10.913 19.971 1.00 46.33 7 ASN D O 1
ATOM 5283 N N . PHE D 1 8 ? 42.841 -10.461 22.196 1.00 42.35 8 PHE D N 1
ATOM 5284 C CA . PHE D 1 8 ? 41.748 -11.352 22.571 1.00 44.04 8 PHE D CA 1
ATOM 5285 C C . PHE D 1 8 ? 40.605 -10.543 23.148 1.00 49.01 8 PHE D C 1
ATOM 5286 O O . PHE D 1 8 ? 40.764 -9.944 24.209 1.00 47.23 8 PHE D O 1
ATOM 5294 N N . ASN D 1 9 ? 39.463 -10.511 22.453 1.00 47.31 9 ASN D N 1
ATOM 5295 C CA . ASN D 1 9 ? 38.245 -9.854 22.932 1.00 47.76 9 ASN D CA 1
ATOM 5296 C C . ASN D 1 9 ? 37.417 -10.881 23.690 1.00 53.43 9 ASN D C 1
ATOM 5297 O O . ASN D 1 9 ? 36.539 -10.540 24.490 1.00 54.26 9 ASN D O 1
ATOM 5302 N N . SER D 1 10 ? 37.712 -12.155 23.408 1.00 49.43 10 SER D N 1
ATOM 5303 C CA . SER D 1 10 ? 37.101 -13.352 23.970 1.00 49.14 10 SER D CA 1
ATOM 5304 C C . SER D 1 10 ? 38.066 -14.516 23.851 1.00 50.88 10 SER D C 1
ATOM 5305 O O . SER D 1 10 ? 39.049 -14.436 23.108 1.00 48.89 10 SER D O 1
ATOM 5308 N N . PHE D 1 11 ? 37.749 -15.618 24.541 1.00 47.00 11 PHE D N 1
ATOM 5309 C CA . PHE D 1 11 ? 38.565 -16.825 24.529 1.00 46.53 11 PHE D CA 1
ATOM 5310 C C . PHE D 1 11 ? 37.704 -18.036 24.204 1.00 56.59 11 PHE D C 1
ATOM 5311 O O . PHE D 1 11 ? 36.480 -17.985 24.359 1.00 57.65 11 PHE D O 1
ATOM 5319 N N . SER D 1 12 ? 38.340 -19.121 23.735 1.00 55.64 12 SER D N 1
ATOM 5320 C CA . SER D 1 12 ? 37.630 -20.353 23.388 1.00 56.53 12 SER D CA 1
ATOM 5321 C C . SER D 1 12 ? 38.468 -21.586 23.689 1.00 62.30 12 SER D C 1
ATOM 5322 O O . SER D 1 12 ? 39.686 -21.566 23.509 1.00 62.03 12 SER D O 1
ATOM 5325 N N . GLU D 1 13 ? 37.782 -22.655 24.150 1.00 60.24 13 GLU D N 1
ATOM 5326 C CA . GLU D 1 13 ? 38.305 -23.960 24.584 1.00 60.43 13 GLU D CA 1
ATOM 5327 C C . GLU D 1 13 ? 39.221 -24.649 23.559 1.00 65.03 13 GLU D C 1
ATOM 5328 O O . GLU D 1 13 ? 40.210 -25.263 23.958 1.00 64.56 13 GLU D O 1
ATOM 5334 N N . GLY D 1 14 ? 38.860 -24.586 22.279 1.00 62.56 14 GLY D N 1
ATOM 5335 C CA . GLY D 1 14 ? 39.629 -25.202 21.202 1.00 63.11 14 GLY D CA 1
ATOM 5336 C C . GLY D 1 14 ? 40.474 -24.216 20.419 1.00 68.23 14 GLY D C 1
ATOM 5337 O O . GLY D 1 14 ? 40.409 -24.185 19.184 1.00 68.46 14 GLY D O 1
ATOM 5338 N N . ASN D 1 15 ? 41.268 -23.397 21.136 1.00 64.71 15 ASN D N 1
ATOM 5339 C CA . ASN D 1 15 ? 42.135 -22.394 20.534 1.00 64.57 15 ASN D CA 1
ATOM 5340 C C . ASN D 1 15 ? 43.573 -22.840 20.777 1.00 67.12 15 ASN D C 1
ATOM 5341 O O . ASN D 1 15 ? 44.005 -22.855 21.926 1.00 67.12 15 ASN D O 1
ATOM 5346 N N . PRO D 1 16 ? 44.322 -23.270 19.737 1.00 62.14 16 PRO D N 1
ATOM 5347 C CA . PRO D 1 16 ? 45.710 -23.722 19.977 1.00 60.64 16 PRO D CA 1
ATOM 5348 C C . PRO D 1 16 ? 46.654 -22.607 20.465 1.00 58.99 16 PRO D C 1
ATOM 5349 O O . PRO D 1 16 ? 47.698 -22.917 21.037 1.00 57.98 16 PRO D O 1
ATOM 5353 N N . ALA D 1 17 ? 46.275 -21.320 20.256 1.00 52.16 17 ALA D N 1
ATOM 5354 C CA . ALA D 1 17 ? 47.059 -20.135 20.631 1.00 50.19 17 ALA D CA 1
ATOM 5355 C C . ALA D 1 17 ? 47.173 -19.916 22.155 1.00 49.48 17 ALA D C 1
ATOM 5356 O O . ALA D 1 17 ? 47.979 -19.080 22.579 1.00 46.97 17 ALA D O 1
ATOM 5358 N N . ILE D 1 18 ? 46.366 -20.635 22.967 1.00 43.95 18 ILE D N 1
ATOM 5359 C CA . ILE D 1 18 ? 46.380 -20.518 24.422 1.00 42.55 18 ILE D CA 1
ATOM 5360 C C . ILE D 1 18 ? 46.673 -21.883 25.048 1.00 43.99 18 ILE D C 1
ATOM 5361 O O . ILE D 1 18 ? 46.085 -22.895 24.654 1.00 44.29 18 ILE D O 1
ATOM 5366 N N . ASN D 1 19 ? 47.575 -21.894 26.032 1.00 36.88 19 ASN D N 1
ATOM 5367 C CA . ASN D 1 19 ? 47.887 -23.084 26.803 1.00 36.84 19 ASN D CA 1
ATOM 5368 C C . ASN D 1 19 ? 47.107 -22.995 28.100 1.00 37.29 19 ASN D C 1
ATOM 5369 O O . ASN D 1 19 ? 47.230 -21.992 28.808 1.00 34.50 19 ASN D O 1
ATOM 5374 N N . PHE D 1 20 ? 46.262 -24.003 28.384 1.00 33.64 20 PHE D N 1
ATOM 5375 C CA . PHE D 1 20 ? 45.458 -24.040 29.608 1.00 32.89 20 PHE D CA 1
ATOM 5376 C C . PHE D 1 20 ? 46.095 -24.982 30.605 1.00 35.84 20 PHE D C 1
ATOM 5377 O O . PHE D 1 20 ? 46.405 -26.118 30.259 1.00 38.25 20 PHE D O 1
ATOM 5385 N N . GLN D 1 21 ? 46.277 -24.531 31.850 1.00 28.65 21 GLN D N 1
ATOM 5386 C CA . GLN D 1 21 ? 46.949 -25.326 32.878 1.00 26.57 21 GLN D CA 1
ATOM 5387 C C . GLN D 1 21 ? 46.108 -25.412 34.120 1.00 30.24 21 GLN D C 1
ATOM 5388 O O . GLN D 1 21 ? 45.579 -24.396 34.587 1.00 29.11 21 GLN D O 1
ATOM 5394 N N . GLY D 1 22 ? 46.012 -26.609 34.676 1.00 26.78 22 GLY D N 1
ATOM 5395 C CA . GLY D 1 22 ? 45.262 -26.812 35.908 1.00 27.62 22 GLY D CA 1
ATOM 5396 C C . GLY D 1 22 ? 43.757 -26.741 35.759 1.00 32.79 22 GLY D C 1
ATOM 5397 O O . GLY D 1 22 ? 43.199 -27.277 34.796 1.00 30.59 22 GLY D O 1
ATOM 5398 N N . ASP D 1 23 ? 43.114 -26.019 36.704 1.00 30.52 23 ASP D N 1
ATOM 5399 C CA . ASP D 1 23 ? 41.662 -25.920 36.860 1.00 29.95 23 ASP D CA 1
ATOM 5400 C C . ASP D 1 23 ? 40.960 -24.871 35.977 1.00 34.62 23 ASP D C 1
ATOM 5401 O O . ASP D 1 23 ? 39.748 -24.698 36.139 1.00 37.09 23 ASP D O 1
ATOM 5406 N N . VAL D 1 24 ? 41.670 -24.239 35.009 1.00 29.87 24 VAL D N 1
ATOM 5407 C CA . VAL D 1 24 ? 41.087 -23.240 34.090 1.00 30.56 24 VAL D CA 1
ATOM 5408 C C . VAL D 1 24 ? 40.016 -23.837 33.166 1.00 34.36 24 VAL D C 1
ATOM 5409 O O . VAL D 1 24 ? 40.183 -24.928 32.597 1.00 34.63 24 VAL D O 1
ATOM 5413 N N . THR D 1 25 ? 38.933 -23.072 32.987 1.00 29.99 25 THR D N 1
ATOM 5414 C CA . THR D 1 25 ? 37.826 -23.369 32.097 1.00 30.55 25 THR D CA 1
ATOM 5415 C C . THR D 1 25 ? 37.493 -22.120 31.286 1.00 39.16 25 THR D C 1
ATOM 5416 O O . THR D 1 25 ? 37.798 -20.997 31.706 1.00 38.83 25 THR D O 1
ATOM 5420 N N . VAL D 1 26 ? 36.857 -22.309 30.131 1.00 38.33 26 VAL D N 1
ATOM 5421 C CA . VAL D 1 26 ? 36.369 -21.207 29.325 1.00 39.92 26 VAL D CA 1
ATOM 5422 C C . VAL D 1 26 ? 34.847 -21.247 29.424 1.00 45.83 26 VAL D C 1
ATOM 5423 O O . VAL D 1 26 ? 34.244 -22.268 29.094 1.00 45.34 26 VAL D O 1
ATOM 5427 N N . LEU D 1 27 ? 34.244 -20.153 29.907 1.00 43.33 27 LEU D N 1
ATOM 5428 C CA . LEU D 1 27 ? 32.794 -20.031 30.031 1.00 42.46 27 LEU D CA 1
ATOM 5429 C C . LEU D 1 27 ? 32.170 -19.746 28.659 1.00 47.23 27 LEU D C 1
ATOM 5430 O O . LEU D 1 27 ? 32.867 -19.308 27.739 1.00 45.98 27 LEU D O 1
ATOM 5435 N N . SER D 1 28 ? 30.852 -20.000 28.519 1.00 45.26 28 SER D N 1
ATOM 5436 C CA . SER D 1 28 ? 30.093 -19.804 27.279 1.00 45.16 28 SER D CA 1
ATOM 5437 C C . SER D 1 28 ? 30.124 -18.351 26.802 1.00 49.17 28 SER D C 1
ATOM 5438 O O . SER D 1 28 ? 30.053 -18.122 25.591 1.00 48.59 28 SER D O 1
ATOM 5441 N N . ASN D 1 29 ? 30.320 -17.384 27.732 1.00 46.25 29 ASN D N 1
ATOM 5442 C CA . ASN D 1 29 ? 30.400 -15.959 27.391 1.00 47.08 29 ASN D CA 1
ATOM 5443 C C . ASN D 1 29 ? 31.795 -15.553 26.833 1.00 50.71 29 ASN D C 1
ATOM 5444 O O . ASN D 1 29 ? 31.980 -14.404 26.437 1.00 52.31 29 ASN D O 1
ATOM 5449 N N . GLY D 1 30 ? 32.743 -16.487 26.807 1.00 45.43 30 GLY D N 1
ATOM 5450 C CA . GLY D 1 30 ? 34.088 -16.255 26.289 1.00 44.51 30 GLY D CA 1
ATOM 5451 C C . GLY D 1 30 ? 35.134 -15.876 27.320 1.00 46.49 30 GLY D C 1
ATOM 5452 O O . GLY D 1 30 ? 36.303 -15.683 26.963 1.00 46.18 30 GLY D O 1
ATOM 5453 N N . ASN D 1 31 ? 34.731 -15.741 28.597 1.00 40.35 31 ASN D N 1
ATOM 5454 C CA . ASN D 1 31 ? 35.638 -15.409 29.689 1.00 38.92 31 ASN D CA 1
ATOM 5455 C C . ASN D 1 31 ? 36.408 -16.625 30.117 1.00 41.57 31 ASN D C 1
ATOM 5456 O O . ASN D 1 31 ? 35.898 -17.744 30.031 1.00 42.59 31 ASN D O 1
ATOM 5461 N N . ILE D 1 32 ? 37.625 -16.408 30.617 1.00 34.20 32 ILE D N 1
ATOM 5462 C CA . ILE D 1 32 ? 38.435 -17.453 31.189 1.00 32.05 32 ILE D CA 1
ATOM 5463 C C . ILE D 1 32 ? 38.200 -17.419 32.698 1.00 29.41 32 ILE D C 1
ATOM 5464 O O . ILE D 1 32 ? 38.370 -16.365 33.312 1.00 28.23 32 ILE D O 1
ATOM 5469 N N . GLN D 1 33 ? 37.850 -18.572 33.286 1.00 22.59 33 GLN D N 1
ATOM 5470 C CA . GLN D 1 33 ? 37.683 -18.731 34.728 1.00 23.06 33 GLN D CA 1
ATOM 5471 C C . GLN D 1 33 ? 38.872 -19.527 35.194 1.00 26.38 33 GLN D C 1
ATOM 5472 O O . GLN D 1 33 ? 39.056 -20.672 34.739 1.00 26.01 33 GLN D O 1
ATOM 5478 N N . LEU D 1 34 ? 39.732 -18.902 36.017 1.00 21.46 34 LEU D N 1
ATOM 5479 C CA . LEU D 1 34 ? 40.996 -19.521 36.389 1.00 22.01 34 LEU D CA 1
ATOM 5480 C C . LEU D 1 34 ? 40.904 -20.585 37.465 1.00 29.35 34 LEU D C 1
ATOM 5481 O O . LEU D 1 34 ? 41.646 -21.555 37.368 1.00 29.32 34 LEU D O 1
ATOM 5486 N N . THR D 1 35 ? 40.053 -20.424 38.487 1.00 27.52 35 THR D N 1
ATOM 5487 C CA . THR D 1 35 ? 39.968 -21.440 39.547 1.00 28.54 35 THR D CA 1
ATOM 5488 C C . THR D 1 35 ? 38.627 -22.187 39.560 1.00 35.67 35 THR D C 1
ATOM 5489 O O . THR D 1 35 ? 37.621 -21.679 39.049 1.00 36.53 35 THR D O 1
ATOM 5493 N N . ASN D 1 36 ? 38.630 -23.406 40.145 1.00 32.62 36 ASN D N 1
ATOM 5494 C CA . ASN D 1 36 ? 37.439 -24.236 40.305 1.00 31.44 36 ASN D CA 1
ATOM 5495 C C . ASN D 1 36 ? 36.910 -24.010 41.722 1.00 34.47 36 ASN D C 1
ATOM 5496 O O . ASN D 1 36 ? 37.602 -24.301 42.691 1.00 33.60 36 ASN D O 1
ATOM 5501 N N . LEU D 1 37 ? 35.692 -23.481 41.834 1.00 33.46 37 LEU D N 1
ATOM 5502 C CA . LEU D 1 37 ? 35.045 -23.121 43.099 1.00 34.48 37 LEU D CA 1
ATOM 5503 C C . LEU D 1 37 ? 34.765 -24.313 44.049 1.00 38.23 37 LEU D C 1
ATOM 5504 O O . LEU D 1 37 ? 34.561 -24.084 45.247 1.00 34.65 37 LEU D O 1
ATOM 5509 N N . ASN D 1 38 ? 34.762 -25.570 43.530 1.00 36.51 38 ASN D N 1
ATOM 5510 C CA . ASN D 1 38 ? 34.466 -26.750 44.354 1.00 37.48 38 ASN D CA 1
ATOM 5511 C C . ASN D 1 38 ? 35.716 -27.563 44.777 1.00 45.29 38 ASN D C 1
ATOM 5512 O O . ASN D 1 38 ? 35.584 -28.559 45.498 1.00 46.19 38 ASN D O 1
ATOM 5517 N N . LYS D 1 39 ? 36.919 -27.120 44.373 1.00 42.19 39 LYS D N 1
ATOM 5518 C CA . LYS D 1 39 ? 38.183 -27.805 44.643 1.00 41.49 39 LYS D CA 1
ATOM 5519 C C . LYS D 1 39 ? 39.016 -27.097 45.711 1.00 44.64 39 LYS D C 1
ATOM 5520 O O . LYS D 1 39 ? 39.110 -25.873 45.707 1.00 44.08 39 LYS D O 1
ATOM 5526 N N . VAL D 1 40 ? 39.662 -27.884 46.593 1.00 39.70 40 VAL D N 1
ATOM 5527 C CA . VAL D 1 40 ? 40.572 -27.394 47.628 1.00 38.84 40 VAL D CA 1
ATOM 5528 C C . VAL D 1 40 ? 41.920 -27.073 46.955 1.00 39.19 40 VAL D C 1
ATOM 5529 O O . VAL D 1 40 ? 42.363 -27.836 46.090 1.00 39.10 40 VAL D O 1
ATOM 5533 N N . ASN D 1 41 ? 42.558 -25.948 47.336 1.00 32.42 41 ASN D N 1
ATOM 5534 C CA . ASN D 1 41 ? 43.863 -25.497 46.816 1.00 30.77 41 ASN D CA 1
ATOM 5535 C C . ASN D 1 41 ? 43.871 -25.419 45.284 1.00 31.72 41 ASN D C 1
ATOM 5536 O O . ASN D 1 41 ? 44.870 -25.787 44.654 1.00 32.74 41 ASN D O 1
ATOM 5541 N N . SER D 1 42 ? 42.749 -24.960 44.685 1.00 26.71 42 SER D N 1
ATOM 5542 C CA . SER D 1 42 ? 42.598 -24.856 43.234 1.00 24.76 42 SER D CA 1
ATOM 5543 C C . SER D 1 42 ? 43.606 -23.892 42.626 1.00 28.63 42 SER D C 1
ATOM 5544 O O . SER D 1 42 ? 43.880 -22.846 43.207 1.00 28.72 42 SER D O 1
ATOM 5547 N N . VAL D 1 43 ? 44.197 -24.274 41.483 1.00 26.22 43 VAL D N 1
ATOM 5548 C CA . VAL D 1 43 ? 45.146 -23.439 40.731 1.00 24.53 43 VAL D CA 1
ATOM 5549 C C . VAL D 1 43 ? 44.812 -23.586 39.261 1.00 28.25 43 VAL D C 1
ATOM 5550 O O . VAL D 1 43 ? 44.652 -24.714 38.763 1.00 28.72 43 VAL D O 1
ATOM 5554 N N . GLY D 1 44 ? 44.719 -22.454 38.580 1.00 22.53 44 GLY D N 1
ATOM 5555 C CA . GLY D 1 44 ? 44.471 -22.409 37.145 1.00 23.30 44 GLY D CA 1
ATOM 5556 C C . GLY D 1 44 ? 45.301 -21.322 36.503 1.00 25.99 44 GLY D C 1
ATOM 5557 O O . GLY D 1 44 ? 45.487 -20.249 37.083 1.00 24.25 44 GLY D O 1
ATOM 5558 N N . ARG D 1 45 ? 45.911 -21.638 35.351 1.00 22.08 45 ARG D N 1
ATOM 5559 C CA . ARG D 1 45 ? 46.731 -20.668 34.632 1.00 22.07 45 ARG D CA 1
ATOM 5560 C C . ARG D 1 45 ? 46.472 -20.748 33.127 1.00 24.46 45 ARG D C 1
ATOM 5561 O O . ARG D 1 45 ? 46.117 -21.817 32.594 1.00 22.03 45 ARG D O 1
ATOM 5569 N N . VAL D 1 46 ? 46.661 -19.633 32.444 1.00 23.44 46 VAL D N 1
ATOM 5570 C CA . VAL D 1 46 ? 46.565 -19.514 30.986 1.00 24.61 46 VAL D CA 1
ATOM 5571 C C . VAL D 1 46 ? 47.840 -18.825 30.484 1.00 29.97 46 VAL D C 1
ATOM 5572 O O . VAL D 1 46 ? 48.308 -17.882 31.114 1.00 28.46 46 VAL D O 1
ATOM 5576 N N . LEU D 1 47 ? 48.405 -19.333 29.394 1.00 27.81 47 LEU D N 1
ATOM 5577 C CA . LEU D 1 47 ? 49.607 -18.776 28.776 1.00 27.88 47 LEU D CA 1
ATOM 5578 C C . LEU D 1 47 ? 49.387 -18.560 27.304 1.00 30.61 47 LEU D C 1
ATOM 5579 O O . LEU D 1 47 ? 48.712 -19.377 26.664 1.00 30.61 47 LEU D O 1
ATOM 5584 N N . TYR D 1 48 ? 49.997 -17.490 26.743 1.00 26.15 48 TYR D N 1
ATOM 5585 C CA . TYR D 1 48 ? 49.975 -17.306 25.293 1.00 25.77 48 TYR D CA 1
ATOM 5586 C C . TYR D 1 48 ? 50.911 -18.420 24.797 1.00 30.98 48 TYR D C 1
ATOM 5587 O O . TYR D 1 48 ? 51.997 -18.571 25.363 1.00 30.41 48 TYR D O 1
ATOM 5596 N N . ALA D 1 49 ? 50.435 -19.299 23.888 1.00 29.81 49 ALA D N 1
ATOM 5597 C CA . ALA D 1 49 ? 51.169 -20.517 23.504 1.00 30.98 49 ALA D CA 1
ATOM 5598 C C . ALA D 1 49 ? 52.512 -20.270 22.815 1.00 35.30 49 ALA D C 1
ATOM 5599 O O . ALA D 1 49 ? 53.400 -21.107 22.960 1.00 34.96 49 ALA D O 1
ATOM 5601 N N . MET D 1 50 ? 52.683 -19.140 22.108 1.00 32.31 50 MET D N 1
ATOM 5602 C CA . MET D 1 50 ? 53.948 -18.867 21.427 1.00 32.97 50 MET D CA 1
ATOM 5603 C C . MET D 1 50 ? 54.966 -18.215 22.356 1.00 33.18 50 MET D C 1
ATOM 5604 O O . MET D 1 50 ? 54.666 -17.182 22.949 1.00 31.47 50 MET D O 1
ATOM 5609 N N . PRO D 1 51 ? 56.191 -18.782 22.485 1.00 29.88 51 PRO D N 1
ATOM 5610 C CA . PRO D 1 51 ? 57.203 -18.110 23.304 1.00 29.14 51 PRO D CA 1
ATOM 5611 C C . PRO D 1 51 ? 57.559 -16.751 22.683 1.00 29.53 51 PRO D C 1
ATOM 5612 O O . PRO D 1 51 ? 57.548 -16.609 21.448 1.00 27.34 51 PRO D O 1
ATOM 5616 N N . VAL D 1 52 ? 57.799 -15.741 23.542 1.00 25.18 52 VAL D N 1
ATOM 5617 C CA . VAL D 1 52 ? 58.162 -14.383 23.140 1.00 24.98 52 VAL D CA 1
ATOM 5618 C C . VAL D 1 52 ? 59.638 -14.163 23.430 1.00 28.19 52 VAL D C 1
ATOM 5619 O O . VAL D 1 52 ? 60.080 -14.365 24.557 1.00 26.98 52 VAL D O 1
ATOM 5623 N N . ARG D 1 53 ? 60.394 -13.724 22.417 1.00 25.39 53 ARG D N 1
ATOM 5624 C CA . ARG D 1 53 ? 61.811 -13.439 22.591 1.00 25.32 53 ARG D CA 1
ATOM 5625 C C . ARG D 1 53 ? 61.935 -12.047 23.222 1.00 28.16 53 ARG D C 1
ATOM 5626 O O . ARG D 1 53 ? 61.684 -11.045 22.546 1.00 29.54 53 ARG D O 1
ATOM 5634 N N . ILE D 1 54 ? 62.212 -11.991 24.537 1.00 26.37 54 ILE D N 1
ATOM 5635 C CA . ILE D 1 54 ? 62.297 -10.729 25.294 1.00 26.50 54 ILE D CA 1
ATOM 5636 C C . ILE D 1 54 ? 63.715 -10.155 25.273 1.00 31.25 54 ILE D C 1
ATOM 5637 O O . ILE D 1 54 ? 63.891 -8.969 25.547 1.00 30.52 54 ILE D O 1
ATOM 5642 N N . TRP D 1 55 ? 64.715 -10.972 24.942 1.00 29.02 55 TRP D N 1
ATOM 5643 C CA . TRP D 1 55 ? 66.069 -10.439 24.807 1.00 30.00 55 TRP D CA 1
ATOM 5644 C C . TRP D 1 55 ? 66.868 -11.289 23.831 1.00 35.66 55 TRP D C 1
ATOM 5645 O O . TRP D 1 55 ? 66.500 -12.434 23.564 1.00 35.31 55 TRP D O 1
ATOM 5656 N N . SER D 1 56 ? 67.894 -10.678 23.208 1.00 34.12 56 SER D N 1
ATOM 5657 C CA . SER D 1 56 ? 68.730 -11.320 22.194 1.00 35.85 56 SER D CA 1
ATOM 5658 C C . SER D 1 56 ? 70.121 -11.549 22.750 1.00 41.61 56 SER D C 1
ATOM 5659 O O . SER D 1 56 ? 70.702 -10.630 23.321 1.00 41.79 56 SER D O 1
ATOM 5662 N N . SER D 1 57 ? 70.632 -12.783 22.651 1.00 39.63 57 SER D N 1
ATOM 5663 C CA . SER D 1 57 ? 71.981 -13.115 23.127 1.00 41.09 57 SER D CA 1
ATOM 5664 C C . SER D 1 57 ? 73.043 -12.643 22.126 1.00 50.07 57 SER D C 1
ATOM 5665 O O . SER D 1 57 ? 74.214 -12.526 22.490 1.00 50.85 57 SER D O 1
ATOM 5668 N N . ALA D 1 58 ? 72.634 -12.389 20.868 1.00 49.05 58 ALA D N 1
ATOM 5669 C CA . ALA D 1 58 ? 73.511 -11.924 19.808 1.00 50.74 58 ALA D CA 1
ATOM 5670 C C . ALA D 1 58 ? 73.788 -10.422 19.933 1.00 57.35 58 ALA D C 1
ATOM 5671 O O . ALA D 1 58 ? 74.954 -10.043 19.894 1.00 58.62 58 ALA D O 1
ATOM 5673 N N . THR D 1 59 ? 72.739 -9.579 20.119 1.00 52.74 59 THR D N 1
ATOM 5674 C CA . THR D 1 59 ? 72.876 -8.117 20.204 1.00 52.05 59 THR D CA 1
ATOM 5675 C C . THR D 1 59 ? 72.907 -7.562 21.636 1.00 54.55 59 THR D C 1
ATOM 5676 O O . THR D 1 59 ? 73.374 -6.436 21.840 1.00 54.10 59 THR D O 1
ATOM 5680 N N . GLY D 1 60 ? 72.370 -8.321 22.592 1.00 48.60 60 GLY D N 1
ATOM 5681 C CA . GLY D 1 60 ? 72.231 -7.880 23.978 1.00 46.25 60 GLY D CA 1
ATOM 5682 C C . GLY D 1 60 ? 71.023 -6.967 24.159 1.00 43.46 60 GLY D C 1
ATOM 5683 O O . GLY D 1 60 ? 70.809 -6.448 25.260 1.00 41.88 60 GLY D O 1
ATOM 5684 N N . ASN D 1 61 ? 70.214 -6.780 23.081 1.00 37.40 61 ASN D N 1
ATOM 5685 C CA . ASN D 1 61 ? 69.012 -5.936 23.090 1.00 35.70 61 ASN D CA 1
ATOM 5686 C C . ASN D 1 61 ? 67.885 -6.572 23.902 1.00 37.75 61 ASN D C 1
ATOM 5687 O O . ASN D 1 61 ? 67.790 -7.799 23.978 1.00 34.80 61 ASN D O 1
ATOM 5692 N N . VAL D 1 62 ? 67.055 -5.726 24.544 1.00 33.52 62 VAL D N 1
ATOM 5693 C CA . VAL D 1 62 ? 65.927 -6.165 25.394 1.00 31.95 62 VAL D CA 1
ATOM 5694 C C . VAL D 1 62 ? 64.658 -5.538 24.842 1.00 33.33 62 VAL D C 1
ATOM 5695 O O . VAL D 1 62 ? 64.657 -4.362 24.473 1.00 33.25 62 VAL D O 1
ATOM 5699 N N . ALA D 1 63 ? 63.572 -6.328 24.766 1.00 26.55 63 ALA D N 1
ATOM 5700 C CA . ALA D 1 63 ? 62.327 -5.849 24.206 1.00 26.34 63 ALA D CA 1
ATOM 5701 C C . ALA D 1 63 ? 61.613 -4.931 25.161 1.00 28.62 63 ALA D C 1
ATOM 5702 O O . ALA D 1 63 ? 61.824 -4.988 26.373 1.00 28.31 63 ALA D O 1
ATOM 5704 N N . SER D 1 64 ? 60.812 -4.035 24.594 1.00 26.21 64 SER D N 1
ATOM 5705 C CA . SER D 1 64 ? 59.874 -3.212 25.322 1.00 25.84 64 SER D CA 1
ATOM 5706 C C . SER D 1 64 ? 58.537 -3.853 25.043 1.00 28.28 64 SER D C 1
ATOM 5707 O O . SER D 1 64 ? 58.400 -4.552 24.028 1.00 28.25 64 SER D O 1
ATOM 5710 N N . PHE D 1 65 ? 57.550 -3.635 25.909 1.00 22.63 65 PHE D N 1
ATOM 5711 C CA . PHE D 1 65 ? 56.218 -4.156 25.621 1.00 21.17 65 PHE D CA 1
ATOM 5712 C C . PHE D 1 65 ? 55.150 -3.275 26.234 1.00 24.52 65 PHE D C 1
ATOM 5713 O O . PHE D 1 65 ? 55.410 -2.507 27.166 1.00 22.45 65 PHE D O 1
ATOM 5721 N N . LEU D 1 66 ? 53.951 -3.380 25.658 1.00 23.26 66 LEU D N 1
ATOM 5722 C CA . LEU D 1 66 ? 52.735 -2.685 26.055 1.00 21.86 66 LEU D CA 1
ATOM 5723 C C . LEU D 1 66 ? 51.660 -3.720 26.106 1.00 24.17 66 LEU D C 1
ATOM 5724 O O . LEU D 1 66 ? 51.412 -4.386 25.105 1.00 24.44 66 LEU D O 1
ATOM 5729 N N . THR D 1 67 ? 50.982 -3.841 27.228 1.00 23.33 67 THR D N 1
ATOM 5730 C CA . THR D 1 67 ? 49.920 -4.840 27.304 1.00 22.78 67 THR D CA 1
ATOM 5731 C C . THR D 1 67 ? 48.769 -4.268 28.103 1.00 26.74 67 THR D C 1
ATOM 5732 O O . THR D 1 67 ? 48.983 -3.506 29.046 1.00 25.57 67 THR D O 1
ATOM 5736 N N . SER D 1 68 ? 47.547 -4.637 27.714 1.00 24.20 68 SER D N 1
ATOM 5737 C CA . SER D 1 68 ? 46.336 -4.245 28.414 1.00 23.65 68 SER D CA 1
ATOM 5738 C C . SER D 1 68 ? 45.446 -5.464 28.588 1.00 26.20 68 SER D C 1
ATOM 5739 O O . SER D 1 68 ? 45.379 -6.316 27.698 1.00 26.60 68 SER D O 1
ATOM 5742 N N . PHE D 1 69 ? 44.808 -5.577 29.746 1.00 22.27 69 PHE D N 1
ATOM 5743 C CA . PHE D 1 69 ? 43.896 -6.686 30.009 1.00 21.53 69 PHE D CA 1
ATOM 5744 C C . PHE D 1 69 ? 42.821 -6.240 30.974 1.00 30.01 69 PHE D C 1
ATOM 5745 O O . PHE D 1 69 ? 42.960 -5.197 31.616 1.00 30.67 69 PHE D O 1
ATOM 5753 N N . SER D 1 70 ? 41.723 -7.002 31.022 1.00 27.68 70 SER D N 1
ATOM 5754 C CA . SER D 1 70 ? 40.615 -6.760 31.922 1.00 26.02 70 SER D CA 1
ATOM 5755 C C . SER D 1 70 ? 40.248 -8.030 32.617 1.00 26.76 70 SER D C 1
ATOM 5756 O O . SER D 1 70 ? 40.323 -9.125 32.035 1.00 27.90 70 SER D O 1
ATOM 5759 N N . PHE D 1 71 ? 39.907 -7.897 33.889 1.00 21.83 71 PHE D N 1
ATOM 5760 C CA . PHE D 1 71 ? 39.548 -9.026 34.719 1.00 20.58 71 PHE D CA 1
ATOM 5761 C C . PHE D 1 71 ? 38.404 -8.666 35.639 1.00 25.06 71 PHE D C 1
ATOM 5762 O O . PHE D 1 71 ? 38.036 -7.484 35.778 1.00 25.07 71 PHE D O 1
ATOM 5770 N N . GLU D 1 72 ? 37.896 -9.680 36.325 1.00 23.10 72 GLU D N 1
ATOM 5771 C CA . GLU D 1 72 ? 36.856 -9.526 37.328 1.00 23.41 72 GLU D CA 1
ATOM 5772 C C . GLU D 1 72 ? 37.047 -10.568 38.420 1.00 26.41 72 GLU D C 1
ATOM 5773 O O . GLU D 1 72 ? 37.275 -11.749 38.126 1.00 27.86 72 GLU D O 1
ATOM 5779 N N . MET D 1 73 ? 36.937 -10.134 39.671 1.00 21.75 73 MET D N 1
ATOM 5780 C CA . MET D 1 73 ? 36.936 -11.024 40.822 1.00 20.65 73 MET D CA 1
ATOM 5781 C C . MET D 1 73 ? 35.578 -10.847 41.510 1.00 27.83 73 MET D C 1
ATOM 5782 O O . MET D 1 73 ? 35.132 -9.716 41.696 1.00 28.64 73 MET D O 1
ATOM 5787 N N . LYS D 1 74 ? 34.907 -11.956 41.810 1.00 25.36 74 LYS D N 1
ATOM 5788 C CA . LYS D 1 74 ? 33.586 -11.916 42.439 1.00 26.48 74 LYS D CA 1
ATOM 5789 C C . LYS D 1 74 ? 33.526 -12.858 43.631 1.00 30.81 74 LYS D C 1
ATOM 5790 O O . LYS D 1 74 ? 33.985 -13.988 43.556 1.00 30.68 74 LYS D O 1
ATOM 5796 N N . ASP D 1 75 ? 32.969 -12.364 44.744 1.00 27.90 75 ASP D N 1
ATOM 5797 C CA . ASP D 1 75 ? 32.801 -13.138 45.973 1.00 28.65 75 ASP D CA 1
ATOM 5798 C C . ASP D 1 75 ? 31.823 -14.252 45.749 1.00 36.31 75 ASP D C 1
ATOM 5799 O O . ASP D 1 75 ? 30.871 -14.101 44.973 1.00 35.47 75 ASP D O 1
ATOM 5804 N N . ILE D 1 76 ? 32.018 -15.338 46.470 1.00 37.47 76 ILE D N 1
ATOM 5805 C CA . ILE D 1 76 ? 31.062 -16.424 46.375 1.00 40.54 76 ILE D CA 1
ATOM 5806 C C . ILE D 1 76 ? 30.588 -16.701 47.777 1.00 49.98 76 ILE D C 1
ATOM 5807 O O . ILE D 1 76 ? 31.354 -16.549 48.733 1.00 50.43 76 ILE D O 1
ATOM 5812 N N . LYS D 1 77 ? 29.322 -17.088 47.890 1.00 49.21 77 LYS D N 1
ATOM 5813 C CA . LYS D 1 77 ? 28.691 -17.419 49.150 1.00 49.87 77 LYS D CA 1
ATOM 5814 C C . LYS D 1 77 ? 29.579 -18.381 49.993 1.00 52.81 77 LYS D C 1
ATOM 5815 O O . LYS D 1 77 ? 30.113 -19.372 49.473 1.00 51.55 77 LYS D O 1
ATOM 5821 N N . ASP D 1 78 ? 29.760 -18.011 51.286 1.00 49.13 78 ASP D N 1
ATOM 5822 C CA . ASP D 1 78 ? 30.389 -18.757 52.392 1.00 48.81 78 ASP D CA 1
ATOM 5823 C C . ASP D 1 78 ? 31.951 -18.820 52.392 1.00 50.99 78 ASP D C 1
ATOM 5824 O O . ASP D 1 78 ? 32.534 -19.207 53.415 1.00 51.59 78 ASP D O 1
ATOM 5829 N N . TYR D 1 79 ? 32.630 -18.490 51.292 1.00 44.39 79 TYR D N 1
ATOM 5830 C CA . TYR D 1 79 ? 34.104 -18.536 51.355 1.00 43.15 79 TYR D CA 1
ATOM 5831 C C . TYR D 1 79 ? 34.716 -17.149 51.430 1.00 45.17 79 TYR D C 1
ATOM 5832 O O . TYR D 1 79 ? 34.119 -16.202 50.935 1.00 45.33 79 TYR D O 1
ATOM 5841 N N . ASP D 1 80 ? 35.939 -17.050 51.989 1.00 40.79 80 ASP D N 1
ATOM 5842 C CA . ASP D 1 80 ? 36.754 -15.821 52.027 1.00 40.85 80 ASP D CA 1
ATOM 5843 C C . ASP D 1 80 ? 37.169 -15.464 50.603 1.00 43.76 80 ASP D C 1
ATOM 5844 O O . ASP D 1 80 ? 37.720 -16.341 49.920 1.00 41.61 80 ASP D O 1
ATOM 5849 N N . PRO D 1 81 ? 36.938 -14.218 50.126 1.00 39.86 81 PRO D N 1
ATOM 5850 C CA . PRO D 1 81 ? 37.338 -13.868 48.747 1.00 38.04 81 PRO D CA 1
ATOM 5851 C C . PRO D 1 81 ? 38.861 -13.863 48.625 1.00 37.06 81 PRO D C 1
ATOM 5852 O O . PRO D 1 81 ? 39.517 -12.902 49.023 1.00 35.62 81 PRO D O 1
ATOM 5856 N N . ALA D 1 82 ? 39.424 -14.983 48.125 1.00 30.27 82 ALA D N 1
ATOM 5857 C CA . ALA D 1 82 ? 40.861 -15.191 48.014 1.00 27.86 82 ALA D CA 1
ATOM 5858 C C . ALA D 1 82 ? 41.157 -16.167 46.831 1.00 30.76 82 ALA D C 1
ATOM 5859 O O . ALA D 1 82 ? 40.243 -16.867 46.402 1.00 29.33 82 ALA D O 1
ATOM 5861 N N . ASP D 1 83 ? 42.378 -16.165 46.246 1.00 25.15 83 ASP D N 1
ATOM 5862 C CA . ASP D 1 83 ? 43.542 -15.412 46.711 1.00 23.34 83 ASP D CA 1
ATOM 5863 C C . ASP D 1 83 ? 43.994 -14.259 45.833 1.00 26.66 83 ASP D C 1
ATOM 5864 O O . ASP D 1 83 ? 44.779 -13.422 46.299 1.00 24.79 83 ASP D O 1
ATOM 5869 N N . GLY D 1 84 ? 43.535 -14.226 44.596 1.00 23.34 84 GLY D N 1
ATOM 5870 C CA . GLY D 1 84 ? 43.906 -13.175 43.664 1.00 23.02 84 GLY D CA 1
ATOM 5871 C C . GLY D 1 84 ? 44.477 -13.708 42.362 1.00 24.24 84 GLY D C 1
ATOM 5872 O O . GLY D 1 84 ? 44.574 -14.932 42.152 1.00 21.94 84 GLY D O 1
ATOM 5873 N N . ILE D 1 85 ? 44.753 -12.769 41.449 1.00 19.81 85 ILE D N 1
ATOM 5874 C CA . ILE D 1 85 ? 45.268 -13.047 40.094 1.00 18.12 85 ILE D CA 1
ATOM 5875 C C . ILE D 1 85 ? 46.654 -12.462 39.972 1.00 21.44 85 ILE D C 1
ATOM 5876 O O . ILE D 1 85 ? 46.921 -11.371 40.526 1.00 19.73 85 ILE D O 1
ATOM 5881 N N . ILE D 1 86 ? 47.534 -13.144 39.212 1.00 18.31 86 ILE D N 1
ATOM 5882 C CA . ILE D 1 86 ? 48.853 -12.606 38.908 1.00 17.90 86 ILE D CA 1
ATOM 5883 C C . ILE D 1 86 ? 49.043 -12.668 37.374 1.00 20.43 86 ILE D C 1
ATOM 5884 O O . ILE D 1 86 ? 48.748 -13.690 36.746 1.00 18.80 86 ILE D O 1
ATOM 5889 N N . PHE D 1 87 ? 49.474 -11.552 36.791 1.00 17.47 87 PHE D N 1
ATOM 5890 C CA . PHE D 1 87 ? 49.866 -11.451 35.401 1.00 18.37 87 PHE D CA 1
ATOM 5891 C C . PHE D 1 87 ? 51.343 -11.768 35.440 1.00 20.81 87 PHE D C 1
ATOM 5892 O O . PHE D 1 87 ? 52.066 -11.065 36.140 1.00 18.86 87 PHE D O 1
ATOM 5900 N N . PHE D 1 88 ? 51.789 -12.867 34.801 1.00 17.69 88 PHE D N 1
ATOM 5901 C CA . PHE D 1 88 ? 53.174 -13.229 34.959 1.00 17.76 88 PHE D CA 1
ATOM 5902 C C . PHE D 1 88 ? 53.878 -13.574 33.635 1.00 22.63 88 PHE D C 1
ATOM 5903 O O . PHE D 1 88 ? 53.263 -13.769 32.570 1.00 19.39 88 PHE D O 1
ATOM 5911 N N . ILE D 1 89 ? 55.217 -13.587 33.747 1.00 18.79 89 ILE D N 1
ATOM 5912 C CA . ILE D 1 89 ? 56.201 -13.879 32.697 1.00 18.84 89 ILE D CA 1
ATOM 5913 C C . ILE D 1 89 ? 57.078 -14.950 33.245 1.00 21.11 89 ILE D C 1
ATOM 5914 O O . ILE D 1 89 ? 57.577 -14.812 34.368 1.00 19.34 89 ILE D O 1
ATOM 5919 N N . ALA D 1 90 ? 57.258 -16.014 32.522 1.00 19.88 90 ALA D N 1
ATOM 5920 C CA . ALA D 1 90 ? 58.064 -17.115 33.076 1.00 21.39 90 ALA D CA 1
ATOM 5921 C C . ALA D 1 90 ? 58.788 -17.906 31.975 1.00 24.85 90 ALA D C 1
ATOM 5922 O O . ALA D 1 90 ? 58.481 -17.713 30.798 1.00 24.14 90 ALA D O 1
ATOM 5924 N N . PRO D 1 91 ? 59.758 -18.794 32.314 1.00 21.47 91 PRO D N 1
ATOM 5925 C CA . PRO D 1 91 ? 60.423 -19.592 31.255 1.00 21.79 91 PRO D CA 1
ATOM 5926 C C . PRO D 1 91 ? 59.400 -20.371 30.427 1.00 23.79 91 PRO D C 1
ATOM 5927 O O . PRO D 1 91 ? 58.310 -20.670 30.927 1.00 20.58 91 PRO D O 1
ATOM 5931 N N . GLU D 1 92 ? 59.722 -20.661 29.159 1.00 24.49 92 GLU D N 1
ATOM 5932 C CA . GLU D 1 92 ? 58.779 -21.301 28.234 1.00 24.75 92 GLU D CA 1
ATOM 5933 C C . GLU D 1 92 ? 58.272 -22.679 28.716 1.00 26.30 92 GLU D C 1
ATOM 5934 O O . GLU D 1 92 ? 57.158 -23.045 28.345 1.00 24.57 92 GLU D O 1
ATOM 5940 N N . ASP D 1 93 ? 59.038 -23.394 29.583 1.00 21.91 93 ASP D N 1
ATOM 5941 C CA . ASP D 1 93 ? 58.632 -24.687 30.131 1.00 22.66 93 ASP D CA 1
ATOM 5942 C C . ASP D 1 93 ? 57.841 -24.556 31.457 1.00 26.16 93 ASP D C 1
ATOM 5943 O O . ASP D 1 93 ? 57.628 -25.569 32.145 1.00 27.55 93 ASP D O 1
ATOM 5948 N N . THR D 1 94 ? 57.372 -23.346 31.804 1.00 19.91 94 THR D N 1
ATOM 5949 C CA . THR D 1 94 ? 56.662 -23.125 33.063 1.00 18.84 94 THR D CA 1
ATOM 5950 C C . THR D 1 94 ? 55.395 -23.978 33.222 1.00 21.81 94 THR D C 1
ATOM 5951 O O . THR D 1 94 ? 54.546 -24.077 32.321 1.00 22.96 94 THR D O 1
ATOM 5955 N N . GLN D 1 95 ? 55.283 -24.585 34.412 1.00 19.90 95 GLN D N 1
ATOM 5956 C CA . GLN D 1 95 ? 54.139 -25.412 34.814 1.00 20.69 95 GLN D CA 1
ATOM 5957 C C . GLN D 1 95 ? 53.733 -25.031 36.245 1.00 24.67 95 GLN D C 1
ATOM 5958 O O . GLN D 1 95 ? 54.542 -24.456 36.987 1.00 25.31 95 GLN D O 1
ATOM 5964 N N . ILE D 1 96 ? 52.504 -25.355 36.639 1.00 21.55 96 ILE D N 1
ATOM 5965 C CA . ILE D 1 96 ? 52.051 -25.170 38.019 1.00 20.82 96 ILE D CA 1
ATOM 5966 C C . ILE D 1 96 ? 53.051 -25.907 38.939 1.00 27.18 96 ILE D C 1
ATOM 5967 O O . ILE D 1 96 ? 53.367 -27.071 38.652 1.00 28.52 96 ILE D O 1
ATOM 5972 N N . PRO D 1 97 ? 53.619 -25.250 39.983 1.00 26.10 97 PRO D N 1
ATOM 5973 C CA . PRO D 1 97 ? 54.589 -25.949 40.850 1.00 26.40 97 PRO D CA 1
ATOM 5974 C C . PRO D 1 97 ? 54.045 -27.276 41.384 1.00 32.22 97 PRO D C 1
ATOM 5975 O O . PRO D 1 97 ? 52.866 -27.384 41.738 1.00 29.29 97 PRO D O 1
ATOM 5979 N N . ALA D 1 98 ? 54.897 -28.306 41.368 1.00 32.40 98 ALA D N 1
ATOM 5980 C CA . ALA D 1 98 ? 54.545 -29.655 41.822 1.00 33.93 98 ALA D CA 1
ATOM 5981 C C . ALA D 1 98 ? 54.125 -29.627 43.303 1.00 37.81 98 ALA D C 1
ATOM 5982 O O . ALA D 1 98 ? 54.827 -29.011 44.119 1.00 35.95 98 ALA D O 1
ATOM 5984 N N . GLY D 1 99 ? 52.958 -30.225 43.597 1.00 34.31 99 GLY D N 1
ATOM 5985 C CA . GLY D 1 99 ? 52.375 -30.274 44.937 1.00 34.18 99 GLY D CA 1
ATOM 5986 C C . GLY D 1 99 ? 51.937 -28.906 45.439 1.00 39.12 99 GLY D C 1
ATOM 5987 O O . GLY D 1 99 ? 51.981 -28.649 46.647 1.00 39.68 99 GLY D O 1
ATOM 5988 N N . SER D 1 100 ? 51.490 -28.029 44.509 1.00 34.85 100 SER D N 1
ATOM 5989 C CA . SER D 1 100 ? 51.072 -26.656 44.796 1.00 33.79 100 SER D CA 1
ATOM 5990 C C . SER D 1 100 ? 49.986 -26.581 45.859 1.00 37.12 100 SER D C 1
ATOM 5991 O O . SER D 1 100 ? 48.957 -27.257 45.758 1.00 35.71 100 SER D O 1
ATOM 5994 N N . ILE D 1 101 ? 50.208 -25.723 46.865 1.00 32.74 101 ILE D N 1
ATOM 5995 C CA . ILE D 1 101 ? 49.239 -25.531 47.945 1.00 32.80 101 ILE D CA 1
ATOM 5996 C C . ILE D 1 101 ? 48.234 -24.427 47.559 1.00 36.94 101 ILE D C 1
ATOM 5997 O O . ILE D 1 101 ? 47.346 -24.100 48.365 1.00 37.58 101 ILE D O 1
ATOM 6002 N N . GLY D 1 102 ? 48.365 -23.880 46.337 1.00 31.28 102 GLY D N 1
ATOM 6003 C CA . GLY D 1 102 ? 47.520 -22.781 45.873 1.00 30.18 102 GLY D CA 1
ATOM 6004 C C . GLY D 1 102 ? 47.610 -21.613 46.849 1.00 28.47 102 GLY D C 1
ATOM 6005 O O . GLY D 1 102 ? 48.703 -21.265 47.288 1.00 27.51 102 GLY D O 1
ATOM 6006 N N . GLY D 1 103 ? 46.466 -21.102 47.276 1.00 25.72 103 GLY D N 1
ATOM 6007 C CA . GLY D 1 103 ? 46.428 -20.026 48.286 1.00 26.75 103 GLY D CA 1
ATOM 6008 C C . GLY D 1 103 ? 47.303 -18.831 47.952 1.00 29.95 103 GLY D C 1
ATOM 6009 O O . GLY D 1 103 ? 47.300 -18.378 46.805 1.00 30.99 103 GLY D O 1
ATOM 6010 N N . GLY D 1 104 ? 48.118 -18.393 48.911 1.00 27.51 104 GLY D N 1
ATOM 6011 C CA . GLY D 1 104 ? 49.005 -17.228 48.789 1.00 27.17 104 GLY D CA 1
ATOM 6012 C C . GLY D 1 104 ? 50.105 -17.322 47.747 1.00 27.86 104 GLY D C 1
ATOM 6013 O O . GLY D 1 104 ? 50.739 -16.320 47.410 1.00 24.02 104 GLY D O 1
ATOM 6014 N N . THR D 1 105 ? 50.356 -18.535 47.226 1.00 23.99 105 THR D N 1
ATOM 6015 C CA . THR D 1 105 ? 51.391 -18.747 46.220 1.00 23.67 105 THR D CA 1
ATOM 6016 C C . THR D 1 105 ? 50.916 -18.246 44.846 1.00 25.01 105 THR D C 1
ATOM 6017 O O . THR D 1 105 ? 51.722 -18.158 43.910 1.00 24.42 105 THR D O 1
ATOM 6021 N N . LEU D 1 106 ? 49.591 -17.996 44.708 1.00 21.51 106 LEU D N 1
ATOM 6022 C CA . LEU D 1 106 ? 48.942 -17.516 43.475 1.00 20.76 106 LEU D CA 1
ATOM 6023 C C . LEU D 1 106 ? 49.219 -18.457 42.257 1.00 25.57 106 LEU D C 1
ATOM 6024 O O . LEU D 1 106 ? 49.044 -18.047 41.101 1.00 23.84 106 LEU D O 1
ATOM 6029 N N . GLY D 1 107 ? 49.602 -19.713 42.538 1.00 24.07 107 GLY D N 1
ATOM 6030 C CA . GLY D 1 107 ? 49.898 -20.718 41.520 1.00 24.50 107 GLY D CA 1
ATOM 6031 C C . GLY D 1 107 ? 51.201 -20.543 40.766 1.00 25.36 107 GLY D C 1
ATOM 6032 O O . GLY D 1 107 ? 51.417 -21.211 39.744 1.00 26.88 107 GLY D O 1
ATOM 6033 N N . VAL D 1 108 ? 52.104 -19.684 41.270 1.00 19.90 108 VAL D N 1
ATOM 6034 C CA . VAL D 1 108 ? 53.367 -19.432 40.575 1.00 20.18 108 VAL D CA 1
ATOM 6035 C C . VAL D 1 108 ? 54.571 -19.760 41.453 1.00 24.77 108 VAL D C 1
ATOM 6036 O O . VAL D 1 108 ? 55.695 -19.774 40.952 1.00 22.23 108 VAL D O 1
ATOM 6040 N N . SER D 1 109 ? 54.361 -20.021 42.746 1.00 23.03 109 SER D N 1
ATOM 6041 C CA . SER D 1 109 ? 55.504 -20.275 43.619 1.00 24.62 109 SER D CA 1
ATOM 6042 C C . SER D 1 109 ? 55.335 -21.529 44.500 1.00 30.42 109 SER D C 1
ATOM 6043 O O . SER D 1 109 ? 54.260 -22.130 44.541 1.00 27.82 109 SER D O 1
ATOM 6046 N N . ASP D 1 110 ? 56.412 -21.899 45.220 1.00 31.30 110 ASP D N 1
ATOM 6047 C CA . ASP D 1 110 ? 56.389 -23.011 46.165 1.00 32.37 110 ASP D CA 1
ATOM 6048 C C . ASP D 1 110 ? 55.796 -22.521 47.507 1.00 39.87 110 ASP D C 1
ATOM 6049 O O . ASP D 1 110 ? 55.414 -21.348 47.614 1.00 38.20 110 ASP D O 1
ATOM 6054 N N . THR D 1 111 ? 55.756 -23.406 48.526 1.00 39.22 111 THR D N 1
ATOM 6055 C CA . THR D 1 111 ? 55.229 -23.114 49.868 1.00 39.88 111 THR D CA 1
ATOM 6056 C C . THR D 1 111 ? 55.971 -21.927 50.523 1.00 44.35 111 THR D C 1
ATOM 6057 O O . THR D 1 111 ? 55.336 -21.131 51.208 1.00 44.80 111 THR D O 1
ATOM 6061 N N . LYS D 1 112 ? 57.287 -21.797 50.291 1.00 41.05 112 LYS D N 1
ATOM 6062 C CA . LYS D 1 112 ? 58.115 -20.725 50.844 1.00 40.14 112 LYS D CA 1
ATOM 6063 C C . LYS D 1 112 ? 57.969 -19.399 50.056 1.00 42.70 112 LYS D C 1
ATOM 6064 O O . LYS D 1 112 ? 58.535 -18.376 50.464 1.00 41.98 112 LYS D O 1
ATOM 6070 N N . GLY D 1 113 ? 57.191 -19.426 48.970 1.00 37.65 113 GLY D N 1
ATOM 6071 C CA . GLY D 1 113 ? 56.887 -18.257 48.149 1.00 36.66 113 GLY D CA 1
ATOM 6072 C C . GLY D 1 113 ? 57.869 -17.938 47.043 1.00 37.12 113 GLY D C 1
ATOM 6073 O O . GLY D 1 113 ? 57.754 -16.887 46.411 1.00 35.25 113 GLY D O 1
ATOM 6074 N N . ALA D 1 114 ? 58.795 -18.869 46.760 1.00 31.75 114 ALA D N 1
ATOM 6075 C CA . ALA D 1 114 ? 59.808 -18.729 45.721 1.00 30.97 114 ALA D CA 1
ATOM 6076 C C . ALA D 1 114 ? 59.405 -19.440 44.433 1.00 33.86 114 ALA D C 1
ATOM 6077 O O . ALA D 1 114 ? 58.810 -20.523 44.465 1.00 32.14 114 ALA D O 1
ATOM 6079 N N . GLY D 1 115 ? 59.782 -18.841 43.312 1.00 31.10 115 GLY D N 1
ATOM 6080 C CA . GLY D 1 115 ? 59.529 -19.374 41.981 1.00 30.35 115 GLY D CA 1
ATOM 6081 C C . GLY D 1 115 ? 60.390 -18.699 40.941 1.00 31.34 115 GLY D C 1
ATOM 6082 O O . GLY D 1 115 ? 61.224 -17.869 41.281 1.00 30.40 115 GLY D O 1
ATOM 6083 N N . HIS D 1 116 ? 60.201 -19.054 39.673 1.00 27.81 116 HIS D N 1
ATOM 6084 C CA . HIS D 1 116 ? 60.937 -18.455 38.569 1.00 27.13 116 HIS D CA 1
ATOM 6085 C C . HIS D 1 116 ? 59.935 -17.729 37.689 1.00 24.51 116 HIS D C 1
ATOM 6086 O O . HIS D 1 116 ? 59.287 -18.333 36.838 1.00 21.51 116 HIS D O 1
ATOM 6093 N N . PHE D 1 117 ? 59.743 -16.431 37.955 1.00 20.68 117 PHE D N 1
ATOM 6094 C CA . PHE D 1 117 ? 58.769 -15.619 37.239 1.00 19.62 117 PHE D CA 1
ATOM 6095 C C . PHE D 1 117 ? 58.945 -14.146 37.565 1.00 20.53 117 PHE D C 1
ATOM 6096 O O . PHE D 1 117 ? 59.559 -13.794 38.568 1.00 20.64 117 PHE D O 1
ATOM 6104 N N . VAL D 1 118 ? 58.338 -13.299 36.750 1.00 17.32 118 VAL D N 1
ATOM 6105 C CA . VAL D 1 118 ? 58.210 -11.857 37.020 1.00 16.36 118 VAL D CA 1
ATOM 6106 C C . VAL D 1 118 ? 56.717 -11.603 36.882 1.00 20.22 118 VAL D C 1
ATOM 6107 O O . VAL D 1 118 ? 56.139 -12.081 35.910 1.00 19.23 118 VAL D O 1
ATOM 6111 N N . GLY D 1 119 ? 56.104 -10.905 37.828 1.00 18.55 119 GLY D N 1
ATOM 6112 C CA . GLY D 1 119 ? 54.672 -10.672 37.705 1.00 18.06 119 GLY D CA 1
ATOM 6113 C C . GLY D 1 119 ? 54.121 -9.433 38.371 1.00 21.00 119 GLY D C 1
ATOM 6114 O O . GLY D 1 119 ? 54.796 -8.784 39.161 1.00 17.04 119 GLY D O 1
ATOM 6115 N N . VAL D 1 120 ? 52.857 -9.148 38.071 1.00 18.33 120 VAL D N 1
ATOM 6116 C CA . VAL D 1 120 ? 52.053 -8.073 38.669 1.00 17.56 120 VAL D CA 1
ATOM 6117 C C . VAL D 1 120 ? 50.870 -8.788 39.316 1.00 22.63 120 VAL D C 1
ATOM 6118 O O . VAL D 1 120 ? 50.046 -9.354 38.596 1.00 21.86 120 VAL D O 1
ATOM 6122 N N . GLU D 1 121 ? 50.849 -8.856 40.653 1.00 19.65 121 GLU D N 1
ATOM 6123 C CA . GLU D 1 121 ? 49.761 -9.530 41.365 1.00 19.54 121 GLU D CA 1
ATOM 6124 C C . GLU D 1 121 ? 48.678 -8.526 41.828 1.00 22.03 121 GLU D C 1
ATOM 6125 O O . GLU D 1 121 ? 48.978 -7.372 42.150 1.00 21.20 121 GLU D O 1
ATOM 6131 N N . PHE D 1 122 ? 47.419 -8.992 41.833 1.00 19.27 122 PHE D N 1
ATOM 6132 C CA . PHE D 1 122 ? 46.182 -8.314 42.300 1.00 19.36 122 PHE D CA 1
ATOM 6133 C C . PHE D 1 122 ? 45.745 -9.186 43.443 1.00 23.80 122 PHE D C 1
ATOM 6134 O O . PHE D 1 122 ? 45.008 -10.150 43.234 1.00 22.82 122 PHE D O 1
ATOM 6142 N N . ASP D 1 123 ? 46.380 -8.969 44.616 1.00 21.06 123 ASP D N 1
ATOM 6143 C CA . ASP D 1 123 ? 46.292 -9.837 45.791 1.00 20.69 123 ASP D CA 1
ATOM 6144 C C . ASP D 1 123 ? 45.189 -9.397 46.736 1.00 25.30 123 ASP D C 1
ATOM 6145 O O . ASP D 1 123 ? 45.218 -8.275 47.242 1.00 24.10 123 ASP D O 1
ATOM 6150 N N . THR D 1 124 ? 44.254 -10.330 47.017 1.00 24.17 124 THR D N 1
ATOM 6151 C CA . THR D 1 124 ? 43.045 -10.065 47.812 1.00 24.62 124 THR D CA 1
ATOM 6152 C C . THR D 1 124 ? 43.043 -10.713 49.216 1.00 28.40 124 THR D C 1
ATOM 6153 O O . THR D 1 124 ? 42.018 -10.663 49.894 1.00 28.08 124 THR D O 1
ATOM 6157 N N . TYR D 1 125 ? 44.166 -11.258 49.672 1.00 25.55 125 TYR D N 1
ATOM 6158 C CA . TYR D 1 125 ? 44.263 -11.884 50.984 1.00 25.24 125 TYR D CA 1
ATOM 6159 C C . TYR D 1 125 ? 45.626 -11.622 51.566 1.00 29.28 125 TYR D C 1
ATOM 6160 O O . TYR D 1 125 ? 46.617 -11.777 50.863 1.00 27.44 125 TYR D O 1
ATOM 6169 N N . SER D 1 126 ? 45.675 -11.192 52.853 1.00 25.90 126 SER D N 1
ATOM 6170 C CA . SER D 1 126 ? 46.914 -10.873 53.553 1.00 25.23 126 SER D CA 1
ATOM 6171 C C . SER D 1 126 ? 47.572 -12.116 54.188 1.00 30.53 126 SER D C 1
ATOM 6172 O O . SER D 1 126 ? 47.162 -12.552 55.272 1.00 28.94 126 SER D O 1
ATOM 6175 N N . ASN D 1 127 ? 48.594 -12.688 53.489 1.00 29.65 127 ASN D N 1
ATOM 6176 C CA . ASN D 1 127 ? 49.420 -13.815 53.962 1.00 29.89 127 ASN D CA 1
ATOM 6177 C C . ASN D 1 127 ? 50.642 -13.266 54.705 1.00 36.31 127 ASN D C 1
ATOM 6178 O O . ASN D 1 127 ? 51.555 -12.735 54.059 1.00 33.38 127 ASN D O 1
ATOM 6183 N N . SER D 1 128 ? 50.681 -13.420 56.050 1.00 34.49 128 SER D N 1
ATOM 6184 C CA . SER D 1 128 ? 51.798 -12.951 56.876 1.00 34.47 128 SER D CA 1
ATOM 6185 C C . SER D 1 128 ? 53.107 -13.671 56.523 1.00 37.39 128 SER D C 1
ATOM 6186 O O . SER D 1 128 ? 54.168 -13.050 56.599 1.00 36.74 128 SER D O 1
ATOM 6189 N N . GLU D 1 129 ? 53.024 -14.963 56.100 1.00 32.22 129 GLU D N 1
ATOM 6190 C CA . GLU D 1 129 ? 54.163 -15.794 55.710 1.00 31.22 129 GLU D CA 1
ATOM 6191 C C . GLU D 1 129 ? 54.905 -15.221 54.478 1.00 34.67 129 GLU D C 1
ATOM 6192 O O . GLU D 1 129 ? 56.093 -15.509 54.312 1.00 35.71 129 GLU D O 1
ATOM 6198 N N . TYR D 1 130 ? 54.230 -14.401 53.647 1.00 29.89 130 TYR D N 1
ATOM 6199 C CA . TYR D 1 130 ? 54.859 -13.776 52.475 1.00 30.57 130 TYR D CA 1
ATOM 6200 C C . TYR D 1 130 ? 55.009 -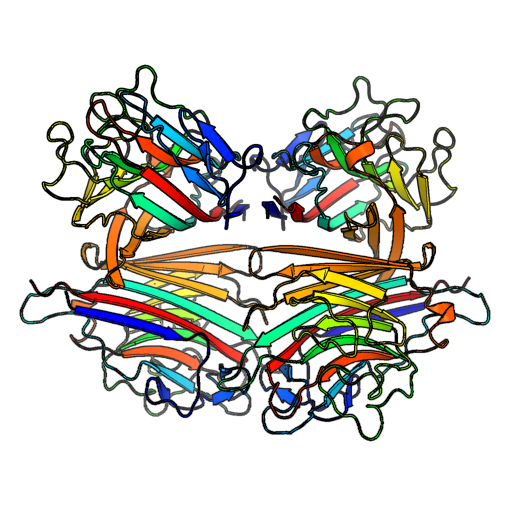12.238 52.642 1.00 35.04 130 TYR D C 1
ATOM 6201 O O . TYR D 1 130 ? 55.245 -11.526 51.662 1.00 34.47 130 TYR D O 1
ATOM 6210 N N . ASN D 1 131 ? 54.888 -11.748 53.898 1.00 32.58 131 ASN D N 1
ATOM 6211 C CA . ASN D 1 131 ? 55.012 -10.336 54.308 1.00 31.75 131 ASN D CA 1
ATOM 6212 C C . ASN D 1 131 ? 54.064 -9.426 53.494 1.00 32.23 131 ASN D C 1
ATOM 6213 O O . ASN D 1 131 ? 54.442 -8.336 53.068 1.00 34.29 131 ASN D O 1
ATOM 6218 N N . ASP D 1 132 ? 52.829 -9.900 53.275 1.00 26.88 132 ASP D N 1
ATOM 6219 C CA . ASP D 1 132 ? 51.797 -9.142 52.576 1.00 26.43 132 ASP D CA 1
ATOM 6220 C C . ASP D 1 132 ? 51.404 -7.893 53.364 1.00 32.49 132 ASP D C 1
ATOM 6221 O O . ASP D 1 132 ? 51.336 -7.963 54.601 1.00 30.08 132 ASP D O 1
ATOM 6226 N N . PRO D 1 133 ? 51.060 -6.771 52.693 1.00 32.16 133 PRO D N 1
ATOM 6227 C CA . PRO D 1 133 ? 50.529 -5.616 53.448 1.00 31.90 133 PRO D CA 1
ATOM 6228 C C . PRO D 1 133 ? 49.140 -5.964 54.040 1.00 34.92 133 PRO D C 1
ATOM 6229 O O . PRO D 1 133 ? 48.555 -6.976 53.631 1.00 32.23 133 PRO D O 1
ATOM 6233 N N . PRO D 1 134 ? 48.592 -5.195 55.019 1.00 33.46 134 PRO D N 1
ATOM 6234 C CA . PRO D 1 134 ? 47.324 -5.622 55.655 1.00 32.78 134 PRO D CA 1
ATOM 6235 C C . PRO D 1 134 ? 46.055 -5.558 54.790 1.00 35.74 134 PRO D C 1
ATOM 6236 O O . PRO D 1 134 ? 45.066 -6.206 55.162 1.00 36.08 134 PRO D O 1
ATOM 6240 N N . THR D 1 135 ? 46.045 -4.798 53.671 1.00 29.36 135 THR D N 1
ATOM 6241 C CA . THR D 1 135 ? 44.827 -4.691 52.819 1.00 28.62 135 THR D CA 1
ATOM 6242 C C . THR D 1 135 ? 45.066 -5.296 51.415 1.00 28.62 135 THR D C 1
ATOM 6243 O O . THR D 1 135 ? 46.187 -5.700 51.137 1.00 27.00 135 THR D O 1
ATOM 6247 N N . ASP D 1 136 ? 44.024 -5.290 50.522 1.00 25.53 136 ASP D N 1
ATOM 6248 C CA . ASP D 1 136 ? 44.136 -5.674 49.106 1.00 25.13 136 ASP D CA 1
ATOM 6249 C C . ASP D 1 136 ? 45.198 -4.814 48.473 1.00 26.11 136 ASP D C 1
ATOM 6250 O O . ASP D 1 136 ? 45.362 -3.658 48.874 1.00 24.45 136 ASP D O 1
ATOM 6255 N N . HIS D 1 137 ? 45.978 -5.376 47.537 1.00 21.78 137 HIS D N 1
ATOM 6256 C CA . HIS D 1 137 ? 47.088 -4.619 46.993 1.00 21.00 137 HIS D CA 1
ATOM 6257 C C . HIS D 1 137 ? 47.485 -5.100 45.631 1.00 21.63 137 HIS D C 1
ATOM 6258 O O . HIS D 1 137 ? 47.197 -6.245 45.262 1.00 19.78 137 HIS D O 1
ATOM 6265 N N . VAL D 1 138 ? 48.190 -4.231 44.914 1.00 19.13 138 VAL D N 1
ATOM 6266 C CA . VAL D 1 138 ? 48.818 -4.581 43.619 1.00 19.28 138 VAL D CA 1
ATOM 6267 C C . VAL D 1 138 ? 50.281 -4.657 43.955 1.00 22.72 138 VAL D C 1
ATOM 6268 O O . VAL D 1 138 ? 50.785 -3.780 44.666 1.00 21.79 138 VAL D O 1
ATOM 6272 N N . GLY D 1 139 ? 50.950 -5.719 43.493 1.00 18.78 139 GLY D N 1
ATOM 6273 C CA . GLY D 1 139 ? 52.366 -5.906 43.776 1.00 17.70 139 GLY D CA 1
ATOM 6274 C C . GLY D 1 139 ? 53.190 -6.241 42.555 1.00 20.01 139 GLY D C 1
ATOM 6275 O O . GLY D 1 139 ? 52.655 -6.760 41.565 1.00 18.86 139 GLY D O 1
ATOM 6276 N N . ILE D 1 140 ? 54.483 -5.898 42.600 1.00 19.68 140 ILE D N 1
ATOM 6277 C CA . ILE D 1 140 ? 55.488 -6.203 41.560 1.00 19.59 140 ILE D CA 1
ATOM 6278 C C . ILE D 1 140 ? 56.370 -7.258 42.176 1.00 23.14 140 ILE D C 1
ATOM 6279 O O . ILE D 1 140 ? 56.990 -7.032 43.211 1.00 22.47 140 ILE D O 1
ATOM 6284 N N . ASP D 1 141 ? 56.301 -8.460 41.583 1.00 20.84 141 ASP D N 1
ATOM 6285 C CA . ASP D 1 141 ? 56.986 -9.653 42.064 1.00 19.59 141 ASP D CA 1
ATOM 6286 C C . ASP D 1 141 ? 58.133 -10.102 41.169 1.00 22.55 141 ASP D C 1
ATOM 6287 O O . ASP D 1 141 ? 57.975 -10.202 39.955 1.00 20.56 141 ASP D O 1
ATOM 6292 N N . VAL D 1 142 ? 59.254 -10.441 41.799 1.00 20.78 142 VAL D N 1
ATOM 6293 C CA . VAL D 1 142 ? 60.443 -10.926 41.095 1.00 21.18 142 VAL D CA 1
ATOM 6294 C C . VAL D 1 142 ? 60.887 -12.204 41.797 1.00 25.30 142 VAL D C 1
ATOM 6295 O O . VAL D 1 142 ? 61.497 -12.130 42.869 1.00 24.23 142 VAL D O 1
ATOM 6299 N N . ASN D 1 143 ? 60.537 -13.371 41.199 1.00 19.71 143 ASN D N 1
ATOM 6300 C CA . ASN D 1 143 ? 60.864 -14.712 41.697 1.00 20.01 143 ASN D CA 1
ATOM 6301 C C . ASN D 1 143 ? 60.332 -15.014 43.119 1.00 25.18 143 ASN D C 1
ATOM 6302 O O . ASN D 1 143 ? 60.800 -15.959 43.767 1.00 24.89 143 ASN D O 1
ATOM 6307 N N . SER D 1 144 ? 59.329 -14.248 43.572 1.00 22.77 144 SER D N 1
ATOM 6308 C CA . SER D 1 144 ? 58.764 -14.403 44.897 1.00 23.60 144 SER D CA 1
ATOM 6309 C C . SER D 1 144 ? 57.415 -13.720 45.013 1.00 25.72 144 SER D C 1
ATOM 6310 O O . SER D 1 144 ? 57.212 -12.633 44.453 1.00 25.23 144 SER D O 1
ATOM 6313 N N . VAL D 1 145 ? 56.507 -14.331 45.789 1.00 23.33 145 VAL D N 1
ATOM 6314 C CA . VAL D 1 145 ? 55.219 -13.695 46.112 1.00 23.13 145 VAL D CA 1
ATOM 6315 C C . VAL D 1 145 ? 55.406 -12.739 47.326 1.00 27.87 145 VAL D C 1
ATOM 6316 O O . VAL D 1 145 ? 54.438 -12.148 47.784 1.00 26.47 145 VAL D O 1
ATOM 6320 N N . ASP D 1 146 ? 56.662 -12.563 47.803 1.00 26.39 146 ASP D N 1
ATOM 6321 C CA . ASP D 1 146 ? 57.025 -11.547 48.797 1.00 27.57 146 ASP D CA 1
ATOM 6322 C C . ASP D 1 146 ? 57.450 -10.389 47.906 1.00 30.50 146 ASP D C 1
ATOM 6323 O O . ASP D 1 146 ? 58.595 -10.340 47.460 1.00 30.17 146 ASP D O 1
ATOM 6328 N N . SER D 1 147 ? 56.457 -9.578 47.484 1.00 26.16 147 SER D N 1
ATOM 6329 C CA . SER D 1 147 ? 56.612 -8.523 46.476 1.00 25.16 147 SER D CA 1
ATOM 6330 C C . SER D 1 147 ? 57.782 -7.582 46.739 1.00 27.44 147 SER D C 1
ATOM 6331 O O . SER D 1 147 ? 58.027 -7.189 47.888 1.00 27.28 147 SER D O 1
ATOM 6334 N N . VAL D 1 148 ? 58.459 -7.192 45.645 1.00 22.16 148 VAL D N 1
ATOM 6335 C CA . VAL D 1 148 ? 59.515 -6.178 45.636 1.00 21.60 148 VAL D CA 1
ATOM 6336 C C . VAL D 1 148 ? 58.883 -4.832 46.081 1.00 26.54 148 VAL D C 1
ATOM 6337 O O . VAL D 1 148 ? 59.500 -4.069 46.815 1.00 23.65 148 VAL D O 1
ATOM 6341 N N . LYS D 1 149 ? 57.638 -4.579 45.648 1.00 24.17 149 LYS D N 1
ATOM 6342 C CA . LYS D 1 149 ? 56.894 -3.372 45.976 1.00 23.92 149 LYS D CA 1
ATOM 6343 C C . LYS D 1 149 ? 55.397 -3.625 45.868 1.00 23.61 149 LYS D C 1
ATOM 6344 O O . LYS D 1 149 ? 54.985 -4.424 45.038 1.00 20.91 149 LYS D O 1
ATOM 6350 N N . THR D 1 150 ? 54.614 -2.976 46.731 1.00 19.61 150 THR D N 1
ATOM 6351 C CA . THR D 1 150 ? 53.154 -3.040 46.693 1.00 19.24 150 THR D CA 1
ATOM 6352 C C . THR D 1 150 ? 52.557 -1.625 46.810 1.00 23.26 150 THR D C 1
ATOM 6353 O O . THR D 1 150 ? 53.214 -0.684 47.303 1.00 21.95 150 THR D O 1
ATOM 6357 N N . VAL D 1 151 ? 51.295 -1.511 46.426 1.00 21.25 151 VAL D N 1
ATOM 6358 C CA . VAL D 1 151 ? 50.497 -0.286 46.547 1.00 20.78 151 VAL D CA 1
ATOM 6359 C C . VAL D 1 151 ? 49.108 -0.689 47.032 1.00 21.96 151 VAL D C 1
ATOM 6360 O O . VAL D 1 151 ? 48.560 -1.678 46.512 1.00 22.13 151 VAL D O 1
ATOM 6364 N N . PRO D 1 152 ? 48.487 0.034 48.002 1.00 19.67 152 PRO D N 1
ATOM 6365 C CA . PRO D 1 152 ? 47.126 -0.353 48.420 1.00 19.28 152 PRO D CA 1
ATOM 6366 C C . PRO D 1 152 ? 46.135 -0.211 47.269 1.00 24.90 152 PRO D C 1
ATOM 6367 O O . PRO D 1 152 ? 46.269 0.647 46.400 1.00 24.86 152 PRO D O 1
ATOM 6371 N N . TRP D 1 153 ? 45.174 -1.123 47.230 1.00 22.77 153 TRP D N 1
ATOM 6372 C CA . TRP D 1 153 ? 44.167 -1.194 46.193 1.00 23.22 153 TRP D CA 1
ATOM 6373 C C . TRP D 1 153 ? 42.909 -1.778 46.848 1.00 34.24 153 TRP D C 1
ATOM 6374 O O . TRP D 1 153 ? 42.934 -2.124 48.042 1.00 35.70 153 TRP D O 1
ATOM 6385 N N . ASN D 1 154 ? 41.794 -1.780 46.129 1.00 31.38 154 ASN D N 1
ATOM 6386 C CA . ASN D 1 154 ? 40.555 -2.328 46.660 1.00 29.95 154 ASN D CA 1
ATOM 6387 C C . ASN D 1 154 ? 39.939 -3.230 45.630 1.00 28.00 154 ASN D C 1
ATOM 6388 O O . ASN D 1 154 ? 39.630 -2.756 44.535 1.00 26.41 154 ASN D O 1
ATOM 6393 N N . SER D 1 155 ? 39.762 -4.524 45.956 1.00 24.41 155 SER D N 1
ATOM 6394 C CA . SER D 1 155 ? 39.142 -5.453 45.007 1.00 24.36 155 SER D CA 1
ATOM 6395 C C . SER D 1 155 ? 37.632 -5.438 45.229 1.00 27.62 155 SER D C 1
ATOM 6396 O O . SER D 1 155 ? 37.152 -5.896 46.269 1.00 29.01 155 SER D O 1
ATOM 6399 N N . VAL D 1 156 ? 36.907 -4.835 44.279 1.00 24.17 156 VAL D N 1
ATOM 6400 C CA . VAL D 1 156 ? 35.446 -4.698 44.339 1.00 24.90 156 VAL D CA 1
ATOM 6401 C C . VAL D 1 156 ? 34.797 -5.917 43.656 1.00 29.15 156 VAL D C 1
ATOM 6402 O O . VAL D 1 156 ? 35.038 -6.189 42.481 1.00 28.21 156 VAL D O 1
ATOM 6406 N N . SER D 1 157 ? 33.989 -6.654 44.423 1.00 25.84 157 SER D N 1
ATOM 6407 C CA . SER D 1 157 ? 33.303 -7.854 43.938 1.00 24.61 157 SER D CA 1
ATOM 6408 C C . SER D 1 157 ? 32.353 -7.536 42.776 1.00 29.04 157 SER D C 1
ATOM 6409 O O . SER D 1 157 ? 31.490 -6.661 42.898 1.00 29.32 157 SER D O 1
ATOM 6412 N N . GLY D 1 158 ? 32.550 -8.244 41.657 1.00 25.79 158 GLY D N 1
ATOM 6413 C CA . GLY D 1 158 ? 31.747 -8.107 40.441 1.00 25.21 158 GLY D CA 1
ATOM 6414 C C . GLY D 1 158 ? 32.124 -6.954 39.534 1.00 29.11 158 GLY D C 1
ATOM 6415 O O . GLY D 1 158 ? 31.484 -6.740 38.501 1.00 29.20 158 GLY D O 1
ATOM 6416 N N . ALA D 1 159 ? 33.156 -6.195 39.910 1.00 25.43 159 ALA D N 1
ATOM 6417 C CA . ALA D 1 159 ? 33.614 -5.045 39.128 1.00 24.86 159 ALA D CA 1
ATOM 6418 C C . ALA D 1 159 ? 34.605 -5.457 38.044 1.00 27.59 159 ALA D C 1
ATOM 6419 O O . ALA D 1 159 ? 35.522 -6.230 38.320 1.00 27.76 159 ALA D O 1
ATOM 6421 N N . VAL D 1 160 ? 34.452 -4.897 36.829 1.00 22.39 160 VAL D N 1
ATOM 6422 C CA . VAL D 1 160 ? 35.399 -5.130 35.734 1.00 22.34 160 VAL D CA 1
ATOM 6423 C C . VAL D 1 160 ? 36.572 -4.151 35.958 1.00 25.56 160 VAL D C 1
ATOM 6424 O O . VAL D 1 160 ? 36.347 -2.940 36.137 1.00 23.79 160 VAL D O 1
ATOM 6428 N N . VAL D 1 161 ? 37.787 -4.691 36.046 1.00 22.11 161 VAL D N 1
ATOM 6429 C CA . VAL D 1 161 ? 39.029 -3.922 36.279 1.00 22.89 161 VAL D CA 1
ATOM 6430 C C . VAL D 1 161 ? 39.860 -3.915 34.965 1.00 25.04 161 VAL D C 1
ATOM 6431 O O . VAL D 1 161 ? 40.005 -4.949 34.323 1.00 21.42 161 VAL D O 1
ATOM 6435 N N . LYS D 1 162 ? 40.374 -2.742 34.570 1.00 23.09 162 LYS D N 1
ATOM 6436 C CA . LYS D 1 162 ? 41.222 -2.545 33.386 1.00 22.36 162 LYS D CA 1
ATOM 6437 C C . LYS D 1 162 ? 42.650 -2.277 33.850 1.00 23.43 162 LYS D C 1
ATOM 6438 O O . LYS D 1 162 ? 42.871 -1.520 34.802 1.00 21.66 162 LYS D O 1
ATOM 6444 N N . VAL D 1 163 ? 43.623 -2.927 33.192 1.00 18.73 163 VAL D N 1
ATOM 6445 C CA . VAL D 1 163 ? 45.045 -2.769 33.539 1.00 18.20 163 VAL D CA 1
ATOM 6446 C C . VAL D 1 163 ? 45.836 -2.480 32.267 1.00 22.18 163 VAL D C 1
ATOM 6447 O O . VAL D 1 163 ? 45.581 -3.077 31.216 1.00 22.57 163 VAL D O 1
ATOM 6451 N N . THR D 1 164 ? 46.774 -1.575 32.359 1.00 16.72 164 THR D N 1
ATOM 6452 C CA . THR D 1 164 ? 47.691 -1.234 31.285 1.00 17.74 164 THR D CA 1
ATOM 6453 C C . THR D 1 164 ? 49.098 -1.372 31.898 1.00 20.84 164 THR D C 1
ATOM 6454 O O . THR D 1 164 ? 49.333 -0.916 33.018 1.00 17.23 164 THR D O 1
ATOM 6458 N N . VAL D 1 165 ? 49.985 -2.065 31.196 1.00 18.29 165 VAL D N 1
ATOM 6459 C CA . VAL D 1 165 ? 51.349 -2.290 31.650 1.00 18.62 165 VAL D CA 1
ATOM 6460 C C . VAL D 1 165 ? 52.334 -1.885 30.550 1.00 23.07 165 VAL D C 1
ATOM 6461 O O . VAL D 1 165 ? 52.179 -2.301 29.404 1.00 23.27 165 VAL D O 1
ATOM 6465 N N . ILE D 1 166 ? 53.365 -1.110 30.923 1.00 19.08 166 ILE D N 1
ATOM 6466 C CA . ILE D 1 166 ? 54.431 -0.694 30.009 1.00 18.89 166 ILE D CA 1
ATOM 6467 C C . ILE D 1 166 ? 55.773 -1.171 30.581 1.00 23.45 166 ILE D C 1
ATOM 6468 O O . ILE D 1 166 ? 56.138 -0.805 31.709 1.00 20.83 166 ILE D O 1
ATOM 6473 N N . TYR D 1 167 ? 56.542 -1.885 29.768 1.00 19.95 167 TYR D N 1
ATOM 6474 C CA . TYR D 1 167 ? 57.915 -2.202 30.151 1.00 18.50 167 TYR D CA 1
ATOM 6475 C C . TYR D 1 167 ? 58.842 -1.425 29.205 1.00 21.89 167 TYR D C 1
ATOM 6476 O O . TYR D 1 167 ? 58.829 -1.675 28.003 1.00 19.14 167 TYR D O 1
ATOM 6485 N N . ASP D 1 168 ? 59.621 -0.478 29.754 1.00 17.75 168 ASP D N 1
ATOM 6486 C CA . ASP D 1 168 ? 60.582 0.307 28.983 1.00 18.37 168 ASP D CA 1
ATOM 6487 C C . ASP D 1 168 ? 61.965 -0.327 29.134 1.00 23.15 168 ASP D C 1
ATOM 6488 O O . ASP D 1 168 ? 62.567 -0.203 30.206 1.00 22.16 168 ASP D O 1
ATOM 6493 N N . SER D 1 169 ? 62.461 -0.998 28.079 1.00 23.21 169 SER D N 1
ATOM 6494 C CA . SER D 1 169 ? 63.732 -1.736 28.157 1.00 24.89 169 SER D CA 1
ATOM 6495 C C . SER D 1 169 ? 64.955 -0.861 28.540 1.00 25.37 169 SER D C 1
ATOM 6496 O O . SER D 1 169 ? 65.752 -1.331 29.344 1.00 24.36 169 SER D O 1
ATOM 6499 N N . SER D 1 170 ? 65.078 0.401 28.030 1.00 22.68 170 SER D N 1
ATOM 6500 C CA . SER D 1 170 ? 66.247 1.267 28.329 1.00 22.20 170 SER D CA 1
ATOM 6501 C C . SER D 1 170 ? 66.407 1.584 29.839 1.00 24.16 170 SER D C 1
ATOM 6502 O O . SER D 1 170 ? 67.517 1.480 30.382 1.00 25.37 170 SER D O 1
ATOM 6505 N N . THR D 1 171 ? 65.312 1.950 30.521 1.00 19.07 171 THR D N 1
ATOM 6506 C CA . THR D 1 171 ? 65.353 2.265 31.964 1.00 19.38 171 THR D CA 1
ATOM 6507 C C . THR D 1 171 ? 65.067 1.000 32.828 1.00 22.95 171 THR D C 1
ATOM 6508 O O . THR D 1 171 ? 65.117 1.083 34.060 1.00 21.50 171 THR D O 1
ATOM 6512 N N . LYS D 1 172 ? 64.681 -0.133 32.177 1.00 20.23 172 LYS D N 1
ATOM 6513 C CA . LYS D 1 172 ? 64.299 -1.407 32.822 1.00 19.04 172 LYS D CA 1
ATOM 6514 C C . LYS D 1 172 ? 63.095 -1.192 33.754 1.00 21.84 172 LYS D C 1
ATOM 6515 O O . LYS D 1 172 ? 62.974 -1.901 34.748 1.00 22.00 172 LYS D O 1
ATOM 6521 N N . THR D 1 173 ? 62.220 -0.223 33.433 1.00 18.59 173 THR D N 1
ATOM 6522 C CA . THR D 1 173 ? 61.075 0.118 34.284 1.00 18.92 173 THR D CA 1
ATOM 6523 C C . THR D 1 173 ? 59.813 -0.568 33.839 1.00 19.04 173 THR D C 1
ATOM 6524 O O . THR D 1 173 ? 59.437 -0.440 32.686 1.00 19.69 173 THR D O 1
ATOM 6528 N N . LEU D 1 174 ? 59.159 -1.242 34.788 1.00 17.00 174 LEU D N 1
ATOM 6529 C CA . LEU D 1 174 ? 57.838 -1.871 34.655 1.00 17.79 174 LEU D CA 1
ATOM 6530 C C . LEU D 1 174 ? 56.831 -0.894 35.306 1.00 21.32 174 LEU D C 1
ATOM 6531 O O . LEU D 1 174 ? 56.973 -0.553 36.496 1.00 18.39 174 LEU D O 1
ATOM 6536 N N . SER D 1 175 ? 55.929 -0.329 34.487 1.00 16.73 175 SER D N 1
ATOM 6537 C CA . SER D 1 175 ? 54.904 0.615 34.977 1.00 16.52 175 SER D CA 1
ATOM 6538 C C . SER D 1 175 ? 53.512 0.003 34.788 1.00 18.98 175 SER D C 1
ATOM 6539 O O . SER D 1 175 ? 53.217 -0.560 33.725 1.00 20.36 175 SER D O 1
ATOM 6542 N N . VAL D 1 176 ? 52.652 0.125 35.818 1.00 15.05 176 VAL D N 1
ATOM 6543 C CA . VAL D 1 176 ? 51.308 -0.456 35.853 1.00 13.94 176 VAL D CA 1
ATOM 6544 C C . VAL D 1 176 ? 50.271 0.615 36.220 1.00 17.75 176 VAL D C 1
ATOM 6545 O O . VAL D 1 176 ? 50.478 1.360 37.190 1.00 15.35 176 VAL D O 1
ATOM 6549 N N . ALA D 1 177 ? 49.187 0.698 35.446 1.00 16.27 177 ALA D N 1
ATOM 6550 C CA . ALA D 1 177 ? 48.037 1.579 35.740 1.00 16.80 177 ALA D CA 1
ATOM 6551 C C . ALA D 1 177 ? 46.790 0.701 35.789 1.00 20.83 177 ALA D C 1
ATOM 6552 O O . ALA D 1 177 ? 46.492 -0.039 34.837 1.00 18.76 177 ALA D O 1
ATOM 6554 N N . VAL D 1 178 ? 46.099 0.732 36.934 1.00 18.41 178 VAL D N 1
ATOM 6555 C CA . VAL D 1 178 ? 44.893 -0.051 37.211 1.00 17.99 178 VAL D CA 1
ATOM 6556 C C . VAL D 1 178 ? 43.693 0.886 37.324 1.00 22.40 178 VAL D C 1
ATOM 6557 O O . VAL D 1 178 ? 43.731 1.808 38.148 1.00 21.59 178 VAL D O 1
ATOM 6561 N N . THR D 1 179 ? 42.683 0.708 36.462 1.00 21.14 179 THR D N 1
ATOM 6562 C CA . THR D 1 179 ? 41.474 1.528 36.444 1.00 22.24 179 THR D CA 1
ATOM 6563 C C . THR D 1 179 ? 40.355 0.772 37.116 1.00 26.99 179 THR D C 1
ATOM 6564 O O . THR D 1 179 ? 39.866 -0.227 36.571 1.00 22.65 179 THR D O 1
ATOM 6568 N N . ASN D 1 180 ? 39.943 1.289 38.280 1.00 29.38 180 ASN D N 1
ATOM 6569 C CA . ASN D 1 180 ? 38.888 0.794 39.158 1.00 31.86 180 ASN D CA 1
ATOM 6570 C C . ASN D 1 180 ? 37.485 1.214 38.686 1.00 41.78 180 ASN D C 1
ATOM 6571 O O . ASN D 1 180 ? 37.343 2.018 37.756 1.00 40.19 180 ASN D O 1
ATOM 6576 N N . ASP D 1 181 ? 36.458 0.620 39.320 1.00 44.02 181 ASP D N 1
ATOM 6577 C CA . ASP D 1 181 ? 35.030 0.845 39.048 1.00 46.70 181 ASP D CA 1
ATOM 6578 C C . ASP D 1 181 ? 34.584 2.241 39.493 1.00 51.25 181 ASP D C 1
ATOM 6579 O O . ASP D 1 181 ? 33.798 2.879 38.791 1.00 53.39 181 ASP D O 1
ATOM 6584 N N . ASN D 1 182 ? 35.110 2.729 40.631 1.00 46.05 182 ASN D N 1
ATOM 6585 C CA . ASN D 1 182 ? 34.788 4.057 41.169 1.00 45.00 182 ASN D CA 1
ATOM 6586 C C . ASN D 1 182 ? 35.463 5.198 40.349 1.00 47.07 182 ASN D C 1
ATOM 6587 O O . ASN D 1 182 ? 35.352 6.375 40.719 1.00 46.34 182 ASN D O 1
ATOM 6592 N N . GLY D 1 183 ? 36.144 4.819 39.257 1.00 42.44 183 GLY D N 1
ATOM 6593 C CA . GLY D 1 183 ? 36.818 5.710 38.315 1.00 40.65 183 GLY D CA 1
ATOM 6594 C C . GLY D 1 183 ? 38.265 6.048 38.609 1.00 37.26 183 GLY D C 1
ATOM 6595 O O . GLY D 1 183 ? 38.966 6.501 37.708 1.00 36.82 183 GLY D O 1
ATOM 6596 N N . ASP D 1 184 ? 38.718 5.849 39.856 1.00 29.78 184 ASP D N 1
ATOM 6597 C CA . ASP D 1 184 ? 40.076 6.163 40.290 1.00 27.62 184 ASP D CA 1
ATOM 6598 C C . ASP D 1 184 ? 41.114 5.260 39.615 1.00 26.21 184 ASP D C 1
ATOM 6599 O O . ASP D 1 184 ? 40.829 4.104 39.302 1.00 22.68 184 ASP D O 1
ATOM 6604 N N . ILE D 1 185 ? 42.306 5.816 39.397 1.00 22.62 185 ILE D N 1
ATOM 6605 C CA . ILE D 1 185 ? 43.442 5.059 38.876 1.00 22.97 185 ILE D CA 1
ATOM 6606 C C . ILE D 1 185 ? 44.429 4.825 40.022 1.00 26.04 185 ILE D C 1
ATOM 6607 O O . ILE D 1 185 ? 44.628 5.701 40.894 1.00 24.63 185 ILE D O 1
ATOM 6612 N N . THR D 1 186 ? 45.011 3.624 40.026 1.00 20.61 186 THR D N 1
ATOM 6613 C CA . THR D 1 186 ? 46.057 3.162 40.956 1.00 19.58 186 THR D CA 1
ATOM 6614 C C . THR D 1 186 ? 47.283 2.858 40.092 1.00 21.91 186 THR D C 1
ATOM 6615 O O . THR D 1 186 ? 47.119 2.223 39.047 1.00 22.76 186 THR D O 1
ATOM 6619 N N . THR D 1 187 ? 48.472 3.347 40.472 1.00 17.85 187 THR D N 1
ATOM 6620 C CA . THR D 1 187 ? 49.689 3.074 39.692 1.00 18.69 187 THR D CA 1
ATOM 6621 C C . THR D 1 187 ? 50.770 2.502 40.586 1.00 21.98 187 THR D C 1
ATOM 6622 O O . THR D 1 187 ? 50.803 2.774 41.796 1.00 20.25 187 THR D O 1
ATOM 6626 N N . ILE D 1 188 ? 51.699 1.780 39.963 1.00 19.40 188 ILE D N 1
ATOM 6627 C CA . ILE D 1 188 ? 52.865 1.221 40.643 1.00 18.69 188 ILE D CA 1
ATOM 6628 C C . ILE D 1 188 ? 53.911 1.020 39.563 1.00 20.91 188 ILE D C 1
ATOM 6629 O O . ILE D 1 188 ? 53.572 0.578 38.473 1.00 19.85 188 ILE D O 1
ATOM 6634 N N . ALA D 1 189 ? 55.170 1.350 39.872 1.00 17.38 189 ALA D N 1
ATOM 6635 C CA . ALA D 1 189 ? 56.269 1.179 38.943 1.00 16.79 189 ALA D CA 1
ATOM 6636 C C . ALA D 1 189 ? 57.519 0.732 39.693 1.00 20.69 189 ALA D C 1
ATOM 6637 O O . ALA D 1 189 ? 57.718 1.090 40.859 1.00 19.70 189 ALA D O 1
ATOM 6639 N N . GLN D 1 190 ? 58.349 -0.051 39.040 1.00 20.59 190 GLN D N 1
ATOM 6640 C CA . GLN D 1 190 ? 59.559 -0.601 39.650 1.00 18.74 190 GLN D CA 1
ATOM 6641 C C . GLN D 1 190 ? 60.571 -0.984 38.580 1.00 21.57 190 GLN D C 1
ATOM 6642 O O . GLN D 1 190 ? 60.183 -1.549 37.547 1.00 20.77 190 GLN D O 1
ATOM 6648 N N . VAL D 1 191 ? 61.846 -0.724 38.857 1.00 18.71 191 VAL D N 1
ATOM 6649 C CA . VAL D 1 191 ? 62.914 -1.160 37.934 1.00 18.66 191 VAL D CA 1
ATOM 6650 C C . VAL D 1 191 ? 63.081 -2.682 38.125 1.00 21.37 191 VAL D C 1
ATOM 6651 O O . VAL D 1 191 ? 63.277 -3.141 39.248 1.00 20.35 191 VAL D O 1
ATOM 6655 N N . VAL D 1 192 ? 62.917 -3.433 37.057 1.00 19.50 192 VAL D N 1
ATOM 6656 C CA . VAL D 1 192 ? 63.075 -4.907 36.972 1.00 19.35 192 VAL D CA 1
ATOM 6657 C C . VAL D 1 192 ? 63.943 -5.202 35.756 1.00 22.82 192 VAL D C 1
ATOM 6658 O O . VAL D 1 192 ? 63.556 -4.865 34.638 1.00 20.46 192 VAL D O 1
ATOM 6662 N N . ASP D 1 193 ? 65.104 -5.843 35.973 1.00 23.05 193 ASP D N 1
ATOM 6663 C CA . ASP D 1 193 ? 65.990 -6.219 34.874 1.00 22.27 193 ASP D CA 1
ATOM 6664 C C . ASP D 1 193 ? 65.549 -7.575 34.306 1.00 23.90 193 ASP D C 1
ATOM 6665 O O . ASP D 1 193 ? 65.973 -8.635 34.773 1.00 20.34 193 ASP D O 1
ATOM 6670 N N . LEU D 1 194 ? 64.677 -7.531 33.301 1.00 21.15 194 LEU D N 1
ATOM 6671 C CA . LEU D 1 194 ? 64.143 -8.742 32.707 1.00 22.76 194 LEU D CA 1
ATOM 6672 C C . LEU D 1 194 ? 65.260 -9.624 32.111 1.00 27.17 194 LEU D C 1
ATOM 6673 O O . LEU D 1 194 ? 65.247 -10.828 32.322 1.00 28.07 194 LEU D O 1
ATOM 6678 N N . LYS D 1 195 ? 66.249 -9.025 31.448 1.00 24.40 195 LYS D N 1
ATOM 6679 C CA . LYS D 1 195 ? 67.387 -9.759 30.869 1.00 25.58 195 LYS D CA 1
ATOM 6680 C C . LYS D 1 195 ? 68.151 -10.584 31.934 1.00 28.90 195 LYS D C 1
ATOM 6681 O O . LYS D 1 195 ? 68.670 -11.646 31.612 1.00 29.56 195 LYS D O 1
ATOM 6687 N N . ALA D 1 196 ? 68.193 -10.098 33.192 1.00 25.28 196 ALA D N 1
ATOM 6688 C CA . ALA D 1 196 ? 68.910 -10.752 34.289 1.00 24.31 196 ALA D CA 1
ATOM 6689 C C . ALA D 1 196 ? 68.055 -11.784 35.008 1.00 26.22 196 ALA D C 1
ATOM 6690 O O . ALA D 1 196 ? 68.605 -12.708 35.603 1.00 26.22 196 ALA D O 1
ATOM 6692 N N . LYS D 1 197 ? 66.727 -11.626 34.982 1.00 20.63 197 LYS D N 1
ATOM 6693 C CA . LYS D 1 197 ? 65.857 -12.494 35.766 1.00 19.72 197 LYS D CA 1
ATOM 6694 C C . LYS D 1 197 ? 65.172 -13.592 34.953 1.00 23.16 197 LYS D C 1
ATOM 6695 O O . LYS D 1 197 ? 64.762 -14.598 35.536 1.00 22.49 197 LYS D O 1
ATOM 6701 N N . LEU D 1 198 ? 65.029 -13.395 33.637 1.00 18.97 198 LEU D N 1
ATOM 6702 C CA . LEU D 1 198 ? 64.317 -14.303 32.768 1.00 18.85 198 LEU D CA 1
ATOM 6703 C C . LEU D 1 198 ? 65.174 -14.826 31.600 1.00 26.52 198 LEU D C 1
ATOM 6704 O O . LEU D 1 198 ? 66.065 -14.115 31.125 1.00 29.15 198 LEU D O 1
ATOM 6709 N N . PRO D 1 199 ? 64.880 -16.029 31.068 1.00 25.31 199 PRO D N 1
ATOM 6710 C CA . PRO D 1 199 ? 65.584 -16.497 29.857 1.00 26.12 199 PRO D CA 1
ATOM 6711 C C . PRO D 1 199 ? 65.211 -15.707 28.596 1.00 29.73 199 PRO D C 1
ATOM 6712 O O . PRO D 1 199 ? 64.309 -14.853 28.630 1.00 29.33 199 PRO D O 1
ATOM 6716 N N . GLU D 1 200 ? 65.909 -16.014 27.469 1.00 28.54 200 GLU D N 1
ATOM 6717 C CA . GLU D 1 200 ? 65.772 -15.382 26.150 1.00 30.08 200 GLU D CA 1
ATOM 6718 C C . GLU D 1 200 ? 64.326 -15.384 25.639 1.00 32.20 200 GLU D C 1
ATOM 6719 O O . GLU D 1 200 ? 63.835 -14.355 25.177 1.00 30.52 200 GLU D O 1
ATOM 6725 N N . ARG D 1 201 ? 63.675 -16.547 25.707 1.00 28.93 201 ARG D N 1
ATOM 6726 C CA . ARG D 1 201 ? 62.277 -16.746 25.329 1.00 27.00 201 ARG D CA 1
ATOM 6727 C C . ARG D 1 201 ? 61.514 -17.053 26.591 1.00 26.36 201 ARG D C 1
ATOM 6728 O O . ARG D 1 201 ? 62.024 -17.763 27.458 1.00 24.07 201 ARG D O 1
ATOM 6736 N N . VAL D 1 202 ? 60.306 -16.486 26.701 1.00 22.34 202 VAL D N 1
ATOM 6737 C CA . VAL D 1 202 ? 59.423 -16.602 27.869 1.00 20.69 202 VAL D CA 1
ATOM 6738 C C . VAL D 1 202 ? 57.986 -16.780 27.415 1.00 24.02 202 VAL D C 1
ATOM 6739 O O . VAL D 1 202 ? 57.653 -16.578 26.244 1.00 24.65 202 VAL D O 1
ATOM 6743 N N . LYS D 1 203 ? 57.131 -17.132 28.368 1.00 22.92 203 LYS D N 1
ATOM 6744 C CA . LYS D 1 203 ? 55.708 -17.179 28.130 1.00 23.15 203 LYS D CA 1
ATOM 6745 C C . LYS D 1 203 ? 55.050 -16.158 29.053 1.00 25.56 203 LYS D C 1
ATOM 6746 O O . LYS D 1 203 ? 55.490 -15.949 30.191 1.00 25.21 203 LYS D O 1
ATOM 6752 N N . PHE D 1 204 ? 54.026 -15.486 28.523 1.00 21.92 204 PHE D N 1
ATOM 6753 C CA . PHE D 1 204 ? 53.221 -14.504 29.224 1.00 20.99 204 PHE D CA 1
ATOM 6754 C C . PHE D 1 204 ? 51.880 -15.133 29.544 1.00 23.05 204 PHE D C 1
ATOM 6755 O O . PHE D 1 204 ? 51.390 -15.946 28.763 1.00 21.51 204 PHE D O 1
ATOM 6763 N N . GLY D 1 205 ? 51.332 -14.803 30.695 1.00 19.98 205 GLY D N 1
ATOM 6764 C CA . GLY D 1 205 ? 49.994 -15.311 31.006 1.00 19.09 205 GLY D CA 1
ATOM 6765 C C . GLY D 1 205 ? 49.407 -14.831 32.313 1.00 20.35 205 GLY D C 1
ATOM 6766 O O . GLY D 1 205 ? 49.826 -13.800 32.835 1.00 16.91 205 GLY D O 1
ATOM 6767 N N . PHE D 1 206 ? 48.426 -15.598 32.838 1.00 16.56 206 PHE D N 1
ATOM 6768 C CA . PHE D 1 206 ? 47.702 -15.287 34.089 1.00 15.17 206 PHE D CA 1
ATOM 6769 C C . PHE D 1 206 ? 47.560 -16.537 34.943 1.00 19.07 206 PHE D C 1
ATOM 6770 O O . PHE D 1 206 ? 47.409 -17.644 34.417 1.00 17.62 206 PHE D O 1
ATOM 6778 N N . SER D 1 207 ? 47.565 -16.354 36.259 1.00 18.86 207 SER D N 1
ATOM 6779 C CA . SER D 1 207 ? 47.397 -17.425 37.223 1.00 18.58 207 SER D CA 1
ATOM 6780 C C . SER D 1 207 ? 46.554 -16.935 38.381 1.00 23.17 207 SER D C 1
ATOM 6781 O O . SER D 1 207 ? 46.607 -15.741 38.738 1.00 22.74 207 SER D O 1
ATOM 6784 N N . ALA D 1 208 ? 45.795 -17.849 38.983 1.00 20.68 208 ALA D N 1
ATOM 6785 C CA . ALA D 1 208 ? 44.993 -17.551 40.181 1.00 22.12 208 ALA D CA 1
ATOM 6786 C C . ALA D 1 208 ? 44.884 -18.814 41.015 1.00 28.32 208 ALA D C 1
ATOM 6787 O O . ALA D 1 208 ? 45.055 -19.925 40.492 1.00 26.24 208 ALA D O 1
ATOM 6789 N N . SER D 1 209 ? 44.593 -18.658 42.303 1.00 25.27 209 SER D N 1
ATOM 6790 C CA . SER D 1 209 ? 44.493 -19.801 43.197 1.00 25.00 209 SER D CA 1
ATOM 6791 C C . SER D 1 209 ? 43.534 -19.550 44.345 1.00 30.10 209 SER D C 1
ATOM 6792 O O . SER D 1 209 ? 43.153 -18.408 44.594 1.00 28.03 209 SER D O 1
ATOM 6795 N N . GLY D 1 210 ? 43.179 -20.635 45.028 1.00 29.25 210 GLY D N 1
ATOM 6796 C CA . GLY D 1 210 ? 42.346 -20.648 46.230 1.00 29.59 210 GLY D CA 1
ATOM 6797 C C . GLY D 1 210 ? 42.903 -21.635 47.247 1.00 33.43 210 GLY D C 1
ATOM 6798 O O . GLY D 1 210 ? 43.925 -22.264 46.981 1.00 32.82 210 GLY D O 1
ATOM 6799 N N . SER D 1 211 ? 42.247 -21.788 48.422 1.00 29.82 211 SER D N 1
ATOM 6800 C CA . SER D 1 211 ? 42.628 -22.749 49.469 1.00 29.71 211 SER D CA 1
ATOM 6801 C C . SER D 1 211 ? 41.372 -23.528 49.916 1.00 37.17 211 SER D C 1
ATOM 6802 O O . SER D 1 211 ? 40.382 -23.517 49.195 1.00 36.69 211 SER D O 1
ATOM 6805 N N . LEU D 1 212 ? 41.376 -24.175 51.092 1.00 38.00 212 LEU D N 1
ATOM 6806 C CA . LEU D 1 212 ? 40.171 -24.885 51.548 1.00 40.28 212 LEU D CA 1
ATOM 6807 C C . LEU D 1 212 ? 39.024 -23.879 51.826 1.00 44.53 212 LEU D C 1
ATOM 6808 O O . LEU D 1 212 ? 37.924 -24.029 51.295 1.00 43.85 212 LEU D O 1
ATOM 6813 N N . GLY D 1 213 ? 39.348 -22.827 52.579 1.00 43.40 213 GLY D N 1
ATOM 6814 C CA . GLY D 1 213 ? 38.413 -21.782 52.987 1.00 43.72 213 GLY D CA 1
ATOM 6815 C C . GLY D 1 213 ? 38.467 -20.459 52.246 1.00 47.32 213 GLY D C 1
ATOM 6816 O O . GLY D 1 213 ? 37.632 -19.587 52.497 1.00 48.01 213 GLY D O 1
ATOM 6817 N N . GLY D 1 214 ? 39.431 -20.297 51.345 1.00 41.60 214 GLY D N 1
ATOM 6818 C CA . GLY D 1 214 ? 39.562 -19.072 50.565 1.00 39.80 214 GLY D CA 1
ATOM 6819 C C . GLY D 1 214 ? 39.318 -19.334 49.101 1.00 39.55 214 GLY D C 1
ATOM 6820 O O . GLY D 1 214 ? 40.165 -19.948 48.453 1.00 39.97 214 GLY D O 1
ATOM 6821 N N . ARG D 1 215 ? 38.148 -18.930 48.575 1.00 31.29 215 ARG D N 1
ATOM 6822 C CA . ARG D 1 215 ? 37.797 -19.150 47.171 1.00 30.89 215 ARG D CA 1
ATOM 6823 C C . ARG D 1 215 ? 36.989 -17.984 46.633 1.00 34.08 215 ARG D C 1
ATOM 6824 O O . ARG D 1 215 ? 36.234 -17.366 47.382 1.00 33.12 215 ARG D O 1
ATOM 6832 N N . GLN D 1 216 ? 37.131 -17.692 45.331 1.00 29.34 216 GLN D N 1
ATOM 6833 C CA . GLN D 1 216 ? 36.363 -16.636 44.669 1.00 29.64 216 GLN D CA 1
ATOM 6834 C C . GLN D 1 216 ? 36.416 -16.826 43.163 1.00 32.23 216 GLN D C 1
ATOM 6835 O O . GLN D 1 216 ? 37.279 -17.555 42.665 1.00 31.81 216 GLN D O 1
ATOM 6841 N N . ILE D 1 217 ? 35.521 -16.132 42.436 1.00 28.17 217 ILE D N 1
ATOM 6842 C CA . ILE D 1 217 ? 35.505 -16.169 40.964 1.00 28.03 217 ILE D CA 1
ATOM 6843 C C . ILE D 1 217 ? 36.694 -15.308 40.454 1.00 29.77 217 ILE D C 1
ATOM 6844 O O . ILE D 1 217 ? 36.808 -14.139 40.841 1.00 27.49 217 ILE D O 1
ATOM 6849 N N . HIS D 1 218 ? 37.602 -15.904 39.628 1.00 25.26 218 HIS D N 1
ATOM 6850 C CA . HIS D 1 218 ? 38.720 -15.164 39.019 1.00 23.64 218 HIS D CA 1
ATOM 6851 C C . HIS D 1 218 ? 38.552 -15.248 37.505 1.00 27.36 218 HIS D C 1
ATOM 6852 O O . HIS D 1 218 ? 38.761 -16.332 36.925 1.00 25.63 218 HIS D O 1
ATOM 6859 N N . LEU D 1 219 ? 38.152 -14.135 36.863 1.00 22.38 219 LEU D N 1
ATOM 6860 C CA . LEU D 1 219 ? 37.895 -14.121 35.417 1.00 20.94 219 LEU D CA 1
ATOM 6861 C C . LEU D 1 219 ? 38.829 -13.230 34.615 1.00 24.21 219 LEU D C 1
ATOM 6862 O O . LEU D 1 219 ? 39.087 -12.116 35.032 1.00 22.65 219 LEU D O 1
ATOM 6867 N N . ILE D 1 220 ? 39.327 -13.719 33.464 1.00 20.39 220 ILE D N 1
ATOM 6868 C CA . ILE D 1 220 ? 40.090 -12.926 32.499 1.00 21.80 220 ILE D CA 1
ATOM 6869 C C . ILE D 1 220 ? 39.143 -12.677 31.343 1.00 33.63 220 ILE D C 1
ATOM 6870 O O . ILE D 1 220 ? 38.653 -13.633 30.733 1.00 37.63 220 ILE D O 1
ATOM 6875 N N . ARG D 1 221 ? 38.841 -11.416 31.081 1.00 31.27 221 ARG D N 1
ATOM 6876 C CA . ARG D 1 221 ? 37.863 -10.987 30.075 1.00 31.53 221 ARG D CA 1
ATOM 6877 C C . ARG D 1 221 ? 38.460 -10.647 28.719 1.00 35.09 221 ARG D C 1
ATOM 6878 O O . ARG D 1 221 ? 37.844 -10.955 27.697 1.00 36.25 221 ARG D O 1
ATOM 6886 N N . SER D 1 222 ? 39.624 -9.987 28.691 1.00 29.86 222 SER D N 1
ATOM 6887 C CA . SER D 1 222 ? 40.265 -9.581 27.446 1.00 29.21 222 SER D CA 1
ATOM 6888 C C . SER D 1 222 ? 41.746 -9.375 27.670 1.00 30.98 222 SER D C 1
ATOM 6889 O O . SER D 1 222 ? 42.161 -9.206 28.813 1.00 30.85 222 SER D O 1
ATOM 6892 N N . TRP D 1 223 ? 42.529 -9.392 26.585 1.00 25.78 223 TRP D N 1
ATOM 6893 C CA . TRP D 1 223 ? 43.978 -9.235 26.652 1.00 25.36 223 TRP D CA 1
ATOM 6894 C C . TRP D 1 223 ? 44.550 -8.840 25.310 1.00 26.34 223 TRP D C 1
ATOM 6895 O O . TRP D 1 223 ? 44.338 -9.533 24.320 1.00 27.62 223 TRP D O 1
ATOM 6906 N N . SER D 1 224 ? 45.281 -7.722 25.275 1.00 22.78 224 SER D N 1
ATOM 6907 C CA . SER D 1 224 ? 45.980 -7.254 24.082 1.00 23.64 224 SER D CA 1
ATOM 6908 C C . SER D 1 224 ? 47.449 -7.103 24.457 1.00 26.49 224 SER D C 1
ATOM 6909 O O . SER D 1 224 ? 47.760 -6.797 25.608 1.00 26.61 224 SER D O 1
ATOM 6912 N N . PHE D 1 225 ? 48.334 -7.354 23.517 1.00 22.43 225 PHE D N 1
ATOM 6913 C CA . PHE D 1 225 ? 49.768 -7.313 23.788 1.00 22.89 225 PHE D CA 1
ATOM 6914 C C . PHE D 1 225 ? 50.559 -6.947 22.555 1.00 24.12 225 PHE D C 1
ATOM 6915 O O . PHE D 1 225 ? 50.240 -7.408 21.471 1.00 25.90 225 PHE D O 1
ATOM 6923 N N . THR D 1 226 ? 51.622 -6.176 22.733 1.00 21.79 226 THR D N 1
ATOM 6924 C CA . THR D 1 226 ? 52.596 -5.837 21.698 1.00 23.94 226 THR D CA 1
ATOM 6925 C C . THR D 1 226 ? 53.967 -5.753 22.341 1.00 28.41 226 THR D C 1
ATOM 6926 O O . THR D 1 226 ? 54.135 -5.055 23.340 1.00 28.27 226 THR D O 1
ATOM 6930 N N . SER D 1 227 ? 54.930 -6.471 21.781 1.00 25.79 227 SER D N 1
ATOM 6931 C CA . SER D 1 227 ? 56.321 -6.407 22.213 1.00 25.93 227 SER D CA 1
ATOM 6932 C C . SER D 1 227 ? 57.166 -6.133 20.990 1.00 29.17 227 SER D C 1
ATOM 6933 O O . SER D 1 227 ? 56.862 -6.656 19.920 1.00 30.70 227 SER D O 1
ATOM 6936 N N . THR D 1 228 ? 58.219 -5.343 21.139 1.00 25.12 228 THR D N 1
ATOM 6937 C CA . THR D 1 228 ? 59.116 -5.020 20.028 1.00 25.95 228 THR D CA 1
ATOM 6938 C C . THR D 1 228 ? 60.530 -5.090 20.527 1.00 31.60 228 THR D C 1
ATOM 6939 O O . THR D 1 228 ? 60.879 -4.456 21.521 1.00 31.04 228 THR D O 1
ATOM 6943 N N . LEU D 1 229 ? 61.333 -5.898 19.843 1.00 30.97 229 LEU D N 1
ATOM 6944 C CA . LEU D 1 229 ? 62.755 -6.081 20.112 1.00 30.53 229 LEU D CA 1
ATOM 6945 C C . LEU D 1 229 ? 63.530 -5.571 18.885 1.00 36.70 229 LEU D C 1
ATOM 6946 O O . LEU D 1 229 ? 63.246 -5.969 17.751 1.00 33.94 229 LEU D O 1
ATOM 6951 N N . ILE D 1 230 ? 64.445 -4.638 19.121 1.00 37.27 230 ILE D N 1
ATOM 6952 C CA . ILE D 1 230 ? 65.282 -4.054 18.061 1.00 39.87 230 ILE D CA 1
ATOM 6953 C C . ILE D 1 230 ? 66.307 -5.117 17.650 1.00 48.32 230 ILE D C 1
ATOM 6954 O O . ILE D 1 230 ? 66.942 -5.718 18.513 1.00 47.78 230 ILE D O 1
ATOM 6959 N N . THR D 1 231 ? 66.394 -5.401 16.336 1.00 49.77 231 THR D N 1
ATOM 6960 C CA . THR D 1 231 ? 67.290 -6.433 15.808 1.00 51.76 231 THR D CA 1
ATOM 6961 C C . THR D 1 231 ? 68.528 -5.805 15.089 1.00 59.05 231 THR D C 1
ATOM 6962 O O . THR D 1 231 ? 69.055 -6.393 14.139 1.00 59.26 231 THR D O 1
ATOM 6966 N N . THR D 1 232 ? 69.065 -4.681 15.625 1.00 56.78 232 THR D N 1
ATOM 6967 C CA . THR D 1 232 ? 70.279 -4.033 15.101 1.00 89.18 232 THR D CA 1
ATOM 6968 C C . THR D 1 232 ? 71.118 -3.410 16.242 1.00 116.50 232 THR D C 1
ATOM 6969 O O . THR D 1 232 ? 70.609 -3.111 17.322 1.00 75.00 232 THR D O 1
#

Sequence (928 aa):
AETVSFNFNSFSEGNPAINFQGDVTVLSNGNIQLTNLNKVNSVGRVLYAMPVRIWSSATGNVASFLTSFSFEMKDIKDYDPADGIIFFIAPEDTQIPAGSIGGGTLGVSDTKGAGHFVGVEFDTYSNSEYNDPPTDHVGIDVNSVDSVKTVPWNSVSGAVVKVTVIYDSSTKTLSVAVTNDNGDITTIAQVVDLKAKLPERVKFGFSASGSLGGRQIHLIRSWSFTSTLITTAETVSFNFNSFSEGNPAINFQGDVTVLSNGNIQLTNLNKVNSVGRVLYAMPVRIWSSATGNVASFLTSFSFEMKDIKDYDPADGIIFFIAPEDTQIPAGSIGGGTLGVSDTKGAGHFVGVEFDTYSNSEYNDPPTDHVGIDVNSVDSVKTVPWNSVSGAVVKVTVIYDSSTKTLSVAVTNDNGDITTIAQVVDLKAKLPERVKFGFSASGSLGGRQIHLIRSWSFTSTLITTAETVSFNFNSFSEGNPAINFQGDVTVLSNGNIQLTNLNKVNSVGRVLYAMPVRIWSSATGNVASFLTSFSFEMKDIKDYDPADGIIFFIAPEDTQIPAGSIGGGTLGVSDTKGAGHFVGVEFDTYSNSEYNDPPTDHVGIDVNSVDSVKTVPWNSVSGAVVKVTVIYDSSTKTLSVAVTNDNGDITTIAQVVDLKAKLPERVKFGFSASGSLGGRQIHLIRSWSFTSTLITTAETVSFNFNSFSEGNPAINFQGDVTVLSNGNIQLTNLNKVNSVGRVLYAMPVRIWSSATGNVASFLTSFSFEMKDIKDYDPADGIIFFIAPEDTQIPAGSIGGGTLGVSDTKGAGHFVGVEFDTYSNSEYNDPPTDHVGIDVNSVDSVKTVPWNSVSGAVVKVTVIYDSSTKTLSVAVTNDNGDITTIAQVVDLKAKLPERVKFGFSASGSLGGRQIHLIRSWSFTSTLITT

Foldseek 3Di:
DDKDWDKFQFADPPPLQKDKAFAWDADPVRKIWAFDQVDFWGKIKIWRLFWDQQADPVPRWGKKKKKKFKKAWADDPQFAADFWKKWKKFANVDHQPPPHQRGLLLRADHPQFFHQIWIWIQGQDADVSLVRDPGGWIATDARGSVGPDIDHDHRDHPWMKMKMWIQDQVQQKIKIWIATPVGDIDIDMDRDNCVVRHDSIIIIIMMGTAHPRHDITIIIRIMIMMMDIDDD/DDKDWDKFQFADPPPLQKDKAFAWDADPVRKIWAFDQVDAFTKIKMWRLFWDQQADPVPRWGKKKKKKFKKAWADDPQFAADFWKKWKKFANVDHQPPPHQRGLLLSADHPQFFHQIWIWIQGQDADVSLPRDHGTWIATDQRGSVGPDIDHDHRDHPWMKMKMWIQDQVQQKIKMWIQGPVGDIDIDMDRDNCVVRHDRIIIIIMMGTAHRRHDITIIIRIMIMMMDIDDD/DDKDWDKFQAADPPDQQKDKAFAWDQDPVRKIWAFDQVDAWTKIKMWRLDWDQQADPVPRWGKKKKKKFKKAWADDPQFAADFWKKWKKFANPDHQPPPHQRGLLLRADHPQFFHQIWIWIQTQDADVSLPRDHGGWIATDQRGSVGPDIDHDHRDHPWMKMKMWIQDQVQQKIKIWIAGPVGDIDIDMDRDNCVVRHDSIIIIIMMGTAHRRHDITIIIRIMIMMMDIDPD/DDKDWDKFQFADPPDLQKDKAFAWDQDPVRKIWAFDQVDAWTKIKMWRLDWDQQADPVPRWGKKKKKKFKKAWAADPQFAADFWKKWKKFANPDHQPPPHQRGLLLRADHPQFFHQIWIWIQGADADVSLPRDHGGWIATDARGSVGPDIDHDHRDHPWMKMKMWIQDQVQQKIKIWIQTPVGDIDIDMDRDNCPVRHDRIIIIIMMGTAHRRHDITIIIRIMIMMMDIDPD

Organism: Arachis hypogaea (NCBI:txid3818)

Nearest PDB structures (foldseek):
  1v6n-assembly2_F  TM=9.995E-01  e=1.148E-41  Arachis hypogaea
  3ipv-assembly1_C  TM=9.342E-01  e=3.983E-26  Spatholobus parviflorus
  3ipv-assembly1_B  TM=9.386E-01  e=8.320E-26  Spatholobus parviflorus
  3usu-assembly1_C  TM=9.344E-01  e=6.478E-25  Butea monosperma
  6xt6-assembly1_A  TM=9.280E-01  e=1.300E-23  Canavalia ensiformis